Protein AF-0000000072973472 (afdb_homodimer)

Foldseek 3Di:
DDPVVVVVVVVVVVVVVVVVVVLVVVCVPDVDPVVSVVVVVVVVVVVVPPCPCDPNPRPVVVVVPPPPPPPPPPPPVPDDPPPDDPPPDPPPPPPPPPPPPPCPPVNLLVVLVVLLVQLLPDDDPVSNLVSLVVNLVSCLVPVSSLVSCVVVLVQLSLLVVCVVPVVPLSSLLSSQLNCQSSAADADDFFLFAFEEWEFAFALLCLLVLLLLVVLCVLQVDAPLQLGQEYEYFASSLVVCLCCQQVVDRSVVVNVVSLVCLCVFLVVLVVVDDDVCVPALASTDLVVLLVVLCVRRNFDFLLSSSSDVSGHKYWYWWWWDPDPDIFIEIATNGDFHPPDDAPGHYDRGHGSSLRNSLQNQAGSNGAFRDDPNTTTHHRLQAPSGCQVVRVRVSCRSPVQGDQLAYETEYSADEDPDPPPPVCCPPVPPQPPVNVVVVSSVVSNDNVVVVVVCPVVDDPLHYHYHHFHAPDRDDSSDNDVVRVVSSVVSSVVSCVVCVVVSNSRSVSSPHRHDPVRVVLSVVQSVQSSVVHHRDRPVVPVD/DDPVVVVVVVVVVVVVVVVVVVLVVVCVPDVDPVVSVVVVVVVVVVCVPPQQQDPNPNNVVVVVVPPPPPPPPPPPPPDDPPPDDPPPDPPPPPPVPPPPPPCPPVNLLVVLVVLLVQLLPDDDPVSNLVSLVVNLVSCLVPVSSLVSCVVVLVQLSLLVVCVVPVVPLSSLLSSLLNCQSSAADADDFFLFAFEEWEFAFALLCLLVLLLLVVLCVLQVDAPLQLGQEYEYFASSLVVCLCCQQVVDDSVVVNVVSLVCLCVFQVVLVVVDDDVCVPALASTDLPVLLVVLCVRRNFDFLLSSSSDVSGHKYWYWWWWDPDPDIFIEIATNGDFHPPDDAPGHYDRGHGSSLRNSLQNQAGSNGAFRDDPNTTTHHRLQAPSGCQVVRVRVSCRSPVQGDQLAYETEYSADEDPPPPPPVCPPPPPPQPPVNVVVVSSVVNNDNVVVVVVCPVVDDPLHYHYHHFHAPDRDDSSDNDVVRVVSSVVSSVVSCVVCVVVSNSRSVSSPHHHDPQRVVLSVVQSVQSSVVHHRDRPVVPVD

Sequence (1080 aa):
MDPQKLQAKNVIISQWNLVNQLKTTLSKFTNEKTVENALNQEFTKFLQRIQPTINGIDLTKYFNALSLPIFKNSEQISETTVAKNSVKEMKKVVPKWKENSVTTKESVASRTHQILDLLASAKSHQTILNRTEALNAHLNKYPEAKHFAVKSNAIPLLLKIKTGNANNDTISGAVNETLALLGYAGPVSGKGVRILSIDGGGVRGILVIEMLKKLEELTGKRISEMFDLICGVSTGAIIASLVGVKRYTLDEISEIYKNLSTQIFTQSALKGTSSLVWSHSYYDTARWEKLLQEQIGNQTLISTARSSHCPRLCVLSAVVNQSRLSAYVFRNYSLPCRVQSQYLGSHKHLIWEAVRASAAAPTYFEEFKLENMLHQDGGILFNNPTAVAIHEARLLWPEAPIQCVLSFGTGRTIPLPVDPNTQKAVRNSSWKSKFYAIIESATDTEGVHTMLSDLLPPSIYYRFNPYLTEMLDIAEIDPKKVEQLLRDAVMYLRRNEDKFHEAARVLLQEKSLSQKAIDWLSLQQEIRGFRRVPQTLLTAMDPQKLQAKNVIISQWNLVNQLKTTLSKFTNEKTVENALNQEFTKFLQRIQPTINGIDLTKYFNALSLPIFKNSEQISETTVAKNSVKEMKKVVPKWKENSVTTKESVASRTHQILDLLASAKSHQTILNRTEALNAHLNKYPEAKHFAVKSNAIPLLLKIKTGNANNDTISGAVNETLALLGYAGPVSGKGVRILSIDGGGVRGILVIEMLKKLEELTGKRISEMFDLICGVSTGAIIASLVGVKRYTLDEISEIYKNLSTQIFTQSALKGTSSLVWSHSYYDTARWEKLLQEQIGNQTLISTARSSHCPRLCVLSAVVNQSRLSAYVFRNYSLPCRVQSQYLGSHKHLIWEAVRASAAAPTYFEEFKLENMLHQDGGILFNNPTAVAIHEARLLWPEAPIQCVLSFGTGRTIPLPVDPNTQKAVRNSSWKSKFYAIIESATDTEGVHTMLSDLLPPSIYYRFNPYLTEMLDIAEIDPKKVEQLLRDAVMYLRRNEDKFHEAARVLLQEKSLSQKAIDWLSLQQEIRGFRRVPQTLLTA

Solvent-accessible surface area (backbone atoms only — not comparable to full-atom values): 58084 Å² total; per-residue (Å²): 129,63,69,69,60,57,54,54,51,52,52,52,51,55,50,47,52,48,50,51,50,49,47,55,57,50,51,70,70,48,90,49,71,67,60,56,52,52,49,51,50,53,47,51,50,51,51,66,65,46,75,47,61,63,93,78,54,53,52,62,62,59,57,61,63,60,62,66,78,67,75,71,75,74,64,80,67,77,78,76,78,74,80,77,78,79,77,73,76,78,73,74,76,67,68,75,77,67,73,61,70,71,71,43,76,63,50,45,45,52,51,50,50,49,48,50,53,53,41,72,65,42,80,51,72,67,51,36,40,53,37,43,48,48,48,42,53,47,42,70,73,32,67,72,38,40,60,50,36,54,75,65,44,41,60,18,53,46,50,46,50,37,67,73,33,68,87,36,65,68,48,35,16,46,46,34,26,40,37,22,66,50,16,56,58,74,81,65,86,38,67,22,42,26,36,38,20,26,21,30,47,41,60,35,41,56,43,41,48,54,53,50,50,51,51,28,66,72,60,72,44,56,73,30,74,59,31,53,34,37,26,13,10,19,36,15,20,47,51,42,45,38,32,31,72,66,56,48,51,66,68,58,50,51,50,50,50,61,48,43,40,48,58,58,43,44,48,37,69,74,66,52,76,70,62,44,74,78,46,65,28,57,37,68,62,65,60,53,51,49,52,37,37,68,74,68,34,90,45,39,26,32,61,50,31,28,42,88,67,37,37,44,40,36,32,30,19,24,31,62,79,49,79,51,54,37,58,32,38,38,24,27,50,39,62,32,81,96,52,76,71,96,54,48,64,48,32,80,49,37,46,37,56,46,36,52,21,7,47,13,35,80,67,44,31,51,71,35,74,55,91,92,38,36,20,24,23,9,26,62,74,35,16,43,39,47,60,58,43,53,50,52,45,41,66,58,38,71,74,54,52,74,45,31,38,43,36,36,36,44,51,43,60,77,71,61,74,67,56,74,81,67,57,67,66,87,53,82,69,47,71,66,55,49,45,50,38,48,49,53,40,38,38,45,44,58,64,57,49,53,45,47,59,70,67,39,56,78,84,30,48,44,78,49,58,44,69,38,95,64,84,71,57,54,68,60,62,55,63,69,57,53,51,48,48,53,51,39,42,54,52,43,48,66,76,40,43,66,60,52,52,51,51,40,54,58,62,64,42,61,52,50,72,68,54,52,50,50,52,52,52,24,50,55,31,28,43,72,68,42,75,67,66,66,63,73,63,66,80,100,129,64,71,69,60,57,55,54,51,54,51,52,52,56,50,47,53,48,49,50,49,50,47,55,57,50,50,71,71,48,87,51,71,66,61,56,53,50,50,52,51,55,49,51,52,50,52,66,66,49,76,46,58,64,94,77,53,51,50,61,62,60,58,62,63,60,63,66,78,66,75,71,75,76,64,82,68,77,78,73,80,74,75,79,78,80,75,72,76,79,72,73,75,68,69,74,75,67,72,60,71,72,71,43,73,64,53,45,45,51,50,48,50,50,49,51,51,51,43,72,66,41,81,49,72,66,50,37,40,52,38,44,50,48,48,42,52,47,40,70,74,33,70,72,38,40,60,49,36,56,75,66,46,42,60,20,54,47,47,47,51,36,67,74,33,69,88,36,66,68,48,34,17,46,45,34,26,40,38,22,64,50,16,54,59,74,82,66,86,37,66,21,43,25,39,38,21,24,21,30,46,42,60,34,42,55,41,39,50,55,52,50,50,51,51,27,64,72,59,74,46,56,74,30,74,60,32,53,32,36,26,13,9,19,36,14,20,47,51,42,45,40,33,32,71,67,58,47,52,64,69,57,49,52,51,49,50,60,49,43,40,49,58,56,43,45,48,42,69,71,58,59,74,69,62,49,73,76,46,63,29,58,37,67,62,67,60,53,50,49,52,37,37,69,73,67,34,90,45,39,25,33,62,50,31,27,42,88,68,38,38,42,41,37,32,30,18,24,31,61,77,49,78,50,56,38,57,31,37,36,24,28,49,39,60,30,80,96,54,78,71,95,54,47,66,47,32,80,48,37,45,35,56,47,36,51,22,6,46,13,35,78,67,44,29,50,71,34,73,54,92,94,39,36,19,24,22,9,26,63,73,35,15,44,39,48,59,58,44,51,50,51,46,42,65,57,39,71,76,54,51,75,44,32,38,42,34,36,37,42,52,43,61,76,72,62,73,68,56,73,80,67,57,66,67,85,54,82,69,48,68,67,54,49,45,50,40,47,49,54,41,38,37,46,46,55,65,58,49,52,45,48,59,70,66,40,56,76,85,32,48,45,79,49,57,44,68,39,95,63,83,72,58,53,68,59,63,54,62,68,57,53,50,47,48,52,51,38,41,53,53,42,49,65,75,40,44,66,60,52,52,50,51,40,54,59,61,63,41,61,52,50,72,67,52,52,49,49,53,52,53,24,49,54,31,29,43,73,66,41,74,68,67,65,62,74,65,66,80,102

InterPro domains:
  IPR002641 Patatin-like phospholipase domain [PF01734] (196-390)
  IPR002641 Patatin-like phospholipase domain [PS51635] (196-390)
  IPR016035 Acyl transferase/acyl hydrolase/lysophospholipase [SSF52151] (191-520)
  IPR045217 Patatin-like phospholipase domain containing protein 8-like [cd07211] (187-496)

Organism: Tribolium castaneum (NCBI:txid7070)

Secondary structure (DSSP, 8-state):
--HHHHHHHHHHHHHHHHHHHHHHHHHHH---HHHHHHHHHHHHHHHHHS--EETTEEHHHHHHTS-----------------------------TTTTS----HHHHHHHHHHHHHHHHH--SHHHHHHHHHHHHHHHHH-TTHHHHHHHTTHHHHHHHHHHHTTT-HHHHHHHHHHHHHTT--PPPSSSSEEEEEE---GGGHHHHHHHHHHHHHHH-S-HHHH-SEEEEETHHHHHHIIIIIS---HHHHHHHHHHHHHHHHHHHHHS-SSHHHHSS--S-HHHHHHHHHHHH-S-BTGGGGGSTTPPEEEEEEEE-SSSS-EEEEEESS-PPTT---SSEEES-SBHHHHHHHHT--TTTSPPEEETTEEEEETHHHHSSTHHHHHHHHHHH-TTS-EEEEEEE---B-------TT---------HHHHHHHHHHHHT-SHHHHHHHHHHS-TTTEEEE--B-SS---TT---HHHHHHHHHHHHHHHHHTHHHHHHHHHHHTPPPPHHHHHHHHHHHHHHHTTPPPPPGGGTT-/--HHHHHHHHHHHHHHHHHHHHHHHHHHH---HHHHHHHHHHHHHHHHHS--EETTEEHHHHHHTS-----------------------------TTSSS----HHHHHHHHHHHHHHHHH--SHHHHHHHHHHHHHHHHH-TTHHHHHHHTTHHHHHHHHHHHTTT-HHHHHHHHHHHHHTT-----SSSSEEEEEE---GGGHHHHHHHHHHHHHHH-S-HHHH-SEEEEETHHHHHHIIIIIS---HHHHHHHHHHHHHHHHHHHHHS-SHHHHHSS--S-HHHHHHHHHHHH-S-BTGGGGGSTTPPEEEEEEEE-SSSS-EEEEEESS-PPTT---SSEEES-SBHHHHHHHHT--TTTSPPEEETTEEEEETHHHHSSTHHHHHHHHHHH-TTSPEEEEEEE---B-------TT---------HHHHHHHHHHHHT-SHHHHHHHHHHS-TTTEEEE--B-SS---TT---HHHHHHHHHHHHHHHHHTHHHHHHHHHHHTPPPPHHHHHHHHHHHHHHHTTPPPPPGGGT--

Structure (mmCIF, N/CA/C/O backbone):
data_AF-0000000072973472-model_v1
#
loop_
_entity.id
_entity.type
_entity.pdbx_description
1 polymer 'Calcium-independent phospholipase A2-gamma-like Protein'
#
loop_
_atom_site.group_PDB
_atom_site.id
_atom_site.type_symbol
_atom_site.label_atom_id
_atom_site.label_alt_id
_atom_site.label_comp_id
_atom_site.label_asym_id
_atom_site.label_entity_id
_atom_site.label_seq_id
_atom_site.pdbx_PDB_ins_code
_atom_site.Cartn_x
_atom_site.Cartn_y
_atom_site.Cartn_z
_atom_site.occupancy
_atom_site.B_iso_or_equiv
_atom_site.auth_seq_id
_atom_site.auth_comp_id
_atom_site.auth_asym_id
_atom_site.auth_atom_id
_atom_site.pdbx_PDB_model_num
ATOM 1 N N . MET A 1 1 ? 18.359 30.484 -37.094 1 31.12 1 MET A N 1
ATOM 2 C CA . MET A 1 1 ? 19.688 30.266 -36.562 1 31.12 1 MET A CA 1
ATOM 3 C C . MET A 1 1 ? 20.328 29.016 -37.156 1 31.12 1 MET A C 1
ATOM 5 O O . MET A 1 1 ? 19.703 27.969 -37.219 1 31.12 1 MET A O 1
ATOM 9 N N . ASP A 1 2 ? 21.172 29.266 -38.062 1 34.03 2 ASP A N 1
ATOM 10 C CA . ASP A 1 2 ? 21.766 28.328 -39.031 1 34.03 2 ASP A CA 1
ATOM 11 C C . ASP A 1 2 ? 22.328 27.109 -38.312 1 34.03 2 ASP A C 1
ATOM 13 O O . ASP A 1 2 ? 23.062 27.234 -37.312 1 34.03 2 ASP A O 1
ATOM 17 N N . PRO A 1 3 ? 21.703 25.938 -38.5 1 44.5 3 PRO A N 1
ATOM 18 C CA . PRO A 1 3 ? 22 24.641 -37.875 1 44.5 3 PRO A CA 1
ATOM 19 C C . PRO A 1 3 ? 23.484 24.312 -37.844 1 44.5 3 PRO A C 1
ATOM 21 O O . PRO A 1 3 ? 23.953 23.594 -36.969 1 44.5 3 PRO A O 1
ATOM 24 N N . GLN A 1 4 ? 24.203 24.938 -38.906 1 40.66 4 GLN A N 1
ATOM 25 C CA . GLN A 1 4 ? 25.641 24.625 -39 1 40.66 4 GLN A CA 1
ATOM 26 C C . GLN A 1 4 ? 26.438 25.312 -37.906 1 40.66 4 GLN A C 1
ATOM 28 O O . GLN A 1 4 ? 27.453 24.781 -37.469 1 40.66 4 GLN A O 1
ATOM 33 N N . LYS A 1 5 ? 25.922 26.547 -37.438 1 40.75 5 LYS A N 1
ATOM 34 C CA . LYS A 1 5 ? 26.609 27.344 -36.438 1 40.75 5 LYS A CA 1
ATOM 35 C C . LYS A 1 5 ? 26.469 26.734 -35.031 1 40.75 5 LYS A C 1
ATOM 37 O O . LYS A 1 5 ? 27.406 26.797 -34.219 1 40.75 5 LYS A O 1
ATOM 42 N N . LEU A 1 6 ? 25.359 26 -34.844 1 38.5 6 LEU A N 1
ATOM 43 C CA . LEU A 1 6 ? 25.094 25.359 -33.531 1 38.5 6 LEU A CA 1
ATOM 44 C C . LEU A 1 6 ? 25.953 24.109 -33.375 1 38.5 6 LEU A C 1
ATOM 46 O O . LEU A 1 6 ? 26.438 23.828 -32.281 1 38.5 6 LEU A O 1
ATOM 50 N N . GLN A 1 7 ? 26.219 23.406 -34.531 1 38.69 7 GLN A N 1
ATOM 51 C CA . GLN A 1 7 ? 27.062 22.219 -34.5 1 38.69 7 GLN A CA 1
ATOM 52 C C . GLN A 1 7 ? 28.516 22.594 -34.188 1 38.69 7 GLN A C 1
ATOM 54 O O . GLN A 1 7 ? 29.188 21.891 -33.406 1 38.69 7 GLN A O 1
ATOM 59 N N . ALA A 1 8 ? 28.938 23.75 -34.75 1 40.06 8 ALA A N 1
ATOM 60 C CA . ALA A 1 8 ? 30.328 24.188 -34.562 1 40.06 8 ALA A CA 1
ATOM 61 C C . ALA A 1 8 ? 30.562 24.625 -33.125 1 40.06 8 ALA A C 1
ATOM 63 O O . ALA A 1 8 ? 31.609 24.312 -32.531 1 40.06 8 ALA A O 1
ATOM 64 N N . LYS A 1 9 ? 29.578 25.172 -32.531 1 41.94 9 LYS A N 1
ATOM 65 C CA . LYS A 1 9 ? 29.672 25.656 -31.141 1 41.94 9 LYS A CA 1
ATOM 66 C C . LYS A 1 9 ? 29.719 24.5 -30.156 1 41.94 9 LYS A C 1
ATOM 68 O O . LYS A 1 9 ? 30.484 24.547 -29.188 1 41.94 9 LYS A O 1
ATOM 73 N N . ASN A 1 10 ? 29.016 23.422 -30.422 1 39 10 ASN A N 1
ATOM 74 C CA . ASN A 1 10 ? 29.016 22.234 -29.562 1 39 10 ASN A CA 1
ATOM 75 C C . ASN A 1 10 ? 30.344 21.484 -29.625 1 39 10 ASN A C 1
ATOM 77 O O . ASN A 1 10 ? 30.797 20.938 -28.625 1 39 10 ASN A O 1
ATOM 81 N N . VAL A 1 11 ? 30.953 21.547 -30.766 1 42.88 11 VAL A N 1
ATOM 82 C CA . VAL A 1 11 ? 32.25 20.875 -30.953 1 42.88 11 VAL A CA 1
ATOM 83 C C . VAL A 1 11 ? 33.312 21.641 -30.188 1 42.88 11 VAL A C 1
ATOM 85 O O . VAL A 1 11 ? 34.156 21.031 -29.516 1 42.88 11 VAL A O 1
ATOM 88 N N . ILE A 1 12 ? 33.188 22.938 -30.266 1 42.19 12 ILE A N 1
ATOM 89 C CA . ILE A 1 12 ? 34.188 23.781 -29.625 1 42.19 12 ILE A CA 1
ATOM 90 C C . ILE A 1 12 ? 34.094 23.672 -28.109 1 42.19 12 ILE A C 1
ATOM 92 O O . ILE A 1 12 ? 35.094 23.531 -27.406 1 42.19 12 ILE A O 1
ATOM 96 N N . ILE A 1 13 ? 32.906 23.5 -27.547 1 43.62 13 ILE A N 1
ATOM 97 C CA . ILE A 1 13 ? 32.688 23.406 -26.109 1 43.62 13 ILE A CA 1
ATOM 98 C C . ILE A 1 13 ? 33.125 22.031 -25.609 1 43.62 13 ILE A C 1
ATOM 100 O O . ILE A 1 13 ? 33.75 21.922 -24.547 1 43.62 13 ILE A O 1
ATOM 104 N N . SER A 1 14 ? 32.906 21 -26.375 1 44.44 14 SER A N 1
ATOM 105 C CA . SER A 1 14 ? 33.375 19.672 -26.016 1 44.44 14 SER A CA 1
ATOM 106 C C . SER A 1 14 ? 34.906 19.625 -26 1 44.44 14 SER A C 1
ATOM 108 O O . SER A 1 14 ? 35.5 19 -25.109 1 44.44 14 SER A O 1
ATOM 110 N N . GLN A 1 15 ? 35.469 20.391 -26.906 1 44.75 15 GLN A N 1
ATOM 111 C CA . GLN A 1 15 ? 36.906 20.422 -27 1 44.75 15 GLN A CA 1
ATOM 112 C C . GLN A 1 15 ? 37.531 21.219 -25.844 1 44.75 15 GLN A C 1
ATOM 114 O O . GLN A 1 15 ? 38.562 20.828 -25.281 1 44.75 15 GLN A O 1
ATOM 119 N N . TRP A 1 16 ? 36.812 22.172 -25.469 1 44.78 16 TRP A N 1
ATOM 120 C CA . TRP A 1 16 ? 37.312 23.016 -24.391 1 44.78 16 TRP A CA 1
ATOM 121 C C . TRP A 1 16 ? 37.25 22.281 -23.047 1 44.78 16 TRP A C 1
ATOM 123 O O . TRP A 1 16 ? 38.156 22.375 -22.234 1 44.78 16 TRP A O 1
ATOM 133 N N . ASN A 1 17 ? 36.25 21.562 -22.828 1 47.22 17 ASN A N 1
ATOM 134 C CA . ASN A 1 17 ? 36.094 20.781 -21.609 1 47.22 17 ASN A CA 1
ATOM 135 C C . ASN A 1 17 ? 37.188 19.688 -21.531 1 47.22 17 ASN A C 1
ATOM 137 O O . ASN A 1 17 ? 37.719 19.422 -20.469 1 47.22 17 ASN A O 1
ATOM 141 N N . LEU A 1 18 ? 37.469 19.156 -22.625 1 46.34 18 LEU A N 1
ATOM 142 C CA . LEU A 1 18 ? 38.562 18.172 -22.703 1 46.34 18 LEU A CA 1
ATOM 143 C C . LEU A 1 18 ? 39.906 18.812 -22.406 1 46.34 18 LEU A C 1
ATOM 145 O O . LEU A 1 18 ? 40.719 18.25 -21.672 1 46.34 18 LEU A O 1
ATOM 149 N N . VAL A 1 19 ? 40.062 20.031 -22.922 1 48.38 19 VAL A N 1
ATOM 150 C CA . VAL A 1 19 ? 41.312 20.75 -22.688 1 48.38 19 VAL A CA 1
ATOM 151 C C . VAL A 1 19 ? 41.406 21.156 -21.219 1 48.38 19 VAL A C 1
ATOM 153 O O . VAL A 1 19 ? 42.438 21.016 -20.594 1 48.38 19 VAL A O 1
ATOM 156 N N . ASN A 1 20 ? 40.375 21.531 -20.656 1 49.78 20 ASN A N 1
ATOM 157 C CA . ASN A 1 20 ? 40.344 21.922 -19.25 1 49.78 20 ASN A CA 1
ATOM 158 C C . ASN A 1 20 ? 40.531 20.719 -18.328 1 49.78 20 ASN A C 1
ATOM 160 O O . ASN A 1 20 ? 41.219 20.812 -17.328 1 49.78 20 ASN A O 1
ATOM 164 N N . GLN A 1 21 ? 40.031 19.578 -18.672 1 49.31 21 GLN A N 1
ATOM 165 C CA . GLN A 1 21 ? 40.25 18.344 -17.922 1 49.31 21 GLN A CA 1
ATOM 166 C C . GLN A 1 21 ? 41.688 17.891 -18.031 1 49.31 21 GLN A C 1
ATOM 168 O O . GLN A 1 21 ? 42.281 17.438 -17.047 1 49.31 21 GLN A O 1
ATOM 173 N N . LEU A 1 22 ? 42.188 18.078 -19.203 1 45.12 22 LEU A N 1
ATOM 174 C CA . LEU A 1 22 ? 43.594 17.766 -19.391 1 45.12 22 LEU A CA 1
ATOM 175 C C . LEU A 1 22 ? 44.469 18.703 -18.562 1 45.12 22 LEU A C 1
ATOM 177 O O . LEU A 1 22 ? 45.438 18.266 -17.938 1 45.12 22 LEU A O 1
ATOM 181 N N . LYS A 1 23 ? 44.031 19.891 -18.594 1 47.75 23 LYS A N 1
ATOM 182 C CA . LYS A 1 23 ? 44.75 20.891 -17.812 1 47.75 23 LYS A CA 1
ATOM 183 C C . LYS A 1 23 ? 44.688 20.578 -16.312 1 47.75 23 LYS A C 1
ATOM 185 O O . LYS A 1 23 ? 45.688 20.641 -15.609 1 47.75 23 LYS A O 1
ATOM 190 N N . THR A 1 24 ? 43.625 20.281 -15.836 1 50.19 24 THR A N 1
ATOM 191 C CA . THR A 1 24 ? 43.438 20 -14.422 1 50.19 24 THR A CA 1
ATOM 192 C C . THR A 1 24 ? 44.125 18.703 -14.023 1 50.19 24 THR A C 1
ATOM 194 O O . THR A 1 24 ? 44.688 18.609 -12.93 1 50.19 24 THR A O 1
ATOM 197 N N . THR A 1 25 ? 44.062 17.688 -14.852 1 44.41 25 THR A N 1
ATOM 198 C CA . THR A 1 25 ? 44.781 16.438 -14.578 1 44.41 25 THR A CA 1
ATOM 199 C C . THR A 1 25 ? 46.281 16.641 -14.617 1 44.41 25 THR A C 1
ATOM 201 O O . THR A 1 25 ? 47 16.094 -13.781 1 44.41 25 THR A O 1
ATOM 204 N N . LEU A 1 26 ? 46.656 17.438 -15.57 1 42.38 26 LEU A N 1
ATOM 205 C CA . LEU A 1 26 ? 48.094 17.703 -15.688 1 42.38 26 LEU A CA 1
ATOM 206 C C . LEU A 1 26 ? 48.562 18.594 -14.547 1 42.38 26 LEU A C 1
ATOM 208 O O . LEU A 1 26 ? 49.688 18.438 -14.062 1 42.38 26 LEU A O 1
ATOM 212 N N . SER A 1 27 ? 47.75 19.531 -14.148 1 46.5 27 SER A N 1
ATOM 213 C CA . SER A 1 27 ? 48.125 20.422 -13.055 1 46.5 27 SER A CA 1
ATOM 214 C C . SER A 1 27 ? 48.312 19.641 -11.758 1 46.5 27 SER A C 1
ATOM 216 O O . SER A 1 27 ? 49.094 20.047 -10.891 1 46.5 27 SER A O 1
ATOM 218 N N . LYS A 1 28 ? 47.688 18.609 -11.547 1 43.41 28 LYS A N 1
ATOM 219 C CA . LYS A 1 28 ? 47.844 17.812 -10.328 1 43.41 28 LYS A CA 1
ATOM 220 C C . LYS A 1 28 ? 49.188 17.094 -10.312 1 43.41 28 LYS A C 1
ATOM 222 O O . LYS A 1 28 ? 49.625 16.656 -9.25 1 43.41 28 LYS A O 1
ATOM 227 N N . PHE A 1 29 ? 49.688 16.781 -11.43 1 36.06 29 PHE A N 1
ATOM 228 C CA . PHE A 1 29 ? 50.875 15.977 -11.469 1 36.06 29 PHE A CA 1
ATOM 229 C C . PHE A 1 29 ? 52.125 16.844 -11.273 1 36.06 29 PHE A C 1
ATOM 231 O O . PHE A 1 29 ? 53.219 16.344 -10.977 1 36.06 29 PHE A O 1
ATOM 238 N N . THR A 1 30 ? 52.188 18.016 -11.828 1 37.69 30 THR A N 1
ATOM 239 C CA . THR A 1 30 ? 53.438 18.766 -11.688 1 37.69 30 THR A CA 1
ATOM 240 C C . THR A 1 30 ? 53.25 20 -10.812 1 37.69 30 THR A C 1
ATOM 242 O O . THR A 1 30 ? 52.344 20.797 -11.055 1 37.69 30 THR A O 1
ATOM 245 N N . ASN A 1 31 ? 53.469 19.906 -9.461 1 40.94 31 ASN A N 1
ATOM 246 C CA . ASN A 1 31 ? 53.438 21 -8.492 1 40.94 31 ASN A CA 1
ATOM 247 C C . ASN A 1 31 ? 54.156 22.25 -9.047 1 40.94 31 ASN A C 1
ATOM 249 O O . ASN A 1 31 ? 54.344 23.234 -8.328 1 40.94 31 ASN A O 1
ATOM 253 N N . GLU A 1 32 ? 55.062 22.109 -10.078 1 41.06 32 GLU A N 1
ATOM 254 C CA . GLU A 1 32 ? 55.938 23.25 -10.375 1 41.06 32 GLU A CA 1
ATOM 255 C C . GLU A 1 32 ? 55.344 24.141 -11.453 1 41.06 32 GLU A C 1
ATOM 257 O O . GLU A 1 32 ? 54.969 23.656 -12.523 1 41.06 32 GLU A O 1
ATOM 262 N N . LYS A 1 33 ? 54.875 25.406 -11.062 1 47.84 33 LYS A N 1
ATOM 263 C CA . LYS A 1 33 ? 54.312 26.5 -11.844 1 47.84 33 LYS A CA 1
ATOM 264 C C . LYS A 1 33 ? 55.094 26.672 -13.164 1 47.84 33 LYS A C 1
ATOM 266 O O . LYS A 1 33 ? 54.5 27.047 -14.18 1 47.84 33 LYS A O 1
ATOM 271 N N . THR A 1 34 ? 56.438 26.25 -13.133 1 46.09 34 THR A N 1
ATOM 272 C CA . THR A 1 34 ? 57.312 26.484 -14.273 1 46.09 34 THR A CA 1
ATOM 273 C C . THR A 1 34 ? 56.938 25.547 -15.422 1 46.09 34 THR A C 1
ATOM 275 O O . THR A 1 34 ? 57 25.938 -16.594 1 46.09 34 THR A O 1
ATOM 278 N N . VAL A 1 35 ? 56.531 24.312 -15.109 1 44.69 35 VAL A N 1
ATOM 279 C CA . VAL A 1 35 ? 56.219 23.312 -16.125 1 44.69 35 VAL A CA 1
ATOM 280 C C . VAL A 1 35 ? 54.875 23.594 -16.734 1 44.69 35 VAL A C 1
ATOM 282 O O . VAL A 1 35 ? 54.656 23.453 -17.953 1 44.69 35 VAL A O 1
ATOM 285 N N . GLU A 1 36 ? 53.938 24.219 -15.945 1 45.44 36 GLU A N 1
ATOM 286 C CA . GLU A 1 36 ? 52.625 24.672 -16.438 1 45.44 36 GLU A CA 1
ATOM 287 C C . GLU A 1 36 ? 52.781 25.781 -17.469 1 45.44 36 GLU A C 1
ATOM 289 O O . GLU A 1 36 ? 52.094 25.766 -18.5 1 45.44 36 GLU A O 1
ATOM 294 N N . ASN A 1 37 ? 53.656 26.688 -17.156 1 50.22 37 ASN A N 1
ATOM 295 C CA . ASN A 1 37 ? 53.875 27.812 -18.047 1 50.22 37 ASN A CA 1
ATOM 296 C C . ASN A 1 37 ? 54.531 27.375 -19.359 1 50.22 37 ASN A C 1
ATOM 298 O O . ASN A 1 37 ? 54.188 27.875 -20.422 1 50.22 37 ASN A O 1
ATOM 302 N N . ALA A 1 38 ? 55.469 26.391 -19.219 1 49.03 38 ALA A N 1
ATOM 303 C CA . ALA A 1 38 ? 56.188 25.891 -20.406 1 49.03 38 ALA A CA 1
ATOM 304 C C . ALA A 1 38 ? 55.219 25.109 -21.312 1 49.03 38 ALA A C 1
ATOM 306 O O . ALA A 1 38 ? 55.281 25.25 -22.531 1 49.03 38 ALA A O 1
ATOM 307 N N . LEU A 1 39 ? 54.344 24.438 -20.781 1 47.84 39 LEU A N 1
ATOM 308 C CA . LEU A 1 39 ? 53.375 23.672 -21.531 1 47.84 39 LEU A CA 1
ATOM 309 C C . LEU A 1 39 ? 52.344 24.594 -22.219 1 47.84 39 LEU A C 1
ATOM 311 O O . LEU A 1 39 ? 51.969 24.359 -23.375 1 47.84 39 LEU A O 1
ATOM 315 N N . ASN A 1 40 ? 51.969 25.625 -21.469 1 47.72 40 ASN A N 1
ATOM 316 C CA . ASN A 1 40 ? 51.094 26.641 -22.031 1 47.72 40 ASN A CA 1
ATOM 317 C C . ASN A 1 40 ? 51.719 27.328 -23.234 1 47.72 40 ASN A C 1
ATOM 319 O O . ASN A 1 40 ? 51.062 27.578 -24.234 1 47.72 40 ASN A O 1
ATOM 323 N N . GLN A 1 41 ? 53 27.594 -23.062 1 55.22 41 GLN A N 1
ATOM 324 C CA . GLN A 1 41 ? 53.688 28.281 -24.125 1 55.22 41 GLN A CA 1
ATOM 325 C C . GLN A 1 41 ? 53.812 27.406 -25.375 1 55.22 41 GLN A C 1
ATOM 327 O O . GLN A 1 41 ? 53.625 27.875 -26.5 1 55.22 41 GLN A O 1
ATOM 332 N N . GLU A 1 42 ? 54.219 26.125 -25.172 1 49.78 42 GLU A N 1
ATOM 333 C CA . GLU A 1 42 ? 54.406 25.234 -26.312 1 49.78 42 GLU A CA 1
ATOM 334 C C . GLU A 1 42 ? 53.062 24.891 -26.969 1 49.78 42 GLU A C 1
ATOM 336 O O . GLU A 1 42 ? 52.969 24.781 -28.188 1 49.78 42 GLU A O 1
ATOM 341 N N . PHE A 1 43 ? 52.031 24.844 -26.203 1 52 43 PHE A N 1
ATOM 342 C CA . PHE A 1 43 ? 50.688 24.625 -26.719 1 52 43 PHE A CA 1
ATOM 343 C C . PHE A 1 43 ? 50.188 25.844 -27.484 1 52 43 PHE A C 1
ATOM 345 O O . PHE A 1 43 ? 49.594 25.703 -28.562 1 52 43 PHE A O 1
ATOM 352 N N . THR A 1 44 ? 50.438 26.984 -26.938 1 49.94 44 THR A N 1
ATOM 353 C CA . THR A 1 44 ? 50.125 28.219 -27.656 1 49.94 44 THR A CA 1
ATOM 354 C C . THR A 1 44 ? 50.875 28.266 -28.984 1 49.94 44 THR A C 1
ATOM 356 O O . THR A 1 44 ? 50.281 28.656 -30 1 49.94 44 THR A O 1
ATOM 359 N N . LYS A 1 45 ? 52.125 27.812 -29.016 1 51.69 45 LYS A N 1
ATOM 360 C CA . LYS A 1 45 ? 52.875 27.75 -30.266 1 51.69 45 LYS A CA 1
ATOM 361 C C . LYS A 1 45 ? 52.281 26.75 -31.234 1 51.69 45 LYS A C 1
ATOM 363 O O . LYS A 1 45 ? 52.25 26.984 -32.438 1 51.69 45 LYS A O 1
ATOM 368 N N . PHE A 1 46 ? 51.969 25.656 -30.781 1 45.12 46 PHE A N 1
ATOM 369 C CA . PHE A 1 46 ? 51.281 24.625 -31.547 1 45.12 46 PHE A CA 1
ATOM 370 C C . PHE A 1 46 ? 50 25.156 -32.156 1 45.12 46 PHE A C 1
ATOM 372 O O . PHE A 1 46 ? 49.719 24.953 -33.344 1 45.12 46 PHE A O 1
ATOM 379 N N . LEU A 1 47 ? 49.219 25.781 -31.344 1 46.19 47 LEU A N 1
ATOM 380 C CA . LEU A 1 47 ? 48 26.359 -31.828 1 46.19 47 LEU A CA 1
ATOM 381 C C . LEU A 1 47 ? 48.25 27.422 -32.875 1 46.19 47 LEU A C 1
ATOM 383 O O . LEU A 1 47 ? 47.5 27.578 -33.844 1 46.19 47 LEU A O 1
ATOM 387 N N . GLN A 1 48 ? 49.188 28.188 -32.625 1 46.19 48 GLN A N 1
ATOM 388 C CA . GLN A 1 48 ? 49.594 29.234 -33.562 1 46.19 48 GLN A CA 1
ATOM 389 C C . GLN A 1 48 ? 49.938 28.656 -34.938 1 46.19 48 GLN A C 1
ATOM 391 O O . GLN A 1 48 ? 49.812 29.312 -35.969 1 46.19 48 GLN A O 1
ATOM 396 N N . ARG A 1 49 ? 50.5 27.531 -34.969 1 43.5 49 ARG A N 1
ATOM 397 C CA . ARG A 1 49 ? 50.906 26.922 -36.219 1 43.5 49 ARG A CA 1
ATOM 398 C C . ARG A 1 49 ? 49.719 26.328 -36.938 1 43.5 49 ARG A C 1
ATOM 400 O O . ARG A 1 49 ? 49.75 26.094 -38.156 1 43.5 49 ARG A O 1
ATOM 407 N N . ILE A 1 50 ? 48.812 25.828 -36.219 1 38.88 50 ILE A N 1
ATOM 408 C CA . ILE A 1 50 ? 47.656 25.312 -36.906 1 38.88 50 ILE A CA 1
ATOM 409 C C . ILE A 1 50 ? 46.812 26.469 -37.438 1 38.88 50 ILE A C 1
ATOM 411 O O . ILE A 1 50 ? 46.531 27.422 -36.688 1 38.88 50 ILE A O 1
ATOM 415 N N . GLN A 1 51 ? 46.938 26.859 -38.594 1 36 51 GLN A N 1
ATOM 416 C CA . GLN A 1 51 ? 46.25 27.922 -39.312 1 36 51 GLN A CA 1
ATOM 417 C C . GLN A 1 51 ? 44.75 27.938 -38.969 1 36 51 GLN A C 1
ATOM 419 O O . GLN A 1 51 ? 44 27.047 -39.375 1 36 51 GLN A O 1
ATOM 424 N N . PRO A 1 52 ? 44.438 28.547 -37.906 1 37.44 52 PRO A N 1
ATOM 425 C CA . PRO A 1 52 ? 43.156 28.531 -37.188 1 37.44 52 PRO A CA 1
ATOM 426 C C . PRO A 1 52 ? 42.031 29.125 -38.031 1 37.44 52 PRO A C 1
ATOM 428 O O . PRO A 1 52 ? 40.969 29.422 -37.5 1 37.44 52 PRO A O 1
ATOM 431 N N . THR A 1 53 ? 42.344 29.547 -39.25 1 37.34 53 THR A N 1
ATOM 432 C CA . THR A 1 53 ? 41.188 30.156 -39.938 1 37.34 53 THR A CA 1
ATOM 433 C C . THR A 1 53 ? 40.188 29.094 -40.375 1 37.34 53 THR A C 1
ATOM 435 O O . THR A 1 53 ? 40.5 28.234 -41.188 1 37.34 53 THR A O 1
ATOM 438 N N . ILE A 1 54 ? 39.594 28.438 -39.625 1 37.06 54 ILE A N 1
ATOM 439 C CA . ILE A 1 54 ? 38.562 27.578 -40.219 1 37.06 54 ILE A CA 1
ATOM 440 C C . ILE A 1 54 ? 37.281 28.359 -40.438 1 37.06 54 ILE A C 1
ATOM 442 O O . ILE A 1 54 ? 36.688 28.875 -39.469 1 37.06 54 ILE A O 1
ATOM 446 N N . ASN A 1 55 ? 36.781 28.578 -41.594 1 39.88 55 ASN A N 1
ATOM 447 C CA . ASN A 1 55 ? 35.656 29.188 -42.25 1 39.88 55 ASN A CA 1
ATOM 448 C C . ASN A 1 55 ? 35.469 30.641 -41.844 1 39.88 55 ASN A C 1
ATOM 450 O O . ASN A 1 55 ? 34.344 31.094 -41.594 1 39.88 55 ASN A O 1
ATOM 454 N N . GLY A 1 56 ? 36.469 31.547 -41.688 1 40.78 56 GLY A N 1
ATOM 455 C CA . GLY A 1 56 ? 36.562 33 -41.531 1 40.78 56 GLY A CA 1
ATOM 456 C C . GLY A 1 56 ? 36.812 33.406 -40.094 1 40.78 56 GLY A C 1
ATOM 457 O O . GLY A 1 56 ? 37 34.625 -39.812 1 40.78 56 GLY A O 1
ATOM 458 N N . ILE A 1 57 ? 36.281 32.719 -39.094 1 34.75 57 ILE A N 1
ATOM 459 C CA . ILE A 1 57 ? 36.438 33.188 -37.719 1 34.75 57 ILE A CA 1
ATOM 460 C C . ILE A 1 57 ? 37.875 32.906 -37.219 1 34.75 57 ILE A C 1
ATOM 462 O O . ILE A 1 57 ? 38.375 31.766 -37.312 1 34.75 57 ILE A O 1
ATOM 466 N N . ASP A 1 58 ? 38.656 33.938 -37.25 1 35.53 58 ASP A N 1
ATOM 467 C CA . ASP A 1 58 ? 40.031 33.938 -36.75 1 35.53 58 ASP A CA 1
ATOM 468 C C . ASP A 1 58 ? 40.094 33.406 -35.344 1 35.53 58 ASP A C 1
ATOM 470 O O . ASP A 1 58 ? 39.688 34.062 -34.375 1 35.53 58 ASP A O 1
ATOM 474 N N . LEU A 1 59 ? 40.281 32.188 -35.125 1 34.22 59 LEU A N 1
ATOM 475 C CA . LEU A 1 59 ? 40.281 31.516 -33.844 1 34.22 59 LEU A CA 1
ATOM 476 C C . LEU A 1 59 ? 41.25 32.156 -32.875 1 34.22 59 LEU A C 1
ATOM 478 O O . LEU A 1 59 ? 41.062 32.125 -31.656 1 34.22 59 LEU A O 1
ATOM 482 N N . THR A 1 60 ? 42.281 32.812 -33.344 1 36.84 60 THR A N 1
ATOM 483 C CA . THR A 1 60 ? 43.312 33.406 -32.5 1 36.84 60 THR A CA 1
ATOM 484 C C . THR A 1 60 ? 42.781 34.625 -31.797 1 36.84 60 THR A C 1
ATOM 486 O O . THR A 1 60 ? 43.062 34.844 -30.609 1 36.84 60 THR A O 1
ATOM 489 N N . LYS A 1 61 ? 42.156 35.531 -32.531 1 40.66 61 LYS A N 1
ATOM 490 C CA . LYS A 1 61 ? 41.688 36.781 -31.953 1 40.66 61 LYS A CA 1
ATOM 491 C C . LYS A 1 61 ? 40.625 36.531 -30.891 1 40.66 61 LYS A C 1
ATOM 493 O O . LYS A 1 61 ? 40.531 37.25 -29.891 1 40.66 61 LYS A O 1
ATOM 498 N N . TYR A 1 62 ? 39.781 35.688 -31.188 1 31.55 62 TYR A N 1
ATOM 499 C CA . TYR A 1 62 ? 38.688 35.375 -30.266 1 31.55 62 TYR A CA 1
ATOM 500 C C . TYR A 1 62 ? 39.25 34.844 -28.938 1 31.55 62 TYR A C 1
ATOM 502 O O . TYR A 1 62 ? 38.75 35.219 -27.875 1 31.55 62 TYR A O 1
ATOM 510 N N . PHE A 1 63 ? 40.25 34.094 -28.953 1 31.34 63 PHE A N 1
ATOM 511 C CA . PHE A 1 63 ? 40.875 33.625 -27.719 1 31.34 63 PHE A CA 1
ATOM 512 C C . PHE A 1 63 ? 41.594 34.781 -27 1 31.34 63 PHE A C 1
ATOM 514 O O . PHE A 1 63 ? 41.656 34.781 -25.766 1 31.34 63 PHE A O 1
ATOM 521 N N . ASN A 1 64 ? 42.125 35.562 -27.75 1 31.06 64 ASN A N 1
ATOM 522 C CA . ASN A 1 64 ? 42.812 36.688 -27.094 1 31.06 64 ASN A CA 1
ATOM 523 C C . ASN A 1 64 ? 41.812 37.562 -26.328 1 31.06 64 ASN A C 1
ATOM 525 O O . ASN A 1 64 ? 42.188 38.25 -25.391 1 31.06 64 ASN A O 1
ATOM 529 N N . ALA A 1 65 ? 40.625 37.812 -26.875 1 28.5 65 ALA A N 1
ATOM 530 C CA . ALA A 1 65 ? 39.719 38.75 -26.234 1 28.5 65 ALA A CA 1
ATOM 531 C C . ALA A 1 65 ? 39.188 38.156 -24.922 1 28.5 65 ALA A C 1
ATOM 533 O O . ALA A 1 65 ? 38.375 38.812 -24.234 1 28.5 65 ALA A O 1
ATOM 534 N N . LEU A 1 66 ? 39.062 36.875 -24.797 1 25.08 66 LEU A N 1
ATOM 535 C CA . LEU A 1 66 ? 38.625 36.344 -23.516 1 25.08 66 LEU A CA 1
ATOM 536 C C . LEU A 1 66 ? 39.594 36.75 -22.406 1 25.08 66 LEU A C 1
ATOM 538 O O . LEU A 1 66 ? 40.75 36.344 -22.375 1 25.08 66 LEU A O 1
ATOM 542 N N . SER A 1 67 ? 39.469 38.062 -22.219 1 23.75 67 SER A N 1
ATOM 543 C CA . SER A 1 67 ? 40.25 38.688 -21.156 1 23.75 67 SER A CA 1
ATOM 544 C C . SER A 1 67 ? 40.188 37.844 -19.875 1 23.75 67 SER A C 1
ATOM 546 O O . SER A 1 67 ? 39.125 37.406 -19.453 1 23.75 67 SER A O 1
ATOM 548 N N . LEU A 1 68 ? 41.094 37.094 -19.688 1 23 68 LEU A N 1
ATOM 549 C CA . LEU A 1 68 ? 41.344 36.5 -18.375 1 23 68 LEU A CA 1
ATOM 550 C C . LEU A 1 68 ? 41.156 37.531 -17.266 1 23 68 LEU A C 1
ATOM 552 O O . LEU A 1 68 ? 41.75 38.625 -17.328 1 23 68 LEU A O 1
ATOM 556 N N . PRO A 1 69 ? 39.906 37.719 -16.719 1 21.83 69 PRO A N 1
ATOM 557 C CA . PRO A 1 69 ? 39.906 38.781 -15.727 1 21.83 69 PRO A CA 1
ATOM 558 C C . PRO A 1 69 ? 41.156 38.75 -14.852 1 21.83 69 PRO A C 1
ATOM 560 O O . PRO A 1 69 ? 41.625 37.656 -14.453 1 21.83 69 PRO A O 1
ATOM 563 N N . ILE A 1 70 ? 42.062 39.469 -15.234 1 21.25 70 ILE A N 1
ATOM 564 C CA . ILE A 1 70 ? 43.219 39.781 -14.414 1 21.25 70 ILE A CA 1
ATOM 565 C C . ILE A 1 70 ? 42.781 40.031 -12.969 1 21.25 70 ILE A C 1
ATOM 567 O O . ILE A 1 70 ? 41.969 40.906 -12.695 1 21.25 70 ILE A O 1
ATOM 571 N N . PHE A 1 71 ? 42.656 38.969 -12.227 1 20.09 71 PHE A N 1
ATOM 572 C CA . PHE A 1 71 ? 42.625 39.25 -10.797 1 20.09 71 PHE A CA 1
ATOM 573 C C . PHE A 1 71 ? 43.625 40.344 -10.453 1 20.09 71 PHE A C 1
ATOM 575 O O . PHE A 1 71 ? 44.812 40.25 -10.766 1 20.09 71 PHE A O 1
ATOM 582 N N . LYS A 1 72 ? 43.094 41.5 -10.68 1 20.44 72 LYS A N 1
ATOM 583 C CA . LYS A 1 72 ? 43.844 42.656 -10.156 1 20.44 72 LYS A CA 1
ATOM 584 C C . LYS A 1 72 ? 44.375 42.375 -8.766 1 20.44 72 LYS A C 1
ATOM 586 O O . LYS A 1 72 ? 43.656 42 -7.855 1 20.44 72 LYS A O 1
ATOM 591 N N . ASN A 1 73 ? 45.625 41.844 -8.766 1 20.2 73 ASN A N 1
ATOM 592 C CA . ASN A 1 73 ? 46.5 41.938 -7.613 1 20.2 73 ASN A CA 1
ATOM 593 C C . ASN A 1 73 ? 46.469 43.344 -6.996 1 20.2 73 ASN A C 1
ATOM 595 O O . ASN A 1 73 ? 47.188 44.219 -7.449 1 20.2 73 ASN A O 1
ATOM 599 N N . SER A 1 74 ? 45.312 44.031 -6.977 1 18.59 74 SER A N 1
ATOM 600 C CA . SER A 1 74 ? 45.438 45.312 -6.309 1 18.59 74 SER A CA 1
ATOM 601 C C . SER A 1 74 ? 46.219 45.156 -4.992 1 18.59 74 SER A C 1
ATOM 603 O O . SER A 1 74 ? 45.75 44.5 -4.07 1 18.59 74 SER A O 1
ATOM 605 N N . GLU A 1 75 ? 47.594 45.125 -5.109 1 20.56 75 GLU A N 1
ATOM 606 C CA . GLU A 1 75 ? 48.625 45.469 -4.137 1 20.56 75 GLU A CA 1
ATOM 607 C C . GLU A 1 75 ? 48.312 46.812 -3.482 1 20.56 75 GLU A C 1
ATOM 609 O O . GLU A 1 75 ? 49.219 47.5 -3 1 20.56 75 GLU A O 1
ATOM 614 N N . GLN A 1 76 ? 47.125 47.406 -3.518 1 18.66 76 GLN A N 1
ATOM 615 C CA . GLN A 1 76 ? 47.312 48.625 -2.727 1 18.66 76 GLN A CA 1
ATOM 616 C C . GLN A 1 76 ? 47.938 48.312 -1.374 1 18.66 76 GLN A C 1
ATOM 618 O O . GLN A 1 76 ? 47.406 47.5 -0.6 1 18.66 76 GLN A O 1
ATOM 623 N N . ILE A 1 77 ? 49.312 48.469 -1.344 1 19.88 77 ILE A N 1
ATOM 624 C CA . ILE A 1 77 ? 50.281 48.688 -0.264 1 19.88 77 ILE A CA 1
ATOM 625 C C . ILE A 1 77 ? 49.75 49.719 0.72 1 19.88 77 ILE A C 1
ATOM 627 O O . ILE A 1 77 ? 50.5 50.344 1.468 1 19.88 77 ILE A O 1
ATOM 631 N N . SER A 1 78 ? 48.469 50 0.731 1 19.61 78 SER A N 1
ATOM 632 C CA . SER A 1 78 ? 48.281 51.125 1.637 1 19.61 78 SER A CA 1
ATOM 633 C C . SER A 1 78 ? 49.094 50.938 2.92 1 19.61 78 SER A C 1
ATOM 635 O O . SER A 1 78 ? 49.312 49.812 3.363 1 19.61 78 SER A O 1
ATOM 637 N N . GLU A 1 79 ? 49.844 52.125 3.309 1 19.17 79 GLU A N 1
ATOM 638 C CA . GLU A 1 79 ? 50.656 52.625 4.41 1 19.17 79 GLU A CA 1
ATOM 639 C C . GLU A 1 79 ? 50.156 52.062 5.75 1 19.17 79 GLU A C 1
ATOM 641 O O . GLU A 1 79 ? 48.969 51.844 5.93 1 19.17 79 GLU A O 1
ATOM 646 N N . THR A 1 80 ? 51.188 51.719 6.551 1 20.34 80 THR A N 1
ATOM 647 C CA . THR A 1 80 ? 51.5 51.188 7.871 1 20.34 80 THR A CA 1
ATOM 648 C C . THR A 1 80 ? 50.844 52.031 8.961 1 20.34 80 THR A C 1
ATOM 650 O O . THR A 1 80 ? 51.062 51.781 10.148 1 20.34 80 THR A O 1
ATOM 653 N N . THR A 1 81 ? 49.938 53.094 8.664 1 19.28 81 THR A N 1
ATOM 654 C CA . THR A 1 81 ? 49.969 53.906 9.859 1 19.28 81 THR A CA 1
ATOM 655 C C . THR A 1 81 ? 49.812 53.062 11.117 1 19.28 81 THR A C 1
ATOM 657 O O . THR A 1 81 ? 49.062 52.094 11.125 1 19.28 81 THR A O 1
ATOM 660 N N . VAL A 1 82 ? 50.594 53.469 12.234 1 20.7 82 VAL A N 1
ATOM 661 C CA . VAL A 1 82 ? 51 53.25 13.609 1 20.7 82 VAL A CA 1
ATOM 662 C C . VAL A 1 82 ? 49.781 53.094 14.508 1 20.7 82 VAL A C 1
ATOM 664 O O . VAL A 1 82 ? 49.906 52.906 15.719 1 20.7 82 VAL A O 1
ATOM 667 N N . ALA A 1 83 ? 48.562 53.281 13.922 1 21.56 83 ALA A N 1
ATOM 668 C CA . ALA A 1 83 ? 47.75 53.781 15.039 1 21.56 83 ALA A CA 1
ATOM 669 C C . ALA A 1 83 ? 47.875 52.844 16.234 1 21.56 83 ALA A C 1
ATOM 671 O O . ALA A 1 83 ? 48.094 51.625 16.094 1 21.56 83 ALA A O 1
ATOM 672 N N . LYS A 1 84 ? 47.75 53.438 17.453 1 22.84 84 LYS A N 1
ATOM 673 C CA . LYS A 1 84 ? 47.844 53.375 18.906 1 22.84 84 LYS A CA 1
ATOM 674 C C . LYS A 1 84 ? 47.156 52.125 19.438 1 22.84 84 LYS A C 1
ATOM 676 O O . LYS A 1 84 ? 46.188 51.625 18.859 1 22.84 84 LYS A O 1
ATOM 681 N N . ASN A 1 85 ? 47.656 51.5 20.422 1 20.06 85 ASN A N 1
ATOM 682 C CA . ASN A 1 85 ? 47.75 50.344 21.312 1 20.06 85 ASN A CA 1
ATOM 683 C C . ASN A 1 85 ? 46.375 50.062 21.953 1 20.06 85 ASN A C 1
ATOM 685 O O . ASN A 1 85 ? 46.312 49.344 22.969 1 20.06 85 ASN A O 1
ATOM 689 N N . SER A 1 86 ? 45.188 50.688 21.547 1 21.25 86 SER A N 1
ATOM 690 C CA . SER A 1 86 ? 44.188 50.625 22.625 1 21.25 86 SER A CA 1
ATOM 691 C C . SER A 1 86 ? 43.938 49.156 23.047 1 21.25 86 SER A C 1
ATOM 693 O O . SER A 1 86 ? 43.781 48.281 22.203 1 21.25 86 SER A O 1
ATOM 695 N N . VAL A 1 87 ? 44.281 48.781 24.312 1 20.8 87 VAL A N 1
ATOM 696 C CA . VAL A 1 87 ? 44.188 47.594 25.172 1 20.8 87 VAL A CA 1
ATOM 697 C C . VAL A 1 87 ? 42.75 47.062 25.125 1 20.8 87 VAL A C 1
ATOM 699 O O . VAL A 1 87 ? 41.812 47.688 25.625 1 20.8 87 VAL A O 1
ATOM 702 N N . LYS A 1 88 ? 42.25 46.75 24.016 1 24.91 88 LYS A N 1
ATOM 703 C CA . LYS A 1 88 ? 40.875 46.25 24.094 1 24.91 88 LYS A CA 1
ATOM 704 C C . LYS A 1 88 ? 40.75 45.125 25.125 1 24.91 88 LYS A C 1
ATOM 706 O O . LYS A 1 88 ? 41.531 44.156 25.094 1 24.91 88 LYS A O 1
ATOM 711 N N . GLU A 1 89 ? 40.156 45.406 26.266 1 24.45 89 GLU A N 1
ATOM 712 C CA . GLU A 1 89 ? 39.875 44.594 27.438 1 24.45 89 GLU A CA 1
ATOM 713 C C . GLU A 1 89 ? 39.344 43.188 27.031 1 24.45 89 GLU A C 1
ATOM 715 O O . GLU A 1 89 ? 38.656 43.062 26.016 1 24.45 89 GLU A O 1
ATOM 720 N N . MET A 1 90 ? 40.031 42.219 27.453 1 23.06 90 MET A N 1
ATOM 721 C CA . MET A 1 90 ? 39.844 40.781 27.422 1 23.06 90 MET A CA 1
ATOM 722 C C . MET A 1 90 ? 38.406 40.438 27.766 1 23.06 90 MET A C 1
ATOM 724 O O . MET A 1 90 ? 37.969 40.531 28.922 1 23.06 90 MET A O 1
ATOM 728 N N . LYS A 1 91 ? 37.406 40.75 26.922 1 29.11 91 LYS A N 1
ATOM 729 C CA . LYS A 1 91 ? 36.062 40.344 27.375 1 29.11 91 LYS A CA 1
ATOM 730 C C . LYS A 1 91 ? 36.031 38.906 27.812 1 29.11 91 LYS A C 1
ATOM 732 O O . LYS A 1 91 ? 36.531 38.031 27.094 1 29.11 91 LYS A O 1
ATOM 737 N N . LYS A 1 92 ? 35.969 38.594 29.094 1 30.38 92 LYS A N 1
ATOM 738 C CA . LYS A 1 92 ? 35.812 37.312 29.75 1 30.38 92 LYS A CA 1
ATOM 739 C C . LYS A 1 92 ? 34.812 36.438 29.016 1 30.38 92 LYS A C 1
ATOM 741 O O . LYS A 1 92 ? 33.688 36.844 28.75 1 30.38 92 LYS A O 1
ATOM 746 N N . VAL A 1 93 ? 35.312 35.625 28.172 1 32.16 93 VAL A N 1
ATOM 747 C CA . VAL A 1 93 ? 34.531 34.562 27.531 1 32.16 93 VAL A CA 1
ATOM 748 C C . VAL A 1 93 ? 33.656 33.844 28.562 1 32.16 93 VAL A C 1
ATOM 750 O O . VAL A 1 93 ? 34.188 33.188 29.484 1 32.16 93 VAL A O 1
ATOM 753 N N . VAL A 1 94 ? 32.625 34.469 29.094 1 32.28 94 VAL A N 1
ATOM 754 C CA . VAL A 1 94 ? 31.797 33.719 30.031 1 32.28 94 VAL A CA 1
ATOM 755 C C . VAL A 1 94 ? 31.391 32.375 29.422 1 32.28 94 VAL A C 1
ATOM 757 O O . VAL A 1 94 ? 31.031 32.312 28.234 1 32.28 94 VAL A O 1
ATOM 760 N N . PRO A 1 95 ? 31.969 31.297 29.906 1 30.61 95 PRO A N 1
ATOM 761 C CA . PRO A 1 95 ? 31.672 29.984 29.328 1 30.61 95 PRO A CA 1
ATOM 762 C C . PRO A 1 95 ? 30.188 29.828 28.969 1 30.61 95 PRO A C 1
ATOM 764 O O . PRO A 1 95 ? 29.312 30.312 29.703 1 30.61 95 PRO A O 1
ATOM 767 N N . LYS A 1 96 ? 29.812 29.719 27.781 1 34.06 96 LYS A N 1
ATOM 768 C CA . LYS A 1 96 ? 28.5 29.578 27.141 1 34.06 96 LYS A CA 1
ATOM 769 C C . LYS A 1 96 ? 27.594 28.641 27.938 1 34.06 96 LYS A C 1
ATOM 771 O O . LYS A 1 96 ? 26.484 28.328 27.5 1 34.06 96 LYS A O 1
ATOM 776 N N . TRP A 1 97 ? 28.109 27.938 28.891 1 35.72 97 TRP A N 1
ATOM 777 C CA . TRP A 1 97 ? 27.219 27.094 29.672 1 35.72 97 TRP A CA 1
ATOM 778 C C . TRP A 1 97 ? 26.125 27.922 30.344 1 35.72 97 TRP A C 1
ATOM 780 O O . TRP A 1 97 ? 25.156 27.359 30.859 1 35.72 97 TRP A O 1
ATOM 790 N N . LYS A 1 98 ? 26.297 29.156 30.734 1 35.59 98 LYS A N 1
ATOM 791 C CA . LYS A 1 98 ? 25.438 29.891 31.656 1 35.59 98 LYS A CA 1
ATOM 792 C C . LYS A 1 98 ? 24.172 30.391 30.969 1 35.59 98 LYS A C 1
ATOM 794 O O . LYS A 1 98 ? 23.172 30.656 31.625 1 35.59 98 LYS A O 1
ATOM 799 N N . GLU A 1 99 ? 24.344 30.969 29.812 1 34.78 99 GLU A N 1
ATOM 800 C CA . GLU A 1 99 ? 23.188 31.75 29.406 1 34.78 99 GLU A CA 1
ATOM 801 C C . GLU A 1 99 ? 22.062 30.844 28.891 1 34.78 99 GLU A C 1
ATOM 803 O O . GLU A 1 99 ? 20.984 31.328 28.547 1 34.78 99 GLU A O 1
ATOM 808 N N . ASN A 1 100 ? 22.438 29.781 28.172 1 37.5 100 ASN A N 1
ATOM 809 C CA . ASN A 1 100 ? 21.25 29.078 27.703 1 37.5 100 ASN A CA 1
ATOM 810 C C . ASN A 1 100 ? 20.391 28.594 28.859 1 37.5 100 ASN A C 1
ATOM 812 O O . ASN A 1 100 ? 20.812 27.719 29.625 1 37.5 100 ASN A O 1
ATOM 816 N N . SER A 1 101 ? 19.797 29.312 29.578 1 41.06 101 SER A N 1
ATOM 817 C CA . SER A 1 101 ? 18.859 28.844 30.594 1 41.06 101 SER A CA 1
ATOM 818 C C . SER A 1 101 ? 18.219 27.531 30.188 1 41.06 101 SER A C 1
ATOM 820 O O . SER A 1 101 ? 17.391 27.484 29.266 1 41.06 101 SER A O 1
ATOM 822 N N . VAL A 1 102 ? 18.875 26.484 30 1 48.91 102 VAL A N 1
ATOM 823 C CA . VAL A 1 102 ? 18.406 25.109 29.844 1 48.91 102 VAL A CA 1
ATOM 824 C C . VAL A 1 102 ? 17.125 24.906 30.672 1 48.91 102 VAL A C 1
ATOM 826 O O . VAL A 1 102 ? 17.172 24.906 31.906 1 48.91 102 VAL A O 1
ATOM 829 N N . THR A 1 103 ? 16.125 25.672 30.281 1 63.34 103 THR A N 1
ATOM 830 C CA . THR A 1 103 ? 14.859 25.328 30.922 1 63.34 103 THR A CA 1
ATOM 831 C C . THR A 1 103 ? 14.75 23.828 31.125 1 63.34 103 THR A C 1
ATOM 833 O O . THR A 1 103 ? 14.82 23.062 30.156 1 63.34 103 THR A O 1
ATOM 836 N N . THR A 1 104 ? 15.148 23.344 32.25 1 77 104 THR A N 1
ATOM 837 C CA . THR A 1 104 ? 15.047 21.953 32.656 1 77 104 THR A CA 1
ATOM 838 C C . THR A 1 104 ? 13.625 21.438 32.469 1 77 104 THR A C 1
ATOM 840 O O . THR A 1 104 ? 12.68 22.219 32.344 1 77 104 THR A O 1
ATOM 843 N N . LYS A 1 105 ? 13.562 20.219 32.156 1 84 105 LYS A N 1
ATOM 844 C CA . LYS A 1 105 ? 12.273 19.531 32.094 1 84 105 LYS A CA 1
ATOM 845 C C . LYS A 1 105 ? 11.375 19.906 33.25 1 84 105 LYS A C 1
ATOM 847 O O . LYS A 1 105 ? 10.164 20.078 33.094 1 84 105 LYS A O 1
ATOM 852 N N . GLU A 1 106 ? 11.984 20.219 34.375 1 86.31 106 GLU A N 1
ATOM 853 C CA . GLU A 1 106 ? 11.227 20.562 35.562 1 86.31 106 GLU A CA 1
ATOM 854 C C . GLU A 1 106 ? 10.68 21.984 35.5 1 86.31 106 GLU A C 1
ATOM 856 O O . GLU A 1 106 ? 9.562 22.25 35.938 1 86.31 106 GLU A O 1
ATOM 861 N N . SER A 1 107 ? 11.477 22.797 34.938 1 90.56 107 SER A N 1
ATOM 862 C CA . SER A 1 107 ? 11.023 24.172 34.781 1 90.56 107 SER A CA 1
ATOM 863 C C . SER A 1 107 ? 9.859 24.266 33.812 1 90.56 107 SER A C 1
ATOM 865 O O . SER A 1 107 ? 8.922 25.031 34.031 1 90.56 107 SER A O 1
ATOM 867 N N . VAL A 1 108 ? 9.922 23.484 32.781 1 93.88 108 VAL A N 1
ATOM 868 C CA . VAL A 1 108 ? 8.852 23.484 31.797 1 93.88 108 VAL A CA 1
ATOM 869 C C . VAL A 1 108 ? 7.57 22.922 32.406 1 93.88 108 VAL A C 1
ATOM 871 O O . VAL A 1 108 ? 6.48 23.469 32.188 1 93.88 108 VAL A O 1
ATOM 874 N N . ALA A 1 109 ? 7.742 21.922 33.188 1 93.88 109 ALA A N 1
ATOM 875 C CA . ALA A 1 109 ? 6.59 21.328 33.875 1 93.88 109 ALA A CA 1
ATOM 876 C C . ALA A 1 109 ? 5.93 22.328 34.812 1 93.88 109 ALA A C 1
ATOM 878 O O . ALA A 1 109 ? 4.703 22.453 34.812 1 93.88 109 ALA A O 1
ATOM 879 N N . SER A 1 110 ? 6.754 22.984 35.562 1 94.06 110 SER A N 1
ATOM 880 C CA . SER A 1 110 ? 6.238 23.953 36.531 1 94.06 110 SER A CA 1
ATOM 881 C C . SER A 1 110 ? 5.512 25.109 35.812 1 94.06 110 SER A C 1
ATOM 883 O O . SER A 1 110 ? 4.438 25.516 36.25 1 94.06 110 SER A O 1
ATOM 885 N N . ARG A 1 111 ? 6.137 25.562 34.844 1 95.06 111 ARG A N 1
ATOM 886 C CA . ARG A 1 111 ? 5.52 26.656 34.094 1 95.06 111 ARG A CA 1
ATOM 887 C C . ARG A 1 111 ? 4.207 26.203 33.469 1 95.06 111 ARG A C 1
ATOM 889 O O . ARG A 1 111 ? 3.25 26.984 33.375 1 95.06 111 ARG A O 1
ATOM 896 N N . THR A 1 112 ? 4.156 25.031 32.938 1 96.69 112 THR A N 1
ATOM 897 C CA . THR A 1 112 ? 2.938 24.5 32.344 1 96.69 112 THR A CA 1
ATOM 898 C C . THR A 1 112 ? 1.812 24.453 33.375 1 96.69 112 THR A C 1
ATOM 900 O O . THR A 1 112 ? 0.687 24.875 33.094 1 96.69 112 THR A O 1
ATOM 903 N N . HIS A 1 113 ? 2.168 24.016 34.531 1 95.69 113 HIS A N 1
ATOM 904 C CA . HIS A 1 113 ? 1.182 23.938 35.594 1 95.69 113 HIS A CA 1
ATOM 905 C C . HIS A 1 113 ? 0.678 25.312 36 1 95.69 113 HIS A C 1
ATOM 907 O O . HIS A 1 113 ? -0.515 25.5 36.25 1 95.69 113 HIS A O 1
ATOM 913 N N . GLN A 1 114 ? 1.564 26.188 36.031 1 95.88 114 GLN A N 1
ATOM 914 C CA . GLN A 1 114 ? 1.206 27.547 36.406 1 95.88 114 GLN A CA 1
ATOM 915 C C . GLN A 1 114 ? 0.234 28.156 35.406 1 95.88 114 GLN A C 1
ATOM 917 O O . GLN A 1 114 ? -0.758 28.781 35.781 1 95.88 114 GLN A O 1
ATOM 922 N N . ILE A 1 115 ? 0.535 27.969 34.156 1 96.75 115 ILE A N 1
ATOM 923 C CA . ILE A 1 115 ? -0.305 28.531 33.094 1 96.75 115 ILE A CA 1
ATOM 924 C C . ILE A 1 115 ? -1.695 27.891 33.156 1 96.75 115 ILE A C 1
ATOM 926 O O . ILE A 1 115 ? -2.703 28.594 33 1 96.75 115 ILE A O 1
ATOM 930 N N . LEU A 1 116 ? -1.756 26.625 33.406 1 96.81 116 LEU A N 1
ATOM 931 C CA . LEU A 1 116 ? -3.031 25.906 33.469 1 96.81 116 LEU A CA 1
ATOM 932 C C . LEU A 1 116 ? -3.846 26.359 34.656 1 96.81 116 LEU A C 1
ATOM 934 O O . LEU A 1 116 ? -5.066 26.5 34.594 1 96.81 116 LEU A O 1
ATOM 938 N N . ASP A 1 117 ? -3.139 26.594 35.75 1 95.81 117 ASP A N 1
ATOM 939 C CA . ASP A 1 117 ? -3.816 27.078 36.969 1 95.81 117 ASP A CA 1
ATOM 940 C C . ASP A 1 117 ? -4.414 28.469 36.719 1 95.81 117 ASP A C 1
ATOM 942 O O . ASP A 1 117 ? -5.531 28.75 37.156 1 95.81 117 ASP A O 1
ATOM 946 N N . LEU A 1 118 ? -3.645 29.25 36.125 1 95.75 118 LEU A N 1
ATOM 947 C CA . LEU A 1 118 ? -4.109 30.594 35.812 1 95.75 118 LEU A CA 1
ATOM 948 C C . LEU A 1 118 ? -5.293 30.562 34.844 1 95.75 118 LEU A C 1
ATOM 950 O O . LEU A 1 118 ? -6.223 31.359 34.969 1 95.75 118 LEU A O 1
ATOM 954 N N . LEU A 1 119 ? -5.215 29.656 33.906 1 96.31 119 LEU A N 1
ATOM 955 C CA . LEU A 1 119 ? -6.305 29.516 32.969 1 96.31 119 LEU A CA 1
ATOM 956 C C . LEU A 1 119 ? -7.574 29.016 33.625 1 96.31 119 LEU A C 1
ATOM 958 O O . LEU A 1 119 ? -8.672 29.484 33.344 1 96.31 119 LEU A O 1
ATOM 962 N N . ALA A 1 120 ? -7.426 28.094 34.5 1 94.88 120 ALA A N 1
ATOM 963 C CA . ALA A 1 120 ? -8.555 27.516 35.219 1 94.88 120 ALA A CA 1
ATOM 964 C C . ALA A 1 120 ? -9.25 28.562 36.094 1 94.88 120 ALA A C 1
ATOM 966 O O . ALA A 1 120 ? -10.469 28.516 36.281 1 94.88 120 ALA A O 1
ATOM 967 N N . SER A 1 121 ? -8.477 29.547 36.531 1 94.19 121 SER A N 1
ATOM 968 C CA . SER A 1 121 ? -9.016 30.547 37.438 1 94.19 121 SER A CA 1
ATOM 969 C C . SER A 1 121 ? -9.484 31.797 36.688 1 94.19 121 SER A C 1
ATOM 971 O O . SER A 1 121 ? -10.07 32.688 37.312 1 94.19 121 SER A O 1
ATOM 973 N N . ALA A 1 122 ? -9.258 31.75 35.438 1 93.44 122 ALA A N 1
ATOM 974 C CA . ALA A 1 122 ? -9.609 32.938 34.656 1 93.44 122 ALA A CA 1
ATOM 975 C C . ALA A 1 122 ? -11.125 33.094 34.531 1 93.44 122 ALA A C 1
ATOM 977 O O . ALA A 1 122 ? -11.836 32.125 34.281 1 93.44 122 ALA A O 1
ATOM 978 N N . LYS A 1 123 ? -11.617 34.375 34.719 1 89.06 123 LYS A N 1
ATOM 979 C CA . LYS A 1 123 ? -13.062 34.594 34.719 1 89.06 123 LYS A CA 1
ATOM 980 C C . LYS A 1 123 ? -13.484 35.469 33.531 1 89.06 123 LYS A C 1
ATOM 982 O O . LYS A 1 123 ? -14.5 35.188 32.875 1 89.06 123 LYS A O 1
ATOM 987 N N . SER A 1 124 ? -12.688 36.469 33.219 1 92.75 124 SER A N 1
ATOM 988 C CA . SER A 1 124 ? -13.055 37.375 32.125 1 92.75 124 SER A CA 1
ATOM 989 C C . SER A 1 124 ? -12.648 36.781 30.766 1 92.75 124 SER A C 1
ATOM 991 O O . SER A 1 124 ? -11.695 36 30.672 1 92.75 124 SER A O 1
ATOM 993 N N . HIS A 1 125 ? -13.406 37.188 29.75 1 94.12 125 HIS A N 1
ATOM 994 C CA . HIS A 1 125 ? -13.141 36.75 28.406 1 94.12 125 HIS A CA 1
ATOM 995 C C . HIS A 1 125 ? -11.734 37.125 27.953 1 94.12 125 HIS A C 1
ATOM 997 O O . HIS A 1 125 ? -11.031 36.344 27.328 1 94.12 125 HIS A O 1
ATOM 1003 N N . GLN A 1 126 ? -11.344 38.281 28.312 1 94.88 126 GLN A N 1
ATOM 1004 C CA . GLN A 1 126 ? -10.031 38.781 27.906 1 94.88 126 GLN A CA 1
ATOM 1005 C C . GLN A 1 126 ? -8.914 38 28.594 1 94.88 126 GLN A C 1
ATOM 1007 O O . GLN A 1 126 ? -7.895 37.719 27.969 1 94.88 126 GLN A O 1
ATOM 1012 N N . THR A 1 127 ? -9.125 37.688 29.844 1 95.38 127 THR A N 1
ATOM 1013 C CA . THR A 1 127 ? -8.117 36.938 30.594 1 95.38 127 THR A CA 1
ATOM 1014 C C . THR A 1 127 ? -8.008 35.531 30.062 1 95.38 127 THR A C 1
ATOM 1016 O O . THR A 1 127 ? -6.906 34.969 29.969 1 95.38 127 THR A O 1
ATOM 1019 N N . ILE A 1 128 ? -9.148 34.969 29.766 1 96.44 128 ILE A N 1
ATOM 1020 C CA . ILE A 1 128 ? -9.172 33.625 29.219 1 96.44 128 ILE A CA 1
ATOM 1021 C C . ILE A 1 128 ? -8.406 33.594 27.906 1 96.44 128 ILE A C 1
ATOM 1023 O O . ILE A 1 128 ? -7.574 32.719 27.672 1 96.44 128 ILE A O 1
ATOM 1027 N N . LEU A 1 129 ? -8.688 34.562 27.078 1 96.88 129 LEU A N 1
ATOM 1028 C CA . LEU A 1 129 ? -8.023 34.656 25.781 1 96.88 129 LEU A CA 1
ATOM 1029 C C . LEU A 1 129 ? -6.516 34.781 25.953 1 96.88 129 LEU A C 1
ATOM 1031 O O . LEU A 1 129 ? -5.742 34.094 25.297 1 96.88 129 LEU A O 1
ATOM 1035 N N . ASN A 1 130 ? -6.078 35.656 26.844 1 96.5 130 ASN A N 1
ATOM 1036 C CA . ASN A 1 130 ? -4.656 35.938 27.062 1 96.5 130 ASN A CA 1
ATOM 1037 C C . ASN A 1 130 ? -3.941 34.688 27.609 1 96.5 130 ASN A C 1
ATOM 1039 O O . ASN A 1 130 ? -2.818 34.375 27.188 1 96.5 130 ASN A O 1
ATOM 1043 N N . ARG A 1 131 ? -4.609 34.031 28.484 1 96.75 131 ARG A N 1
ATOM 1044 C CA . ARG A 1 131 ? -4.008 32.844 29.078 1 96.75 131 ARG A CA 1
ATOM 1045 C C . ARG A 1 131 ? -3.943 31.703 28.078 1 96.75 131 ARG A C 1
ATOM 1047 O O . ARG A 1 131 ? -2.992 30.922 28.078 1 96.75 131 ARG A O 1
ATOM 1054 N N . THR A 1 132 ? -4.988 31.594 27.312 1 97.25 132 THR A N 1
ATOM 1055 C CA . THR A 1 132 ? -4.977 30.578 26.281 1 97.25 132 THR A CA 1
ATOM 1056 C C . THR A 1 132 ? -3.854 30.828 25.266 1 97.25 132 THR A C 1
ATOM 1058 O O . THR A 1 132 ? -3.146 29.906 24.875 1 97.25 132 THR A O 1
ATOM 1061 N N . GLU A 1 133 ? -3.697 32.062 24.906 1 97.5 133 GLU A N 1
ATOM 1062 C CA . GLU A 1 133 ? -2.625 32.438 23.984 1 97.5 133 GLU A CA 1
ATOM 1063 C C . GLU A 1 133 ? -1.255 32.156 24.594 1 97.5 133 GLU A C 1
ATOM 1065 O O . GLU A 1 133 ? -0.323 31.766 23.891 1 97.5 133 GLU A O 1
ATOM 1070 N N . ALA A 1 134 ? -1.149 32.375 25.859 1 96.75 134 ALA A N 1
ATOM 1071 C CA . ALA A 1 134 ? 0.097 32.094 26.562 1 96.75 134 ALA A CA 1
ATOM 1072 C C . ALA A 1 134 ? 0.405 30.578 26.547 1 96.75 134 ALA A C 1
ATOM 1074 O O . ALA A 1 134 ? 1.563 30.188 26.406 1 96.75 134 ALA A O 1
ATOM 1075 N N . LEU A 1 135 ? -0.621 29.859 26.734 1 97.19 135 LEU A N 1
ATOM 1076 C CA . LEU A 1 135 ? -0.446 28.422 26.688 1 97.19 135 LEU A CA 1
ATOM 1077 C C . LEU A 1 135 ? -0.01 27.984 25.281 1 97.19 135 LEU A C 1
ATOM 1079 O O . LEU A 1 135 ? 0.876 27.125 25.156 1 97.19 135 LEU A O 1
ATOM 1083 N N . ASN A 1 136 ? -0.646 28.516 24.266 1 97.19 136 ASN A N 1
ATOM 1084 C CA . ASN A 1 136 ? -0.264 28.219 22.891 1 97.19 136 ASN A CA 1
ATOM 1085 C C . ASN A 1 136 ? 1.207 28.531 22.625 1 97.19 136 ASN A C 1
ATOM 1087 O O . ASN A 1 136 ? 1.933 27.719 22.062 1 97.19 136 ASN A O 1
ATOM 1091 N N . ALA A 1 137 ? 1.599 29.688 23.078 1 96.25 137 ALA A N 1
ATOM 1092 C CA . ALA A 1 137 ? 2.986 30.109 22.891 1 96.25 137 ALA A CA 1
ATOM 1093 C C . ALA A 1 137 ? 3.941 29.172 23.625 1 96.25 137 ALA A C 1
ATOM 1095 O O . ALA A 1 137 ? 5.012 28.828 23.109 1 96.25 137 ALA A O 1
ATOM 1096 N N . HIS A 1 138 ? 3.553 28.781 24.797 1 96.38 138 HIS A N 1
ATOM 1097 C CA . HIS A 1 138 ? 4.363 27.875 25.609 1 96.38 138 HIS A CA 1
ATOM 1098 C C . HIS A 1 138 ? 4.512 26.516 24.938 1 96.38 138 HIS A C 1
ATOM 1100 O O . HIS A 1 138 ? 5.617 25.969 24.875 1 96.38 138 HIS A O 1
ATOM 1106 N N . LEU A 1 139 ? 3.463 26.016 24.438 1 96.19 139 LEU A N 1
ATOM 1107 C CA . LEU A 1 139 ? 3.469 24.719 23.797 1 96.19 139 LEU A CA 1
ATOM 1108 C C . LEU A 1 139 ? 4.289 24.734 22.516 1 96.19 139 LEU A C 1
ATOM 1110 O O . LEU A 1 139 ? 4.938 23.75 22.156 1 96.19 139 LEU A O 1
ATOM 1114 N N . ASN A 1 140 ? 4.254 25.812 21.797 1 94.44 140 ASN A N 1
ATOM 1115 C CA . ASN A 1 140 ? 5.023 25.938 20.562 1 94.44 140 ASN A CA 1
ATOM 1116 C C . ASN A 1 140 ? 6.52 26.047 20.844 1 94.44 140 ASN A C 1
ATOM 1118 O O . ASN A 1 140 ? 7.332 25.516 20.078 1 94.44 140 ASN A O 1
ATOM 1122 N N . LYS A 1 141 ? 6.789 26.672 21.875 1 92.44 141 LYS A N 1
ATOM 1123 C CA . LYS A 1 141 ? 8.195 26.875 22.234 1 92.44 141 LYS A CA 1
ATOM 1124 C C . LYS A 1 141 ? 8.797 25.609 22.844 1 92.44 141 LYS A C 1
ATOM 1126 O O . LYS A 1 141 ? 9.969 25.297 22.594 1 92.44 141 LYS A O 1
ATOM 1131 N N . TYR A 1 142 ? 7.961 24.969 23.641 1 93.38 142 TYR A N 1
ATOM 1132 C CA . TYR A 1 142 ? 8.43 23.766 24.312 1 93.38 142 TYR A CA 1
ATOM 1133 C C . TYR A 1 142 ? 7.535 22.562 23.984 1 93.38 142 TYR A C 1
ATOM 1135 O O . TYR A 1 142 ? 6.594 22.266 24.719 1 93.38 142 TYR A O 1
ATOM 1143 N N . PRO A 1 143 ? 7.984 21.797 23.031 1 89.06 143 PRO A N 1
ATOM 1144 C CA . PRO A 1 143 ? 7.145 20.672 22.641 1 89.06 143 PRO A CA 1
ATOM 1145 C C . PRO A 1 143 ? 6.984 19.625 23.75 1 89.06 143 PRO A C 1
ATOM 1147 O O . PRO A 1 143 ? 5.973 18.938 23.797 1 89.06 143 PRO A O 1
ATOM 1150 N N . GLU A 1 144 ? 7.871 19.578 24.672 1 90.31 144 GLU A N 1
ATOM 1151 C CA . GLU A 1 144 ? 7.797 18.625 25.766 1 90.31 144 GLU A CA 1
ATOM 1152 C C . GLU A 1 144 ? 6.684 18.984 26.75 1 90.31 144 GLU A C 1
ATOM 1154 O O . GLU A 1 144 ? 6.246 18.156 27.547 1 90.31 144 GLU A O 1
ATOM 1159 N N . ALA A 1 145 ? 6.25 20.203 26.672 1 94.69 145 ALA A N 1
ATOM 1160 C CA . ALA A 1 145 ? 5.195 20.656 27.562 1 94.69 145 ALA A CA 1
ATOM 1161 C C . ALA A 1 145 ? 3.883 19.938 27.297 1 94.69 145 ALA A C 1
ATOM 1163 O O . ALA A 1 145 ? 3 19.891 28.156 1 94.69 145 ALA A O 1
ATOM 1164 N N . LYS A 1 146 ? 3.777 19.438 26.094 1 95.06 146 LYS A N 1
ATOM 1165 C CA . LYS A 1 146 ? 2.555 18.734 25.719 1 95.06 146 LYS A CA 1
ATOM 1166 C C . LYS A 1 146 ? 2.227 17.609 26.703 1 95.06 146 LYS A C 1
ATOM 1168 O O . LYS A 1 146 ? 1.09 17.5 27.156 1 95.06 146 LYS A O 1
ATOM 1173 N N . HIS A 1 147 ? 3.203 16.844 27.016 1 93.81 147 HIS A N 1
ATOM 1174 C CA . HIS A 1 147 ? 3.012 15.719 27.906 1 93.81 147 HIS A CA 1
ATOM 1175 C C . HIS A 1 147 ? 2.537 16.172 29.281 1 93.81 147 HIS A C 1
ATOM 1177 O O . HIS A 1 147 ? 1.615 15.586 29.859 1 93.81 147 HIS A O 1
ATOM 1183 N N . PHE A 1 148 ? 3.086 17.234 29.766 1 94.31 148 PHE A N 1
ATOM 1184 C CA . PHE A 1 148 ? 2.734 17.75 31.094 1 94.31 148 PHE A CA 1
ATOM 1185 C C . PHE A 1 148 ? 1.331 18.344 31.078 1 94.31 148 PHE A C 1
ATOM 1187 O O . PHE A 1 148 ? 0.573 18.172 32.031 1 94.31 148 PHE A O 1
ATOM 1194 N N . ALA A 1 149 ? 1.039 18.969 30.031 1 96.19 149 ALA A N 1
ATOM 1195 C CA . ALA A 1 149 ? -0.273 19.594 29.906 1 96.19 149 ALA A CA 1
ATOM 1196 C C . ALA A 1 149 ? -1.385 18.547 29.891 1 96.19 149 ALA A C 1
ATOM 1198 O O . ALA A 1 149 ? -2.393 18.703 30.594 1 96.19 149 ALA A O 1
ATOM 1199 N N . VAL A 1 150 ? -1.193 17.531 29.094 1 94.44 150 VAL A N 1
ATOM 1200 C CA . VAL A 1 150 ? -2.205 16.484 28.969 1 94.44 150 VAL A CA 1
ATOM 1201 C C . VAL A 1 150 ? -2.365 15.758 30.312 1 94.44 150 VAL A C 1
ATOM 1203 O O . VAL A 1 150 ? -3.486 15.484 30.734 1 94.44 150 VAL A O 1
ATOM 1206 N N . LYS A 1 151 ? -1.262 15.516 30.984 1 91.75 151 LYS A N 1
ATOM 1207 C CA . LYS A 1 151 ? -1.29 14.852 32.281 1 91.75 151 LYS A CA 1
ATOM 1208 C C . LYS A 1 151 ? -2.002 15.703 33.312 1 91.75 151 LYS A C 1
ATOM 1210 O O . LYS A 1 151 ? -2.639 15.172 34.25 1 91.75 151 LYS A O 1
ATOM 1215 N N . SER A 1 152 ? -1.936 16.984 33.094 1 92.62 152 SER A N 1
ATOM 1216 C CA . SER A 1 152 ? -2.537 17.906 34.062 1 92.62 152 SER A CA 1
ATOM 1217 C C . SER A 1 152 ? -3.963 18.266 33.656 1 92.62 152 SER A C 1
ATOM 1219 O O . SER A 1 152 ? -4.461 19.344 34 1 92.62 152 SER A O 1
ATOM 1221 N N . ASN A 1 153 ? -4.555 17.5 32.781 1 93 153 ASN A N 1
ATOM 1222 C CA . ASN A 1 153 ? -5.953 17.625 32.375 1 93 153 ASN A CA 1
ATOM 1223 C C . ASN A 1 153 ? -6.203 18.922 31.609 1 93 153 ASN A C 1
ATOM 1225 O O . ASN A 1 153 ? -7.219 19.594 31.828 1 93 153 ASN A O 1
ATOM 1229 N N . ALA A 1 154 ? -5.328 19.281 30.859 1 96.12 154 ALA A N 1
ATOM 1230 C CA . ALA A 1 154 ? -5.48 20.469 30.031 1 96.12 154 ALA A CA 1
ATOM 1231 C C . ALA A 1 154 ? -6.648 20.312 29.062 1 96.12 154 ALA A C 1
ATOM 1233 O O . ALA A 1 154 ? -7.391 21.266 28.812 1 96.12 154 ALA A O 1
ATOM 1234 N N . ILE A 1 155 ? -6.852 19.156 28.5 1 95.62 155 ILE A N 1
ATOM 1235 C CA . ILE A 1 155 ? -7.859 18.938 27.453 1 95.62 155 ILE A CA 1
ATOM 1236 C C . ILE A 1 155 ? -9.258 19.109 28.047 1 95.62 155 ILE A C 1
ATOM 1238 O O . ILE A 1 155 ? -10.062 19.891 27.547 1 95.62 155 ILE A O 1
ATOM 1242 N N . PRO A 1 156 ? -9.531 18.484 29.172 1 95.38 156 PRO A N 1
ATOM 1243 C CA . PRO A 1 156 ? -10.836 18.719 29.797 1 95.38 156 PRO A CA 1
ATOM 1244 C C . PRO A 1 156 ? -11.078 20.203 30.109 1 95.38 156 PRO A C 1
ATOM 1246 O O . PRO A 1 156 ? -12.18 20.703 29.891 1 95.38 156 PRO A O 1
ATOM 1249 N N . LEU A 1 157 ? -10.117 20.844 30.609 1 95.88 157 LEU A N 1
ATOM 1250 C CA . LEU A 1 157 ? -10.227 22.266 30.938 1 95.88 157 LEU A CA 1
ATOM 1251 C C . LEU A 1 157 ? -10.555 23.078 29.688 1 95.88 157 LEU A C 1
ATOM 1253 O O . LEU A 1 157 ? -11.438 23.938 29.719 1 95.88 157 LEU A O 1
ATOM 1257 N N . LEU A 1 158 ? -9.867 22.812 28.625 1 96.69 158 LEU A N 1
ATOM 1258 C CA . LEU A 1 158 ? -10.047 23.547 27.375 1 96.69 158 LEU A CA 1
ATOM 1259 C C . LEU A 1 158 ? -11.422 23.266 26.781 1 96.69 158 LEU A C 1
ATOM 1261 O O . LEU A 1 158 ? -12.055 24.172 26.234 1 96.69 158 LEU A O 1
ATOM 1265 N N . LEU A 1 159 ? -11.836 22.047 26.891 1 95.25 159 LEU A N 1
ATOM 1266 C CA . LEU A 1 159 ? -13.156 21.688 26.375 1 95.25 159 LEU A CA 1
ATOM 1267 C C . LEU A 1 159 ? -14.25 22.406 27.156 1 95.25 159 LEU A C 1
ATOM 1269 O O . LEU A 1 159 ? -15.25 22.844 26.578 1 95.25 159 LEU A O 1
ATOM 1273 N N . LYS A 1 160 ? -14.055 22.562 28.406 1 94.06 160 LYS A N 1
ATOM 1274 C CA . LYS A 1 160 ? -14.992 23.297 29.234 1 94.06 160 LYS A CA 1
ATOM 1275 C C . LYS A 1 160 ? -15.023 24.781 28.844 1 94.06 160 LYS A C 1
ATOM 1277 O O . LYS A 1 160 ? -16.094 25.375 28.734 1 94.06 160 LYS A O 1
ATOM 1282 N N . ILE A 1 161 ? -13.898 25.281 28.641 1 95.12 161 ILE A N 1
ATOM 1283 C CA . ILE A 1 161 ? -13.797 26.672 28.234 1 95.12 161 ILE A CA 1
ATOM 1284 C C . ILE A 1 161 ? -14.477 26.875 26.891 1 95.12 161 ILE A C 1
ATOM 1286 O O . ILE A 1 161 ? -15.211 27.844 26.688 1 95.12 161 ILE A O 1
ATOM 1290 N N . LYS A 1 162 ? -14.258 26 26 1 93.88 162 LYS A N 1
ATOM 1291 C CA . LYS A 1 162 ? -14.836 26.094 24.656 1 93.88 162 LYS A CA 1
ATOM 1292 C C . LYS A 1 162 ? -16.359 26.047 24.719 1 93.88 162 LYS A C 1
ATOM 1294 O O . LYS A 1 162 ? -17.031 26.828 24.062 1 93.88 162 LYS A O 1
ATOM 1299 N N . THR A 1 163 ? -16.828 25.109 25.5 1 90.88 163 THR A N 1
ATOM 1300 C CA . THR A 1 163 ? -18.281 24.953 25.625 1 90.88 163 THR A CA 1
ATOM 1301 C C . THR A 1 163 ? -18.906 26.188 26.266 1 90.88 163 THR A C 1
ATOM 1303 O O . THR A 1 163 ? -20.016 26.578 25.906 1 90.88 163 THR A O 1
ATOM 1306 N N . GLY A 1 164 ? -18.219 26.75 27.141 1 89.94 164 GLY A N 1
ATOM 1307 C CA . GLY A 1 164 ? -18.719 27.922 27.844 1 89.94 164 GLY A CA 1
ATOM 1308 C C . GLY A 1 164 ? -18.625 29.203 27.016 1 89.94 164 GLY A C 1
ATOM 1309 O O . GLY A 1 164 ? -19.281 30.188 27.328 1 89.94 164 GLY A O 1
ATOM 1310 N N . ASN A 1 165 ? -17.812 29.172 26.031 1 90.62 165 ASN A N 1
ATOM 1311 C CA . ASN A 1 165 ? -17.594 30.344 25.203 1 90.62 165 ASN A CA 1
ATOM 1312 C C . ASN A 1 165 ? -17.891 30.062 23.734 1 90.62 165 ASN A C 1
ATOM 1314 O O . ASN A 1 165 ? -17.172 30.516 22.844 1 90.62 165 ASN A O 1
ATOM 1318 N N . ALA A 1 166 ? -18.859 29.297 23.469 1 85.19 166 ALA A N 1
ATOM 1319 C CA . ALA A 1 166 ? -19.156 28.828 22.125 1 85.19 166 ALA A CA 1
ATOM 1320 C C . ALA A 1 166 ? -19.484 30 21.203 1 85.19 166 ALA A C 1
ATOM 1322 O O . ALA A 1 166 ? -19.266 29.922 19.984 1 85.19 166 ALA A O 1
ATOM 1323 N N . ASN A 1 167 ? -19.891 31.078 21.75 1 87.69 167 ASN A N 1
ATOM 1324 C CA . ASN A 1 167 ? -20.328 32.219 20.938 1 87.69 167 ASN A CA 1
ATOM 1325 C C . ASN A 1 167 ? -19.203 33.219 20.719 1 87.69 167 ASN A C 1
ATOM 1327 O O . ASN A 1 167 ? -19.391 34.219 20.031 1 87.69 167 ASN A O 1
ATOM 1331 N N . ASN A 1 168 ? -18.078 32.938 21.328 1 92.44 168 ASN A N 1
ATOM 1332 C CA . ASN A 1 168 ? -16.906 33.812 21.156 1 92.44 168 ASN A CA 1
ATOM 1333 C C . ASN A 1 168 ? -15.875 33.156 20.219 1 92.44 168 ASN A C 1
ATOM 1335 O O . ASN A 1 168 ? -15.062 32.344 20.656 1 92.44 168 ASN A O 1
ATOM 1339 N N . ASP A 1 169 ? -15.82 33.688 19.062 1 91.75 169 ASP A N 1
ATOM 1340 C CA . ASP A 1 169 ? -15.016 33.062 18 1 91.75 169 ASP A CA 1
ATOM 1341 C C . ASP A 1 169 ? -13.523 33.219 18.297 1 91.75 169 ASP A C 1
ATOM 1343 O O . ASP A 1 169 ? -12.734 32.344 17.938 1 91.75 169 ASP A O 1
ATOM 1347 N N . THR A 1 170 ? -13.156 34.281 18.922 1 94.5 170 THR A N 1
ATOM 1348 C CA . THR A 1 170 ? -11.75 34.531 19.219 1 94.5 170 THR A CA 1
ATOM 1349 C C . THR A 1 170 ? -11.234 33.562 20.266 1 94.5 170 THR A C 1
ATOM 1351 O O . THR A 1 170 ? -10.156 32.969 20.094 1 94.5 170 THR A O 1
ATOM 1354 N N . ILE A 1 171 ? -12.078 33.375 21.297 1 95.56 171 ILE A N 1
ATOM 1355 C CA . ILE A 1 171 ? -11.688 32.469 22.344 1 95.56 171 ILE A CA 1
ATOM 1356 C C . ILE A 1 171 ? -11.742 31.031 21.812 1 95.56 171 ILE A C 1
ATOM 1358 O O . ILE A 1 171 ? -10.812 30.25 22.031 1 95.56 171 ILE A O 1
ATOM 1362 N N . SER A 1 172 ? -12.789 30.75 21.109 1 95.19 172 SER A N 1
ATOM 1363 C CA . SER A 1 172 ? -12.93 29.422 20.547 1 95.19 172 SER A CA 1
ATOM 1364 C C . SER A 1 172 ? -11.781 29.094 19.594 1 95.19 172 SER A C 1
ATOM 1366 O O . SER A 1 172 ? -11.289 27.953 19.578 1 95.19 172 SER A O 1
ATOM 1368 N N . GLY A 1 173 ? -11.406 30.062 18.844 1 95.94 173 GLY A N 1
ATOM 1369 C CA . GLY A 1 173 ? -10.297 29.859 17.922 1 95.94 173 GLY A CA 1
ATOM 1370 C C . GLY A 1 173 ? -8.984 29.578 18.625 1 95.94 173 GLY A C 1
ATOM 1371 O O . GLY A 1 173 ? -8.25 28.672 18.25 1 95.94 173 GLY A O 1
ATOM 1372 N N . ALA A 1 174 ? -8.703 30.344 19.641 1 96.88 174 ALA A N 1
ATOM 1373 C CA . ALA A 1 174 ? -7.484 30.156 20.406 1 96.88 174 ALA A CA 1
ATOM 1374 C C . ALA A 1 174 ? -7.48 28.781 21.078 1 96.88 174 ALA A C 1
ATOM 1376 O O . ALA A 1 174 ? -6.449 28.094 21.109 1 96.88 174 ALA A O 1
ATOM 1377 N N . VAL A 1 175 ? -8.633 28.422 21.578 1 97.25 175 VAL A N 1
ATOM 1378 C CA . VAL A 1 175 ? -8.766 27.125 22.25 1 97.25 175 VAL A CA 1
ATOM 1379 C C . VAL A 1 175 ? -8.602 26 21.25 1 97.25 175 VAL A C 1
ATOM 1381 O O . VAL A 1 175 ? -7.957 24.984 21.547 1 97.25 175 VAL A O 1
ATOM 1384 N N . ASN A 1 176 ? -9.141 26.188 20.109 1 96.75 176 ASN A N 1
ATOM 1385 C CA . ASN A 1 176 ? -9 25.188 19.062 1 96.75 176 ASN A CA 1
ATOM 1386 C C . ASN A 1 176 ? -7.539 24.938 18.703 1 96.75 176 ASN A C 1
ATOM 1388 O O . ASN A 1 176 ? -7.125 23.797 18.5 1 96.75 176 ASN A O 1
ATOM 1392 N N . GLU A 1 177 ? -6.836 25.969 18.547 1 97.25 177 GLU A N 1
ATOM 1393 C CA . GLU A 1 177 ? -5.41 25.844 18.266 1 97.25 177 GLU A CA 1
ATOM 1394 C C . GLU A 1 177 ? -4.684 25.078 19.375 1 97.25 177 GLU A C 1
ATOM 1396 O O . GLU A 1 177 ? -3.836 24.234 19.094 1 97.25 177 GLU A O 1
ATOM 1401 N N . THR A 1 178 ? -5 25.375 20.609 1 97.69 178 THR A N 1
ATOM 1402 C CA . THR A 1 178 ? -4.383 24.672 21.734 1 97.69 178 THR A CA 1
ATOM 1403 C C . THR A 1 178 ? -4.719 23.188 21.703 1 97.69 178 THR A C 1
ATOM 1405 O O . THR A 1 178 ? -3.844 22.344 21.906 1 97.69 178 THR A O 1
ATOM 1408 N N . LEU A 1 179 ? -5.949 22.953 21.484 1 96.69 179 LEU A N 1
ATOM 1409 C CA . LEU A 1 179 ? -6.379 21.562 21.422 1 96.69 179 LEU A CA 1
ATOM 1410 C C . LEU A 1 179 ? -5.645 20.828 20.297 1 96.69 179 LEU A C 1
ATOM 1412 O O . LEU A 1 179 ? -5.242 19.672 20.484 1 96.69 179 LEU A O 1
ATOM 1416 N N . ALA A 1 180 ? -5.484 21.484 19.172 1 96.69 180 ALA A N 1
ATOM 1417 C CA . ALA A 1 180 ? -4.734 20.891 18.078 1 96.69 180 ALA A CA 1
ATOM 1418 C C . ALA A 1 180 ? -3.287 20.625 18.469 1 96.69 180 ALA A C 1
ATOM 1420 O O . ALA A 1 180 ? -2.727 19.578 18.141 1 96.69 180 ALA A O 1
ATOM 1421 N N . LEU A 1 181 ? -2.699 21.547 19.188 1 97.06 181 LEU A N 1
ATOM 1422 C CA . LEU A 1 181 ? -1.324 21.406 19.656 1 97.06 181 LEU A CA 1
ATOM 1423 C C . LEU A 1 181 ? -1.191 20.219 20.594 1 97.06 181 LEU A C 1
ATOM 1425 O O . LEU A 1 181 ? -0.155 19.562 20.625 1 97.06 181 LEU A O 1
ATOM 1429 N N . LEU A 1 182 ? -2.25 19.984 21.328 1 96.44 182 LEU A N 1
ATOM 1430 C CA . LEU A 1 182 ? -2.225 18.891 22.312 1 96.44 182 LEU A CA 1
ATOM 1431 C C . LEU A 1 182 ? -2.58 17.562 21.656 1 96.44 182 LEU A C 1
ATOM 1433 O O . LEU A 1 182 ? -2.543 16.516 22.312 1 96.44 182 LEU A O 1
ATOM 1437 N N . GLY A 1 183 ? -2.98 17.562 20.375 1 95.25 183 GLY A N 1
ATOM 1438 C CA . GLY A 1 183 ? -3.26 16.344 19.641 1 95.25 183 GLY A CA 1
ATOM 1439 C C . GLY A 1 183 ? -4.695 15.875 19.781 1 95.25 183 GLY A C 1
ATOM 1440 O O . GLY A 1 183 ? -5 14.711 19.531 1 95.25 183 GLY A O 1
ATOM 1441 N N . TYR A 1 184 ? -5.535 16.781 20.266 1 94.19 184 TYR A N 1
ATOM 1442 C CA . TYR A 1 184 ? -6.938 16.422 20.422 1 94.19 184 TYR A CA 1
ATOM 1443 C C . TYR A 1 184 ? -7.691 16.594 19.094 1 94.19 184 TYR A C 1
ATOM 1445 O O . TYR A 1 184 ? -7.691 17.672 18.516 1 94.19 184 TYR A O 1
ATOM 1453 N N . ALA A 1 185 ? -8.219 15.367 18.719 1 90.69 185 ALA A N 1
ATOM 1454 C CA . ALA A 1 185 ? -9.086 15.391 17.547 1 90.69 185 ALA A CA 1
ATOM 1455 C C . ALA A 1 185 ? -10.539 15.109 17.922 1 90.69 185 ALA A C 1
ATOM 1457 O O . ALA A 1 185 ? -10.852 14.023 18.422 1 90.69 185 ALA A O 1
ATOM 1458 N N . GLY A 1 186 ? -11.375 16.047 18.031 1 88.25 186 GLY A N 1
ATOM 1459 C CA . GLY A 1 186 ? -12.797 15.844 18.312 1 88.25 186 GLY A CA 1
ATOM 1460 C C . GLY A 1 186 ? -13.445 14.852 17.359 1 88.25 186 GLY A C 1
ATOM 1461 O O . GLY A 1 186 ? -12.781 14.289 16.5 1 88.25 186 GLY A O 1
ATOM 1462 N N . PRO A 1 187 ? -14.633 14.453 17.703 1 89 187 PRO A N 1
ATOM 1463 C CA . PRO A 1 187 ? -15.344 13.516 16.828 1 89 187 PRO A CA 1
ATOM 1464 C C . PRO A 1 187 ? -15.461 14.016 15.391 1 89 187 PRO A C 1
ATOM 1466 O O . PRO A 1 187 ? -15.516 15.227 15.156 1 89 187 PRO A O 1
ATOM 1469 N N . VAL A 1 188 ? -15.492 13.07 14.539 1 92.44 188 VAL A N 1
ATOM 1470 C CA . VAL A 1 188 ? -15.648 13.43 13.133 1 92.44 188 VAL A CA 1
ATOM 1471 C C . VAL A 1 188 ? -17.062 13.938 12.883 1 92.44 188 VAL A C 1
ATOM 1473 O O . VAL A 1 188 ? -17.984 13.648 13.656 1 92.44 188 VAL A O 1
ATOM 1476 N N . SER A 1 189 ? -17.266 14.695 11.844 1 88.25 189 SER A N 1
ATOM 1477 C CA . SER A 1 189 ? -18.547 15.352 11.562 1 88.25 189 SER A CA 1
ATOM 1478 C C . SER A 1 189 ? -19.547 14.383 10.938 1 88.25 189 SER A C 1
ATOM 1480 O O . SER A 1 189 ? -20.75 14.516 11.133 1 88.25 189 SER A O 1
ATOM 1482 N N . GLY A 1 190 ? -19.078 13.414 10.211 1 90.88 190 GLY A N 1
ATOM 1483 C CA . GLY A 1 190 ? -19.969 12.453 9.555 1 90.88 190 GLY A CA 1
ATOM 1484 C C . GLY A 1 190 ? -20.047 11.133 10.289 1 90.88 190 GLY A C 1
ATOM 1485 O O . GLY A 1 190 ? -19.766 11.055 11.484 1 90.88 190 GLY A O 1
ATOM 1486 N N . LYS A 1 191 ? -20.609 10.148 9.594 1 93.75 191 LYS A N 1
ATOM 1487 C CA . LYS A 1 191 ? -20.75 8.805 10.148 1 93.75 191 LYS A CA 1
ATOM 1488 C C . LYS A 1 191 ? -19.375 8.195 10.469 1 93.75 191 LYS A C 1
ATOM 1490 O O . LYS A 1 191 ? -19.25 7.414 11.414 1 93.75 191 LYS A O 1
ATOM 1495 N N . GLY A 1 192 ? -18.453 8.523 9.688 1 95.88 192 GLY A N 1
ATOM 1496 C CA . GLY A 1 192 ? -17.062 8.109 9.82 1 95.88 192 GLY A CA 1
ATOM 1497 C C . GLY A 1 192 ? -16.078 9.109 9.25 1 95.88 192 GLY A C 1
ATOM 1498 O O . GLY A 1 192 ? -16.453 10.25 8.969 1 95.88 192 GLY A O 1
ATOM 1499 N N . VAL A 1 193 ? -14.875 8.711 9.164 1 97.19 193 VAL A N 1
ATOM 1500 C CA . VAL A 1 193 ? -13.836 9.617 8.695 1 97.19 193 VAL A CA 1
ATOM 1501 C C . VAL A 1 193 ? -13.914 9.758 7.176 1 97.19 193 VAL A C 1
ATOM 1503 O O . VAL A 1 193 ? -13.992 8.758 6.457 1 97.19 193 VAL A O 1
ATOM 1506 N N . ARG A 1 194 ? -14.016 10.906 6.699 1 98.25 194 ARG A N 1
ATOM 1507 C CA . ARG A 1 194 ? -14.008 11.219 5.273 1 98.25 194 ARG A CA 1
ATOM 1508 C C . ARG A 1 194 ? -12.672 11.812 4.844 1 98.25 194 ARG A C 1
ATOM 1510 O O . ARG A 1 194 ? -12.281 12.875 5.32 1 98.25 194 ARG A O 1
ATOM 1517 N N . ILE A 1 195 ? -11.977 11.156 3.871 1 98.5 195 ILE A N 1
ATOM 1518 C CA . ILE A 1 195 ? -10.602 11.508 3.52 1 98.5 195 ILE A CA 1
ATOM 1519 C C . ILE A 1 195 ? -10.539 11.922 2.051 1 98.5 195 ILE A C 1
ATOM 1521 O O . ILE A 1 195 ? -11.094 11.234 1.184 1 98.5 195 ILE A O 1
ATOM 1525 N N . LEU A 1 196 ? -9.898 13.047 1.768 1 98.62 196 LEU A N 1
ATOM 1526 C CA . LEU A 1 196 ? -9.57 13.477 0.413 1 98.62 196 LEU A CA 1
ATOM 1527 C C . LEU A 1 196 ? -8.07 13.398 0.16 1 98.62 196 LEU A C 1
ATOM 1529 O O . LEU A 1 196 ? -7.277 13.93 0.938 1 98.62 196 LEU A O 1
ATOM 1533 N N . SER A 1 197 ? -7.684 12.68 -0.838 1 98.5 197 SER A N 1
ATOM 1534 C CA . SER A 1 197 ? -6.281 12.586 -1.24 1 98.5 197 SER A CA 1
ATOM 1535 C C . SER A 1 197 ? -6.082 13.07 -2.672 1 98.5 197 SER A C 1
ATOM 1537 O O . SER A 1 197 ? -6.844 12.703 -3.57 1 98.5 197 SER A O 1
ATOM 1539 N N . ILE A 1 198 ? -5.066 13.93 -2.904 1 97.75 198 ILE A N 1
ATOM 1540 C CA . ILE A 1 198 ? -4.816 14.492 -4.227 1 97.75 198 ILE A CA 1
ATOM 1541 C C . ILE A 1 198 ? -3.373 14.227 -4.641 1 97.75 198 ILE A C 1
ATOM 1543 O O . ILE A 1 198 ? -2.438 14.617 -3.938 1 97.75 198 ILE A O 1
ATOM 1547 N N . ASP A 1 199 ? -3.199 13.656 -5.844 1 95.69 199 ASP A N 1
ATOM 1548 C CA . ASP A 1 199 ? -1.901 13.281 -6.395 1 95.69 199 ASP A CA 1
ATOM 1549 C C . ASP A 1 199 ? -1.092 14.508 -6.793 1 95.69 199 ASP A C 1
ATOM 1551 O O . ASP A 1 199 ? -1.645 15.602 -6.93 1 95.69 199 ASP A O 1
ATOM 1555 N N . GLY A 1 200 ? 0.196 14.234 -6.926 1 90 200 GLY A N 1
ATOM 1556 C CA . GLY A 1 200 ? 1.02 15.195 -7.645 1 90 200 GLY A CA 1
ATOM 1557 C C . GLY A 1 200 ? 0.904 15.07 -9.148 1 90 200 GLY A C 1
ATOM 1558 O O . GLY A 1 200 ? 0.445 14.047 -9.664 1 90 200 GLY A O 1
ATOM 1559 N N . GLY A 1 201 ? 1.302 16.188 -9.828 1 85.62 201 GLY A N 1
ATOM 1560 C CA . GLY A 1 201 ? 1.219 16.078 -11.273 1 85.62 201 GLY A CA 1
ATOM 1561 C C . GLY A 1 201 ? 1.396 17.391 -11.992 1 85.62 201 GLY A C 1
ATOM 1562 O O . GLY A 1 201 ? 1.051 17.531 -13.164 1 85.62 201 GLY A O 1
ATOM 1563 N N . GLY A 1 202 ? 1.827 18.406 -11.352 1 82 202 GLY A N 1
ATOM 1564 C CA . GLY A 1 202 ? 2.092 19.688 -11.961 1 82 202 GLY A CA 1
ATOM 1565 C C . GLY A 1 202 ? 0.846 20.359 -12.523 1 82 202 GLY A C 1
ATOM 1566 O O . GLY A 1 202 ? -0.166 20.469 -11.828 1 82 202 GLY A O 1
ATOM 1567 N N . VAL A 1 203 ? 0.922 20.719 -13.727 1 79.94 203 VAL A N 1
ATOM 1568 C CA . VAL A 1 203 ? -0.149 21.469 -14.367 1 79.94 203 VAL A CA 1
ATOM 1569 C C . VAL A 1 203 ? -1.383 20.578 -14.531 1 79.94 203 VAL A C 1
ATOM 1571 O O . VAL A 1 203 ? -2.498 21.094 -14.688 1 79.94 203 VAL A O 1
ATOM 1574 N N . ARG A 1 204 ? -1.217 19.359 -14.445 1 88.5 204 ARG A N 1
ATOM 1575 C CA . ARG A 1 204 ? -2.338 18.438 -14.609 1 88.5 204 ARG A CA 1
ATOM 1576 C C . ARG A 1 204 ? -3.293 18.516 -13.422 1 88.5 204 ARG A C 1
ATOM 1578 O O . ARG A 1 204 ? -4.352 17.891 -13.43 1 88.5 204 ARG A O 1
ATOM 1585 N N . GLY A 1 205 ? -2.914 19.328 -12.492 1 90.25 205 GLY A N 1
ATOM 1586 C CA . GLY A 1 205 ? -3.814 19.625 -11.391 1 90.25 205 GLY A CA 1
ATOM 1587 C C . GLY A 1 205 ? -5.156 20.156 -11.844 1 90.25 205 GLY A C 1
ATOM 1588 O O . GLY A 1 205 ? -6.148 20.078 -11.117 1 90.25 205 GLY A O 1
ATOM 1589 N N . ILE A 1 206 ? -5.242 20.656 -13.023 1 89.06 206 ILE A N 1
ATOM 1590 C CA . ILE A 1 206 ? -6.477 21.203 -13.57 1 89.06 206 ILE A CA 1
ATOM 1591 C C . ILE A 1 206 ? -7.531 20.094 -13.68 1 89.06 206 ILE A C 1
ATOM 1593 O O . ILE A 1 206 ? -8.727 20.359 -13.5 1 89.06 206 ILE A O 1
ATOM 1597 N N . LEU A 1 207 ? -7.086 18.891 -13.922 1 92.69 207 LEU A N 1
ATOM 1598 C CA . LEU A 1 207 ? -8 17.75 -13.961 1 92.69 207 LEU A CA 1
ATOM 1599 C C . LEU A 1 207 ? -8.703 17.578 -12.625 1 92.69 207 LEU A C 1
ATOM 1601 O O . LEU A 1 207 ? -9.914 17.359 -12.578 1 92.69 207 LEU A O 1
ATOM 1605 N N . VAL A 1 208 ? -7.922 17.688 -11.602 1 96.31 208 VAL A N 1
ATOM 1606 C CA . VAL A 1 208 ? -8.438 17.5 -10.25 1 96.31 208 VAL A CA 1
ATOM 1607 C C . VAL A 1 208 ? -9.453 18.594 -9.93 1 96.31 208 VAL A C 1
ATOM 1609 O O . VAL A 1 208 ? -10.516 18.312 -9.359 1 96.31 208 VAL A O 1
ATOM 1612 N N . ILE A 1 209 ? -9.133 19.812 -10.312 1 95.62 209 ILE A N 1
ATOM 1613 C CA . ILE A 1 209 ? -10.016 20.938 -10.055 1 95.62 209 ILE A CA 1
ATOM 1614 C C . ILE A 1 209 ? -11.375 20.688 -10.719 1 95.62 209 ILE A C 1
ATOM 1616 O O . ILE A 1 209 ? -12.422 20.875 -10.094 1 95.62 209 ILE A O 1
ATOM 1620 N N . GLU A 1 210 ? -11.344 20.203 -11.922 1 95.31 210 GLU A N 1
ATOM 1621 C CA . GLU A 1 210 ? -12.586 19.938 -12.648 1 95.31 210 GLU A CA 1
ATOM 1622 C C . GLU A 1 210 ? -13.375 18.812 -11.977 1 95.31 210 GLU A C 1
ATOM 1624 O O . GLU A 1 210 ? -14.602 18.891 -11.883 1 95.31 210 GLU A O 1
ATOM 1629 N N . MET A 1 211 ? -12.727 17.844 -11.555 1 97.5 211 MET A N 1
ATOM 1630 C CA . MET A 1 211 ? -13.406 16.734 -10.898 1 97.5 211 MET A CA 1
ATOM 1631 C C . MET A 1 211 ? -13.984 17.156 -9.555 1 97.5 211 MET A C 1
ATOM 1633 O O . MET A 1 211 ? -15.078 16.75 -9.18 1 97.5 211 MET A O 1
ATOM 1637 N N . LEU A 1 212 ? -13.25 18.016 -8.844 1 97.81 212 LEU A N 1
ATOM 1638 C CA . LEU A 1 212 ? -13.75 18.531 -7.57 1 97.81 212 LEU A CA 1
ATOM 1639 C C . LEU A 1 212 ? -14.977 19.406 -7.781 1 97.81 212 LEU A C 1
ATOM 1641 O O . LEU A 1 212 ? -15.891 19.406 -6.953 1 97.81 212 LEU A O 1
ATOM 1645 N N . LYS A 1 213 ? -14.984 20.141 -8.898 1 97.06 213 LYS A N 1
ATOM 1646 C CA . LYS A 1 213 ? -16.172 20.938 -9.219 1 97.06 213 LYS A CA 1
ATOM 1647 C C . LYS A 1 213 ? -17.406 20.062 -9.367 1 97.06 213 LYS A C 1
ATOM 1649 O O . LYS A 1 213 ? -18.484 20.422 -8.906 1 97.06 213 LYS A O 1
ATOM 1654 N N . LYS A 1 214 ? -17.188 18.953 -9.992 1 96.75 214 LYS A N 1
ATOM 1655 C CA . LYS A 1 214 ? -18.297 18.031 -10.156 1 96.75 214 LYS A CA 1
ATOM 1656 C C . LYS A 1 214 ? -18.797 17.531 -8.805 1 96.75 214 LYS A C 1
ATOM 1658 O O . LYS A 1 214 ? -20.016 17.391 -8.586 1 96.75 214 LYS A O 1
ATOM 1663 N N . LEU A 1 215 ? -17.906 17.25 -7.934 1 97.25 215 LEU A N 1
ATOM 1664 C CA . LEU A 1 215 ? -18.281 16.797 -6.598 1 97.25 215 LEU A CA 1
ATOM 1665 C C . LEU A 1 215 ? -19.078 17.859 -5.863 1 97.25 215 LEU A C 1
ATOM 1667 O O . LEU A 1 215 ? -20.078 17.547 -5.191 1 97.25 215 LEU A O 1
ATOM 1671 N N . GLU A 1 216 ? -18.625 19.125 -5.938 1 97.38 216 GLU A N 1
ATOM 1672 C CA . GLU A 1 216 ? -19.375 20.219 -5.328 1 97.38 216 GLU A CA 1
ATOM 1673 C C . GLU A 1 216 ? -20.766 20.359 -5.938 1 97.38 216 GLU A C 1
ATOM 1675 O O . GLU A 1 216 ? -21.734 20.625 -5.227 1 97.38 216 GLU A O 1
ATOM 1680 N N . GLU A 1 217 ? -20.859 20.156 -7.188 1 96.62 217 GLU A N 1
ATOM 1681 C CA . GLU A 1 217 ? -22.141 20.234 -7.883 1 96.62 217 GLU A CA 1
ATOM 1682 C C . GLU A 1 217 ? -23.109 19.172 -7.379 1 96.62 217 GLU A C 1
ATOM 1684 O O . GLU A 1 217 ? -24.281 19.453 -7.129 1 96.62 217 GLU A O 1
ATOM 1689 N N . LEU A 1 218 ? -22.625 18.047 -7.211 1 96.94 218 LEU A N 1
ATOM 1690 C CA . LEU A 1 218 ? -23.469 16.922 -6.832 1 96.94 218 LEU A CA 1
ATOM 1691 C C . LEU A 1 218 ? -23.844 17 -5.359 1 96.94 218 LEU A C 1
ATOM 1693 O O . LEU A 1 218 ? -24.953 16.578 -4.98 1 96.94 218 LEU A O 1
ATOM 1697 N N . THR A 1 219 ? -23.016 17.531 -4.551 1 96.62 219 THR A N 1
ATOM 1698 C CA . THR A 1 219 ? -23.25 17.5 -3.113 1 96.62 219 THR A CA 1
ATOM 1699 C C . THR A 1 219 ? -23.875 18.812 -2.648 1 96.62 219 THR A C 1
ATOM 1701 O O . THR A 1 219 ? -24.516 18.859 -1.592 1 96.62 219 THR A O 1
ATOM 1704 N N . GLY A 1 220 ? -23.578 19.859 -3.32 1 95.75 220 GLY A N 1
ATOM 1705 C CA . GLY A 1 220 ? -24.016 21.172 -2.91 1 95.75 220 GLY A CA 1
ATOM 1706 C C . GLY A 1 220 ? -23.219 21.75 -1.765 1 95.75 220 GLY A C 1
ATOM 1707 O O . GLY A 1 220 ? -23.641 22.719 -1.118 1 95.75 220 GLY A O 1
ATOM 1708 N N . LYS A 1 221 ? -22.109 21.172 -1.503 1 95.19 221 LYS A N 1
ATOM 1709 C CA . LYS A 1 221 ? -21.234 21.625 -0.418 1 95.19 221 LYS A CA 1
ATOM 1710 C C . LYS A 1 221 ? -19.844 21.984 -0.938 1 95.19 221 LYS A C 1
ATOM 1712 O O . LYS A 1 221 ? -19.438 21.5 -1.995 1 95.19 221 LYS A O 1
ATOM 1717 N N . ARG A 1 222 ? -19.203 22.812 -0.184 1 94.81 222 ARG A N 1
ATOM 1718 C CA . ARG A 1 222 ? -17.828 23.125 -0.506 1 94.81 222 ARG A CA 1
ATOM 1719 C C . ARG A 1 222 ? -16.891 21.969 -0.12 1 94.81 222 ARG A C 1
ATOM 1721 O O . ARG A 1 222 ? -17.172 21.234 0.827 1 94.81 222 ARG A O 1
ATOM 1728 N N . ILE A 1 223 ? -15.773 21.875 -0.825 1 95.69 223 ILE A N 1
ATOM 1729 C CA . ILE A 1 223 ? -14.836 20.781 -0.593 1 95.69 223 ILE A CA 1
ATOM 1730 C C . ILE A 1 223 ? -14.375 20.797 0.862 1 95.69 223 ILE A C 1
ATOM 1732 O O . ILE A 1 223 ? -14.258 19.75 1.496 1 95.69 223 ILE A O 1
ATOM 1736 N N . SER A 1 224 ? -14.141 21.953 1.465 1 92.75 224 SER A N 1
ATOM 1737 C CA . SER A 1 224 ? -13.641 22.109 2.828 1 92.75 224 SER A CA 1
ATOM 1738 C C . SER A 1 224 ? -14.641 21.578 3.846 1 92.75 224 SER A C 1
ATOM 1740 O O . SER A 1 224 ? -14.281 21.281 4.984 1 92.75 224 SER A O 1
ATOM 1742 N N . GLU A 1 225 ? -15.867 21.406 3.424 1 93.25 225 GLU A N 1
ATOM 1743 C CA . GLU A 1 225 ? -16.922 20.969 4.332 1 93.25 225 GLU A CA 1
ATOM 1744 C C . GLU A 1 225 ? -17.172 19.469 4.195 1 93.25 225 GLU A C 1
ATOM 1746 O O . GLU A 1 225 ? -17.859 18.859 5.023 1 93.25 225 GLU A O 1
ATOM 1751 N N . MET A 1 226 ? -16.609 18.938 3.223 1 95.38 226 MET A N 1
ATOM 1752 C CA . MET A 1 226 ? -16.969 17.562 2.867 1 95.38 226 MET A CA 1
ATOM 1753 C C . MET A 1 226 ? -16.047 16.578 3.551 1 95.38 226 MET A C 1
ATOM 1755 O O . MET A 1 226 ? -16.391 15.398 3.697 1 95.38 226 MET A O 1
ATOM 1759 N N . PHE A 1 227 ? -14.898 17.031 3.965 1 97 227 PHE A N 1
ATOM 1760 C CA . PHE A 1 227 ? -13.883 16.078 4.391 1 97 227 PHE A CA 1
ATOM 1761 C C . PHE A 1 227 ? -13.359 16.422 5.777 1 97 227 PHE A C 1
ATOM 1763 O O . PHE A 1 227 ? -13.367 17.594 6.172 1 97 227 PHE A O 1
ATOM 1770 N N . ASP A 1 228 ? -12.93 15.391 6.508 1 96.75 228 ASP A N 1
ATOM 1771 C CA . ASP A 1 228 ? -12.297 15.562 7.812 1 96.75 228 ASP A CA 1
ATOM 1772 C C . ASP A 1 228 ? -10.789 15.734 7.672 1 96.75 228 ASP A C 1
ATOM 1774 O O . ASP A 1 228 ? -10.156 16.391 8.5 1 96.75 228 ASP A O 1
ATOM 1778 N N . LEU A 1 229 ? -10.258 15.07 6.645 1 97.94 229 LEU A N 1
ATOM 1779 C CA . LEU A 1 229 ? -8.828 15.125 6.379 1 97.94 229 LEU A CA 1
ATOM 1780 C C . LEU A 1 229 ? -8.555 15.242 4.887 1 97.94 229 LEU A C 1
ATOM 1782 O O . LEU A 1 229 ? -9.141 14.516 4.082 1 97.94 229 LEU A O 1
ATOM 1786 N N . ILE A 1 230 ? -7.699 16.203 4.527 1 98.19 230 ILE A N 1
ATOM 1787 C CA . ILE A 1 230 ? -7.27 16.422 3.148 1 98.19 230 ILE A CA 1
ATOM 1788 C C . ILE A 1 230 ? -5.754 16.25 3.053 1 98.19 230 ILE A C 1
ATOM 1790 O O . ILE A 1 230 ? -5.008 16.828 3.852 1 98.19 230 ILE A O 1
ATOM 1794 N N . CYS A 1 231 ? -5.324 15.414 2.143 1 98.31 231 CYS A N 1
ATOM 1795 C CA . CYS A 1 231 ? -3.906 15.148 1.932 1 98.31 231 CYS A CA 1
ATOM 1796 C C . CYS A 1 231 ? -3.51 15.414 0.485 1 98.31 231 CYS A C 1
ATOM 1798 O O . CYS A 1 231 ? -4.25 15.078 -0.439 1 98.31 231 CYS A O 1
ATOM 1800 N N . GLY A 1 232 ? -2.354 16.078 0.296 1 97.06 232 GLY A N 1
ATOM 1801 C CA . GLY A 1 232 ? -1.907 16.375 -1.058 1 97.06 232 GLY A CA 1
ATOM 1802 C C . GLY A 1 232 ? -0.399 16.328 -1.212 1 97.06 232 GLY A C 1
ATOM 1803 O O . GLY A 1 232 ? 0.335 16.484 -0.234 1 97.06 232 GLY A O 1
ATOM 1804 N N . VAL A 1 233 ? 0.019 16.125 -2.395 1 94.62 233 VAL A N 1
ATOM 1805 C CA . VAL A 1 233 ? 1.438 16.125 -2.734 1 94.62 233 VAL A CA 1
ATOM 1806 C C . VAL A 1 233 ? 1.664 16.969 -3.994 1 94.62 233 VAL A C 1
ATOM 1808 O O . VAL A 1 233 ? 0.896 16.875 -4.953 1 94.62 233 VAL A O 1
ATOM 1811 N N . SER A 1 234 ? 2.721 17.781 -3.973 1 91.44 234 SER A N 1
ATOM 1812 C CA . SER A 1 234 ? 3.049 18.641 -5.102 1 91.44 234 SER A CA 1
ATOM 1813 C C . SER A 1 234 ? 1.849 19.484 -5.512 1 91.44 234 SER A C 1
ATOM 1815 O O . SER A 1 234 ? 1.265 20.188 -4.688 1 91.44 234 SER A O 1
ATOM 1817 N N . THR A 1 235 ? 1.358 19.375 -6.734 1 90.38 235 THR A N 1
ATOM 1818 C CA . THR A 1 235 ? 0.184 20.141 -7.137 1 90.38 235 THR A CA 1
ATOM 1819 C C . THR A 1 235 ? -0.996 19.844 -6.219 1 90.38 235 THR A C 1
ATOM 1821 O O . THR A 1 235 ? -1.81 20.734 -5.938 1 90.38 235 THR A O 1
ATOM 1824 N N . GLY A 1 236 ? -1.08 18.625 -5.77 1 94.75 236 GLY A N 1
ATOM 1825 C CA . GLY A 1 236 ? -2.105 18.281 -4.797 1 94.75 236 GLY A CA 1
ATOM 1826 C C . GLY A 1 236 ? -1.979 19.062 -3.5 1 94.75 236 GLY A C 1
ATOM 1827 O O . GLY A 1 236 ? -2.984 19.406 -2.873 1 94.75 236 GLY A O 1
ATOM 1828 N N . ALA A 1 237 ? -0.74 19.297 -3.102 1 94.94 237 ALA A N 1
ATOM 1829 C CA . ALA A 1 237 ? -0.503 20.109 -1.909 1 94.94 237 ALA A CA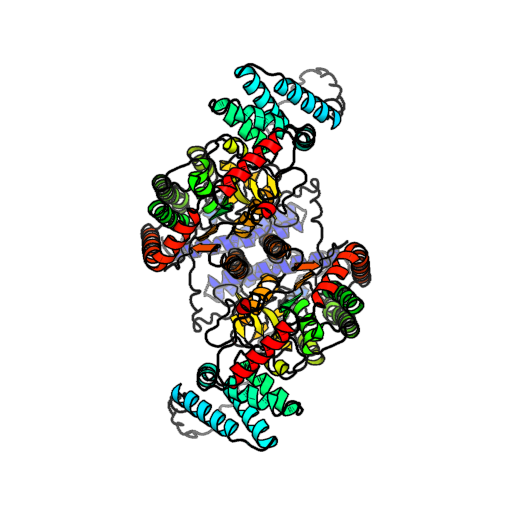 1
ATOM 1830 C C . ALA A 1 237 ? -1.022 21.531 -2.1 1 94.94 237 ALA A C 1
ATOM 1832 O O . ALA A 1 237 ? -1.605 22.109 -1.183 1 94.94 237 ALA A O 1
ATOM 1833 N N . ILE A 1 238 ? -0.843 22.047 -3.25 1 91.62 238 ILE A N 1
ATOM 1834 C CA . ILE A 1 238 ? -1.307 23.391 -3.568 1 91.62 238 ILE A CA 1
ATOM 1835 C C . ILE A 1 238 ? -2.83 23.438 -3.5 1 91.62 238 ILE A C 1
ATOM 1837 O O . ILE A 1 238 ? -3.4 24.281 -2.791 1 91.62 238 ILE A O 1
ATOM 1841 N N . ILE A 1 239 ? -3.451 22.547 -4.168 1 94.31 239 ILE A N 1
ATOM 1842 C CA . ILE A 1 239 ? -4.906 22.516 -4.234 1 94.31 239 ILE A CA 1
ATOM 1843 C C . ILE A 1 239 ? -5.484 22.281 -2.838 1 94.31 239 ILE A C 1
ATOM 1845 O O . ILE A 1 239 ? -6.414 22.984 -2.422 1 94.31 239 ILE A O 1
ATOM 1849 N N . ALA A 1 240 ? -4.906 21.344 -2.139 1 96.06 240 ALA A N 1
ATOM 1850 C CA . ALA A 1 240 ? -5.379 21.016 -0.795 1 96.06 240 ALA A CA 1
ATOM 1851 C C . ALA A 1 240 ? -5.301 22.234 0.125 1 96.06 240 ALA A C 1
ATOM 1853 O O . ALA A 1 240 ? -6.227 22.5 0.898 1 96.06 240 ALA A O 1
ATOM 1854 N N . SER A 1 241 ? -4.211 22.969 0.017 1 93.94 241 SER A N 1
ATOM 1855 C CA . SER A 1 241 ? -4.02 24.141 0.873 1 93.94 241 SER A CA 1
ATOM 1856 C C . SER A 1 241 ? -4.977 25.266 0.497 1 93.94 241 SER A C 1
ATOM 1858 O O . SER A 1 241 ? -5.531 25.938 1.371 1 93.94 241 SER A O 1
ATOM 1860 N N . LEU A 1 242 ? -5.203 25.453 -0.772 1 92.69 242 LEU A N 1
ATOM 1861 C CA . LEU A 1 242 ? -6.055 26.531 -1.231 1 92.69 242 LEU A CA 1
ATOM 1862 C C . 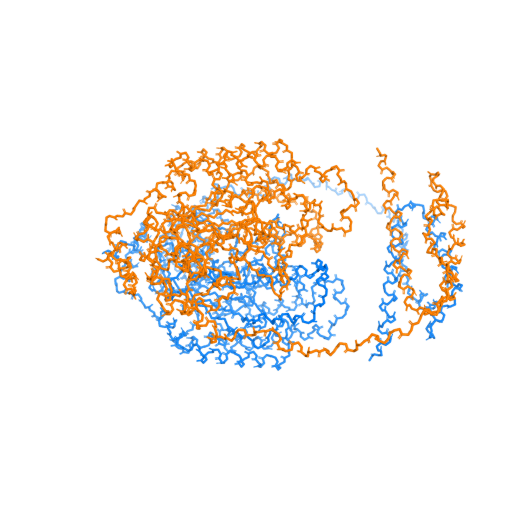LEU A 1 242 ? -7.52 26.25 -0.933 1 92.69 242 LEU A C 1
ATOM 1864 O O . LEU A 1 242 ? -8.258 27.125 -0.487 1 92.69 242 LEU A O 1
ATOM 1868 N N . VAL A 1 243 ? -7.91 25.016 -1.126 1 92.81 243 VAL A N 1
ATOM 1869 C CA . VAL A 1 243 ? -9.32 24.688 -0.943 1 92.81 243 VAL A CA 1
ATOM 1870 C C . VAL A 1 243 ? -9.602 24.406 0.534 1 92.81 243 VAL A C 1
ATOM 1872 O O . VAL A 1 243 ? -10.656 24.781 1.047 1 92.81 243 VAL A O 1
ATOM 1875 N N . GLY A 1 244 ? -8.734 23.812 1.232 1 87 244 GLY A N 1
ATOM 1876 C CA . GLY A 1 244 ? -8.953 23.391 2.605 1 87 244 GLY A CA 1
ATOM 1877 C C . GLY A 1 244 ? -8.742 24.5 3.617 1 87 244 GLY A C 1
ATOM 1878 O O . GLY A 1 244 ? -9.602 24.734 4.469 1 87 244 GLY A O 1
ATOM 1879 N N . VAL A 1 245 ? -7.633 25.172 3.439 1 85.88 245 VAL A N 1
ATOM 1880 C CA . VAL A 1 245 ? -7.227 26.125 4.465 1 85.88 245 VAL A CA 1
ATOM 1881 C C . VAL A 1 245 ? -7.68 27.531 4.074 1 85.88 245 VAL A C 1
ATOM 1883 O O . VAL A 1 245 ? -8.312 28.234 4.871 1 85.88 245 VAL A O 1
ATOM 1886 N N . LYS A 1 246 ? -7.449 27.875 2.877 1 86.62 246 LYS A N 1
ATOM 1887 C CA . LYS A 1 246 ? -7.773 29.234 2.447 1 86.62 246 LYS A CA 1
ATOM 1888 C C . LYS A 1 246 ? -9.234 29.344 2.006 1 86.62 246 LYS A C 1
ATOM 1890 O O . LYS A 1 246 ? -9.773 30.438 1.902 1 86.62 246 LYS A O 1
ATOM 1895 N N . ARG A 1 247 ? -9.828 28.25 1.712 1 88.44 247 ARG A N 1
ATOM 1896 C CA . ARG A 1 247 ? -11.234 28.141 1.344 1 88.44 247 ARG A CA 1
ATOM 1897 C C . ARG A 1 247 ? -11.539 28.922 0.075 1 88.44 247 ARG A C 1
ATOM 1899 O O . ARG A 1 247 ? -12.547 29.625 -0.002 1 88.44 247 ARG A O 1
ATOM 1906 N N . TYR A 1 248 ? -10.609 28.844 -0.824 1 90.88 248 TYR A N 1
ATOM 1907 C CA . TYR A 1 248 ? -10.859 29.375 -2.158 1 90.88 248 TYR A CA 1
ATOM 1908 C C . TYR A 1 248 ? -11.906 28.547 -2.885 1 90.88 248 TYR A C 1
ATOM 1910 O O . TYR A 1 248 ? -12.055 27.344 -2.619 1 90.88 248 TYR A O 1
ATOM 1918 N N . THR A 1 249 ? -12.586 29.297 -3.736 1 93.88 249 THR A N 1
ATOM 1919 C CA . THR A 1 249 ? -13.469 28.531 -4.617 1 93.88 249 THR A CA 1
ATOM 1920 C C . THR A 1 249 ? -12.672 27.812 -5.695 1 93.88 249 THR A C 1
ATOM 1922 O O . THR A 1 249 ? -11.547 28.219 -6.016 1 93.88 249 THR A O 1
ATOM 1925 N N . LEU A 1 250 ? -13.25 26.812 -6.184 1 95.56 250 LEU A N 1
ATOM 1926 C CA . LEU A 1 250 ? -12.562 26.047 -7.215 1 95.56 250 LEU A CA 1
ATOM 1927 C C . LEU A 1 250 ? -12.383 26.891 -8.477 1 95.56 250 LEU A C 1
ATOM 1929 O O . LEU A 1 250 ? -11.406 26.703 -9.211 1 95.56 250 LEU A O 1
ATOM 1933 N N . ASP A 1 251 ? -13.234 27.797 -8.75 1 93.12 251 ASP A N 1
ATOM 1934 C CA . ASP A 1 251 ? -13.086 2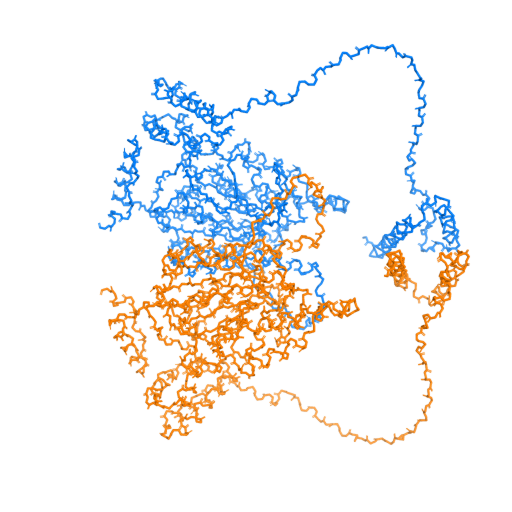8.703 -9.883 1 93.12 251 ASP A CA 1
ATOM 1935 C C . ASP A 1 251 ? -11.883 29.625 -9.688 1 93.12 251 ASP A C 1
ATOM 1937 O O . ASP A 1 251 ? -11.125 29.891 -10.625 1 93.12 251 ASP A O 1
ATOM 1941 N N . GLU A 1 252 ? -11.75 30.125 -8.5 1 91.31 252 GLU A N 1
ATOM 1942 C CA . GLU A 1 252 ? -10.594 30.953 -8.18 1 91.31 252 GLU A CA 1
ATOM 1943 C C . GLU A 1 252 ? -9.289 30.172 -8.359 1 91.31 252 GLU A C 1
ATOM 1945 O O . GLU A 1 252 ? -8.32 30.688 -8.898 1 91.31 252 GLU A O 1
ATOM 1950 N N . ILE A 1 253 ? -9.328 28.984 -7.914 1 91.31 253 ILE A N 1
ATOM 1951 C CA . ILE A 1 253 ? -8.133 28.141 -8.016 1 91.31 253 ILE A CA 1
ATOM 1952 C C . ILE A 1 253 ? -7.824 27.859 -9.477 1 91.31 253 ILE A C 1
ATOM 1954 O O . ILE A 1 253 ? -6.664 27.891 -9.891 1 91.31 253 ILE A O 1
ATOM 1958 N N . SER A 1 254 ? -8.828 27.578 -10.242 1 89.12 254 SER A N 1
ATOM 1959 C CA . SER A 1 254 ? -8.648 27.344 -11.672 1 89.12 254 SER A CA 1
ATOM 1960 C C . SER A 1 254 ? -7.977 28.547 -12.336 1 89.12 254 SER A C 1
ATOM 1962 O O . SER A 1 254 ? -7.109 28.375 -13.203 1 89.12 254 SER A O 1
ATOM 1964 N N . GLU A 1 255 ? -8.336 29.672 -11.961 1 85.12 255 GLU A N 1
ATOM 1965 C CA . GLU A 1 255 ? -7.754 30.891 -12.508 1 85.12 255 GLU A CA 1
ATOM 1966 C C . GLU A 1 255 ? -6.289 31.031 -12.109 1 85.12 255 GLU A C 1
ATOM 1968 O O . GLU A 1 255 ? -5.457 31.453 -12.914 1 85.12 255 GLU A O 1
ATOM 1973 N N . ILE A 1 256 ? -6.066 30.75 -10.875 1 81.19 256 ILE A N 1
ATOM 1974 C CA . ILE A 1 256 ? -4.691 30.797 -10.391 1 81.19 256 ILE A CA 1
ATOM 1975 C C . ILE A 1 256 ? -3.824 29.828 -11.211 1 81.19 256 ILE A C 1
ATOM 1977 O O . ILE A 1 256 ? -2.713 30.188 -11.609 1 81.19 256 ILE A O 1
ATOM 1981 N N . TYR A 1 257 ? -4.258 28.656 -11.477 1 80 257 TYR A N 1
ATOM 1982 C CA . TYR A 1 257 ? -3.512 27.656 -12.227 1 80 257 TYR A CA 1
ATOM 1983 C C . TYR A 1 257 ? -3.318 28.078 -13.68 1 80 257 TYR A C 1
ATOM 1985 O O . TYR A 1 257 ? -2.262 27.844 -14.266 1 80 257 TYR A O 1
ATOM 1993 N N . LYS A 1 258 ? -4.254 28.656 -14.234 1 73.75 258 LYS A N 1
ATOM 1994 C CA . LYS A 1 258 ? -4.125 29.172 -15.602 1 73.75 258 LYS A CA 1
ATOM 1995 C C . LYS A 1 258 ? -3.078 30.266 -15.68 1 73.75 258 LYS A C 1
ATOM 1997 O O . LYS A 1 258 ? -2.281 30.312 -16.625 1 73.75 258 LYS A O 1
ATOM 2002 N N . ASN A 1 259 ? -3.039 31.031 -14.641 1 70.19 259 ASN A N 1
ATOM 2003 C CA . ASN A 1 259 ? -2.113 32.156 -14.609 1 70.19 259 ASN A CA 1
ATOM 2004 C C . ASN A 1 259 ? -0.702 31.719 -14.242 1 70.19 259 ASN A C 1
ATOM 2006 O O . ASN A 1 259 ? 0.279 32.219 -14.781 1 70.19 259 ASN A O 1
ATOM 2010 N N . LEU A 1 260 ? -0.619 30.828 -13.266 1 63.94 260 LEU A N 1
ATOM 2011 C CA . LEU A 1 260 ? 0.667 30.328 -12.797 1 63.94 260 LEU A CA 1
ATOM 2012 C C . LEU A 1 260 ? 1.414 29.594 -13.906 1 63.94 260 LEU A C 1
ATOM 2014 O O . LEU A 1 260 ? 2.629 29.75 -14.047 1 63.94 260 LEU A O 1
ATOM 2018 N N . SER A 1 261 ? 0.768 28.75 -14.562 1 57.62 261 SER A N 1
ATOM 2019 C CA . SER A 1 261 ? 1.392 28.016 -15.664 1 57.62 261 SER A CA 1
ATOM 2020 C C . SER A 1 261 ? 2.035 28.969 -16.672 1 57.62 261 SER A C 1
ATOM 2022 O O . SER A 1 261 ? 3.15 28.734 -17.141 1 57.62 261 SER A O 1
ATOM 2024 N N . THR A 1 262 ? 1.384 30.016 -16.844 1 56.62 262 THR A N 1
ATOM 2025 C CA . THR A 1 262 ? 1.889 31 -17.797 1 56.62 262 THR A CA 1
ATOM 2026 C C . THR A 1 262 ? 3.08 31.75 -17.203 1 56.62 262 THR A C 1
ATOM 2028 O O . THR A 1 262 ? 4.059 32.031 -17.906 1 56.62 262 THR A O 1
ATOM 2031 N N . GLN A 1 263 ? 2.98 32 -16 1 57.34 263 GLN A N 1
ATOM 2032 C CA . GLN A 1 263 ? 4.008 32.844 -15.391 1 57.34 263 GLN A CA 1
ATOM 2033 C C . GLN A 1 263 ? 5.254 32.031 -15.055 1 57.34 263 GLN A C 1
ATOM 2035 O O . GLN A 1 263 ? 6.379 32.531 -15.18 1 57.34 263 GLN A O 1
ATOM 2040 N N . ILE A 1 264 ? 5.078 30.891 -14.5 1 55 264 ILE A N 1
ATOM 2041 C CA . ILE A 1 264 ? 6.191 30.094 -13.992 1 55 264 ILE A CA 1
ATOM 2042 C C . ILE A 1 264 ? 6.918 29.422 -15.156 1 55 264 ILE A C 1
ATOM 2044 O O . ILE A 1 264 ? 8.148 29.375 -15.188 1 55 264 ILE A O 1
ATOM 2048 N N . PHE A 1 265 ? 6.16 29.016 -16.109 1 52.38 265 PHE A N 1
ATOM 2049 C CA . PHE A 1 265 ? 6.805 28.156 -17.109 1 52.38 265 PHE A CA 1
ATOM 2050 C C . PHE A 1 265 ? 7.121 28.938 -18.375 1 52.38 265 PHE A C 1
ATOM 2052 O O . PHE A 1 265 ? 7.852 28.453 -19.234 1 52.38 265 PHE A O 1
ATOM 2059 N N . THR A 1 266 ? 6.465 30.188 -18.625 1 46.22 266 THR A N 1
ATOM 2060 C CA . THR A 1 266 ? 6.844 31.031 -19.75 1 46.22 266 THR A CA 1
ATOM 2061 C C . THR A 1 266 ? 8.258 31.562 -19.578 1 46.22 266 THR A C 1
ATOM 2063 O O . THR A 1 266 ? 8.984 31.75 -20.547 1 46.22 266 THR A O 1
ATOM 2066 N N . GLN A 1 267 ? 8.5 31.984 -18.391 1 44.75 267 GLN A N 1
ATOM 2067 C CA . GLN A 1 267 ? 9.797 32.656 -18.266 1 44.75 267 GLN A CA 1
ATOM 2068 C C . GLN A 1 267 ? 10.938 31.688 -18.625 1 44.75 267 GLN A C 1
ATOM 2070 O O . GLN A 1 267 ? 11.992 32.125 -19.094 1 44.75 267 GLN A O 1
ATOM 2075 N N . SER A 1 268 ? 10.75 30.453 -18.328 1 40.88 268 SER A N 1
ATOM 2076 C CA . SER A 1 268 ? 11.875 29.578 -18.672 1 40.88 268 SER A CA 1
ATOM 2077 C C . SER A 1 268 ? 12.078 29.5 -20.172 1 40.88 268 SER A C 1
ATOM 2079 O O . SER A 1 268 ? 13.164 29.172 -20.641 1 40.88 268 SER A O 1
ATOM 2081 N N . ALA A 1 269 ? 10.969 29.562 -20.938 1 37.31 269 ALA A N 1
ATOM 2082 C CA . ALA A 1 269 ? 11.133 29.484 -22.391 1 37.31 269 ALA A CA 1
ATOM 2083 C C . ALA A 1 269 ? 11.922 30.688 -22.922 1 37.31 269 ALA A C 1
ATOM 2085 O O . ALA A 1 269 ? 12.688 30.562 -23.875 1 37.31 269 ALA A O 1
ATOM 2086 N N . LEU A 1 270 ? 11.719 31.797 -22.453 1 31.7 270 LEU A N 1
ATOM 2087 C CA . LEU A 1 270 ? 12.453 32.969 -22.922 1 31.7 270 LEU A CA 1
ATOM 2088 C C . LEU A 1 270 ? 13.789 33.094 -22.203 1 31.7 270 LEU A C 1
ATOM 2090 O O . LEU A 1 270 ? 14.75 33.625 -22.75 1 31.7 270 LEU A O 1
ATOM 2094 N N . LYS A 1 271 ? 13.867 32.969 -20.812 1 38.5 271 LYS A N 1
ATOM 2095 C CA . LYS A 1 271 ? 15.148 33.062 -20.125 1 38.5 271 LYS A CA 1
ATOM 2096 C C . LYS A 1 271 ? 15.898 31.719 -20.203 1 38.5 271 LYS A C 1
ATOM 2098 O O . LYS A 1 271 ? 15.594 30.797 -19.469 1 38.5 271 LYS A O 1
ATOM 2103 N N . GLY A 1 272 ? 15.984 31.016 -21.281 1 32.44 272 GLY A N 1
ATOM 2104 C CA . GLY A 1 272 ? 16.547 29.766 -21.781 1 32.44 272 GLY A CA 1
ATOM 2105 C C . GLY A 1 272 ? 17.781 29.328 -21 1 32.44 272 GLY A C 1
ATOM 2106 O O . GLY A 1 272 ? 17.703 28.438 -20.141 1 32.44 272 GLY A O 1
ATOM 2107 N N . THR A 1 273 ? 19.141 29.469 -21.688 1 33.22 273 THR A N 1
ATOM 2108 C CA . THR A 1 273 ? 20.438 28.797 -21.734 1 33.22 273 THR A CA 1
ATOM 2109 C C . THR A 1 273 ? 21.234 29.078 -20.469 1 33.22 273 THR A C 1
ATOM 2111 O O . THR A 1 273 ? 22.062 28.25 -20.062 1 33.22 273 THR A O 1
ATOM 2114 N N . SER A 1 274 ? 21.391 30.328 -20.031 1 32.03 274 SER A N 1
ATOM 2115 C CA . SER A 1 274 ? 22.516 30.688 -19.172 1 32.03 274 SER A CA 1
ATOM 2116 C C . SER A 1 274 ? 22.297 30.234 -17.734 1 32.03 274 SER A C 1
ATOM 2118 O O . SER A 1 274 ? 23.234 29.797 -17.062 1 32.03 274 SER A O 1
ATOM 2120 N N . SER A 1 275 ? 21.203 30.516 -17.172 1 33.34 275 SER A N 1
ATOM 2121 C CA . SER A 1 275 ? 21 30.281 -15.75 1 33.34 275 SER A CA 1
ATOM 2122 C C . SER A 1 275 ? 20.797 28.812 -15.445 1 33.34 275 SER A C 1
ATOM 2124 O O . SER A 1 275 ? 20.766 28.406 -14.281 1 33.34 275 SER A O 1
ATOM 2126 N N . LEU A 1 276 ? 20.531 28.031 -16.406 1 34.53 276 LEU A N 1
ATOM 2127 C CA . LEU A 1 276 ? 20.422 26.578 -16.312 1 34.53 276 LEU A CA 1
ATOM 2128 C C . LEU A 1 276 ? 21.734 25.969 -15.844 1 34.53 276 LEU A C 1
ATOM 2130 O O . LEU A 1 276 ? 21.75 24.875 -15.266 1 34.53 276 LEU A O 1
ATOM 2134 N N . VAL A 1 277 ? 22.844 26.453 -16.5 1 32.62 277 VAL A N 1
ATOM 2135 C CA . VAL A 1 277 ? 24.156 25.859 -16.359 1 32.62 277 VAL A CA 1
ATOM 2136 C C . VAL A 1 277 ? 24.562 25.859 -14.883 1 32.62 277 VAL A C 1
ATOM 2138 O O . VAL A 1 277 ? 25.281 24.953 -14.422 1 32.62 277 VAL A O 1
ATOM 2141 N N . TRP A 1 278 ? 24.438 27.031 -14.258 1 31.56 278 TRP A N 1
ATOM 2142 C CA . TRP A 1 278 ? 25.062 27.125 -12.945 1 31.56 278 TRP A CA 1
ATOM 2143 C C . TRP A 1 278 ? 24.141 26.578 -11.859 1 31.56 278 TRP A C 1
ATOM 2145 O O . TRP A 1 278 ? 24.594 26.078 -10.828 1 31.56 278 TRP A O 1
ATOM 2155 N N . SER A 1 279 ? 22.766 27.25 -11.742 1 35.97 279 SER A N 1
ATOM 2156 C CA . SER A 1 279 ? 21.844 26.938 -10.648 1 35.97 279 SER A CA 1
ATOM 2157 C C . SER A 1 279 ? 20.828 25.875 -11.062 1 35.97 279 SER A C 1
ATOM 2159 O O . SER A 1 279 ? 20.234 25.969 -12.141 1 35.97 279 SER A O 1
ATOM 2161 N N . HIS A 1 280 ? 21.078 24.578 -11.016 1 40.09 280 HIS A N 1
ATOM 2162 C CA . HIS A 1 280 ? 20.328 23.359 -11.289 1 40.09 280 HIS A CA 1
ATOM 2163 C C . HIS A 1 280 ? 18.828 23.594 -11.125 1 40.09 280 HIS A C 1
ATOM 2165 O O . HIS A 1 280 ? 18.062 22.641 -10.961 1 40.09 280 HIS A O 1
ATOM 2171 N N . SER A 1 281 ? 18.375 24.656 -10.648 1 46.31 281 SER A N 1
ATOM 2172 C CA . SER A 1 281 ? 16.938 24.891 -10.547 1 46.31 281 SER A CA 1
ATOM 2173 C C . SER A 1 281 ? 16.453 25.828 -11.641 1 46.31 281 SER A C 1
ATOM 2175 O O . SER A 1 281 ? 17 26.922 -11.82 1 46.31 281 SER A O 1
ATOM 2177 N N . TYR A 1 282 ? 15.859 25.25 -12.82 1 46.5 282 TYR A N 1
ATOM 2178 C CA . TYR A 1 282 ? 15.469 25.875 -14.078 1 46.5 282 TYR A CA 1
ATOM 2179 C C . TYR A 1 282 ? 14.562 27.078 -13.836 1 46.5 282 TYR A C 1
ATOM 2181 O O . TYR A 1 282 ? 14.594 28.047 -14.594 1 46.5 282 TYR A O 1
ATOM 2189 N N . TYR A 1 283 ? 13.695 27 -12.938 1 53.59 283 TYR A N 1
ATOM 2190 C CA . TYR A 1 283 ? 12.68 28.047 -12.859 1 53.59 283 TYR A CA 1
ATOM 2191 C C . TYR A 1 283 ? 12.938 28.984 -11.68 1 53.59 283 TYR A C 1
ATOM 2193 O O . TYR A 1 283 ? 13.641 28.609 -10.734 1 53.59 283 TYR A O 1
ATOM 2201 N N . ASP A 1 284 ? 12.672 30.297 -11.836 1 58.75 284 ASP A N 1
ATOM 2202 C CA . ASP A 1 284 ? 12.844 31.344 -10.828 1 58.75 284 ASP A CA 1
ATOM 2203 C C . ASP A 1 284 ? 12.211 30.938 -9.5 1 58.75 284 ASP A C 1
ATOM 2205 O O . ASP A 1 284 ? 11.008 31.125 -9.297 1 58.75 284 ASP A O 1
ATOM 2209 N N . THR A 1 285 ? 12.906 30.266 -8.672 1 69.19 285 THR A N 1
ATOM 2210 C CA . THR A 1 285 ? 12.5 29.781 -7.355 1 69.19 285 THR A CA 1
ATOM 2211 C C . THR A 1 285 ? 12 30.938 -6.488 1 69.19 285 THR A C 1
ATOM 2213 O O . THR A 1 285 ? 11.008 30.781 -5.77 1 69.19 285 THR A O 1
ATOM 2216 N N . ALA A 1 286 ? 12.57 32.062 -6.602 1 72.88 286 ALA A N 1
ATOM 2217 C CA . ALA A 1 286 ? 12.195 33.219 -5.781 1 72.88 286 ALA A CA 1
ATOM 2218 C C . ALA A 1 286 ? 10.82 33.75 -6.172 1 72.88 286 ALA A C 1
ATOM 2220 O O . ALA A 1 286 ? 10.023 34.125 -5.309 1 72.88 286 ALA A O 1
ATOM 2221 N N . ARG A 1 287 ? 10.609 33.812 -7.398 1 73 287 ARG A N 1
ATOM 2222 C CA . ARG A 1 287 ? 9.297 34.281 -7.867 1 73 287 ARG A CA 1
ATOM 2223 C C . ARG A 1 287 ? 8.203 33.281 -7.453 1 73 287 ARG A C 1
ATOM 2225 O O . ARG A 1 287 ? 7.113 33.719 -7.055 1 73 287 ARG A O 1
ATOM 2232 N N . TRP A 1 288 ? 8.477 32.125 -7.566 1 76.19 288 TRP A N 1
ATOM 2233 C CA . TRP A 1 288 ? 7.543 31.078 -7.148 1 76.19 288 TRP A CA 1
ATOM 2234 C C . TRP A 1 288 ? 7.215 31.203 -5.664 1 76.19 288 TRP A C 1
ATOM 2236 O O . TRP A 1 288 ? 6.043 31.156 -5.277 1 76.19 288 TRP A O 1
ATOM 2246 N N . GLU A 1 289 ? 8.18 31.406 -4.898 1 81 289 GLU A N 1
ATOM 2247 C CA . GLU A 1 289 ? 7.988 31.578 -3.461 1 81 289 GLU A CA 1
ATOM 2248 C C . GLU A 1 289 ? 7.148 32.812 -3.15 1 81 289 GLU A C 1
ATOM 2250 O O . GLU A 1 289 ? 6.285 32.781 -2.273 1 81 289 GLU A O 1
ATOM 2255 N N . LYS A 1 290 ? 7.406 33.781 -3.852 1 81.94 290 LYS A N 1
ATOM 2256 C CA . LYS A 1 290 ? 6.645 35 -3.66 1 81.94 290 LYS A CA 1
ATOM 2257 C C . LYS A 1 290 ? 5.176 34.812 -4.016 1 81.94 290 LYS A C 1
ATOM 2259 O O . LYS A 1 290 ? 4.289 35.312 -3.314 1 81.94 290 LYS A O 1
ATOM 2264 N N . LEU A 1 291 ? 4.949 34.188 -5.062 1 79.31 291 LEU A N 1
ATOM 2265 C CA . LEU A 1 291 ? 3.578 33.906 -5.48 1 79.31 291 LEU A CA 1
ATOM 2266 C C . LEU A 1 291 ? 2.852 33.062 -4.441 1 79.31 291 LEU A C 1
ATOM 2268 O O . LEU A 1 291 ? 1.682 33.312 -4.141 1 79.31 291 LEU A O 1
ATOM 2272 N N . LEU A 1 292 ? 3.498 32.125 -3.928 1 83.44 292 LEU A N 1
ATOM 2273 C CA . LEU A 1 292 ? 2.916 31.266 -2.891 1 83.44 292 LEU A CA 1
ATOM 2274 C C . LEU A 1 292 ? 2.582 32.094 -1.647 1 83.44 292 LEU A C 1
ATOM 2276 O O . LEU A 1 292 ? 1.495 31.938 -1.08 1 83.44 292 LEU A O 1
ATOM 2280 N N . GLN A 1 293 ? 3.521 32.906 -1.311 1 86.75 293 GLN A N 1
ATOM 2281 C CA . GLN A 1 293 ? 3.32 33.75 -0.132 1 86.75 293 GLN A CA 1
ATOM 2282 C C . GLN A 1 293 ? 2.143 34.719 -0.326 1 86.75 293 GLN A C 1
ATOM 2284 O O . GLN A 1 293 ? 1.375 34.938 0.608 1 86.75 293 GLN A O 1
ATOM 2289 N N . GLU A 1 294 ? 2.014 35.156 -1.498 1 84.12 294 GLU A N 1
ATOM 2290 C CA . GLU A 1 294 ? 0.931 36.094 -1.806 1 84.12 294 GLU A CA 1
ATOM 2291 C C . GLU A 1 294 ? -0.425 35.375 -1.77 1 84.12 294 GLU A C 1
ATOM 2293 O O . GLU A 1 294 ? -1.408 35.938 -1.286 1 84.12 294 GLU A O 1
ATOM 2298 N N . GLN A 1 295 ? -0.469 34.25 -2.252 1 82 295 GLN A N 1
ATOM 2299 C CA . GLN A 1 295 ? -1.736 33.531 -2.371 1 82 295 GLN A CA 1
ATOM 2300 C C . GLN A 1 295 ? -2.098 32.844 -1.064 1 82 295 GLN A C 1
ATOM 2302 O O . GLN A 1 295 ? -3.268 32.781 -0.681 1 82 295 GLN A O 1
ATOM 2307 N N . ILE A 1 296 ? -1.152 32.25 -0.381 1 85.38 296 ILE A N 1
ATOM 2308 C CA . ILE A 1 296 ? -1.42 31.422 0.781 1 85.38 296 ILE A CA 1
ATOM 2309 C C . ILE A 1 296 ? -1.269 32.25 2.059 1 85.38 296 ILE A C 1
ATOM 2311 O O . ILE A 1 296 ? -1.988 32.031 3.035 1 85.38 296 ILE A O 1
ATOM 2315 N N . GLY A 1 297 ? -0.328 33.156 2.078 1 83.81 297 GLY A N 1
ATOM 2316 C CA . GLY A 1 297 ? -0.091 34 3.25 1 83.81 297 GLY A CA 1
ATOM 2317 C C . GLY A 1 297 ? 0.976 33.438 4.172 1 83.81 297 GLY A C 1
ATOM 2318 O O . GLY A 1 297 ? 1.655 32.469 3.824 1 83.81 297 GLY A O 1
ATOM 2319 N N . ASN A 1 298 ? 1.121 34.062 5.379 1 88.94 298 ASN A N 1
ATOM 2320 C CA . ASN A 1 298 ? 2.193 33.719 6.312 1 88.94 298 ASN A CA 1
ATOM 2321 C C . ASN A 1 298 ? 1.649 33.094 7.598 1 88.94 298 ASN A C 1
ATOM 2323 O O . ASN A 1 298 ? 2.102 33.438 8.695 1 88.94 298 ASN A O 1
ATOM 2327 N N . GLN A 1 299 ? 0.775 32.281 7.418 1 91.69 299 GLN A N 1
ATOM 2328 C CA . GLN A 1 299 ? 0.221 31.562 8.57 1 91.69 299 GLN A CA 1
ATOM 2329 C C . GLN A 1 299 ? 0.919 30.219 8.781 1 91.69 299 GLN A C 1
ATOM 2331 O O . GLN A 1 299 ? 1.328 29.578 7.82 1 91.69 299 GLN A O 1
ATOM 2336 N N . THR A 1 300 ? 1.024 29.891 10.062 1 94.38 300 THR A N 1
ATOM 2337 C CA . THR A 1 300 ? 1.563 28.562 10.367 1 94.38 300 THR A CA 1
ATOM 2338 C C . THR A 1 300 ? 0.505 27.484 10.156 1 94.38 300 THR A C 1
ATOM 2340 O O . THR A 1 300 ? -0.694 27.766 10.219 1 94.38 300 THR A O 1
ATOM 2343 N N . LEU A 1 301 ? 0.929 26.359 9.891 1 96.38 301 LEU A N 1
ATOM 2344 C CA . LEU A 1 301 ? 0.014 25.25 9.688 1 96.38 301 LEU A CA 1
ATOM 2345 C C . LEU A 1 301 ? -0.909 25.078 10.891 1 96.38 301 LEU A C 1
ATOM 2347 O O . LEU A 1 301 ? -2.129 25 10.734 1 96.38 301 LEU A O 1
ATOM 2351 N N . ILE A 1 302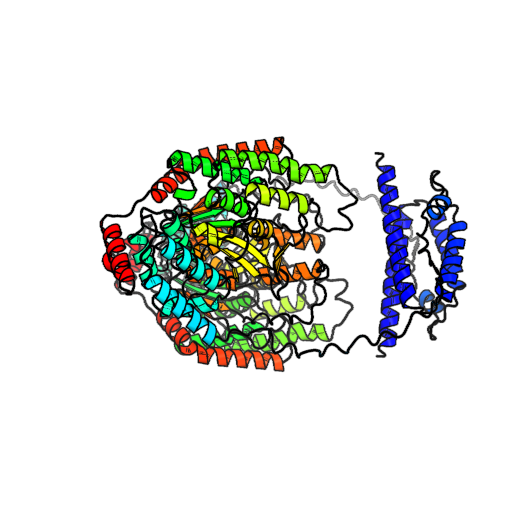 ? -0.398 25.141 12.094 1 96.44 302 ILE A N 1
ATOM 2352 C CA . ILE A 1 302 ? -1.159 24.812 13.297 1 96.44 302 ILE A CA 1
ATOM 2353 C C . ILE A 1 302 ? -2.191 25.906 13.555 1 96.44 302 ILE A C 1
ATOM 2355 O O . ILE A 1 302 ? -3.266 25.641 14.102 1 96.44 302 ILE A O 1
ATOM 2359 N N . SER A 1 303 ? -1.915 27.109 13.164 1 95 303 SER A N 1
ATOM 2360 C CA . SER A 1 303 ? -2.824 28.234 13.414 1 95 303 SER A CA 1
ATOM 2361 C C . SER A 1 303 ? -4.109 28.078 12.609 1 95 303 SER A C 1
ATOM 2363 O O . SER A 1 303 ? -5.129 28.688 12.938 1 95 303 SER A O 1
ATOM 2365 N N . THR A 1 304 ? -4.066 27.281 11.586 1 94.56 304 THR A N 1
ATOM 2366 C CA . THR A 1 304 ? -5.266 27.062 10.781 1 94.56 304 THR A CA 1
ATOM 2367 C C . THR A 1 304 ? -6.324 26.312 11.578 1 94.56 304 THR A C 1
ATOM 2369 O O . THR A 1 304 ? -7.508 26.344 11.227 1 94.56 304 THR A O 1
ATOM 2372 N N . ALA A 1 305 ? -5.926 25.719 12.586 1 93.94 305 ALA A N 1
ATOM 2373 C CA . ALA A 1 305 ? -6.84 24.953 13.43 1 93.94 305 ALA A CA 1
ATOM 2374 C C . ALA A 1 305 ? -7.77 25.875 14.211 1 93.94 305 ALA A C 1
ATOM 2376 O O . ALA A 1 305 ? -8.773 25.422 14.773 1 93.94 305 ALA A O 1
ATOM 2377 N N . ARG A 1 306 ? -7.453 27.125 14.242 1 94.25 306 ARG A N 1
ATOM 2378 C CA . ARG A 1 306 ? -8.312 28.078 14.938 1 94.25 306 ARG A CA 1
ATOM 2379 C C . ARG A 1 306 ? -9.711 28.109 14.336 1 94.25 306 ARG A C 1
ATOM 2381 O O . ARG A 1 306 ? -10.688 28.359 15.039 1 94.25 306 ARG A O 1
ATOM 2388 N N . SER A 1 307 ? -9.711 27.812 13.07 1 90.94 307 SER A N 1
ATOM 2389 C CA . SER A 1 307 ? -11.008 27.75 12.398 1 90.94 307 SER A CA 1
ATOM 2390 C C . SER A 1 307 ? -11.656 26.391 12.57 1 90.94 307 SER A C 1
ATOM 2392 O O . SER A 1 307 ? -11.086 25.375 12.164 1 90.94 307 SER A O 1
ATOM 2394 N N . SER A 1 308 ? -12.852 26.391 13.109 1 86.19 308 SER A N 1
ATOM 2395 C CA . SER A 1 308 ? -13.555 25.141 13.359 1 86.19 308 SER A CA 1
ATOM 2396 C C . SER A 1 308 ? -13.969 24.469 12.055 1 86.19 308 SER A C 1
ATOM 2398 O O . SER A 1 308 ? -14.266 23.266 12.039 1 86.19 308 SER A O 1
ATOM 2400 N N . HIS A 1 309 ? -13.922 25.188 11.031 1 86.31 309 HIS A N 1
ATOM 2401 C CA . HIS A 1 309 ? -14.398 24.641 9.766 1 86.31 309 HIS A CA 1
ATOM 2402 C C . HIS A 1 309 ? -13.234 24.188 8.891 1 86.31 309 HIS A C 1
ATOM 2404 O O . HIS A 1 309 ? -13.445 23.656 7.797 1 86.31 309 HIS A O 1
ATOM 2410 N N . CYS A 1 310 ? -12.078 24.328 9.398 1 91.88 310 CYS A N 1
ATOM 2411 C CA . CYS A 1 310 ? -10.906 23.906 8.633 1 91.88 310 CYS A CA 1
ATOM 2412 C C . CYS A 1 310 ? -10.633 22.422 8.812 1 91.88 310 CYS A C 1
ATOM 2414 O O . CYS A 1 310 ? -10.461 21.953 9.93 1 91.88 310 CYS A O 1
ATOM 2416 N N . PRO A 1 311 ? -10.648 21.703 7.688 1 95.62 311 PRO A N 1
ATOM 2417 C CA . PRO A 1 311 ? -10.281 20.297 7.812 1 95.62 311 PRO A CA 1
ATOM 2418 C C . PRO A 1 311 ? -8.82 20.094 8.211 1 95.62 311 PRO A C 1
ATOM 2420 O O . PRO A 1 311 ? -8.016 21.031 8.086 1 95.62 311 PRO A O 1
ATOM 2423 N N . ARG A 1 312 ? -8.57 18.906 8.766 1 97.06 312 ARG A N 1
ATOM 2424 C CA . ARG A 1 312 ? -7.168 18.562 8.945 1 97.06 312 ARG A CA 1
ATOM 2425 C C . ARG A 1 312 ? -6.453 18.438 7.605 1 97.06 312 ARG A C 1
ATOM 2427 O O . ARG A 1 312 ? -7.031 17.953 6.633 1 97.06 312 ARG A O 1
ATOM 2434 N N . LEU A 1 313 ? -5.238 18.969 7.59 1 97.31 313 LEU A N 1
ATOM 2435 C CA . LEU A 1 313 ? -4.457 19 6.359 1 97.31 313 LEU A CA 1
ATOM 2436 C C . LEU A 1 313 ? -3.104 18.328 6.551 1 97.31 313 LEU A C 1
ATOM 2438 O O . LEU A 1 313 ? -2.416 18.578 7.543 1 97.31 313 LEU A O 1
ATOM 2442 N N . CYS A 1 314 ? -2.744 17.469 5.633 1 96.81 314 CYS A N 1
ATOM 2443 C CA . CYS A 1 314 ? -1.369 16.969 5.582 1 96.81 314 CYS A CA 1
ATOM 2444 C C . CYS A 1 314 ? -0.819 17.031 4.16 1 96.81 314 CYS A C 1
ATOM 2446 O O . CYS A 1 314 ? -1.502 16.656 3.209 1 96.81 314 CYS A O 1
ATOM 2448 N N . VAL A 1 315 ? 0.329 17.609 4.027 1 96.62 315 VAL A N 1
ATOM 2449 C CA . VAL A 1 315 ? 1.041 17.719 2.758 1 96.62 315 VAL A CA 1
ATOM 2450 C C . VAL A 1 315 ? 2.398 17.031 2.865 1 96.62 315 VAL A C 1
ATOM 2452 O O . VAL A 1 315 ? 3.043 17.062 3.916 1 96.62 315 VAL A O 1
ATOM 2455 N N . LEU A 1 316 ? 2.812 16.422 1.775 1 95.81 316 LEU A N 1
ATOM 2456 C CA . LEU A 1 316 ? 3.98 15.555 1.856 1 95.81 316 LEU A CA 1
ATOM 2457 C C . LEU A 1 316 ? 5.145 16.125 1.056 1 95.81 316 LEU A C 1
ATOM 2459 O O . LEU A 1 316 ? 4.945 16.672 -0.036 1 95.81 316 LEU A O 1
ATOM 2463 N N . SER A 1 317 ? 6.324 16 1.598 1 93.31 317 SER A N 1
ATOM 2464 C CA . SER A 1 317 ? 7.582 16.219 0.89 1 93.31 317 SER A CA 1
ATOM 2465 C C . SER A 1 317 ? 8.555 15.07 1.131 1 93.31 317 SER A C 1
ATOM 2467 O O . SER A 1 317 ? 8.25 14.133 1.874 1 93.31 317 SER A O 1
ATOM 2469 N N . ALA A 1 318 ? 9.609 15.062 0.395 1 87.19 318 ALA A N 1
ATOM 2470 C CA . ALA A 1 318 ? 10.68 14.078 0.582 1 87.19 318 ALA A CA 1
ATOM 2471 C C . ALA A 1 318 ? 11.945 14.742 1.123 1 87.19 318 ALA A C 1
ATOM 2473 O O . ALA A 1 318 ? 12.391 15.766 0.603 1 87.19 318 ALA A O 1
ATOM 2474 N N . VAL A 1 319 ? 12.445 14.188 2.174 1 84.94 319 VAL A N 1
ATOM 2475 C CA . VAL A 1 319 ? 13.711 14.672 2.727 1 84.94 319 VAL A CA 1
ATOM 2476 C C . VAL A 1 319 ? 14.867 13.859 2.156 1 84.94 319 VAL A C 1
ATOM 2478 O O . VAL A 1 319 ? 14.875 12.633 2.244 1 84.94 319 VAL A O 1
ATOM 2481 N N . VAL A 1 320 ? 15.883 14.562 1.659 1 74.94 320 VAL A N 1
ATOM 2482 C CA . VAL A 1 320 ? 16.891 13.859 0.865 1 74.94 320 VAL A CA 1
ATOM 2483 C C . VAL A 1 320 ? 18.234 13.883 1.588 1 74.94 320 VAL A C 1
ATOM 2485 O O . VAL A 1 320 ? 19.172 13.188 1.186 1 74.94 320 VAL A O 1
ATOM 2488 N N . ASN A 1 321 ? 18.375 14.641 2.588 1 70.69 321 ASN A N 1
ATOM 2489 C CA . ASN A 1 321 ? 19.688 14.742 3.219 1 70.69 321 ASN A CA 1
ATOM 2490 C C . ASN A 1 321 ? 19.781 13.852 4.453 1 70.69 321 ASN A C 1
ATOM 2492 O O . ASN A 1 321 ? 20.5 14.172 5.402 1 70.69 321 ASN A O 1
ATOM 2496 N N . GLN A 1 322 ? 19.078 12.922 4.551 1 69.69 322 GLN A N 1
ATOM 2497 C CA . GLN A 1 322 ? 19.188 11.875 5.562 1 69.69 322 GLN A CA 1
ATOM 2498 C C . GLN A 1 322 ? 19.812 10.609 4.988 1 69.69 322 GLN A C 1
ATOM 2500 O O . GLN A 1 322 ? 20.156 10.562 3.807 1 69.69 322 GLN A O 1
ATOM 2505 N N . SER A 1 323 ? 20.141 9.742 5.836 1 62.53 323 SER A N 1
ATOM 2506 C CA . SER A 1 323 ? 20.734 8.492 5.379 1 62.53 323 SER A CA 1
ATOM 2507 C C . SER A 1 323 ? 19.859 7.82 4.324 1 62.53 323 SER A C 1
ATOM 2509 O O . SER A 1 323 ? 20.375 7.188 3.4 1 62.53 323 SER A O 1
ATOM 2511 N N . ARG A 1 324 ? 18.594 8.047 4.484 1 67.12 324 ARG A N 1
ATOM 2512 C CA . ARG A 1 324 ? 17.641 7.52 3.516 1 67.12 324 ARG A CA 1
ATOM 2513 C C . ARG A 1 324 ? 16.562 8.555 3.178 1 67.12 324 ARG A C 1
ATOM 2515 O O . ARG A 1 324 ? 16.234 9.406 4.004 1 67.12 324 ARG A O 1
ATOM 2522 N N . LEU A 1 325 ? 16.203 8.453 1.877 1 75.94 325 LEU A N 1
ATOM 2523 C CA . LEU A 1 325 ? 15.055 9.266 1.48 1 75.94 325 LEU A CA 1
ATOM 2524 C C . LEU A 1 325 ? 13.844 8.961 2.357 1 75.94 325 LEU A C 1
ATOM 2526 O O . LEU A 1 325 ? 13.477 7.801 2.541 1 75.94 325 LEU A O 1
ATOM 2530 N N . SER A 1 326 ? 13.312 10.016 3.021 1 82.19 326 SER A N 1
ATOM 2531 C CA . SER A 1 326 ? 12.188 9.82 3.93 1 82.19 326 SER A CA 1
ATOM 2532 C C . SER A 1 326 ? 11.07 10.812 3.65 1 82.19 326 SER A C 1
ATOM 2534 O O . SER A 1 326 ? 11.328 11.945 3.225 1 82.19 326 SER A O 1
ATOM 2536 N N . ALA A 1 327 ? 9.906 10.359 3.885 1 88.19 327 ALA A N 1
ATOM 2537 C CA . ALA A 1 327 ? 8.75 11.25 3.75 1 88.19 327 ALA A CA 1
ATOM 2538 C C . ALA A 1 327 ? 8.641 12.195 4.945 1 88.19 327 ALA A C 1
ATOM 2540 O O . ALA A 1 327 ? 8.977 11.812 6.074 1 88.19 327 ALA A O 1
ATOM 2541 N N . TYR A 1 328 ? 8.297 13.383 4.68 1 93.69 328 TYR A N 1
ATOM 2542 C CA . TYR A 1 328 ? 8.008 14.383 5.695 1 93.69 328 TYR A CA 1
ATOM 2543 C C . TYR A 1 328 ? 6.578 14.891 5.57 1 93.69 328 TYR A C 1
ATOM 2545 O O . TYR A 1 328 ? 6.156 15.328 4.496 1 93.69 328 TYR A O 1
ATOM 2553 N N . VAL A 1 329 ? 5.844 14.797 6.648 1 96.75 329 VAL A N 1
ATOM 2554 C CA . VAL A 1 329 ? 4.438 15.18 6.621 1 96.75 329 VAL A CA 1
ATOM 2555 C C . VAL A 1 329 ? 4.25 16.516 7.324 1 96.75 329 VAL A C 1
ATOM 2557 O O . VAL A 1 329 ? 4.473 16.625 8.531 1 96.75 329 VAL A O 1
ATOM 2560 N N . PHE A 1 330 ? 3.848 17.547 6.527 1 97.62 330 PHE A N 1
ATOM 2561 C CA . PHE A 1 330 ? 3.422 18.812 7.105 1 97.62 330 PHE A CA 1
ATOM 2562 C C . PHE A 1 330 ? 1.976 18.734 7.578 1 97.62 330 PHE A C 1
ATOM 2564 O O . PHE A 1 330 ? 1.074 18.438 6.793 1 97.62 330 PHE A O 1
ATOM 2571 N N . ARG A 1 331 ? 1.786 19.047 8.828 1 97.69 331 ARG A N 1
ATOM 2572 C CA . ARG A 1 331 ? 0.492 18.828 9.469 1 97.69 331 ARG A CA 1
ATOM 2573 C C . ARG A 1 331 ? -0.082 20.125 10.008 1 97.69 331 ARG A C 1
ATOM 2575 O O . ARG A 1 331 ? 0.65 20.953 10.555 1 97.69 331 ARG A O 1
ATOM 2582 N N . ASN A 1 332 ? -1.385 20.328 9.922 1 97.12 332 ASN A N 1
ATOM 2583 C CA . ASN A 1 332 ? -2.01 21.406 10.672 1 97.12 332 ASN A CA 1
ATOM 2584 C C . ASN A 1 332 ? -2.637 20.906 11.969 1 97.12 332 ASN A C 1
ATOM 2586 O O . ASN A 1 332 ? -3.584 21.516 12.477 1 97.12 332 ASN A O 1
ATOM 2590 N N . TYR A 1 333 ? -2.242 19.812 12.422 1 96.94 333 TYR A N 1
ATOM 2591 C CA . TYR A 1 333 ? -2.613 19.141 13.664 1 96.94 333 TYR A CA 1
ATOM 2592 C C . TYR A 1 333 ? -1.395 18.516 14.328 1 96.94 333 TYR A C 1
ATOM 2594 O O . TYR A 1 333 ? -0.314 18.469 13.734 1 96.94 333 TYR A O 1
ATOM 2602 N N . SER A 1 334 ? -1.568 18.172 15.547 1 96.38 334 SER A N 1
ATOM 2603 C CA . SER A 1 334 ? -0.605 17.328 16.25 1 96.38 334 SER A CA 1
ATOM 2604 C C . SER A 1 334 ? -1.22 15.984 16.625 1 96.38 334 SER A C 1
ATOM 2606 O O . SER A 1 334 ? -2.443 15.836 16.641 1 96.38 334 SER A O 1
ATOM 2608 N N . LEU A 1 335 ? -0.349 15.07 16.766 1 95.38 335 LEU A N 1
ATOM 2609 C CA . LEU A 1 335 ? -0.825 13.742 17.141 1 95.38 335 LEU A CA 1
ATOM 2610 C C . LEU A 1 335 ? -1.009 13.633 18.656 1 95.38 335 LEU A C 1
ATOM 2612 O O . LEU A 1 335 ? -0.378 14.367 19.406 1 95.38 335 LEU A O 1
ATOM 2616 N N . PRO A 1 336 ? -1.938 12.797 19.109 1 92.69 336 PRO A N 1
ATOM 2617 C CA . PRO A 1 336 ? -2.148 12.625 20.547 1 92.69 336 PRO A CA 1
ATOM 2618 C C . PRO A 1 336 ? -0.874 12.219 21.297 1 92.69 336 PRO A C 1
ATOM 2620 O O . PRO A 1 336 ? 0.077 11.734 20.672 1 92.69 336 PRO A O 1
ATOM 2623 N N . CYS A 1 337 ? -0.953 12.414 22.578 1 87.75 337 CYS A N 1
ATOM 2624 C CA . CYS A 1 337 ? 0.2 12.078 23.406 1 87.75 337 CYS A CA 1
ATOM 2625 C C . CYS A 1 337 ? 0.546 10.602 23.297 1 87.75 337 CYS A C 1
ATOM 2627 O O . CYS A 1 337 ? -0.345 9.75 23.25 1 87.75 337 CYS A O 1
ATOM 2629 N N . ARG A 1 338 ? 1.734 10.266 23.172 1 83.69 338 ARG A N 1
ATOM 2630 C CA . ARG A 1 338 ? 2.303 8.922 23.141 1 83.69 338 ARG A CA 1
ATOM 2631 C C . ARG A 1 338 ? 1.996 8.242 21.797 1 83.69 338 ARG A C 1
ATOM 2633 O O . ARG A 1 338 ? 2.074 7.02 21.688 1 83.69 338 ARG A O 1
ATOM 2640 N N . VAL A 1 339 ? 1.422 8.984 20.906 1 90.12 339 VAL A N 1
ATOM 2641 C CA . VAL A 1 339 ? 1.198 8.484 19.547 1 90.12 339 VAL A CA 1
ATOM 2642 C C . VAL A 1 339 ? 2.23 9.078 18.594 1 90.12 339 VAL A C 1
ATOM 2644 O O . VAL A 1 339 ? 2.479 10.289 18.625 1 90.12 339 VAL A O 1
ATOM 2647 N N . GLN A 1 340 ? 2.834 8.156 17.906 1 87.88 340 GLN A N 1
ATOM 2648 C CA . GLN A 1 340 ? 3.84 8.609 16.953 1 87.88 340 GLN A CA 1
ATOM 2649 C C . GLN A 1 340 ? 3.537 8.094 15.555 1 87.88 340 GLN A C 1
ATOM 2651 O O . GLN A 1 340 ? 3.125 6.941 15.383 1 87.88 340 GLN A O 1
ATOM 2656 N N . SER A 1 341 ? 3.74 9.039 14.664 1 90.25 341 SER A N 1
ATOM 2657 C CA . SER A 1 341 ? 3.596 8.648 13.266 1 90.25 341 SER A CA 1
ATOM 2658 C C . SER A 1 341 ? 4.84 7.926 12.758 1 90.25 341 SER A C 1
ATOM 2660 O O . SER A 1 341 ? 5.938 8.133 13.273 1 90.25 341 SER A O 1
ATOM 2662 N N . GLN A 1 342 ? 4.621 7.125 11.766 1 87 342 GLN A N 1
ATOM 2663 C CA . GLN A 1 342 ? 5.746 6.477 11.102 1 87 342 GLN A CA 1
ATOM 2664 C C . GLN A 1 342 ? 6.523 7.465 10.242 1 87 342 GLN A C 1
ATOM 2666 O O . GLN A 1 342 ? 7.652 7.188 9.836 1 87 342 GLN A O 1
ATOM 2671 N N . TYR A 1 343 ? 5.895 8.57 9.992 1 90.31 343 TYR A N 1
ATOM 2672 C CA . TYR A 1 343 ? 6.512 9.57 9.125 1 90.31 343 TYR A CA 1
ATOM 2673 C C . TYR A 1 343 ? 7 10.766 9.938 1 90.31 343 TYR A C 1
ATOM 2675 O O . TYR A 1 343 ? 6.336 11.195 10.883 1 90.31 343 TYR A O 1
ATOM 2683 N N . LEU A 1 344 ? 8.141 11.234 9.492 1 90.5 344 LEU A N 1
ATOM 2684 C CA . LEU A 1 344 ? 8.586 12.5 10.055 1 90.5 344 LEU A CA 1
ATOM 2685 C C . LEU A 1 344 ? 7.609 13.625 9.711 1 90.5 344 LEU A C 1
ATOM 2687 O O . LEU A 1 344 ? 6.883 13.539 8.711 1 90.5 344 LEU A O 1
ATOM 2691 N N . GLY A 1 345 ? 7.609 14.609 10.562 1 93.75 345 GLY A N 1
ATOM 2692 C CA . GLY A 1 345 ? 6.738 15.727 10.25 1 93.75 345 GLY A CA 1
ATOM 2693 C C . GLY A 1 345 ? 6.664 16.75 11.359 1 93.75 345 GLY A C 1
ATOM 2694 O O . GLY A 1 345 ? 7.309 16.609 12.398 1 93.75 345 GLY A O 1
ATOM 2695 N N . SER A 1 346 ? 5.98 17.875 11.008 1 94.19 346 SER A N 1
ATOM 2696 C CA . SER A 1 346 ? 5.832 18.969 11.953 1 94.19 346 SER A CA 1
ATOM 2697 C C . SER A 1 346 ? 4.629 19.844 11.609 1 94.19 346 SER A C 1
ATOM 2699 O O . SER A 1 346 ? 4.125 19.797 10.477 1 94.19 346 SER A O 1
ATOM 2701 N N . HIS A 1 347 ? 4.172 20.5 12.617 1 95.88 347 HIS A N 1
ATOM 2702 C CA . HIS A 1 347 ? 3.08 21.453 12.43 1 95.88 347 HIS A CA 1
ATOM 2703 C C . HIS A 1 347 ? 3.568 22.891 12.555 1 95.88 347 HIS A C 1
ATOM 2705 O O . HIS A 1 347 ? 2.771 23.828 12.5 1 95.88 347 HIS A O 1
ATOM 2711 N N . LYS A 1 348 ? 4.863 23.125 12.672 1 93.62 348 LYS A N 1
ATOM 2712 C CA . LYS A 1 348 ? 5.418 24.422 13.047 1 93.62 348 LYS A CA 1
ATOM 2713 C C . LYS A 1 348 ? 5.703 25.281 11.82 1 93.62 348 LYS A C 1
ATOM 2715 O O . LYS A 1 348 ? 5.887 26.484 11.93 1 93.62 348 LYS A O 1
ATOM 2720 N N . HIS A 1 349 ? 5.668 24.703 10.688 1 94.56 349 HIS A N 1
ATOM 2721 C CA . HIS A 1 349 ? 6.055 25.406 9.477 1 94.56 349 HIS A CA 1
ATOM 2722 C C . HIS A 1 349 ? 4.914 26.281 8.961 1 94.56 349 HIS A C 1
ATOM 2724 O O . HIS A 1 349 ? 3.764 26.125 9.375 1 94.56 349 HIS A O 1
ATOM 2730 N N . LEU A 1 350 ? 5.344 27.203 8.133 1 94.81 350 LEU A N 1
ATOM 2731 C CA . LEU A 1 350 ? 4.344 28 7.418 1 94.81 350 LEU A CA 1
ATOM 2732 C C . LEU A 1 350 ? 3.705 27.188 6.297 1 94.81 350 LEU A C 1
ATOM 2734 O O . LEU A 1 350 ? 4.344 26.297 5.727 1 94.81 350 LEU A O 1
ATOM 2738 N N . ILE A 1 351 ? 2.486 27.547 5.98 1 94.19 351 ILE A N 1
ATOM 2739 C CA . ILE A 1 351 ? 1.748 26.812 4.961 1 94.19 351 ILE A CA 1
ATOM 2740 C C . ILE A 1 351 ? 2.477 26.906 3.621 1 94.19 351 ILE A C 1
ATOM 2742 O O . ILE A 1 351 ? 2.633 25.906 2.918 1 94.19 351 ILE A O 1
ATOM 2746 N N . TRP A 1 352 ? 2.908 28.125 3.266 1 91.81 352 TRP A N 1
ATOM 2747 C CA . TRP A 1 352 ? 3.562 28.281 1.972 1 91.81 352 TRP A CA 1
ATOM 2748 C C . TRP A 1 352 ? 4.875 27.516 1.927 1 91.81 352 TRP A C 1
ATOM 2750 O O . TRP A 1 352 ? 5.27 27 0.873 1 91.81 352 TRP A O 1
ATOM 2760 N N . GLU A 1 353 ? 5.578 27.359 3.066 1 93.5 353 GLU A N 1
ATOM 2761 C CA . GLU A 1 353 ? 6.793 26.547 3.137 1 93.5 353 GLU A CA 1
ATOM 2762 C C . GLU A 1 353 ? 6.496 25.078 2.871 1 93.5 353 GLU A C 1
ATOM 2764 O O . GLU A 1 353 ? 7.27 24.391 2.199 1 93.5 353 GLU A O 1
ATOM 2769 N N . ALA A 1 354 ? 5.406 24.641 3.455 1 94.56 354 ALA A N 1
ATOM 2770 C CA . ALA A 1 354 ? 4.992 23.25 3.258 1 94.56 354 ALA A CA 1
ATOM 2771 C C . ALA A 1 354 ? 4.703 22.969 1.787 1 94.56 354 ALA A C 1
ATOM 2773 O O . ALA A 1 354 ? 5.148 21.953 1.244 1 94.56 354 ALA A O 1
ATOM 2774 N N . VAL A 1 355 ? 4.004 23.844 1.195 1 92.44 355 VAL A N 1
ATOM 2775 C CA . VAL A 1 355 ? 3.637 23.688 -0.209 1 92.44 355 VAL A CA 1
ATOM 2776 C C . VAL A 1 355 ? 4.891 23.766 -1.08 1 92.44 355 VAL A C 1
ATOM 2778 O O . VAL A 1 355 ? 5.055 22.953 -2.006 1 92.44 355 VAL A O 1
ATOM 2781 N N . ARG A 1 356 ? 5.754 24.688 -0.79 1 89.94 356 ARG A N 1
ATOM 2782 C CA . ARG A 1 356 ? 7 24.844 -1.531 1 89.94 356 ARG A CA 1
ATOM 2783 C C . ARG A 1 356 ? 7.859 23.578 -1.422 1 89.94 356 ARG A C 1
ATOM 2785 O O . ARG A 1 356 ? 8.453 23.141 -2.408 1 89.94 356 ARG A O 1
ATOM 2792 N N . ALA A 1 357 ? 7.93 23.109 -0.249 1 90.81 357 ALA A N 1
ATOM 2793 C CA . ALA A 1 357 ? 8.695 21.891 -0.014 1 90.81 357 ALA A CA 1
ATOM 2794 C C . ALA A 1 357 ? 8.109 20.703 -0.786 1 90.81 357 ALA A C 1
ATOM 2796 O O . ALA A 1 357 ? 8.844 19.922 -1.393 1 90.81 357 ALA A O 1
ATOM 2797 N N . SER A 1 358 ? 6.84 20.547 -0.801 1 92.12 358 SER A N 1
ATOM 2798 C CA . SER A 1 358 ? 6.129 19.438 -1.432 1 92.12 358 SER A CA 1
ATOM 2799 C C . SER A 1 358 ? 6.242 19.5 -2.951 1 92.12 358 SER A C 1
ATOM 2801 O O . SER A 1 358 ? 6.203 18.469 -3.627 1 92.12 358 SER A O 1
ATOM 2803 N N . ALA A 1 359 ? 6.371 20.672 -3.48 1 84.12 359 ALA A N 1
ATOM 2804 C CA . ALA A 1 359 ? 6.348 20.828 -4.93 1 84.12 359 ALA A CA 1
ATOM 2805 C C . ALA A 1 359 ? 7.75 21.094 -5.477 1 84.12 359 ALA A C 1
ATOM 2807 O O . ALA A 1 359 ? 7.906 21.594 -6.594 1 84.12 359 ALA A O 1
ATOM 2808 N N . ALA A 1 360 ? 8.773 20.766 -4.73 1 76 360 ALA A N 1
ATOM 2809 C CA . ALA A 1 360 ? 10.148 20.953 -5.176 1 76 360 ALA A CA 1
ATOM 2810 C C . ALA A 1 360 ? 10.586 19.812 -6.098 1 76 360 ALA A C 1
ATOM 2812 O O . ALA A 1 360 ? 11.414 18.984 -5.719 1 76 360 ALA A O 1
ATOM 2813 N N . ALA A 1 361 ? 10.07 19.781 -7.297 1 66.06 361 ALA A N 1
ATOM 2814 C CA . ALA A 1 361 ? 10.32 18.703 -8.25 1 66.06 361 ALA A CA 1
ATOM 2815 C C . ALA A 1 361 ? 11.789 18.688 -8.68 1 66.06 361 ALA A C 1
ATOM 2817 O O . ALA A 1 361 ? 12.375 19.734 -8.953 1 66.06 361 ALA A O 1
ATOM 2818 N N . PRO A 1 362 ? 12.25 17.453 -8.68 1 61.66 362 PRO A N 1
ATOM 2819 C CA . PRO A 1 362 ? 13.656 17.375 -9.094 1 61.66 362 PRO A CA 1
ATOM 2820 C C . PRO A 1 362 ? 13.898 17.969 -10.477 1 61.66 362 PRO A C 1
ATOM 2822 O O . PRO A 1 362 ? 13.055 17.844 -11.367 1 61.66 362 PRO A O 1
ATOM 2825 N N . THR A 1 363 ? 14.93 18.531 -10.695 1 55.75 363 THR A N 1
ATOM 2826 C CA . THR A 1 363 ? 15.422 19.109 -11.938 1 55.75 363 THR A CA 1
ATOM 2827 C C . THR A 1 363 ? 14.727 20.438 -12.227 1 55.75 363 THR A C 1
ATOM 2829 O O . THR A 1 363 ? 15.258 21.281 -12.953 1 55.75 363 THR A O 1
ATOM 2832 N N . TYR A 1 364 ? 13.531 20.578 -11.688 1 52.12 364 TYR A N 1
ATOM 2833 C CA . TYR A 1 364 ? 12.805 21.812 -12 1 52.12 364 TYR A CA 1
ATOM 2834 C C . TYR A 1 364 ? 13.078 22.891 -10.961 1 52.12 364 TYR A C 1
ATOM 2836 O O . TYR A 1 364 ? 13.227 24.062 -11.305 1 52.12 364 TYR A O 1
ATOM 2844 N N . PHE A 1 365 ? 13.109 22.375 -9.812 1 52.28 365 PHE A N 1
ATOM 2845 C CA . PHE A 1 365 ? 13.32 23.312 -8.711 1 52.28 365 PHE A CA 1
ATOM 2846 C C . PHE A 1 365 ? 14.453 22.859 -7.812 1 52.28 365 PHE A C 1
ATOM 2848 O O . PHE A 1 365 ? 14.727 21.656 -7.703 1 52.28 365 PHE A O 1
ATOM 2855 N N . GLU A 1 366 ? 15.094 23.844 -7.219 1 59.94 366 GLU A N 1
ATOM 2856 C CA . GLU A 1 366 ? 16.125 23.547 -6.227 1 59.94 366 GLU A CA 1
ATOM 2857 C C . GLU A 1 366 ? 15.508 22.922 -4.969 1 59.94 366 GLU A C 1
ATOM 2859 O O . GLU A 1 366 ? 14.336 23.156 -4.664 1 59.94 366 GLU A O 1
ATOM 2864 N N . GLU A 1 367 ? 16.312 22.203 -4.391 1 70.94 367 GLU A N 1
ATOM 2865 C CA . GLU A 1 367 ? 15.93 21.688 -3.08 1 70.94 367 GLU A CA 1
ATOM 2866 C C . GLU A 1 367 ? 15.578 22.828 -2.123 1 70.94 367 GLU A C 1
ATOM 2868 O O . GLU A 1 367 ? 16.141 23.922 -2.225 1 70.94 367 GLU A O 1
ATOM 2873 N N . PHE A 1 368 ? 14.531 22.609 -1.331 1 77.12 368 PHE A N 1
ATOM 2874 C CA . PHE A 1 368 ? 14.078 23.609 -0.365 1 77.12 368 PHE A CA 1
ATOM 2875 C C . PHE A 1 368 ? 14.586 23.266 1.033 1 77.12 368 PHE A C 1
ATOM 2877 O O . PHE A 1 368 ? 14.258 22.219 1.579 1 77.12 368 PHE A O 1
ATOM 2884 N N . LYS A 1 369 ? 15.367 24.109 1.505 1 78.62 369 LYS A N 1
ATOM 2885 C CA . LYS A 1 369 ? 15.914 23.875 2.838 1 78.62 369 LYS A CA 1
ATOM 2886 C C . LYS A 1 369 ? 14.992 24.422 3.918 1 78.62 369 LYS A C 1
ATOM 2888 O O . LYS A 1 369 ? 14.602 25.594 3.873 1 78.62 369 LYS A O 1
ATOM 2893 N N . LEU A 1 370 ? 14.516 23.641 4.738 1 86.25 370 LEU A N 1
ATOM 2894 C CA . LEU A 1 370 ? 13.758 24.016 5.926 1 86.25 370 LEU A CA 1
ATOM 2895 C C . LEU A 1 370 ? 14.438 23.5 7.188 1 86.25 370 LEU A C 1
ATOM 2897 O O . LEU A 1 370 ? 14.484 22.281 7.43 1 86.25 370 LEU A O 1
ATOM 2901 N N . GLU A 1 371 ? 14.953 24.422 8.016 1 81.25 371 GLU A N 1
ATOM 2902 C CA . GLU A 1 371 ? 15.758 24.047 9.172 1 81.25 371 GLU A CA 1
ATOM 2903 C C . GLU A 1 371 ? 16.938 23.172 8.758 1 81.25 371 GLU A C 1
ATOM 2905 O O . GLU A 1 371 ? 17.719 23.547 7.883 1 81.25 371 GLU A O 1
ATOM 2910 N N . ASN A 1 372 ? 17 21.953 9.172 1 78.62 372 ASN A N 1
ATOM 2911 C CA . ASN A 1 372 ? 18.141 21.094 8.852 1 78.62 372 ASN A CA 1
ATOM 2912 C C . ASN A 1 372 ? 17.766 20.031 7.824 1 78.62 372 ASN A C 1
ATOM 2914 O O . ASN A 1 372 ? 18.531 19.094 7.594 1 78.62 372 ASN A O 1
ATOM 2918 N N . MET A 1 373 ? 16.672 20.375 7.203 1 83.81 373 MET A N 1
ATOM 2919 C CA . MET A 1 373 ? 16.219 19.359 6.258 1 83.81 373 MET A CA 1
ATOM 2920 C C . MET A 1 373 ? 16.156 19.922 4.844 1 83.81 373 MET A C 1
ATOM 2922 O O . MET A 1 373 ? 15.758 21.062 4.645 1 83.81 373 MET A O 1
ATOM 2926 N N . LEU A 1 374 ? 16.609 19.109 3.98 1 82.5 374 LEU A N 1
ATOM 2927 C CA . LEU A 1 374 ? 16.5 19.438 2.564 1 82.5 374 LEU A CA 1
ATOM 2928 C C . LEU A 1 374 ? 15.336 18.688 1.926 1 82.5 374 LEU A C 1
ATOM 2930 O O . LEU A 1 374 ? 15.344 17.469 1.856 1 82.5 374 LEU A O 1
ATOM 2934 N N . HIS A 1 375 ? 14.398 19.484 1.456 1 85.62 375 HIS A N 1
ATOM 2935 C CA . HIS A 1 375 ? 13.148 18.906 0.959 1 85.62 375 HIS A CA 1
ATOM 2936 C C . HIS A 1 375 ? 13.117 18.891 -0.565 1 85.62 375 HIS A C 1
ATOM 2938 O O . HIS A 1 375 ? 13.602 19.828 -1.207 1 85.62 375 HIS A O 1
ATOM 2944 N N . GLN A 1 376 ? 12.602 17.828 -1.083 1 82.81 376 GLN A N 1
ATOM 2945 C CA . GLN A 1 376 ? 12.242 17.703 -2.492 1 82.81 376 GLN A CA 1
ATOM 2946 C C . GLN A 1 376 ? 10.789 17.281 -2.658 1 82.81 376 GLN A C 1
ATOM 2948 O O . GLN A 1 376 ? 10.07 17.125 -1.671 1 82.81 376 GLN A O 1
ATOM 2953 N N . ASP A 1 377 ? 10.414 17.203 -3.887 1 81.38 377 ASP A N 1
ATOM 2954 C CA . ASP A 1 377 ? 9.031 16.859 -4.195 1 81.38 377 ASP A CA 1
ATOM 2955 C C . ASP A 1 377 ? 8.633 15.539 -3.531 1 81.38 377 ASP A C 1
ATOM 2957 O O . ASP A 1 377 ? 9.336 14.539 -3.654 1 81.38 377 ASP A O 1
ATOM 2961 N N . GLY A 1 378 ? 7.488 15.594 -2.879 1 82.31 378 GLY A N 1
ATOM 2962 C CA . GLY A 1 378 ? 6.984 14.414 -2.193 1 82.31 378 GLY A CA 1
ATOM 2963 C C . GLY A 1 378 ? 6.59 13.297 -3.141 1 82.31 378 GLY A C 1
ATOM 2964 O O . GLY A 1 378 ? 6.477 12.141 -2.73 1 82.31 378 GLY A O 1
ATOM 2965 N N . GLY A 1 379 ? 6.355 13.617 -4.316 1 79.75 379 GLY A N 1
ATOM 2966 C CA . GLY A 1 379 ? 5.918 12.641 -5.305 1 79.75 379 GLY A CA 1
ATOM 2967 C C . GLY A 1 379 ? 6.961 11.586 -5.602 1 79.75 379 GLY A C 1
ATOM 2968 O O . GLY A 1 379 ? 6.633 10.516 -6.121 1 79.75 379 GLY A O 1
ATOM 2969 N N . ILE A 1 380 ? 8.125 11.867 -5.238 1 75.94 380 ILE A N 1
ATOM 2970 C CA . ILE A 1 380 ? 9.195 10.906 -5.484 1 75.94 380 ILE A CA 1
ATOM 2971 C C . ILE A 1 380 ? 8.977 9.656 -4.641 1 75.94 380 ILE A C 1
ATOM 2973 O O . ILE A 1 380 ? 9.344 8.555 -5.047 1 75.94 380 ILE A O 1
ATOM 2977 N N . LEU A 1 381 ? 8.289 9.891 -3.553 1 77.62 381 LEU A N 1
ATOM 2978 C CA . LEU A 1 381 ? 8.047 8.766 -2.662 1 77.62 381 LEU A CA 1
ATOM 2979 C C . LEU A 1 381 ? 6.578 8.344 -2.711 1 77.62 381 LEU A C 1
ATOM 2981 O O . LEU A 1 381 ? 6.273 7.152 -2.771 1 77.62 381 LEU A O 1
ATOM 2985 N N . PHE A 1 382 ? 5.746 9.414 -2.621 1 86 382 PHE A N 1
ATOM 2986 C CA . PHE A 1 382 ? 4.312 9.164 -2.531 1 86 382 PHE A CA 1
ATOM 2987 C C . PHE A 1 382 ? 3.545 10.07 -3.488 1 86 382 PHE A C 1
ATOM 2989 O O . PHE A 1 382 ? 2.852 10.992 -3.057 1 86 382 PHE A O 1
ATOM 2996 N N . ASN A 1 383 ? 3.516 9.68 -4.68 1 88.69 383 ASN A N 1
ATOM 2997 C CA . ASN A 1 383 ? 2.766 10.523 -5.609 1 88.69 383 ASN A CA 1
ATOM 2998 C C . ASN A 1 383 ? 1.261 10.336 -5.441 1 88.69 383 ASN A C 1
ATOM 3000 O O . ASN A 1 383 ? 0.477 11.195 -5.852 1 88.69 383 ASN A O 1
ATOM 3004 N N . ASN A 1 384 ? 0.893 9.188 -5.082 1 93.19 384 ASN A N 1
ATOM 3005 C CA . ASN A 1 384 ? -0.427 8.914 -4.52 1 93.19 384 ASN A CA 1
ATOM 3006 C C . ASN A 1 384 ? -0.381 8.828 -2.996 1 93.19 384 ASN A C 1
ATOM 3008 O O . ASN A 1 384 ? -0.033 7.785 -2.439 1 93.19 384 ASN A O 1
ATOM 3012 N N . PRO A 1 385 ? -0.766 9.961 -2.344 1 95.5 385 PRO A N 1
ATOM 3013 C CA . PRO A 1 385 ? -0.542 10.016 -0.898 1 95.5 385 PRO A CA 1
ATOM 3014 C C . PRO A 1 385 ? -1.679 9.383 -0.1 1 95.5 385 PRO A C 1
ATOM 3016 O O . PRO A 1 385 ? -1.775 9.586 1.113 1 95.5 385 PRO A O 1
ATOM 3019 N N . THR A 1 386 ? -2.521 8.578 -0.657 1 96.69 386 THR A N 1
ATOM 3020 C CA . THR A 1 386 ? -3.734 8.07 -0.023 1 96.69 386 THR A CA 1
ATOM 3021 C C . THR A 1 386 ? -3.391 7.184 1.168 1 96.69 386 THR A C 1
ATOM 3023 O O . THR A 1 386 ? -4.043 7.258 2.213 1 96.69 386 THR A O 1
ATOM 3026 N N . ALA A 1 387 ? -2.369 6.426 1 1 93.31 387 ALA A N 1
ATOM 3027 C CA . ALA A 1 387 ? -1.983 5.547 2.1 1 93.31 387 ALA A CA 1
ATOM 3028 C C . ALA A 1 387 ? -1.523 6.352 3.311 1 93.31 387 ALA A C 1
ATOM 3030 O O . ALA A 1 387 ? -1.833 6 4.453 1 93.31 387 ALA A O 1
ATOM 3031 N N . VAL A 1 388 ? -0.807 7.379 3.064 1 94.69 388 VAL A N 1
ATOM 3032 C CA . VAL A 1 388 ? -0.341 8.242 4.145 1 94.69 388 VAL A CA 1
ATOM 3033 C C . VAL A 1 388 ? -1.532 8.93 4.809 1 94.69 388 VAL A C 1
ATOM 3035 O O . VAL A 1 388 ? -1.584 9.047 6.035 1 94.69 388 VAL A O 1
ATOM 3038 N N . ALA A 1 389 ? -2.449 9.344 3.986 1 97.62 389 ALA A N 1
ATOM 3039 C CA . ALA A 1 389 ? -3.65 9.992 4.508 1 97.62 389 ALA A CA 1
ATOM 3040 C C . ALA A 1 389 ? -4.41 9.055 5.445 1 97.62 389 ALA A C 1
ATOM 3042 O O . ALA A 1 389 ? -4.848 9.461 6.523 1 97.62 389 ALA A O 1
ATOM 3043 N N . ILE A 1 390 ? -4.555 7.863 5.031 1 96.75 390 ILE A N 1
ATOM 3044 C CA . ILE A 1 390 ? -5.262 6.875 5.836 1 96.75 390 ILE A CA 1
ATOM 3045 C C . ILE A 1 390 ? -4.504 6.629 7.141 1 96.75 390 ILE A C 1
ATOM 3047 O O . ILE A 1 390 ? -5.109 6.555 8.211 1 96.75 390 ILE A O 1
ATOM 3051 N N . HIS A 1 391 ? -3.197 6.531 7.023 1 95.5 391 HIS A N 1
ATOM 3052 C CA . HIS A 1 391 ? -2.361 6.352 8.203 1 95.5 391 HIS A CA 1
ATOM 3053 C C . HIS A 1 391 ? -2.576 7.48 9.211 1 95.5 391 HIS A C 1
ATOM 3055 O O . HIS A 1 391 ? -2.789 7.223 10.398 1 95.5 391 HIS A O 1
ATOM 3061 N N . GLU A 1 392 ? -2.557 8.656 8.727 1 96.75 392 GLU A N 1
ATOM 3062 C CA . GLU A 1 392 ? -2.729 9.82 9.594 1 96.75 392 GLU A CA 1
ATOM 3063 C C . GLU A 1 392 ? -4.129 9.859 10.195 1 96.75 392 GLU A C 1
ATOM 3065 O O . GLU A 1 392 ? -4.301 10.211 11.367 1 96.75 392 GLU A O 1
ATOM 3070 N N . ALA A 1 393 ? -5.094 9.508 9.43 1 97 393 ALA A N 1
ATOM 3071 C CA . ALA A 1 393 ? -6.473 9.484 9.922 1 97 393 ALA A CA 1
ATOM 3072 C C . ALA A 1 393 ? -6.637 8.492 11.062 1 97 393 ALA A C 1
ATOM 3074 O O . ALA A 1 393 ? -7.324 8.766 12.047 1 97 393 ALA A O 1
ATOM 3075 N N . ARG A 1 394 ? -5.973 7.406 10.906 1 94.44 394 ARG A N 1
ATOM 3076 C CA . ARG A 1 394 ? -6.074 6.363 11.922 1 94.44 394 ARG A CA 1
ATOM 3077 C C . ARG A 1 394 ? -5.398 6.797 13.219 1 94.44 394 ARG A C 1
ATOM 3079 O O . ARG A 1 394 ? -5.809 6.383 14.305 1 94.44 394 ARG A O 1
ATOM 3086 N N . LEU A 1 395 ? -4.383 7.59 13.086 1 95.06 395 LEU A N 1
ATOM 3087 C CA . LEU A 1 395 ? -3.713 8.102 14.273 1 95.06 395 LEU A CA 1
ATOM 3088 C C . LEU A 1 395 ? -4.578 9.141 14.977 1 95.06 395 LEU A C 1
ATOM 3090 O O . LEU A 1 395 ? -4.594 9.211 16.203 1 95.06 395 LEU A O 1
ATOM 3094 N N . LEU A 1 396 ? -5.328 9.891 14.227 1 95.38 396 LEU A N 1
ATOM 3095 C CA . LEU A 1 396 ? -6.148 10.969 14.773 1 95.38 396 LEU A CA 1
ATOM 3096 C C . LEU A 1 396 ? -7.453 10.414 15.344 1 95.38 396 LEU A C 1
ATOM 3098 O O . LEU A 1 396 ? -7.93 10.883 16.391 1 95.38 396 LEU A O 1
ATOM 3102 N N . TRP A 1 397 ? -8.031 9.477 14.617 1 93.69 397 TRP A N 1
ATOM 3103 C CA . TRP A 1 397 ? -9.32 8.906 14.984 1 93.69 397 TRP A CA 1
ATOM 3104 C C . TRP A 1 397 ? -9.258 7.383 14.992 1 93.69 397 TRP A C 1
ATOM 3106 O O . TRP A 1 397 ? -9.891 6.727 14.164 1 93.69 397 TRP A O 1
ATOM 3116 N N . PRO A 1 398 ? -8.586 6.777 15.906 1 88.94 398 PRO A N 1
ATOM 3117 C CA . PRO A 1 398 ? -8.352 5.332 15.914 1 88.94 398 PRO A CA 1
ATOM 3118 C C . PRO A 1 398 ? -9.641 4.523 16.031 1 88.94 398 PRO A C 1
ATOM 3120 O O . PRO A 1 398 ? -9.711 3.389 15.555 1 88.94 398 PRO A O 1
ATOM 3123 N N . GLU A 1 399 ? -10.695 5.117 16.578 1 87.25 399 GLU A N 1
ATOM 3124 C CA . GLU A 1 399 ? -11.898 4.34 16.828 1 87.25 399 GLU A CA 1
ATOM 3125 C C . GLU A 1 399 ? -12.969 4.617 15.781 1 87.25 399 GLU A C 1
ATOM 3127 O O . GLU A 1 399 ? -14.008 3.951 15.758 1 87.25 399 GLU A O 1
ATOM 3132 N N . ALA A 1 400 ? -12.75 5.594 14.977 1 91.06 400 ALA A N 1
ATOM 3133 C CA . ALA A 1 400 ? -13.742 5.941 13.961 1 91.06 400 ALA A CA 1
ATOM 3134 C C . ALA A 1 400 ? -13.523 5.141 12.688 1 91.06 400 ALA A C 1
ATOM 3136 O O . ALA A 1 400 ? -12.398 5.051 12.188 1 91.06 400 ALA A O 1
ATOM 3137 N N . PRO A 1 401 ? -14.625 4.547 12.195 1 92.25 401 PRO A N 1
ATOM 3138 C CA . PRO A 1 401 ? -14.477 3.867 10.906 1 92.25 401 PRO A CA 1
ATOM 3139 C C . PRO A 1 401 ? -14.273 4.844 9.75 1 92.25 401 PRO A C 1
ATOM 3141 O O . PRO A 1 401 ? -14.688 6 9.828 1 92.25 401 PRO A O 1
ATOM 3144 N N . ILE A 1 402 ? -13.648 4.324 8.742 1 94.94 402 ILE A N 1
ATOM 3145 C CA . ILE A 1 402 ? -13.508 5.133 7.535 1 94.94 402 ILE A CA 1
ATOM 3146 C C . ILE A 1 402 ? -14.812 5.117 6.746 1 94.94 402 ILE A C 1
ATOM 3148 O O . ILE A 1 402 ? -15.281 4.055 6.328 1 94.94 402 ILE A O 1
ATOM 3152 N N . GLN A 1 403 ? -15.422 6.285 6.629 1 96.56 403 GLN A N 1
ATOM 3153 C CA . GLN A 1 403 ? -16.656 6.422 5.863 1 96.56 403 GLN A CA 1
ATOM 3154 C C . GLN A 1 403 ? -16.375 6.391 4.363 1 96.56 403 GLN A C 1
ATOM 3156 O O . GLN A 1 403 ? -17.078 5.699 3.613 1 96.56 403 GLN A O 1
ATOM 3161 N N . CYS A 1 404 ? -15.414 7.145 4.016 1 96.88 404 CYS A N 1
ATOM 3162 C CA . CYS A 1 404 ? -15.062 7.129 2.598 1 96.88 404 CYS A CA 1
ATOM 3163 C C . CYS A 1 404 ? -13.688 7.746 2.365 1 96.88 404 CYS A C 1
ATOM 3165 O O . CYS A 1 404 ? -13.266 8.617 3.125 1 96.88 404 CYS A O 1
ATOM 3167 N N . VAL A 1 405 ? -12.992 7.27 1.355 1 98.38 405 VAL A N 1
ATOM 3168 C CA . VAL A 1 405 ? -11.711 7.773 0.864 1 98.38 405 VAL A CA 1
ATOM 3169 C C . VAL A 1 405 ? -11.828 8.125 -0.618 1 98.38 405 VAL A C 1
ATOM 3171 O O . VAL A 1 405 ? -12.062 7.242 -1.452 1 98.38 405 VAL A O 1
ATOM 3174 N N . LEU A 1 406 ? -11.75 9.414 -0.944 1 98.62 406 LEU A N 1
ATOM 3175 C CA . LEU A 1 406 ? -11.711 9.844 -2.336 1 98.62 406 LEU A CA 1
ATOM 3176 C C . LEU A 1 406 ? -10.297 10.227 -2.75 1 98.62 406 LEU A C 1
ATOM 3178 O O . LEU A 1 406 ? -9.703 11.148 -2.184 1 98.62 406 LEU A O 1
ATOM 3182 N N . SER A 1 407 ? -9.766 9.477 -3.658 1 98.25 407 SER A N 1
ATOM 3183 C CA . SER A 1 407 ? -8.422 9.695 -4.188 1 98.25 407 SER A CA 1
ATOM 3184 C C . SER A 1 407 ? -8.477 10.227 -5.617 1 98.25 407 SER A C 1
ATOM 3186 O O . SER A 1 407 ? -9.023 9.578 -6.508 1 98.25 407 SER A O 1
ATOM 3188 N N . PHE A 1 408 ? -7.91 11.406 -5.836 1 97.81 408 PHE A N 1
ATOM 3189 C CA . PHE A 1 408 ? -7.934 12.023 -7.156 1 97.81 408 PHE A CA 1
ATOM 3190 C C . PHE A 1 408 ? -6.547 12.008 -7.789 1 97.81 408 PHE A C 1
ATOM 3192 O O . PHE A 1 408 ? -5.59 12.516 -7.203 1 97.81 408 PHE A O 1
ATOM 3199 N N . GLY A 1 409 ? -6.508 11.406 -8.977 1 95.38 409 GLY A N 1
ATOM 3200 C CA . GLY A 1 409 ? -5.273 11.391 -9.75 1 95.38 409 GLY A CA 1
ATOM 3201 C C . GLY A 1 409 ? -5.219 12.484 -10.805 1 95.38 409 GLY A C 1
ATOM 3202 O O . GLY A 1 409 ? -6.238 13.094 -11.125 1 95.38 409 GLY A O 1
ATOM 3203 N N . THR A 1 410 ? -3.969 12.727 -11.266 1 90.81 410 THR A N 1
ATOM 3204 C CA . THR A 1 410 ? -3.77 13.766 -12.266 1 90.81 410 THR A CA 1
ATOM 3205 C C . THR A 1 410 ? -3.623 13.164 -13.656 1 90.81 410 THR A C 1
ATOM 3207 O O . THR A 1 410 ? -3.004 13.758 -14.539 1 90.81 410 THR A O 1
ATOM 3210 N N . GLY A 1 411 ? -4.07 12.008 -13.797 1 88.56 411 GLY A N 1
ATOM 3211 C CA . GLY A 1 411 ? -4.129 11.406 -15.117 1 88.56 411 GLY A CA 1
ATOM 3212 C C . GLY A 1 411 ? -3.135 10.273 -15.297 1 88.56 411 GLY A C 1
ATOM 3213 O O . GLY A 1 411 ? -2.105 10.234 -14.617 1 88.56 411 GLY A O 1
ATOM 3214 N N . ARG A 1 412 ? -3.51 9.312 -16.234 1 81.12 412 ARG A N 1
ATOM 3215 C CA . ARG A 1 412 ? -2.65 8.195 -16.594 1 81.12 412 ARG A CA 1
ATOM 3216 C C . ARG A 1 412 ? -2.697 7.934 -18.094 1 81.12 412 ARG A C 1
ATOM 3218 O O . ARG A 1 412 ? -3.635 8.359 -18.781 1 81.12 412 ARG A O 1
ATOM 3225 N N . THR A 1 413 ? -1.562 7.516 -18.594 1 70.44 413 THR A N 1
ATOM 3226 C CA . THR A 1 413 ? -1.538 7.16 -20 1 70.44 413 THR A CA 1
ATOM 3227 C C . THR A 1 413 ? -1.275 5.668 -20.188 1 70.44 413 THR A C 1
ATOM 3229 O O . THR A 1 413 ? -0.741 5.016 -19.297 1 70.44 413 THR A O 1
ATOM 3232 N N . ILE A 1 414 ? -1.922 5.066 -21.203 1 57.31 414 ILE A N 1
ATOM 3233 C CA . ILE A 1 414 ? -1.6 3.689 -21.562 1 57.31 414 ILE A CA 1
ATOM 3234 C C . ILE A 1 414 ? -0.197 3.627 -22.156 1 57.31 414 ILE A C 1
ATOM 3236 O O . ILE A 1 414 ? 0.158 4.445 -23.016 1 57.31 414 ILE A O 1
ATOM 3240 N N . PRO A 1 415 ? 0.707 2.877 -21.453 1 51.78 415 PRO A N 1
ATOM 3241 C CA . PRO A 1 415 ? 2.037 2.791 -22.062 1 51.78 415 PRO A CA 1
ATOM 3242 C C . PRO A 1 415 ? 1.983 2.5 -23.562 1 51.78 415 PRO A C 1
ATOM 3244 O O . PRO A 1 415 ? 1.142 1.721 -24 1 51.78 415 PRO A O 1
ATOM 3247 N N . LEU A 1 416 ? 2.254 3.512 -24.469 1 45.75 416 LEU A N 1
ATOM 3248 C CA . LEU A 1 416 ? 2.35 3.186 -25.875 1 45.75 416 LEU A CA 1
ATOM 3249 C C . LEU A 1 416 ? 3.207 1.941 -26.094 1 45.75 416 LEU A C 1
ATOM 3251 O O . LEU A 1 416 ? 4.273 1.807 -25.5 1 45.75 416 LEU A O 1
ATOM 3255 N N . PRO A 1 417 ? 2.605 0.891 -26.594 1 43.62 417 PRO A N 1
ATOM 3256 C CA . PRO A 1 417 ? 3.463 -0.24 -26.953 1 43.62 417 PRO A CA 1
ATOM 3257 C C . PRO A 1 417 ? 4.762 0.196 -27.625 1 43.62 417 PRO A C 1
ATOM 3259 O O . PRO A 1 417 ? 4.773 1.168 -28.391 1 43.62 417 PRO A O 1
ATOM 3262 N N . VAL A 1 418 ? 5.855 0.119 -26.953 1 42.22 418 VAL A N 1
ATOM 3263 C CA . VAL A 1 418 ? 7.105 0.339 -27.688 1 42.22 418 VAL A CA 1
ATOM 3264 C C . VAL A 1 418 ? 7.008 -0.272 -29.078 1 42.22 418 VAL A C 1
ATOM 3266 O O . VAL A 1 418 ? 6.551 -1.407 -29.234 1 42.22 418 VAL A O 1
ATOM 3269 N N . ASP A 1 419 ? 6.836 0.509 -30.047 1 39.78 419 ASP A N 1
ATOM 3270 C CA . ASP A 1 419 ? 6.949 -0.024 -31.391 1 39.78 419 ASP A CA 1
ATOM 3271 C C . ASP A 1 419 ? 8.008 -1.121 -31.469 1 39.78 419 ASP A C 1
ATOM 3273 O O . ASP A 1 419 ? 9.18 -0.88 -31.172 1 39.78 419 ASP A O 1
ATOM 3277 N N . PRO A 1 420 ? 7.555 -2.355 -31.5 1 38.97 420 PRO A N 1
ATOM 3278 C CA . PRO A 1 420 ? 8.539 -3.424 -31.688 1 38.97 420 PRO A CA 1
ATOM 3279 C C . PRO A 1 420 ? 9.617 -3.062 -32.688 1 38.97 420 PRO A C 1
ATOM 3281 O O . PRO A 1 420 ? 10.742 -3.574 -32.625 1 38.97 420 PRO A O 1
ATOM 3284 N N . ASN A 1 421 ? 9.203 -2.494 -33.781 1 38.75 421 ASN A N 1
ATOM 3285 C CA . ASN A 1 421 ? 10.125 -2.207 -34.875 1 38.75 421 ASN A CA 1
ATOM 3286 C C . ASN A 1 421 ? 11.148 -1.146 -34.469 1 38.75 421 ASN A C 1
ATOM 3288 O O . ASN A 1 421 ? 12.086 -0.876 -35.219 1 38.75 421 ASN A O 1
ATOM 3292 N N . THR A 1 422 ? 10.875 -0.234 -33.844 1 38.88 422 THR A N 1
ATOM 3293 C CA . THR A 1 422 ? 11.977 0.617 -33.406 1 38.88 422 THR A CA 1
ATOM 3294 C C . THR A 1 422 ? 12.828 -0.097 -32.375 1 38.88 422 THR A C 1
ATOM 3296 O O . THR A 1 422 ? 12.523 -0.059 -31.172 1 38.88 422 THR A O 1
ATOM 3299 N N . GLN A 1 423 ? 13.062 -1.296 -32.562 1 34.78 423 GLN A N 1
ATOM 3300 C CA . GLN A 1 423 ? 14.094 -2.059 -31.875 1 34.78 423 GLN A CA 1
ATOM 3301 C C . GLN A 1 423 ? 15.328 -1.2 -31.609 1 34.78 423 GLN A C 1
ATOM 3303 O O . GLN A 1 423 ? 16.328 -1.287 -32.344 1 34.78 423 GLN A O 1
ATOM 3308 N N . LYS A 1 424 ? 15.25 0.075 -31.531 1 37.41 424 LYS A N 1
ATOM 3309 C CA . LYS A 1 424 ? 16.562 0.534 -31.062 1 37.41 424 LYS A CA 1
ATOM 3310 C C . LYS A 1 424 ? 17.141 -0.424 -30.031 1 37.41 424 LYS A C 1
ATOM 3312 O O . LYS A 1 424 ? 16.453 -0.83 -29.094 1 37.41 424 LYS A O 1
ATOM 3317 N N . ALA A 1 425 ? 18.125 -1.212 -30.469 1 35.81 425 ALA A N 1
ATOM 3318 C CA . ALA A 1 425 ? 19.016 -2.1 -29.734 1 35.81 425 ALA A CA 1
ATOM 3319 C C . ALA A 1 425 ? 18.953 -1.814 -28.234 1 35.81 425 ALA A C 1
ATOM 3321 O O . ALA A 1 425 ? 19 -0.655 -27.812 1 35.81 425 ALA A O 1
ATOM 3322 N N . VAL A 1 426 ? 18.172 -2.576 -27.5 1 41.28 426 VAL A N 1
ATOM 3323 C CA . VAL A 1 426 ? 18.297 -2.604 -26.047 1 41.28 426 VAL A CA 1
ATOM 3324 C C . VAL A 1 426 ? 19.672 -2.074 -25.641 1 41.28 426 VAL A C 1
ATOM 3326 O O . VAL A 1 426 ? 20.672 -2.809 -25.672 1 41.28 426 VAL A O 1
ATOM 3329 N N . ARG A 1 427 ? 20.188 -1.093 -26.406 1 37.31 427 ARG A N 1
ATOM 3330 C CA . ARG A 1 427 ? 21.406 -0.497 -25.859 1 37.31 427 ARG A CA 1
ATOM 3331 C C . ARG A 1 427 ? 21.297 -0.286 -24.359 1 37.31 427 ARG A C 1
ATOM 3333 O O . ARG A 1 427 ? 20.203 -0.176 -23.828 1 37.31 427 ARG A O 1
ATOM 3340 N N . ASN A 1 428 ? 22.391 -0.576 -23.719 1 42.59 428 ASN A N 1
ATOM 3341 C CA . ASN A 1 428 ? 22.734 -0.323 -22.312 1 42.59 428 ASN A CA 1
ATOM 3342 C C . ASN A 1 428 ? 22.109 0.97 -21.812 1 42.59 428 ASN A C 1
ATOM 3344 O O . ASN A 1 428 ? 22.406 2.051 -22.328 1 42.59 428 ASN A O 1
ATOM 3348 N N . SER A 1 429 ? 20.828 0.959 -21.547 1 52.22 429 SER A N 1
ATOM 3349 C CA . SER A 1 429 ? 20.156 2.141 -21.016 1 52.22 429 SER A CA 1
ATOM 3350 C C . SER A 1 429 ? 21.094 2.965 -20.141 1 52.22 429 SER A C 1
ATOM 3352 O O . SER A 1 429 ? 21.859 2.412 -19.344 1 52.22 429 SER A O 1
ATOM 3354 N N . SER A 1 430 ? 21.516 4.219 -20.531 1 56.5 430 SER A N 1
ATOM 3355 C CA . SER A 1 430 ? 22.266 5.18 -19.734 1 56.5 430 SER A CA 1
ATOM 3356 C C . SER A 1 430 ? 21.719 5.277 -18.312 1 56.5 430 SER A C 1
ATOM 3358 O O . SER A 1 430 ? 20.562 4.93 -18.078 1 56.5 430 SER A O 1
ATOM 3360 N N . TRP A 1 431 ? 22.562 5.438 -17.453 1 59.25 431 TRP A N 1
ATOM 3361 C CA . TRP A 1 431 ? 22.188 5.645 -16.047 1 59.25 431 TRP A CA 1
ATOM 3362 C C . TRP A 1 431 ? 21.094 6.707 -15.93 1 59.25 431 TRP A C 1
ATOM 3364 O O . TRP A 1 431 ? 20.203 6.594 -15.086 1 59.25 431 TRP A O 1
ATOM 3374 N N . LYS A 1 432 ? 21.172 7.699 -16.938 1 60.69 432 LYS A N 1
ATOM 3375 C CA . LYS A 1 432 ? 20.141 8.742 -16.906 1 60.69 432 LYS A CA 1
ATOM 3376 C C . LYS A 1 432 ? 18.766 8.188 -17.266 1 60.69 432 LYS A C 1
ATOM 3378 O O . LYS A 1 432 ? 17.781 8.508 -16.609 1 60.69 432 LYS A O 1
ATOM 3383 N N . SER A 1 433 ? 18.828 7.332 -18.219 1 63.97 433 SER A N 1
ATOM 3384 C CA . SER A 1 433 ? 17.562 6.738 -18.625 1 63.97 433 SER A CA 1
ATOM 3385 C C . SER A 1 433 ? 17.016 5.816 -17.547 1 63.97 433 SER A C 1
ATOM 3387 O O . SER A 1 433 ? 15.805 5.797 -17.297 1 63.97 433 SER A O 1
ATOM 3389 N N . LYS A 1 434 ? 17.969 5.18 -16.969 1 63.56 434 LYS A N 1
ATOM 3390 C CA . LYS A 1 434 ? 17.547 4.285 -15.891 1 63.56 434 LYS A CA 1
ATOM 3391 C C . LYS A 1 434 ? 17 5.074 -14.703 1 63.56 434 LYS A C 1
ATOM 3393 O O . LYS A 1 434 ? 16.016 4.664 -14.086 1 63.56 434 LYS A O 1
ATOM 3398 N N . PHE A 1 435 ? 17.656 6.207 -14.523 1 62.88 435 PHE A N 1
ATOM 3399 C CA . PHE A 1 435 ? 17.219 7.074 -13.438 1 62.88 435 PHE A CA 1
ATOM 3400 C C . PHE A 1 435 ? 15.797 7.562 -13.672 1 62.88 435 PHE A C 1
ATOM 3402 O O . PHE A 1 435 ? 14.938 7.453 -12.797 1 62.88 435 PHE A O 1
ATOM 3409 N N . TYR A 1 436 ? 15.516 7.961 -14.828 1 64.19 436 TYR A N 1
ATOM 3410 C CA . TYR A 1 436 ? 14.203 8.516 -15.125 1 64.19 436 TYR A CA 1
ATOM 3411 C C . TYR A 1 436 ? 13.141 7.422 -15.109 1 64.19 436 TYR A C 1
ATOM 3413 O O . TYR A 1 436 ? 12 7.66 -14.695 1 64.19 436 TYR A O 1
ATOM 3421 N N . ALA A 1 437 ? 13.555 6.281 -15.477 1 65.81 437 ALA A N 1
ATOM 3422 C CA . ALA A 1 437 ? 12.609 5.164 -15.453 1 65.81 437 ALA A CA 1
ATOM 3423 C C . ALA A 1 437 ? 12.219 4.809 -14.023 1 65.81 437 ALA A C 1
ATOM 3425 O O . ALA A 1 437 ? 11.055 4.512 -13.75 1 65.81 437 ALA A O 1
ATOM 3426 N N . ILE A 1 438 ? 13.18 4.938 -13.195 1 65.94 438 ILE A N 1
ATOM 3427 C CA . ILE A 1 438 ? 12.938 4.617 -11.789 1 65.94 438 ILE A CA 1
ATOM 3428 C C . ILE A 1 438 ? 12.055 5.695 -11.156 1 65.94 438 ILE A C 1
ATOM 3430 O O . ILE A 1 438 ? 11.117 5.387 -10.43 1 65.94 438 ILE A O 1
ATOM 3434 N N . ILE A 1 439 ? 12.32 6.922 -11.516 1 65.62 439 ILE A N 1
ATOM 3435 C CA . ILE A 1 439 ? 11.531 8.031 -10.977 1 65.62 439 ILE A CA 1
ATOM 3436 C C . ILE A 1 439 ? 10.086 7.914 -11.469 1 65.62 439 ILE A C 1
ATOM 3438 O O . ILE A 1 439 ? 9.148 8.094 -10.695 1 65.62 439 ILE A O 1
ATOM 3442 N N . GLU A 1 440 ? 10.023 7.559 -12.703 1 66.62 440 GLU A N 1
ATOM 3443 C CA . GLU A 1 440 ? 8.688 7.402 -13.266 1 66.62 440 GLU A CA 1
ATOM 3444 C C . GLU A 1 440 ? 7.926 6.277 -12.578 1 66.62 440 GLU A C 1
ATOM 3446 O O . GLU A 1 440 ? 6.73 6.41 -12.305 1 66.62 440 GLU A O 1
ATOM 3451 N N . SER A 1 441 ? 8.656 5.32 -12.289 1 65.12 441 SER A N 1
ATOM 3452 C CA . SER A 1 441 ? 8.039 4.188 -11.602 1 65.12 441 SER A CA 1
ATOM 3453 C C . SER A 1 441 ? 7.688 4.539 -10.156 1 65.12 441 SER A C 1
ATOM 3455 O O . SER A 1 441 ? 6.613 4.18 -9.672 1 65.12 441 SER A O 1
ATOM 3457 N N . ALA A 1 442 ? 8.672 5.207 -9.57 1 62.59 442 ALA A N 1
ATOM 3458 C CA . ALA A 1 442 ? 8.461 5.602 -8.18 1 62.59 442 ALA A CA 1
ATOM 3459 C C . ALA A 1 442 ? 7.273 6.551 -8.055 1 62.59 442 ALA A C 1
ATOM 3461 O O . ALA A 1 442 ? 6.629 6.609 -7.004 1 62.59 442 ALA A O 1
ATOM 3462 N N . THR A 1 443 ? 6.984 7.199 -9.148 1 60.75 443 THR A N 1
ATOM 3463 C CA . THR A 1 443 ? 5.906 8.18 -9.125 1 60.75 443 THR A CA 1
ATOM 3464 C C . THR A 1 443 ? 4.598 7.559 -9.609 1 60.75 443 THR A C 1
ATOM 3466 O O . THR A 1 443 ? 3.592 8.25 -9.766 1 60.75 443 THR A O 1
ATOM 3469 N N . ASP A 1 444 ? 4.75 6.258 -9.812 1 69.81 444 ASP A N 1
ATOM 3470 C CA . ASP A 1 444 ? 3.533 5.562 -10.227 1 69.81 444 ASP A CA 1
ATOM 3471 C C . ASP A 1 444 ? 2.502 5.551 -9.102 1 69.81 444 ASP A C 1
ATOM 3473 O O . ASP A 1 444 ? 2.832 5.238 -7.953 1 69.81 444 ASP A O 1
ATOM 3477 N N . THR A 1 445 ? 1.258 5.957 -9.453 1 75.56 445 THR A N 1
ATOM 3478 C CA . THR A 1 445 ? 0.186 6.113 -8.477 1 75.56 445 THR A CA 1
ATOM 3479 C C . THR A 1 445 ? -0.684 4.863 -8.422 1 75.56 445 THR A C 1
ATOM 3481 O O . THR A 1 445 ? -1.466 4.684 -7.488 1 75.56 445 THR A O 1
ATOM 3484 N N . GLU A 1 446 ? -0.47 3.916 -9.297 1 80.88 446 GLU A N 1
ATOM 3485 C CA . GLU A 1 446 ? -1.42 2.818 -9.461 1 80.88 446 GLU A CA 1
ATOM 3486 C C . GLU A 1 446 ? -1.119 1.685 -8.484 1 80.88 446 GLU A C 1
ATOM 3488 O O . GLU A 1 446 ? -2.02 0.934 -8.102 1 80.88 446 GLU A O 1
ATOM 3493 N N . GLY A 1 447 ? 0.141 1.587 -8.109 1 82 447 GLY A N 1
ATOM 3494 C CA . GLY A 1 447 ? 0.452 0.589 -7.102 1 82 447 GLY A CA 1
ATOM 3495 C C . GLY A 1 447 ? -0.339 0.772 -5.816 1 82 447 GLY A C 1
ATOM 3496 O O . GLY A 1 447 ? -0.928 -0.182 -5.305 1 82 447 GLY A O 1
ATOM 3497 N N . VAL A 1 448 ? -0.388 1.991 -5.336 1 87.25 448 VAL A N 1
ATOM 3498 C CA . VAL A 1 448 ? -1.133 2.312 -4.125 1 87.25 448 VAL A CA 1
ATOM 3499 C C . VAL A 1 448 ? -2.623 2.066 -4.352 1 87.25 448 VAL A C 1
ATOM 3501 O O . VAL A 1 448 ? -3.301 1.492 -3.496 1 87.25 448 VAL A O 1
ATOM 3504 N N . HIS A 1 449 ? -3.08 2.461 -5.516 1 91.5 449 HIS A N 1
ATOM 3505 C CA . HIS A 1 449 ? -4.48 2.242 -5.859 1 91.5 449 HIS A CA 1
ATOM 3506 C C . HIS A 1 449 ? -4.836 0.76 -5.816 1 91.5 449 HIS A C 1
ATOM 3508 O O . HIS A 1 449 ? -5.863 0.378 -5.25 1 91.5 449 HIS A O 1
ATOM 3514 N N . THR A 1 450 ? -4 -0.062 -6.391 1 88.12 450 THR A N 1
ATOM 3515 C CA . THR A 1 450 ? -4.254 -1.498 -6.418 1 88.12 450 THR A CA 1
ATOM 3516 C C . THR A 1 450 ? -4.336 -2.061 -5.004 1 88.12 450 THR A C 1
ATOM 3518 O O . THR A 1 450 ? -5.262 -2.812 -4.68 1 88.12 450 THR A O 1
ATOM 3521 N N . MET A 1 451 ? -3.457 -1.664 -4.219 1 88.75 451 MET A N 1
ATOM 3522 C CA . MET A 1 451 ? -3.422 -2.148 -2.844 1 88.75 451 MET A CA 1
ATOM 3523 C C . MET A 1 451 ? -4.676 -1.721 -2.086 1 88.75 451 MET A C 1
ATOM 3525 O O . MET A 1 451 ? -5.305 -2.537 -1.412 1 88.75 451 MET A O 1
ATOM 3529 N N . LEU A 1 452 ? -5.016 -0.498 -2.211 1 93.62 452 LEU A N 1
ATOM 3530 C CA . LEU A 1 452 ? -6.176 0.018 -1.49 1 93.62 452 LEU A CA 1
ATOM 3531 C C . LEU A 1 452 ? -7.465 -0.606 -2.014 1 93.62 452 LEU A C 1
ATOM 3533 O O . LEU A 1 452 ? -8.383 -0.89 -1.24 1 93.62 452 LEU A O 1
ATOM 3537 N N . SER A 1 453 ? -7.5 -0.851 -3.307 1 92.12 453 SER A N 1
ATOM 3538 C CA . SER A 1 453 ? -8.672 -1.485 -3.908 1 92.12 453 SER A CA 1
ATOM 3539 C C . SER A 1 453 ? -8.852 -2.908 -3.391 1 92.12 453 SER A C 1
ATOM 3541 O O . SER A 1 453 ? -9.984 -3.387 -3.268 1 92.12 453 SER A O 1
ATOM 3543 N N . ASP A 1 454 ? -7.758 -3.547 -3.102 1 89.62 454 ASP A N 1
ATOM 3544 C CA . ASP A 1 454 ? -7.793 -4.926 -2.623 1 89.62 454 ASP A CA 1
ATOM 3545 C C . ASP A 1 454 ? -8.164 -4.98 -1.142 1 89.62 454 ASP A C 1
ATOM 3547 O O . ASP A 1 454 ? -8.719 -5.977 -0.673 1 89.62 454 ASP A O 1
ATOM 3551 N N . LEU A 1 455 ? -7.898 -3.908 -0.437 1 90.75 455 LEU A N 1
ATOM 3552 C CA . LEU A 1 455 ? -7.969 -4.008 1.017 1 90.75 455 LEU A CA 1
ATOM 3553 C C . LEU A 1 455 ? -9.188 -3.264 1.555 1 90.75 455 LEU A C 1
ATOM 3555 O O . LEU A 1 455 ? -9.617 -3.506 2.684 1 90.75 455 LEU A O 1
ATOM 3559 N N . LEU A 1 456 ? -9.688 -2.303 0.791 1 92.31 456 LEU A N 1
ATOM 3560 C CA . LEU A 1 456 ? -10.875 -1.562 1.209 1 92.31 456 LEU A CA 1
ATOM 3561 C C . LEU A 1 456 ? -12.078 -1.938 0.357 1 92.31 456 LEU A C 1
ATOM 3563 O O . LEU A 1 456 ? -11.938 -2.213 -0.837 1 92.31 456 LEU A O 1
ATOM 3567 N N . PRO A 1 457 ? -13.242 -1.933 0.968 1 91.31 457 PRO A N 1
ATOM 3568 C CA . PRO A 1 457 ? -14.445 -2.193 0.169 1 91.31 457 PRO A CA 1
ATOM 3569 C C . PRO A 1 457 ? -14.68 -1.131 -0.903 1 91.31 457 PRO A C 1
ATOM 3571 O O . PRO A 1 457 ? -14.375 0.045 -0.689 1 91.31 457 PRO A O 1
ATOM 3574 N N . PRO A 1 458 ? -15.297 -1.54 -1.993 1 90.81 458 PRO A N 1
ATOM 3575 C CA . PRO A 1 458 ? -15.562 -0.602 -3.086 1 90.81 458 PRO A CA 1
ATOM 3576 C C . PRO A 1 458 ? -16.516 0.515 -2.688 1 90.81 458 PRO A C 1
ATOM 3578 O O . PRO A 1 458 ? -16.531 1.58 -3.311 1 90.81 458 PRO A O 1
ATOM 3581 N N . SER A 1 459 ? -17.219 0.303 -1.653 1 93.69 459 SER A N 1
ATOM 3582 C CA . SER A 1 459 ? -18.172 1.312 -1.214 1 93.69 459 SER A CA 1
ATOM 3583 C C . SER A 1 459 ? -17.5 2.383 -0.362 1 93.69 459 SER A C 1
ATOM 3585 O O . SER A 1 459 ? -18.109 3.398 -0.031 1 93.69 459 SER A O 1
ATOM 3587 N N . ILE A 1 460 ? -16.266 2.166 -0.046 1 95.25 460 ILE A N 1
ATOM 3588 C CA . ILE A 1 460 ? -15.555 3.068 0.848 1 95.25 460 ILE A CA 1
ATOM 3589 C C . ILE A 1 460 ? -14.469 3.814 0.069 1 95.25 460 ILE A C 1
ATOM 3591 O O . ILE A 1 460 ? -14.258 5.012 0.279 1 95.25 460 ILE A O 1
ATOM 3595 N N . TYR A 1 461 ? -13.875 3.131 -0.804 1 97.5 461 TYR A N 1
ATOM 3596 C CA . TYR A 1 461 ? -12.727 3.691 -1.502 1 97.5 461 TYR A CA 1
ATOM 3597 C C . TYR A 1 461 ? -13.062 3.998 -2.955 1 97.5 461 TYR A C 1
ATOM 3599 O O . TYR A 1 461 ? -13.445 3.102 -3.713 1 97.5 461 TYR A O 1
ATOM 3607 N N . TYR A 1 462 ? -12.836 5.316 -3.365 1 97.81 462 TYR A N 1
ATOM 3608 C CA . TYR A 1 462 ? -13.07 5.77 -4.73 1 97.81 462 TYR A CA 1
ATOM 3609 C C . TYR A 1 462 ? -11.828 6.426 -5.312 1 97.81 462 TYR A C 1
ATOM 3611 O O . TYR A 1 462 ? -11.32 7.406 -4.762 1 97.81 462 TYR A O 1
ATOM 3619 N N . ARG A 1 463 ? -11.328 5.867 -6.387 1 97 463 ARG A N 1
ATOM 3620 C CA . ARG A 1 463 ? -10.211 6.461 -7.109 1 97 463 ARG A CA 1
ATOM 3621 C C . ARG A 1 463 ? -10.672 7.082 -8.422 1 97 463 ARG A C 1
ATOM 3623 O O . ARG A 1 463 ? -11.336 6.422 -9.227 1 97 463 ARG A O 1
ATOM 3630 N N . PHE A 1 464 ? -10.445 8.352 -8.609 1 97.12 464 PHE A N 1
ATOM 3631 C CA . PHE A 1 464 ? -10.734 9.062 -9.844 1 97.12 464 PHE A CA 1
ATOM 3632 C C . PHE A 1 464 ? -9.445 9.484 -10.539 1 97.12 464 PHE A C 1
ATOM 3634 O O . PHE A 1 464 ? -8.758 10.398 -10.078 1 97.12 464 PHE A O 1
ATOM 3641 N N . ASN A 1 465 ? -9.094 8.844 -11.578 1 94.5 465 ASN A N 1
ATOM 3642 C CA . ASN A 1 465 ? -7.863 9.094 -12.328 1 94.5 465 ASN A CA 1
ATOM 3643 C C . ASN A 1 465 ? -8.086 8.93 -13.828 1 94.5 465 ASN A C 1
ATOM 3645 O O . ASN A 1 465 ? -7.93 7.836 -14.367 1 94.5 465 ASN A O 1
ATOM 3649 N N . PRO A 1 466 ? -8.297 9.984 -14.562 1 92.38 466 PRO A N 1
ATOM 3650 C CA . PRO A 1 466 ? -8.648 9.922 -15.984 1 92.38 466 PRO A CA 1
ATOM 3651 C C . PRO A 1 466 ? -7.496 9.414 -16.859 1 92.38 466 PRO A C 1
ATOM 3653 O O . PRO A 1 466 ? -6.328 9.648 -16.531 1 92.38 466 PRO A O 1
ATOM 3656 N N . TYR A 1 467 ? -7.887 8.703 -17.922 1 87.38 467 TYR A N 1
ATOM 3657 C CA . TYR A 1 467 ? -6.938 8.422 -19 1 87.38 467 TYR A CA 1
ATOM 3658 C C . TYR A 1 467 ? -6.738 9.641 -19.891 1 87.38 467 TYR A C 1
ATOM 3660 O O . TYR A 1 467 ? -7.707 10.305 -20.266 1 87.38 467 TYR A O 1
ATOM 3668 N N . LEU A 1 468 ? -5.527 9.898 -20.172 1 86.12 468 LEU A N 1
ATOM 3669 C CA . LEU A 1 468 ? -5.219 11.086 -20.969 1 86.12 468 LEU A CA 1
ATOM 3670 C C . LEU A 1 468 ? -4.852 10.711 -22.391 1 86.12 468 LEU A C 1
ATOM 3672 O O . LEU A 1 468 ? -4.219 9.68 -22.625 1 86.12 468 LEU A O 1
ATOM 3676 N N . THR A 1 469 ? -5.238 11.531 -23.25 1 77 469 THR A N 1
ATOM 3677 C CA . THR A 1 469 ? -4.844 11.391 -24.641 1 77 469 THR A CA 1
ATOM 3678 C C . THR A 1 469 ? -3.334 11.539 -24.797 1 77 469 THR A C 1
ATOM 3680 O O . THR A 1 469 ? -2.701 10.789 -25.547 1 77 469 THR A O 1
ATOM 3683 N N . GLU A 1 470 ? -2.846 12.5 -24.031 1 72.62 470 GLU A N 1
ATOM 3684 C CA . GLU A 1 470 ? -1.412 12.773 -24 1 72.62 470 GLU A CA 1
ATOM 3685 C C . GLU A 1 470 ? -0.952 13.148 -22.594 1 72.62 470 GLU A C 1
ATOM 3687 O O . GLU A 1 470 ? -1.604 13.945 -21.922 1 72.62 470 GLU A O 1
ATOM 3692 N N . MET A 1 471 ? 0.186 12.414 -22.391 1 69.62 471 MET A N 1
ATOM 3693 C CA . MET A 1 471 ? 0.734 12.781 -21.078 1 69.62 471 MET A CA 1
ATOM 3694 C C . MET A 1 471 ? 1.536 14.07 -21.172 1 69.62 471 MET A C 1
ATOM 3696 O O . MET A 1 471 ? 2.578 14.117 -21.828 1 69.62 471 MET A O 1
ATOM 3700 N N . LEU A 1 472 ? 1.021 15.078 -20.547 1 64.5 472 LEU A N 1
ATOM 3701 C CA . LEU A 1 472 ? 1.705 16.375 -20.578 1 64.5 472 LEU A CA 1
ATOM 3702 C C . LEU A 1 472 ? 2.861 16.391 -19.578 1 64.5 472 LEU A C 1
ATOM 3704 O O . LEU A 1 472 ? 2.773 15.805 -18.5 1 64.5 472 LEU A O 1
ATOM 3708 N N . ASP A 1 473 ? 3.875 17.031 -20.016 1 64.12 473 ASP A N 1
ATOM 3709 C CA . ASP A 1 473 ? 4.965 17.312 -19.094 1 64.12 473 ASP A CA 1
ATOM 3710 C C . ASP A 1 473 ? 4.484 18.188 -17.938 1 64.12 473 ASP A C 1
ATOM 3712 O O . ASP A 1 473 ? 3.516 18.938 -18.078 1 64.12 473 ASP A O 1
ATOM 3716 N N . ILE A 1 474 ? 5.148 18.078 -16.891 1 58.91 474 ILE A N 1
ATOM 3717 C CA . ILE A 1 474 ? 4.77 18.781 -15.664 1 58.91 474 ILE A CA 1
ATOM 3718 C C . ILE A 1 474 ? 4.746 20.281 -15.906 1 58.91 474 ILE A C 1
ATOM 3720 O O . ILE A 1 474 ? 3.926 21 -15.32 1 58.91 474 ILE A O 1
ATOM 3724 N N . ALA A 1 475 ? 5.562 20.75 -16.859 1 56.34 475 ALA A N 1
ATOM 3725 C CA . ALA A 1 475 ? 5.719 22.188 -17.094 1 56.34 475 ALA A CA 1
ATOM 3726 C C . ALA A 1 475 ? 5.129 22.594 -18.438 1 56.34 475 ALA A C 1
ATOM 3728 O O . ALA A 1 475 ? 5.52 23.609 -19.016 1 56.34 475 ALA A O 1
ATOM 3729 N N . GLU A 1 476 ? 4.176 21.859 -18.891 1 63.72 476 GLU A N 1
ATOM 3730 C CA . GLU A 1 476 ? 3.592 22.141 -20.203 1 63.72 476 GLU A CA 1
ATOM 3731 C C . GLU A 1 476 ? 2.781 23.438 -20.172 1 63.72 476 GLU A C 1
ATOM 3733 O O . GLU A 1 476 ? 1.965 23.641 -19.266 1 63.72 476 GLU A O 1
ATOM 3738 N N . ILE A 1 477 ? 3.09 24.359 -21.094 1 63.47 477 ILE A N 1
ATOM 3739 C CA . ILE A 1 477 ? 2.416 25.656 -21.078 1 63.47 477 ILE A CA 1
ATOM 3740 C C . ILE A 1 477 ? 1.62 25.828 -22.359 1 63.47 477 ILE A C 1
ATOM 3742 O O . ILE A 1 477 ? 0.943 26.844 -22.547 1 63.47 477 ILE A O 1
ATOM 3746 N N . ASP A 1 478 ? 1.589 24.844 -23.234 1 75.06 478 ASP A N 1
ATOM 3747 C CA . ASP A 1 478 ? 0.85 24.969 -24.484 1 75.06 478 ASP A CA 1
ATOM 3748 C C . ASP A 1 478 ? -0.657 24.984 -24.234 1 75.06 478 ASP A C 1
ATOM 3750 O O . ASP A 1 478 ? -1.222 24.016 -23.75 1 75.06 478 ASP A O 1
ATOM 3754 N N . PRO A 1 479 ? -1.271 26.109 -24.625 1 77.44 479 PRO A N 1
ATOM 3755 C CA . PRO A 1 479 ? -2.703 26.234 -24.344 1 77.44 479 PRO A CA 1
ATOM 3756 C C . PRO A 1 479 ? -3.539 25.156 -25.016 1 77.44 479 PRO A C 1
ATOM 3758 O O . PRO A 1 479 ? -4.562 24.734 -24.484 1 77.44 479 PRO A O 1
ATOM 3761 N N . LYS A 1 480 ? -3.113 24.734 -26.141 1 80.19 480 LYS A N 1
ATOM 3762 C CA . LYS A 1 480 ? -3.859 23.688 -26.828 1 80.19 480 LYS A CA 1
ATOM 3763 C C . LYS A 1 480 ? -3.816 22.375 -26.062 1 80.19 480 LYS A C 1
ATOM 3765 O O . LYS A 1 480 ? -4.805 21.641 -26.016 1 80.19 480 LYS A O 1
ATOM 3770 N N . LYS A 1 481 ? -2.736 22.219 -25.5 1 81.81 481 LYS A N 1
ATOM 3771 C CA . LYS A 1 481 ? -2.582 21 -24.719 1 81.81 481 LYS A CA 1
ATOM 3772 C C . LYS A 1 481 ? -3.381 21.062 -23.422 1 81.81 481 LYS A C 1
ATOM 3774 O O . LYS A 1 481 ? -3.934 20.062 -22.969 1 81.81 481 LYS A O 1
ATOM 3779 N N . VAL A 1 482 ? -3.41 22.203 -22.906 1 81.19 482 VAL A N 1
ATOM 3780 C CA . VAL A 1 482 ? -4.195 22.391 -21.703 1 81.19 482 VAL A CA 1
ATOM 3781 C C . VAL A 1 482 ? -5.68 22.234 -22 1 81.19 482 VAL A C 1
ATOM 3783 O O . VAL A 1 482 ? -6.426 21.656 -21.219 1 81.19 482 VAL A O 1
ATOM 3786 N N . GLU A 1 483 ? -6.098 22.734 -23.156 1 84.69 483 GLU A N 1
ATOM 3787 C CA . GLU A 1 483 ? -7.484 22.562 -23.578 1 84.69 483 GLU A CA 1
ATOM 3788 C C . GLU A 1 483 ? -7.828 21.094 -23.766 1 84.69 483 GLU A C 1
ATOM 3790 O O . GLU A 1 483 ? -8.938 20.672 -23.453 1 84.69 483 GLU A O 1
ATOM 3795 N N . GLN A 1 484 ? -6.918 20.453 -24.297 1 87.19 484 GLN A N 1
ATOM 3796 C CA . GLN A 1 484 ? -7.125 19.016 -24.469 1 87.19 484 GLN A CA 1
ATOM 3797 C C . GLN A 1 484 ? -7.285 18.312 -23.109 1 87.19 484 GLN A C 1
ATOM 3799 O O . GLN A 1 484 ? -8.086 17.391 -22.984 1 87.19 484 GLN A O 1
ATOM 3804 N N . LEU A 1 485 ? -6.52 18.703 -22.203 1 87.31 485 LEU A N 1
ATOM 3805 C CA . LEU A 1 485 ? -6.625 18.141 -20.859 1 87.31 485 LEU A CA 1
ATOM 3806 C C . LEU A 1 485 ? -8.023 18.375 -20.297 1 87.31 485 LEU A C 1
ATOM 3808 O O . LEU A 1 485 ? -8.586 17.484 -19.656 1 87.31 485 LEU A O 1
ATOM 3812 N N . LEU A 1 486 ? -8.547 19.547 -20.547 1 88.5 486 LEU A N 1
ATOM 3813 C CA . LEU A 1 486 ? -9.883 19.875 -20.078 1 88.5 486 LEU A CA 1
ATOM 3814 C C . LEU A 1 486 ? -10.938 19.016 -20.766 1 88.5 486 LEU A C 1
ATOM 3816 O O . LEU A 1 486 ? -11.914 18.594 -20.141 1 88.5 486 LEU A O 1
ATOM 3820 N N . ARG A 1 487 ? -10.711 18.734 -22 1 90.56 487 ARG A N 1
ATOM 3821 C CA . ARG A 1 487 ? -11.633 17.875 -22.734 1 90.56 487 ARG A CA 1
ATOM 3822 C C . ARG A 1 487 ? -11.594 16.453 -22.203 1 90.56 487 ARG A C 1
ATOM 3824 O O . ARG A 1 487 ? -12.633 15.797 -22.078 1 90.56 487 ARG A O 1
ATOM 3831 N N . ASP A 1 488 ? -10.43 16.031 -21.891 1 91.44 488 ASP A N 1
ATOM 3832 C CA . ASP A 1 488 ? -10.297 14.703 -21.297 1 91.44 488 ASP A CA 1
ATOM 3833 C C . ASP A 1 488 ? -11.039 14.617 -19.953 1 91.44 488 ASP A C 1
ATOM 3835 O O . ASP A 1 488 ? -11.656 13.594 -19.656 1 91.44 488 ASP A O 1
ATOM 3839 N N . ALA A 1 489 ? -10.953 15.664 -19.203 1 92.44 489 ALA A N 1
ATOM 3840 C CA . ALA A 1 489 ? -11.648 15.703 -17.922 1 92.44 489 ALA A CA 1
ATOM 3841 C C . ALA A 1 489 ? -13.156 15.602 -18.094 1 92.44 489 ALA A C 1
ATOM 3843 O O . ALA A 1 489 ? -13.82 14.828 -17.406 1 92.44 489 ALA A O 1
ATOM 3844 N N . VAL A 1 490 ? -13.672 16.312 -19.062 1 92.44 490 VAL A N 1
ATOM 3845 C CA . VAL A 1 490 ? -15.109 16.344 -19.297 1 92.44 490 VAL A CA 1
ATOM 3846 C C . VAL A 1 490 ? -15.586 14.961 -19.75 1 92.44 490 VAL A C 1
ATOM 3848 O O . VAL A 1 490 ? -16.625 14.484 -19.312 1 92.44 490 VAL A O 1
ATOM 3851 N N . MET A 1 491 ? -14.836 14.359 -20.594 1 93.31 491 MET A N 1
ATOM 3852 C CA . MET A 1 491 ? -15.18 13.023 -21.078 1 93.31 491 MET A CA 1
ATOM 3853 C C . MET A 1 491 ? -15.148 12.016 -19.938 1 93.31 491 MET A C 1
ATOM 3855 O O . MET A 1 491 ? -16.016 11.141 -19.844 1 93.31 491 MET A O 1
ATOM 3859 N N . TYR A 1 492 ? -14.18 12.148 -19.125 1 95.62 492 TYR A N 1
ATOM 3860 C CA . TYR A 1 492 ? -14.062 11.258 -17.969 1 95.62 492 TYR A CA 1
ATOM 3861 C C . TYR A 1 492 ? -15.266 11.406 -17.047 1 95.62 492 TYR A C 1
ATOM 3863 O O . TYR A 1 492 ? -15.805 10.406 -16.547 1 95.62 492 TYR A O 1
ATOM 3871 N N . LEU A 1 493 ? -15.656 12.656 -16.812 1 95.75 493 LEU A N 1
ATOM 3872 C CA . LEU A 1 493 ? -16.797 12.93 -15.93 1 95.75 493 LEU A CA 1
ATOM 3873 C C . LEU A 1 493 ? -18.062 12.312 -16.484 1 95.75 493 LEU A C 1
ATOM 3875 O O . LEU A 1 493 ? -18.859 11.734 -15.742 1 95.75 493 LEU A O 1
ATOM 3879 N N . ARG A 1 494 ? -18.25 12.352 -17.75 1 94.06 494 ARG A N 1
ATOM 3880 C CA . ARG A 1 494 ? -19.422 11.789 -18.406 1 94.06 494 ARG A CA 1
ATOM 3881 C C . ARG A 1 494 ? -19.453 10.273 -18.281 1 94.06 494 ARG A C 1
ATOM 3883 O O . ARG A 1 494 ? -20.484 9.68 -17.984 1 94.06 494 ARG A O 1
ATOM 3890 N N . ARG A 1 495 ? -18.312 9.688 -18.422 1 94.44 495 ARG A N 1
ATOM 3891 C CA . ARG A 1 495 ? -18.203 8.234 -18.438 1 94.44 495 ARG A CA 1
ATOM 3892 C C . ARG A 1 495 ? -18.312 7.664 -17.031 1 94.44 495 ARG A C 1
ATOM 3894 O O . ARG A 1 495 ? -18.719 6.512 -16.844 1 94.44 495 ARG A O 1
ATOM 3901 N N . ASN A 1 496 ? -17.953 8.492 -16.062 1 95.88 496 ASN A N 1
ATOM 3902 C CA . ASN A 1 496 ? -17.922 7.996 -14.695 1 95.88 496 ASN A CA 1
ATOM 3903 C C . ASN A 1 496 ? -18.953 8.703 -13.812 1 95.88 496 ASN A C 1
ATOM 3905 O O . ASN A 1 496 ? -18.734 8.875 -12.617 1 95.88 496 ASN A O 1
ATOM 3909 N N . GLU A 1 497 ? -19.984 9.133 -14.375 1 95.25 497 GLU A N 1
ATOM 3910 C CA . GLU A 1 497 ? -21.016 9.875 -13.664 1 95.25 497 GLU A CA 1
ATOM 3911 C C . GLU A 1 497 ? -21.609 9.055 -12.516 1 95.25 497 GLU A C 1
ATOM 3913 O O . GLU A 1 497 ? -21.844 9.578 -11.43 1 95.25 497 GLU A O 1
ATOM 3918 N N . ASP A 1 498 ? -21.766 7.781 -12.742 1 96.38 498 ASP A N 1
ATOM 3919 C CA . ASP A 1 498 ? -22.344 6.914 -11.719 1 96.38 498 ASP A CA 1
ATOM 3920 C C . ASP A 1 498 ? -21.422 6.805 -10.5 1 96.38 498 ASP A C 1
ATOM 3922 O O . ASP A 1 498 ? -21.891 6.805 -9.359 1 96.38 498 ASP A O 1
ATOM 3926 N N . LYS A 1 499 ? -20.188 6.68 -10.789 1 96.69 499 LYS A N 1
ATOM 3927 C CA . LYS A 1 499 ? -19.219 6.59 -9.711 1 96.69 499 LYS A CA 1
ATOM 3928 C C . LYS A 1 499 ? -19.188 7.871 -8.883 1 96.69 499 LYS A C 1
ATOM 3930 O O . LYS A 1 499 ? -19.109 7.82 -7.656 1 96.69 499 LYS A O 1
ATOM 3935 N N . PHE A 1 500 ? -19.297 9.023 -9.523 1 97.56 500 PHE A N 1
ATOM 3936 C CA . PHE A 1 500 ? -19.344 10.312 -8.836 1 97.56 500 PHE A CA 1
ATOM 3937 C C . PHE A 1 500 ? -20.609 10.422 -7.984 1 97.56 500 PHE A C 1
ATOM 3939 O O . PHE A 1 500 ? -20.562 10.922 -6.859 1 97.56 500 PHE A O 1
ATOM 3946 N N . HIS A 1 501 ? -21.703 9.922 -8.484 1 97.31 501 HIS A N 1
ATOM 3947 C CA . HIS A 1 501 ? -22.969 9.953 -7.742 1 97.31 501 HIS A CA 1
ATOM 3948 C C . HIS A 1 501 ? -22.891 9.078 -6.496 1 97.31 501 HIS A C 1
ATOM 3950 O O . HIS A 1 501 ? -23.359 9.469 -5.426 1 97.31 501 HIS A O 1
ATOM 3956 N N . GLU A 1 502 ? -22.312 7.98 -6.684 1 97.56 502 GLU A N 1
ATOM 3957 C CA . GLU A 1 502 ? -22.172 7.074 -5.543 1 97.56 502 GLU A CA 1
ATOM 3958 C C . GLU A 1 502 ? -21.266 7.68 -4.469 1 97.56 502 GLU A C 1
ATOM 3960 O O . GLU A 1 502 ? -21.609 7.641 -3.281 1 97.56 502 GLU A O 1
ATOM 3965 N N . ALA A 1 503 ? -20.156 8.211 -4.895 1 97.62 503 ALA A N 1
ATOM 3966 C CA . ALA A 1 503 ? -19.234 8.844 -3.953 1 97.62 503 ALA A CA 1
ATOM 3967 C C . ALA A 1 503 ? -19.906 9.992 -3.211 1 97.62 503 ALA A C 1
ATOM 3969 O O . ALA A 1 503 ? -19.75 10.133 -1.996 1 97.62 503 ALA A O 1
ATOM 3970 N N . ALA A 1 504 ? -20.672 10.82 -3.936 1 97.81 504 ALA A N 1
ATOM 3971 C CA . ALA A 1 504 ? -21.375 11.945 -3.336 1 97.81 504 ALA A CA 1
ATOM 3972 C C . ALA A 1 504 ? -22.391 11.469 -2.299 1 97.81 504 ALA A C 1
ATOM 3974 O O . ALA A 1 504 ? -22.516 12.062 -1.228 1 97.81 504 ALA A O 1
ATOM 3975 N N . ARG A 1 505 ? -23.031 10.406 -2.615 1 97 505 ARG A N 1
ATOM 3976 C CA . ARG A 1 505 ? -24.031 9.852 -1.704 1 97 505 ARG A CA 1
ATOM 3977 C C . ARG A 1 505 ? -23.375 9.398 -0.398 1 97 505 ARG A C 1
ATOM 3979 O O . ARG A 1 505 ? -23.906 9.672 0.685 1 97 505 ARG A O 1
ATOM 3986 N N . VAL A 1 506 ? -22.297 8.734 -0.499 1 96.88 506 VAL A N 1
ATOM 3987 C CA . VAL A 1 506 ? -21.609 8.211 0.681 1 96.88 506 VAL A CA 1
ATOM 3988 C C . VAL A 1 506 ? -21.047 9.367 1.494 1 96.88 506 VAL A C 1
ATOM 3990 O O . VAL A 1 506 ? -21.094 9.359 2.727 1 96.88 506 VAL A O 1
ATOM 3993 N N . LEU A 1 507 ? -20.531 10.391 0.817 1 96.56 507 LEU A N 1
ATOM 3994 C CA . LEU A 1 507 ? -19.953 11.562 1.454 1 96.56 507 LEU A CA 1
ATOM 3995 C C . LEU A 1 507 ? -20.984 12.305 2.281 1 96.56 507 LEU A C 1
ATOM 3997 O O . LEU A 1 507 ? -20.672 12.891 3.32 1 96.56 507 LEU A O 1
ATOM 4001 N N . LEU A 1 508 ? -22.219 12.227 1.873 1 95.69 508 LEU A N 1
ATOM 4002 C CA . LEU A 1 508 ? -23.266 13.039 2.48 1 95.69 508 LEU A CA 1
ATOM 4003 C C . LEU A 1 508 ? -23.953 12.281 3.617 1 95.69 508 LEU A C 1
ATOM 4005 O O . LEU A 1 508 ? -24.828 12.828 4.293 1 95.69 508 LEU A O 1
ATOM 4009 N N . GLN A 1 509 ? -23.5 11.062 3.799 1 94.75 509 GLN A N 1
ATOM 4010 C CA . GLN A 1 509 ? -24.109 10.312 4.891 1 94.75 509 GLN A CA 1
ATOM 4011 C C . GLN A 1 509 ? -23.859 10.992 6.234 1 94.75 509 GLN A C 1
ATOM 4013 O O . GLN A 1 509 ? -22.719 11.336 6.559 1 94.75 509 GLN A O 1
ATOM 4018 N N . GLU A 1 510 ? -24.906 11.18 6.934 1 92.62 510 GLU A N 1
ATOM 4019 C CA . GLU A 1 510 ? -24.828 11.867 8.219 1 92.62 510 GLU A CA 1
ATOM 4020 C C . GLU A 1 510 ? -24.844 10.875 9.375 1 92.62 510 GLU A C 1
ATOM 4022 O O . GLU A 1 510 ? -25.172 9.695 9.188 1 92.62 510 GLU A O 1
ATOM 4027 N N . LYS A 1 511 ? -24.5 11.422 10.453 1 92.5 511 LYS A N 1
ATOM 4028 C CA . LYS A 1 511 ? -24.531 10.625 11.672 1 92.5 511 LYS A CA 1
ATOM 4029 C C . LYS A 1 511 ? -25.953 10.234 12.039 1 92.5 511 LYS A C 1
ATOM 4031 O O . LYS A 1 511 ? -26.891 11.023 11.859 1 92.5 511 LYS A O 1
ATOM 4036 N N . SER A 1 512 ? -26.031 9.07 12.617 1 91.12 512 SER A N 1
ATOM 4037 C CA . SER A 1 512 ? -27.312 8.664 13.188 1 91.12 512 SER A CA 1
ATOM 4038 C C . SER A 1 512 ? -27.578 9.352 14.516 1 91.12 512 SER A C 1
ATOM 4040 O O . SER A 1 512 ? -26.672 9.953 15.102 1 91.12 512 SER A O 1
ATOM 4042 N N . LEU A 1 513 ? -28.797 9.344 14.977 1 91.94 513 LEU A N 1
ATOM 4043 C CA . LEU A 1 513 ? -29.141 9.922 16.266 1 91.94 513 LEU A CA 1
ATOM 4044 C C . LEU A 1 513 ? -28.375 9.227 17.391 1 91.94 513 LEU A C 1
ATOM 4046 O O . LEU A 1 513 ? -27.969 9.875 18.359 1 91.94 513 LEU A O 1
ATOM 4050 N N . SER A 1 514 ? -28.234 8.008 17.188 1 90.69 514 SER A N 1
ATOM 4051 C CA . SER A 1 514 ? -27.5 7.254 18.188 1 90.69 514 SER A CA 1
ATOM 4052 C C . SER A 1 514 ? -26.031 7.691 18.219 1 90.69 514 SER A C 1
ATOM 4054 O O . SER A 1 514 ? -25.453 7.816 19.297 1 90.69 514 SER A O 1
ATOM 4056 N N . GLN A 1 515 ? -25.5 7.949 17.109 1 89.94 515 GLN A N 1
ATOM 4057 C CA . GLN A 1 515 ? -24.109 8.391 17.031 1 89.94 515 GLN A CA 1
ATOM 4058 C C . GLN A 1 515 ? -23.938 9.773 17.656 1 89.94 515 GLN A C 1
ATOM 4060 O O . GLN A 1 515 ? -22.953 10.039 18.344 1 89.94 515 GLN A O 1
ATOM 4065 N N . LYS A 1 516 ? -24.859 10.641 17.453 1 91.56 516 LYS A N 1
ATOM 4066 C CA . LYS A 1 516 ? -24.812 11.984 18.031 1 91.56 516 LYS A CA 1
ATOM 4067 C C . LYS A 1 516 ? -24.906 11.938 19.547 1 91.56 516 LYS A C 1
ATOM 4069 O O . LYS A 1 516 ? -24.234 12.711 20.234 1 91.56 516 LYS A O 1
ATOM 4074 N N . ALA A 1 517 ? -25.703 11.031 19.984 1 91.25 517 ALA A N 1
ATOM 4075 C CA . ALA A 1 517 ? -25.828 10.867 21.438 1 91.25 517 ALA A CA 1
ATOM 4076 C C . ALA A 1 517 ? -24.531 10.367 22.047 1 91.25 517 ALA A C 1
ATOM 4078 O O . ALA A 1 517 ? -24.109 10.828 23.109 1 91.25 517 ALA A O 1
ATOM 4079 N N . ILE A 1 518 ? -23.969 9.516 21.375 1 88.5 518 ILE A N 1
ATOM 4080 C CA . ILE A 1 518 ? -22.719 8.961 21.875 1 88.5 518 ILE A CA 1
ATOM 4081 C C . ILE A 1 518 ? -21.641 10.039 21.875 1 88.5 518 ILE A C 1
ATOM 4083 O O . ILE A 1 518 ? -20.828 10.109 22.797 1 88.5 518 ILE A O 1
ATOM 4087 N N . ASP A 1 519 ? -21.625 10.844 20.844 1 89.25 519 ASP A N 1
ATOM 4088 C CA . ASP A 1 519 ? -20.656 11.945 20.781 1 89.25 519 ASP A CA 1
ATOM 4089 C C . ASP A 1 519 ? -20.859 12.914 21.938 1 89.25 519 ASP A C 1
ATOM 4091 O O . ASP A 1 519 ? -19.875 13.375 22.547 1 89.25 519 ASP A O 1
ATOM 4095 N N . TRP A 1 520 ? -22.031 13.156 22.172 1 89.31 520 TRP A N 1
ATOM 4096 C CA . TRP A 1 520 ? -22.359 14.062 23.266 1 89.31 520 TRP A CA 1
ATOM 4097 C C . TRP A 1 520 ? -21.922 13.477 24.609 1 89.31 520 TRP A C 1
ATOM 4099 O O . TRP A 1 520 ? -21.328 14.172 25.438 1 89.31 520 TRP A O 1
ATOM 4109 N N . LEU A 1 521 ? -22.203 12.258 24.781 1 88.88 521 LEU A N 1
ATOM 4110 C CA . LEU A 1 521 ? -21.828 11.586 26.016 1 88.88 521 LEU A CA 1
ATOM 4111 C C . LEU A 1 521 ? -20.312 11.539 26.172 1 88.88 521 LEU A C 1
ATOM 4113 O O . LEU A 1 521 ? -19.781 11.727 27.266 1 88.88 521 LEU A O 1
ATOM 4117 N N . SER A 1 522 ? -19.688 11.305 25.094 1 88.81 522 SER A N 1
ATOM 4118 C CA . SER A 1 522 ? -18.234 11.258 25.094 1 88.81 522 SER A CA 1
ATOM 4119 C C . SER A 1 522 ? -17.641 12.617 25.453 1 88.81 522 SER A C 1
ATOM 4121 O O . SER A 1 522 ? -16.656 12.695 26.203 1 88.81 522 SER A O 1
ATOM 4123 N N . LEU A 1 523 ? -18.203 13.633 24.953 1 87.5 523 LEU A N 1
ATOM 4124 C CA . LEU A 1 523 ? -17.734 14.984 25.234 1 87.5 523 LEU A CA 1
ATOM 4125 C C . LEU A 1 523 ? -17.906 15.312 26.719 1 87.5 523 LEU A C 1
ATOM 4127 O O . LEU A 1 523 ? -17 15.898 27.328 1 87.5 523 LEU A O 1
ATOM 4131 N N . GLN A 1 524 ? -19 14.906 27.25 1 88.25 524 GLN A N 1
ATOM 4132 C CA . GLN A 1 524 ? -19.234 15.156 28.672 1 88.25 524 GLN A CA 1
ATOM 4133 C C . GLN A 1 524 ? -18.234 14.406 29.547 1 88.25 524 GLN A C 1
ATOM 4135 O O . GLN A 1 524 ? -17.766 14.945 30.547 1 88.25 524 GLN A O 1
ATOM 4140 N N . GLN A 1 525 ? -17.984 13.281 29.062 1 87.69 525 GLN A N 1
ATOM 4141 C CA . GLN A 1 525 ? -17.016 12.484 29.797 1 87.69 525 GLN A CA 1
ATOM 4142 C C . GLN A 1 525 ? -15.625 13.102 29.703 1 87.69 525 GLN A C 1
ATOM 4144 O O . GLN A 1 525 ? -14.891 13.148 30.703 1 87.69 525 GLN A O 1
ATOM 4149 N N . GLU A 1 526 ? -15.32 13.57 28.547 1 88.81 526 GLU A N 1
ATOM 4150 C CA . GLU A 1 526 ? -14 14.164 28.344 1 88.81 526 GLU A CA 1
ATOM 4151 C C . GLU A 1 526 ? -13.852 15.461 29.141 1 88.81 526 GLU A C 1
ATOM 4153 O O . GLU A 1 526 ? -12.781 15.75 29.672 1 88.81 526 GLU A O 1
ATOM 4158 N N . ILE A 1 527 ? -14.852 16.188 29.219 1 87.44 527 ILE A N 1
ATOM 4159 C CA . ILE A 1 527 ? -14.852 17.438 29.984 1 87.44 527 ILE A CA 1
ATOM 4160 C C . ILE A 1 527 ? -14.602 17.141 31.469 1 87.44 527 ILE A C 1
ATOM 4162 O O . ILE A 1 527 ? -13.945 17.922 32.156 1 87.44 527 ILE A O 1
ATOM 4166 N N . ARG A 1 528 ? -15.062 15.992 31.844 1 86.88 528 ARG A N 1
ATOM 4167 C CA . ARG A 1 528 ? -14.906 15.602 33.25 1 86.88 528 ARG A CA 1
ATOM 4168 C C . ARG A 1 528 ? -13.594 14.867 33.469 1 86.88 528 ARG A C 1
ATOM 4170 O O . ARG A 1 528 ? -13.289 14.453 34.594 1 86.88 528 ARG A O 1
ATOM 4177 N N . GLY A 1 529 ? -12.852 14.672 32.406 1 84.25 529 GLY A N 1
ATOM 4178 C CA . GLY A 1 529 ? -11.523 14.086 32.531 1 84.25 529 GLY A CA 1
ATOM 4179 C C . GLY A 1 529 ? -11.508 12.586 32.312 1 84.25 529 GLY A C 1
ATOM 4180 O O . GLY A 1 529 ? -10.523 11.922 32.625 1 84.25 529 GLY A O 1
ATOM 4181 N N . PHE A 1 530 ? -12.617 12.133 31.797 1 80.31 530 PHE A N 1
ATOM 4182 C CA . PHE A 1 530 ? -12.695 10.695 31.562 1 80.31 530 PHE A CA 1
ATOM 4183 C C . PHE A 1 530 ? -12.414 10.367 30.109 1 80.31 530 PHE A C 1
ATOM 4185 O O . PHE A 1 530 ? -12.336 11.266 29.266 1 80.31 530 PHE A O 1
ATOM 4192 N N . ARG A 1 531 ? -12.195 9.008 29.969 1 74.38 531 ARG A N 1
ATOM 4193 C CA . ARG A 1 531 ? -11.906 8.539 28.609 1 74.38 531 ARG A CA 1
ATOM 4194 C C . ARG A 1 531 ? -13.18 8.492 27.766 1 74.38 531 ARG A C 1
ATOM 4196 O O . ARG A 1 531 ? -14.273 8.281 28.297 1 74.38 531 ARG A O 1
ATOM 4203 N N . ARG A 1 532 ? -12.891 8.57 26.438 1 75.25 532 ARG A N 1
ATOM 4204 C CA . ARG A 1 532 ? -13.984 8.5 25.469 1 75.25 532 ARG A CA 1
ATOM 4205 C C . ARG A 1 532 ? -14.641 7.125 25.484 1 75.25 532 ARG A C 1
ATOM 4207 O O . ARG A 1 532 ? -13.969 6.113 25.703 1 75.25 532 ARG A O 1
ATOM 4214 N N . VAL A 1 533 ? -15.922 7.062 25.344 1 68.69 533 VAL A N 1
ATOM 4215 C CA . VAL A 1 533 ? -16.656 5.809 25.234 1 68.69 533 VAL A CA 1
ATOM 4216 C C . VAL A 1 533 ? -16.328 5.125 23.922 1 68.69 533 VAL A C 1
ATOM 4218 O O . VAL A 1 533 ? -16.375 5.758 22.859 1 68.69 533 VAL A O 1
ATOM 4221 N N . PRO A 1 534 ? -15.82 3.82 24 1 64.75 534 PRO A N 1
ATOM 4222 C CA . PRO A 1 534 ? -15.539 3.139 22.734 1 64.75 534 PRO A CA 1
ATOM 4223 C C . PRO A 1 534 ? -16.766 3.064 21.828 1 64.75 534 PRO A C 1
ATOM 4225 O O . PRO A 1 534 ? -17.875 2.791 22.297 1 64.75 534 PRO A O 1
ATOM 4228 N N . GLN A 1 535 ? -16.562 3.52 20.609 1 60.06 535 GLN A N 1
ATOM 4229 C CA . GLN A 1 535 ? -17.672 3.553 19.656 1 60.06 535 GLN A CA 1
ATOM 4230 C C . GLN A 1 535 ? -18.188 2.148 19.375 1 60.06 535 GLN A C 1
ATOM 4232 O O . GLN A 1 535 ? -19.328 1.984 18.906 1 60.06 535 GLN A O 1
ATOM 4237 N N . THR A 1 536 ? -17.312 1.088 19.406 1 54.62 536 THR A N 1
ATOM 4238 C CA . THR A 1 536 ? -17.75 -0.279 19.172 1 54.62 536 THR A CA 1
ATOM 4239 C C . THR A 1 536 ? -18.828 -0.684 20.172 1 54.62 536 THR A C 1
ATOM 4241 O O . THR A 1 536 ? -19.562 -1.648 19.953 1 54.62 536 THR A O 1
ATOM 4244 N N . LEU A 1 537 ? -18.828 -0.196 21.203 1 46.16 537 LEU A N 1
ATOM 4245 C CA . LEU A 1 537 ? -19.75 -0.62 22.234 1 46.16 537 LEU A CA 1
ATOM 4246 C C . LEU A 1 537 ? -21.203 -0.317 21.844 1 46.16 537 LEU A C 1
ATOM 4248 O O . LEU A 1 537 ? -22.125 -0.979 22.312 1 46.16 537 LEU A O 1
ATOM 4252 N N . LEU A 1 538 ? -21.422 0.741 21.125 1 42.53 538 LEU A N 1
ATOM 4253 C CA . LEU A 1 538 ? -22.828 1.066 21.016 1 42.53 538 LEU A CA 1
ATOM 4254 C C . LEU A 1 538 ? -23.438 0.427 19.766 1 42.53 538 LEU A C 1
ATOM 4256 O O . LEU A 1 538 ? -24.641 0.508 19.547 1 42.53 538 LEU A O 1
ATOM 4260 N N . THR A 1 539 ? -22.688 0.082 18.844 1 40.09 539 THR A N 1
ATOM 4261 C CA . THR A 1 539 ? -23.359 -0.606 17.734 1 40.09 539 THR A CA 1
ATOM 4262 C C . THR A 1 539 ? -23.594 -2.072 18.078 1 40.09 539 THR A C 1
ATOM 4264 O O . THR A 1 539 ? -24.031 -2.854 17.234 1 40.09 539 THR A O 1
ATOM 4267 N N . ALA A 1 540 ? -23.328 -2.461 19.266 1 29.81 540 ALA A N 1
ATOM 4268 C CA . ALA A 1 540 ? -23.891 -3.74 19.688 1 29.81 540 ALA A CA 1
ATOM 4269 C C . ALA A 1 540 ? -25.344 -3.59 20.109 1 29.81 540 ALA A C 1
ATOM 4271 O O . ALA A 1 540 ? -25.719 -2.621 20.766 1 29.81 540 ALA A O 1
ATOM 4272 N N . MET B 1 1 ? 52.281 -3.834 -3.639 1 31.09 1 MET B N 1
ATOM 4273 C CA . MET B 1 1 ? 52.188 -3.105 -4.898 1 31.09 1 MET B CA 1
ATOM 4274 C C . MET B 1 1 ? 52.094 -1.604 -4.656 1 31.09 1 MET B C 1
ATOM 4276 O O . MET B 1 1 ? 51.281 -1.146 -3.842 1 31.09 1 MET B O 1
ATOM 4280 N N . ASP B 1 2 ? 53.188 -0.996 -4.836 1 33.66 2 ASP B N 1
ATOM 4281 C CA . ASP B 1 2 ? 53.531 0.36 -4.422 1 33.66 2 ASP B CA 1
ATOM 4282 C C . ASP B 1 2 ? 52.469 1.36 -4.867 1 33.66 2 ASP B C 1
ATOM 4284 O O . ASP B 1 2 ? 52.062 1.357 -6.027 1 33.66 2 ASP B O 1
ATOM 4288 N N . PRO B 1 3 ? 51.719 1.926 -3.881 1 43.66 3 PRO B N 1
ATOM 4289 C CA . PRO B 1 3 ? 50.562 2.828 -4.035 1 43.66 3 PRO B CA 1
ATOM 4290 C C . PRO B 1 3 ? 50.844 3.947 -5.039 1 43.66 3 PRO B C 1
ATOM 4292 O O . PRO B 1 3 ? 49.906 4.449 -5.668 1 43.66 3 PRO B O 1
ATOM 4295 N N . GLN B 1 4 ? 52.188 4.242 -5.172 1 40.56 4 GLN B N 1
ATOM 4296 C CA . GLN B 1 4 ? 52.562 5.355 -6.047 1 40.56 4 GLN B CA 1
ATOM 4297 C C . GLN B 1 4 ? 52.406 4.973 -7.516 1 40.56 4 GLN B C 1
ATOM 4299 O O . GLN B 1 4 ? 52.125 5.824 -8.359 1 40.56 4 GLN B O 1
ATOM 4304 N N . LYS B 1 5 ? 52.625 3.602 -7.84 1 40.56 5 LYS B N 1
ATOM 4305 C CA . LYS B 1 5 ? 52.625 3.076 -9.203 1 40.56 5 LYS B CA 1
ATOM 4306 C C . LYS B 1 5 ? 51.188 2.979 -9.734 1 40.56 5 LYS B C 1
ATOM 4308 O O . LYS B 1 5 ? 50.938 3.215 -10.922 1 40.56 5 LYS B O 1
ATOM 4313 N N . LEU B 1 6 ? 50.219 2.77 -8.812 1 38.19 6 LEU B N 1
ATOM 4314 C CA . LEU B 1 6 ? 48.812 2.643 -9.172 1 38.19 6 LEU B CA 1
ATOM 4315 C C . LEU B 1 6 ? 48.219 4.008 -9.492 1 38.19 6 LEU B C 1
ATOM 4317 O O . LEU B 1 6 ? 47.375 4.129 -10.398 1 38.19 6 LEU B O 1
ATOM 4321 N N . GLN B 1 7 ? 48.719 5.09 -8.789 1 38.38 7 GLN B N 1
ATOM 4322 C CA . GLN B 1 7 ? 48.281 6.453 -9.055 1 38.38 7 GLN B CA 1
ATOM 4323 C C . GLN B 1 7 ? 48.719 6.922 -10.43 1 38.38 7 GLN B C 1
ATOM 4325 O O . GLN B 1 7 ? 47.969 7.562 -11.156 1 38.38 7 GLN B O 1
ATOM 4330 N N . ALA B 1 8 ? 49.969 6.512 -10.812 1 39.59 8 ALA B N 1
ATOM 4331 C CA . ALA B 1 8 ? 50.531 6.938 -12.086 1 39.59 8 ALA B CA 1
ATOM 4332 C C . ALA B 1 8 ? 49.812 6.273 -13.258 1 39.59 8 ALA B C 1
ATOM 4334 O O . ALA B 1 8 ? 49.531 6.918 -14.273 1 39.59 8 ALA B O 1
ATOM 4335 N N . LYS B 1 9 ? 49.406 5.094 -13.07 1 42.25 9 LYS B N 1
ATOM 4336 C CA . LYS B 1 9 ? 48.719 4.328 -14.109 1 42.25 9 LYS B CA 1
ATOM 4337 C C . LYS B 1 9 ? 47.312 4.875 -14.359 1 42.25 9 LYS B C 1
ATOM 4339 O O . LYS B 1 9 ? 46.875 4.965 -15.508 1 42.25 9 LYS B O 1
ATOM 4344 N N . ASN B 1 10 ? 46.625 5.32 -13.328 1 39.03 10 ASN B N 1
ATOM 4345 C CA . ASN B 1 10 ? 45.281 5.879 -13.445 1 39.03 10 ASN B CA 1
ATOM 4346 C C . ASN B 1 10 ? 45.312 7.242 -14.133 1 39.03 10 ASN B C 1
ATOM 4348 O O . ASN B 1 10 ? 44.406 7.574 -14.883 1 39.03 10 ASN B O 1
ATOM 4352 N N . VAL B 1 11 ? 46.375 7.969 -13.938 1 42.38 11 VAL B N 1
ATOM 4353 C CA . VAL B 1 11 ? 46.5 9.281 -14.562 1 42.38 11 VAL B CA 1
ATOM 4354 C C . VAL B 1 11 ? 46.75 9.117 -16.062 1 42.38 11 VAL B C 1
ATOM 4356 O O . VAL B 1 11 ? 46.156 9.836 -16.875 1 42.38 11 VAL B O 1
ATOM 4359 N N . ILE B 1 12 ? 47.562 8.094 -16.328 1 42.28 12 ILE B N 1
ATOM 4360 C CA . ILE B 1 12 ? 47.906 7.875 -17.734 1 42.28 12 ILE B CA 1
ATOM 4361 C C . ILE B 1 12 ? 46.719 7.375 -18.5 1 42.28 12 ILE B C 1
ATOM 4363 O O . ILE B 1 12 ? 46.438 7.832 -19.625 1 42.28 12 ILE B O 1
ATOM 4367 N N . ILE B 1 13 ? 45.812 6.594 -17.922 1 43.81 13 ILE B N 1
ATOM 4368 C CA . ILE B 1 13 ? 44.625 6.051 -18.578 1 43.81 13 ILE B CA 1
ATOM 4369 C C . ILE B 1 13 ? 43.594 7.148 -18.734 1 43.81 13 ILE B C 1
ATOM 4371 O O . ILE B 1 13 ? 42.938 7.25 -19.781 1 43.81 13 ILE B O 1
ATOM 4375 N N . SER B 1 14 ? 43.469 8.062 -17.781 1 44.19 14 SER B N 1
ATOM 4376 C CA . SER B 1 14 ? 42.562 9.195 -17.922 1 44.19 14 SER B CA 1
ATOM 4377 C C . SER B 1 14 ? 43 10.133 -19.031 1 44.19 14 SER B C 1
ATOM 4379 O O . SER B 1 14 ? 42.188 10.648 -19.797 1 44.19 14 SER B O 1
ATOM 4381 N N . GLN B 1 15 ? 44.312 10.211 -19.156 1 44.62 15 GLN B N 1
ATOM 4382 C CA . GLN B 1 15 ? 44.844 11.094 -20.188 1 44.62 15 GLN B CA 1
ATOM 4383 C C . GLN B 1 15 ? 44.688 10.492 -21.578 1 44.62 15 GLN B C 1
ATOM 4385 O O . GLN B 1 15 ? 44.375 11.203 -22.531 1 44.62 15 GLN B O 1
ATOM 4390 N N . TRP B 1 16 ? 44.75 9.242 -21.594 1 44.59 16 TRP B N 1
ATOM 4391 C CA . TRP B 1 16 ? 44.625 8.555 -22.859 1 44.59 16 TRP B CA 1
ATOM 4392 C C . TRP B 1 16 ? 43.188 8.609 -23.359 1 44.59 16 TRP B C 1
ATOM 4394 O O . TRP B 1 16 ? 42.938 8.82 -24.562 1 44.59 16 TRP B O 1
ATOM 4404 N N . ASN B 1 17 ? 42.25 8.469 -22.516 1 47 17 ASN B N 1
ATOM 4405 C CA . ASN B 1 17 ? 40.844 8.562 -22.875 1 47 17 ASN B CA 1
ATOM 4406 C C . ASN B 1 17 ? 40.469 9.969 -23.359 1 47 17 ASN B C 1
ATOM 4408 O O . ASN B 1 17 ? 39.719 10.125 -24.312 1 47 17 ASN B O 1
ATOM 4412 N N . LEU B 1 18 ? 41.062 10.906 -22.766 1 45.84 18 LEU B N 1
ATOM 4413 C CA . LEU B 1 18 ? 40.875 12.289 -23.188 1 45.84 18 LEU B CA 1
ATOM 4414 C C . LEU B 1 18 ? 41.469 12.516 -24.562 1 45.84 18 LEU B C 1
ATOM 4416 O O . LEU B 1 18 ? 40.844 13.172 -25.422 1 45.84 18 LEU B O 1
ATOM 4420 N N . VAL B 1 19 ? 42.625 11.883 -24.766 1 48.03 19 VAL B N 1
ATOM 4421 C CA . VAL B 1 19 ? 43.281 12.016 -26.062 1 48.03 19 VAL B CA 1
ATOM 4422 C C . VAL B 1 19 ? 42.469 11.289 -27.125 1 48.03 19 VAL B C 1
ATOM 4424 O O . VAL B 1 19 ? 42.281 11.82 -28.234 1 48.03 19 VAL B O 1
ATOM 4427 N N . ASN B 1 20 ? 41.938 10.227 -26.812 1 50.19 20 ASN B N 1
ATOM 4428 C CA . ASN B 1 20 ? 41.125 9.461 -27.766 1 50.19 20 ASN B CA 1
ATOM 4429 C C . ASN B 1 20 ? 39.812 10.148 -28.062 1 50.19 20 ASN B C 1
ATOM 4431 O O . ASN B 1 20 ? 39.344 10.164 -29.203 1 50.19 20 ASN B O 1
ATOM 4435 N N . GLN B 1 21 ? 39.219 10.805 -27.094 1 48.78 21 GLN B N 1
ATOM 4436 C CA . GLN B 1 21 ? 38 11.586 -27.297 1 48.78 21 GLN B CA 1
ATOM 4437 C C . GLN B 1 21 ? 38.281 12.82 -28.156 1 48.78 21 GLN B C 1
ATOM 4439 O O . GLN B 1 21 ? 37.469 13.172 -29.031 1 48.78 21 GLN B O 1
ATOM 4444 N N . LEU B 1 22 ? 39.406 13.375 -27.891 1 44.72 22 LEU B N 1
ATOM 4445 C CA . LEU B 1 22 ? 39.812 14.5 -28.719 1 44.72 22 LEU B CA 1
ATOM 4446 C C . LEU B 1 22 ? 40.062 14.055 -30.172 1 44.72 22 LEU B C 1
ATOM 4448 O O . LEU B 1 22 ? 39.656 14.75 -31.094 1 44.72 22 LEU B O 1
ATOM 4452 N N . LYS B 1 23 ? 40.625 12.922 -30.203 1 47.28 23 LYS B N 1
ATOM 4453 C CA . LYS B 1 23 ? 40.875 12.359 -31.531 1 47.28 23 LYS B CA 1
ATOM 4454 C C . LYS B 1 23 ? 39.594 12.055 -32.25 1 47.28 23 LYS B C 1
ATOM 4456 O O . LYS B 1 23 ? 39.438 12.383 -33.438 1 47.28 23 LYS B O 1
ATOM 4461 N N . THR B 1 24 ? 38.688 11.492 -31.641 1 50 24 THR B N 1
ATOM 4462 C CA . THR B 1 24 ? 37.438 11.117 -32.25 1 50 24 THR B CA 1
ATOM 4463 C C . THR B 1 24 ? 36.594 12.352 -32.562 1 50 24 THR B C 1
ATOM 4465 O O . THR B 1 24 ? 35.938 12.406 -33.625 1 50 24 THR B O 1
ATOM 4468 N N . THR B 1 25 ? 36.594 13.352 -31.719 1 44.41 25 THR B N 1
ATOM 4469 C CA . THR B 1 25 ? 35.906 14.602 -31.984 1 44.41 25 THR B CA 1
ATOM 4470 C C . THR B 1 25 ? 36.531 15.359 -33.156 1 44.41 25 THR B C 1
ATOM 4472 O O . THR B 1 25 ? 35.812 15.906 -34 1 44.41 25 THR B O 1
ATOM 4475 N N . LEU B 1 26 ? 37.844 15.312 -33.125 1 42.19 26 LEU B N 1
ATOM 4476 C CA . LEU B 1 26 ? 38.531 16 -34.219 1 42.19 26 LEU B CA 1
ATOM 4477 C C . LEU B 1 26 ? 38.375 15.258 -35.531 1 42.19 26 LEU B C 1
ATOM 4479 O O . LEU B 1 26 ? 38.281 15.883 -36.594 1 42.19 26 LEU B O 1
ATOM 4483 N N . SER B 1 27 ? 38.375 13.945 -35.469 1 46.84 27 SER B N 1
ATOM 4484 C CA . SER B 1 27 ? 38.188 13.164 -36.688 1 46.84 27 SER B CA 1
ATOM 4485 C C . SER B 1 27 ? 36.844 13.445 -37.312 1 46.84 27 SER B C 1
ATOM 4487 O O . SER B 1 27 ? 36.688 13.336 -38.562 1 46.84 27 SER B O 1
ATOM 4489 N N . LYS B 1 28 ? 35.844 13.75 -36.656 1 43.78 28 LYS B N 1
ATOM 4490 C CA . LYS B 1 28 ? 34.531 14.031 -37.219 1 43.78 28 LYS B CA 1
ATOM 4491 C C . LYS B 1 28 ? 34.531 15.352 -37.969 1 43.78 28 LYS B C 1
ATOM 4493 O O . LYS B 1 28 ? 33.625 15.594 -38.781 1 43.78 28 LYS B O 1
ATOM 4498 N N . PHE B 1 29 ? 35.344 16.234 -37.594 1 36.44 29 PHE B N 1
ATOM 4499 C CA . PHE B 1 29 ? 35.312 17.562 -38.219 1 36.44 29 PHE B CA 1
ATOM 4500 C C . PHE B 1 29 ? 36.094 17.578 -39.531 1 36.44 29 PHE B C 1
ATOM 4502 O O . PHE B 1 29 ? 35.938 18.5 -40.344 1 36.44 29 PHE B O 1
ATOM 4509 N N . THR B 1 30 ? 37.219 16.938 -39.656 1 37.25 30 THR B N 1
ATOM 4510 C CA . THR B 1 30 ? 37.969 17.062 -40.875 1 37.25 30 THR B CA 1
ATOM 4511 C C . THR B 1 30 ? 37.938 15.75 -41.656 1 37.25 30 THR B C 1
ATOM 4513 O O . THR B 1 30 ? 38.25 14.688 -41.125 1 37.25 30 THR B O 1
ATOM 4516 N N . ASN B 1 31 ? 36.969 15.547 -42.594 1 41.06 31 ASN B N 1
ATOM 4517 C CA . ASN B 1 31 ? 36.875 14.43 -43.531 1 41.06 31 ASN B CA 1
ATOM 4518 C C . ASN B 1 31 ? 38.219 14.062 -44.125 1 41.06 31 ASN B C 1
ATOM 4520 O O . ASN B 1 31 ? 38.312 13.203 -45 1 41.06 31 ASN B O 1
ATOM 4524 N N . GLU B 1 32 ? 39.25 15.023 -44.188 1 40.91 32 GLU B N 1
ATOM 4525 C CA . GLU B 1 32 ? 40.438 14.75 -45.031 1 40.91 32 GLU B CA 1
ATOM 4526 C C . GLU B 1 32 ? 41.531 14.055 -44.219 1 40.91 32 GLU B C 1
ATOM 4528 O O . GLU B 1 32 ? 41.938 14.523 -43.156 1 40.91 32 GLU B O 1
ATOM 4533 N N . LYS B 1 33 ? 41.812 12.727 -44.562 1 47.97 33 LYS B N 1
ATOM 4534 C CA . LYS B 1 33 ? 42.844 11.812 -44.031 1 47.97 33 LYS B CA 1
ATOM 4535 C C . LYS B 1 33 ? 44.188 12.523 -43.875 1 47.97 33 LYS B C 1
ATOM 4537 O O . LYS B 1 33 ? 44.969 12.211 -42.969 1 47.97 33 LYS B O 1
ATOM 4542 N N . THR B 1 34 ? 44.406 13.586 -44.719 1 45.56 34 THR B N 1
ATOM 4543 C CA . THR B 1 34 ? 45.688 14.281 -44.781 1 45.56 34 THR B CA 1
ATOM 4544 C C . THR B 1 34 ? 45.906 15.141 -43.531 1 45.56 34 THR B C 1
ATOM 4546 O O . THR B 1 34 ? 47 15.242 -43 1 45.56 34 THR B O 1
ATOM 4549 N N . VAL B 1 35 ? 44.844 15.75 -43 1 44.22 35 VAL B N 1
ATOM 4550 C CA . VAL B 1 35 ? 44.938 16.641 -41.844 1 44.22 35 VAL B CA 1
ATOM 4551 C C . VAL B 1 35 ? 45.094 15.82 -40.562 1 44.22 35 VAL B C 1
ATOM 4553 O O . VAL B 1 35 ? 45.844 16.203 -39.656 1 44.22 35 VAL B O 1
ATOM 4556 N N . GLU B 1 36 ? 44.562 14.562 -40.531 1 45.25 36 GLU B N 1
ATOM 4557 C CA . GLU B 1 36 ? 44.719 13.625 -39.406 1 45.25 36 GLU B CA 1
ATOM 4558 C C . GLU B 1 36 ? 46.188 13.188 -39.281 1 45.25 36 GLU B C 1
ATOM 4560 O O . GLU B 1 36 ? 46.719 13.141 -38.188 1 45.25 36 GLU B O 1
ATOM 4565 N N . ASN B 1 37 ? 46.781 12.906 -40.406 1 49.81 37 ASN B N 1
ATOM 4566 C CA . ASN B 1 37 ? 48.156 12.477 -40.406 1 49.81 37 ASN B CA 1
ATOM 4567 C C . ASN B 1 37 ? 49.094 13.594 -39.969 1 49.81 37 ASN B C 1
ATOM 4569 O O . ASN B 1 37 ? 50.062 13.359 -39.25 1 49.81 37 ASN B O 1
ATOM 45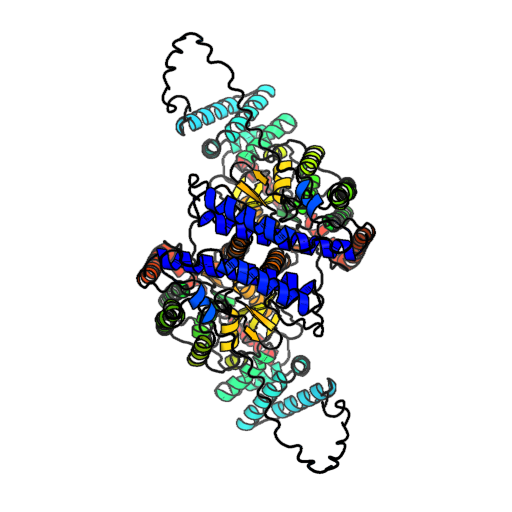73 N N . ALA B 1 38 ? 48.781 14.844 -40.438 1 48.66 38 ALA B N 1
ATOM 4574 C CA . ALA B 1 38 ? 49.625 15.984 -40.094 1 48.66 38 ALA B CA 1
ATOM 4575 C C . ALA B 1 38 ? 49.531 16.312 -38.594 1 48.66 38 ALA B C 1
ATOM 4577 O O . ALA B 1 38 ? 50.531 16.625 -37.938 1 48.66 38 ALA B O 1
ATOM 4578 N N . LEU B 1 39 ? 48.469 16.156 -38 1 47.12 39 LEU B N 1
ATOM 4579 C CA . LEU B 1 39 ? 48.25 16.406 -36.594 1 47.12 39 LEU B CA 1
ATOM 4580 C C . LEU B 1 39 ? 48.906 15.344 -35.719 1 47.12 39 LEU B C 1
ATOM 4582 O O . LEU B 1 39 ? 49.531 15.656 -34.719 1 47.12 39 LEU B O 1
ATOM 4586 N N . ASN B 1 40 ? 48.844 14.094 -36.219 1 47.22 40 ASN B N 1
ATOM 4587 C CA . ASN B 1 40 ? 49.531 13 -35.562 1 47.22 40 ASN B CA 1
ATOM 4588 C C . ASN B 1 40 ? 51.062 13.227 -35.562 1 47.22 40 ASN B C 1
ATOM 4590 O O . ASN B 1 40 ? 51.719 12.977 -34.531 1 47.22 40 ASN B O 1
ATOM 4594 N N . GLN B 1 41 ? 51.5 13.703 -36.656 1 54.16 41 GLN B N 1
ATOM 4595 C CA . GLN B 1 41 ? 52.938 13.922 -36.75 1 54.16 41 GLN B CA 1
ATOM 4596 C C . GLN B 1 41 ? 53.406 15.047 -35.844 1 54.16 41 GLN B C 1
ATOM 4598 O O . GLN B 1 41 ? 54.406 14.938 -35.156 1 54.16 41 GLN B O 1
ATOM 4603 N N . GLU B 1 42 ? 52.688 16.188 -35.812 1 48.97 42 GLU B N 1
ATOM 4604 C CA . GLU B 1 42 ? 53.094 17.328 -35 1 48.97 42 GLU B CA 1
ATOM 4605 C C . GLU B 1 42 ? 52.906 17 -33.5 1 48.97 42 GLU B C 1
ATOM 4607 O O . GLU B 1 42 ? 53.719 17.422 -32.688 1 48.97 42 GLU B O 1
ATOM 4612 N N . PHE B 1 43 ? 51.969 16.188 -33.156 1 50.94 43 PHE B N 1
ATOM 4613 C CA . PHE B 1 43 ? 51.75 15.742 -31.781 1 50.94 43 PHE B CA 1
ATOM 4614 C C . PHE B 1 43 ? 52.875 14.773 -31.359 1 50.94 43 PHE B C 1
ATOM 4616 O O . PHE B 1 43 ? 53.375 14.859 -30.25 1 50.94 43 PHE B O 1
ATOM 4623 N N . THR B 1 44 ? 53.219 13.883 -32.219 1 48.97 44 THR B N 1
ATOM 4624 C CA . THR B 1 44 ? 54.344 13.008 -31.969 1 48.97 44 THR B CA 1
ATOM 4625 C C . THR B 1 44 ? 55.625 13.828 -31.734 1 48.97 44 THR B C 1
ATOM 4627 O O . THR B 1 44 ? 56.406 13.523 -30.828 1 48.97 44 THR B O 1
ATOM 4630 N N . LYS B 1 45 ? 55.844 14.875 -32.5 1 51.69 45 LYS B N 1
ATOM 4631 C CA . LYS B 1 45 ? 56.969 15.75 -32.312 1 51.69 45 LYS B CA 1
ATOM 4632 C C . LYS B 1 45 ? 56.906 16.484 -30.984 1 51.69 45 LYS B C 1
ATOM 4634 O O . LYS B 1 45 ? 57.938 16.688 -30.328 1 51.69 45 LYS B O 1
ATOM 4639 N N . PHE B 1 46 ? 55.875 16.938 -30.656 1 44.47 46 PHE B N 1
ATOM 4640 C CA . PHE B 1 46 ? 55.625 17.562 -29.375 1 44.47 46 PHE B CA 1
ATOM 4641 C C . PHE B 1 46 ? 55.906 16.609 -28.234 1 44.47 46 PHE B C 1
ATOM 4643 O O . PHE B 1 46 ? 56.594 16.969 -27.266 1 44.47 46 PHE B O 1
ATOM 4650 N N . LEU B 1 47 ? 55.406 15.461 -28.312 1 45.97 47 LEU B N 1
ATOM 4651 C CA . LEU B 1 47 ? 55.688 14.461 -27.281 1 45.97 47 LEU B CA 1
ATOM 4652 C C . LEU B 1 47 ? 57.156 14.141 -27.188 1 45.97 47 LEU B C 1
ATOM 4654 O O . LEU B 1 47 ? 57.688 13.883 -26.109 1 45.97 47 LEU B O 1
ATOM 4658 N N . GLN B 1 48 ? 57.75 14.039 -28.266 1 45.88 48 GLN B N 1
ATOM 4659 C CA . GLN B 1 48 ? 59.188 13.766 -28.312 1 45.88 48 GLN B CA 1
ATOM 4660 C C . GLN B 1 48 ? 59.969 14.852 -27.578 1 45.88 48 GLN B C 1
ATOM 4662 O O . GLN B 1 48 ? 61.062 14.594 -27.062 1 45.88 48 GLN B O 1
ATOM 4667 N N . ARG B 1 49 ? 59.594 16.031 -27.625 1 43.38 49 ARG B N 1
ATOM 4668 C CA . ARG B 1 49 ? 60.312 17.109 -26.969 1 43.38 49 ARG B CA 1
ATOM 4669 C C . ARG B 1 49 ? 60.094 17.078 -25.453 1 43.38 49 ARG B C 1
ATOM 4671 O O . ARG B 1 49 ? 60.844 17.672 -24.688 1 43.38 49 ARG B O 1
ATOM 4678 N N . ILE B 1 50 ? 58.938 16.75 -25.062 1 38.38 50 ILE B N 1
ATOM 4679 C CA . ILE B 1 50 ? 58.719 16.703 -23.625 1 38.38 50 ILE B CA 1
ATOM 4680 C C . ILE B 1 50 ? 59.469 15.492 -23.031 1 38.38 50 ILE B C 1
ATOM 4682 O O . ILE B 1 50 ? 59.375 14.391 -23.578 1 38.38 50 ILE B O 1
ATOM 4686 N N . GLN B 1 51 ? 60.531 15.609 -22.453 1 35.47 51 GLN B N 1
ATOM 4687 C CA . GLN B 1 51 ? 61.438 14.625 -21.828 1 35.47 51 GLN B CA 1
ATOM 4688 C C . GLN B 1 51 ? 60.625 13.516 -21.156 1 35.47 51 GLN B C 1
ATOM 4690 O O . GLN B 1 51 ? 59.875 13.773 -20.219 1 35.47 51 GLN B O 1
ATOM 4695 N N . PRO B 1 52 ? 60.406 12.398 -21.844 1 36.81 52 PRO B N 1
ATOM 4696 C CA . PRO B 1 52 ? 59.531 11.258 -21.625 1 36.81 52 PRO B CA 1
ATOM 4697 C C . PRO B 1 52 ? 59.812 10.523 -20.312 1 36.81 52 PRO B C 1
ATOM 4699 O O . PRO B 1 52 ? 59.156 9.516 -20.016 1 36.81 52 PRO B O 1
ATOM 4702 N N . THR B 1 53 ? 61 10.75 -19.734 1 37.03 53 THR B N 1
ATOM 4703 C CA . THR B 1 53 ? 61.344 9.906 -18.594 1 37.03 53 THR B CA 1
ATOM 4704 C C . THR B 1 53 ? 60.719 10.414 -17.312 1 37.03 53 THR B C 1
ATOM 4706 O O . THR B 1 53 ? 60.969 11.531 -16.875 1 37.03 53 THR B O 1
ATOM 4709 N N . ILE B 1 54 ? 59.594 10.406 -17.062 1 36.72 54 ILE B N 1
ATOM 4710 C CA . ILE B 1 54 ? 59.188 10.797 -15.711 1 36.72 54 ILE B CA 1
ATOM 4711 C C . ILE B 1 54 ? 59.25 9.578 -14.789 1 36.72 54 ILE B C 1
ATOM 4713 O O . ILE B 1 54 ? 58.562 8.57 -15.031 1 36.72 54 ILE B O 1
ATOM 4717 N N . ASN B 1 55 ? 60.031 9.516 -13.75 1 39.88 55 ASN B N 1
ATOM 4718 C CA . ASN B 1 55 ? 60.438 8.648 -12.648 1 39.88 55 ASN B CA 1
ATOM 4719 C C . ASN B 1 55 ? 60.844 7.266 -13.148 1 39.88 55 ASN B C 1
ATOM 4721 O O . ASN B 1 55 ? 60.469 6.25 -12.562 1 39.88 55 ASN B O 1
ATOM 4725 N N . GLY B 1 56 ? 61.625 7 -14.258 1 40.69 56 GLY B N 1
ATOM 4726 C CA . GLY B 1 56 ? 62.375 5.883 -14.844 1 40.69 56 GLY B CA 1
ATOM 4727 C C . GLY B 1 56 ? 61.625 5.219 -15.992 1 40.69 56 GLY B C 1
ATOM 4728 O O . GLY B 1 56 ? 62.125 4.277 -16.594 1 40.69 56 GLY B O 1
ATOM 4729 N N . ILE B 1 57 ? 60.281 5.207 -15.977 1 34.34 57 ILE B N 1
ATOM 4730 C CA . ILE B 1 57 ? 59.531 4.527 -17.031 1 34.34 57 ILE B CA 1
ATOM 4731 C C . ILE B 1 57 ? 59.594 5.355 -18.312 1 34.34 57 ILE B C 1
ATOM 4733 O O . ILE B 1 57 ? 59.25 6.539 -18.297 1 34.34 57 ILE B O 1
ATOM 4737 N N . ASP B 1 58 ? 60.438 4.984 -19.203 1 35.31 58 ASP B N 1
ATOM 4738 C CA . ASP B 1 58 ? 60.594 5.562 -20.531 1 35.31 58 ASP B CA 1
ATOM 4739 C C . ASP B 1 58 ? 59.25 5.617 -21.266 1 35.31 58 ASP B C 1
ATOM 4741 O O . ASP B 1 58 ? 58.75 4.586 -21.703 1 35.31 58 ASP B O 1
ATOM 4745 N N . LEU B 1 59 ? 58.531 6.621 -21.156 1 34.06 59 LEU B N 1
ATOM 4746 C CA . LEU B 1 59 ? 57.188 6.773 -21.703 1 34.06 59 LEU B CA 1
ATOM 4747 C C . LEU B 1 59 ? 57.188 6.504 -23.203 1 34.06 59 LEU B C 1
ATOM 4749 O O . LEU B 1 59 ? 56.188 6.047 -23.766 1 34.06 59 LEU B O 1
ATOM 4753 N N . THR B 1 60 ? 58.281 6.723 -23.891 1 36.31 60 THR B N 1
ATOM 4754 C CA . THR B 1 60 ? 58.344 6.559 -25.344 1 36.31 60 THR B CA 1
ATOM 4755 C C . THR B 1 60 ? 58.281 5.082 -25.719 1 36.31 60 THR B C 1
ATOM 4757 O O . THR B 1 60 ? 57.625 4.711 -26.688 1 36.31 60 THR B O 1
ATOM 4760 N N . LYS B 1 61 ? 59.125 4.242 -25.094 1 40.25 61 LYS B N 1
ATOM 4761 C CA . LYS B 1 61 ? 59.219 2.82 -25.422 1 40.25 61 LYS B CA 1
ATOM 4762 C C . LYS B 1 61 ? 57.875 2.119 -25.156 1 40.25 61 LYS B C 1
ATOM 4764 O O . LYS B 1 61 ? 57.5 1.186 -25.859 1 40.25 61 LYS B O 1
ATOM 4769 N N . TYR B 1 62 ? 57.312 2.441 -24.062 1 31.31 62 TYR B N 1
ATOM 4770 C CA . TYR B 1 62 ? 56.031 1.804 -23.672 1 31.31 62 TYR B CA 1
ATOM 4771 C C . TYR B 1 62 ? 54.938 2.086 -24.703 1 31.31 62 TYR B C 1
ATOM 4773 O O . TYR B 1 62 ? 54.156 1.194 -25.047 1 31.31 62 TYR B O 1
ATOM 4781 N N . PHE B 1 63 ? 54.875 3.236 -25.234 1 31.02 63 PHE B N 1
ATOM 4782 C CA . PHE B 1 63 ? 53.906 3.559 -26.297 1 31.02 63 PHE B CA 1
ATOM 4783 C C . PHE B 1 63 ? 54.25 2.824 -27.578 1 31.02 63 PHE B C 1
ATOM 4785 O O . PHE B 1 63 ? 53.375 2.461 -28.344 1 31.02 63 PHE B O 1
ATOM 4792 N N . ASN B 1 64 ? 55.5 2.738 -27.797 1 30.47 64 ASN B N 1
ATOM 4793 C CA . ASN B 1 64 ? 55.844 2.023 -29.016 1 30.47 64 ASN B CA 1
ATOM 4794 C C . ASN B 1 64 ? 55.406 0.565 -28.953 1 30.47 64 ASN B C 1
ATOM 4796 O O . ASN B 1 64 ? 55.25 -0.079 -30 1 30.47 64 ASN B O 1
ATOM 4800 N N . ALA B 1 65 ? 55.469 -0.069 -27.828 1 28.33 65 ALA B N 1
ATOM 4801 C CA . ALA B 1 65 ? 55.188 -1.499 -27.781 1 28.33 65 ALA B CA 1
ATOM 4802 C C . ALA B 1 65 ? 53.719 -1.765 -27.969 1 28.33 65 ALA B C 1
ATOM 4804 O O . ALA B 1 65 ? 53.25 -2.916 -27.938 1 28.33 65 ALA B O 1
ATOM 4805 N N . LEU B 1 66 ? 52.844 -0.847 -27.625 1 25.36 66 LEU B N 1
ATOM 4806 C CA . LEU B 1 66 ? 51.406 -1.032 -27.938 1 25.36 66 LEU B CA 1
ATOM 4807 C C . LEU B 1 66 ? 51.219 -1.21 -29.438 1 25.36 66 LEU B C 1
ATOM 4809 O O . LEU B 1 66 ? 51.406 -0.272 -30.219 1 25.36 66 LEU B O 1
ATOM 4813 N N . SER B 1 67 ? 51.781 -2.344 -29.844 1 23.73 67 SER B N 1
ATOM 4814 C CA . SER B 1 67 ? 51.656 -2.754 -31.234 1 23.73 67 SER B CA 1
ATOM 4815 C C . SER B 1 67 ? 50.219 -2.568 -31.734 1 23.73 67 SER B C 1
ATOM 4817 O O . SER B 1 67 ? 49.25 -2.979 -31.062 1 23.73 67 SER B O 1
ATOM 4819 N N . LEU B 1 68 ? 49.938 -1.512 -32.312 1 22.72 68 LEU B N 1
ATOM 4820 C CA . LEU B 1 68 ? 48.719 -1.358 -33.125 1 22.72 68 LEU B CA 1
ATOM 4821 C C . LEU B 1 68 ? 48.469 -2.623 -33.938 1 22.72 68 LEU B C 1
ATOM 4823 O O . LEU B 1 68 ? 49.344 -3.115 -34.625 1 22.72 68 LEU B O 1
ATOM 4827 N N . PRO B 1 69 ? 47.719 -3.625 -33.344 1 21.64 69 PRO B N 1
ATOM 4828 C CA . PRO B 1 69 ? 47.594 -4.777 -34.25 1 21.64 69 PRO B CA 1
ATOM 4829 C C . PRO B 1 69 ? 47.406 -4.375 -35.688 1 21.64 69 PRO B C 1
ATOM 4831 O O . PRO B 1 69 ? 46.625 -3.453 -35.969 1 21.64 69 PRO B O 1
ATOM 4834 N N . ILE B 1 70 ? 48.406 -4.281 -36.344 1 20.92 70 ILE B N 1
ATOM 4835 C CA . ILE B 1 70 ? 48.438 -4.156 -37.781 1 20.92 70 ILE B CA 1
ATOM 4836 C C . ILE B 1 70 ? 47.375 -5.074 -38.406 1 20.92 70 ILE B C 1
ATOM 4838 O O . ILE B 1 70 ? 47.375 -6.285 -38.188 1 20.92 70 ILE B O 1
ATOM 4842 N N . PHE B 1 71 ? 46.188 -4.555 -38.562 1 20.2 71 PHE B N 1
ATOM 4843 C CA . PHE B 1 71 ? 45.312 -5.25 -39.5 1 20.2 71 PHE B CA 1
ATOM 4844 C C . PHE B 1 71 ? 46.094 -5.742 -40.719 1 20.2 71 PHE B C 1
ATOM 4846 O O . PHE B 1 71 ? 46.75 -4.949 -41.406 1 20.2 71 PHE B O 1
ATOM 4853 N N . LYS B 1 72 ? 46.781 -6.754 -40.406 1 19.59 72 LYS B N 1
ATOM 4854 C CA . LYS B 1 72 ? 47.375 -7.426 -41.562 1 19.59 72 LYS B CA 1
ATOM 4855 C C . LYS B 1 72 ? 46.375 -7.434 -42.75 1 19.59 72 LYS B C 1
ATOM 4857 O O . LYS B 1 72 ? 45.25 -7.891 -42.594 1 19.59 72 LYS B O 1
ATOM 4862 N N . ASN B 1 73 ? 46.531 -6.434 -43.594 1 20.48 73 ASN B N 1
ATOM 4863 C CA . ASN B 1 73 ? 46.062 -6.43 -45 1 20.48 73 ASN B CA 1
ATOM 4864 C C . ASN B 1 73 ? 46.375 -7.75 -45.688 1 20.48 73 ASN B C 1
ATOM 4866 O O . ASN B 1 73 ? 47.438 -7.902 -46.312 1 20.48 73 ASN B O 1
ATOM 4870 N N . SER B 1 74 ? 46.375 -8.898 -44.969 1 18.78 74 SER B N 1
ATOM 4871 C CA . SER B 1 74 ? 46.719 -10.039 -45.781 1 18.78 74 SER B CA 1
ATOM 4872 C C . SER B 1 74 ? 45.969 -10.016 -47.125 1 18.78 74 SER B C 1
ATOM 4874 O O . SER B 1 74 ? 44.719 -10.023 -47.125 1 18.78 74 SER B O 1
ATOM 4876 N N . GLU B 1 75 ? 46.594 -9.359 -48.188 1 20.81 75 GLU B N 1
ATOM 4877 C CA . GLU B 1 75 ? 46.438 -9.43 -49.625 1 20.81 75 GLU B CA 1
ATOM 4878 C C . GLU B 1 75 ? 46.375 -10.875 -50.094 1 20.81 75 GLU B C 1
ATOM 4880 O O . GLU B 1 75 ? 46.469 -11.141 -51.312 1 20.81 75 GLU B O 1
ATOM 4885 N N . GLN B 1 76 ? 46.375 -11.938 -49.312 1 18.88 76 GLN B N 1
ATOM 4886 C CA . GLN B 1 76 ? 46.469 -13.062 -50.25 1 18.88 76 GLN B CA 1
ATOM 4887 C C . GLN B 1 76 ? 45.438 -12.945 -51.375 1 18.88 76 GLN B C 1
ATOM 4889 O O . GLN B 1 76 ? 44.25 -12.766 -51.094 1 18.88 76 GLN B O 1
ATOM 4894 N N . ILE B 1 77 ? 46 -12.648 -52.625 1 19.88 77 ILE B N 1
ATOM 4895 C CA . ILE B 1 77 ? 45.625 -12.68 -54.031 1 19.88 77 ILE B CA 1
ATOM 4896 C C . ILE B 1 77 ? 44.969 -14.008 -54.375 1 19.88 77 ILE B C 1
ATOM 4898 O O . ILE B 1 77 ? 44.688 -14.289 -55.531 1 19.88 77 ILE B O 1
ATOM 4902 N N . SER B 1 78 ? 44.75 -14.898 -53.438 1 19.36 78 SER B N 1
ATOM 4903 C CA . SER B 1 78 ? 44.5 -16.156 -54.125 1 19.36 78 SER B CA 1
ATOM 4904 C C . SER B 1 78 ? 43.531 -15.953 -55.281 1 19.36 78 SER B C 1
ATOM 4906 O O . SER B 1 78 ? 42.688 -15.055 -55.25 1 19.36 78 SER B O 1
ATOM 4908 N N . GLU B 1 79 ? 43.906 -16.75 -56.438 1 19.08 79 GLU B N 1
ATOM 4909 C CA . GLU B 1 79 ? 43.469 -17.062 -57.781 1 19.08 79 GLU B CA 1
ATOM 4910 C C . GLU B 1 79 ? 41.938 -17.172 -57.875 1 19.08 79 GLU B C 1
ATOM 4912 O O . GLU B 1 79 ? 41.312 -17.625 -56.906 1 19.08 79 GLU B O 1
ATOM 4917 N N . THR B 1 80 ? 41.5 -16.609 -58.969 1 19.75 80 THR B N 1
ATOM 4918 C CA . THR B 1 80 ? 40.281 -16.281 -59.688 1 19.75 80 THR B CA 1
ATOM 4919 C C . THR B 1 80 ? 39.469 -17.547 -60 1 19.75 80 THR B C 1
ATOM 4921 O O . THR B 1 80 ? 38.469 -17.484 -60.688 1 19.75 80 THR B O 1
ATOM 4924 N N . THR B 1 81 ? 39.844 -18.812 -59.469 1 18.94 81 THR B N 1
ATOM 4925 C CA . THR B 1 81 ? 39.219 -19.766 -60.375 1 18.94 81 THR B CA 1
ATOM 4926 C C . THR B 1 81 ? 37.719 -19.422 -60.562 1 18.94 81 THR B C 1
ATOM 4928 O O . THR B 1 81 ? 37.031 -19.141 -59.594 1 18.94 81 THR B O 1
ATOM 4931 N N . VAL B 1 82 ? 37.344 -19.234 -61.875 1 20.22 82 VAL B N 1
ATOM 4932 C CA . VAL B 1 82 ? 36.125 -19.016 -62.656 1 20.22 82 VAL B CA 1
ATOM 4933 C C . VAL B 1 82 ? 35.062 -20.031 -62.25 1 20.22 82 VAL B C 1
ATOM 4935 O O . VAL B 1 82 ? 35.094 -21.172 -62.719 1 20.22 82 VAL B O 1
ATOM 4938 N N . ALA B 1 83 ? 35.25 -20.656 -61.125 1 21.09 83 ALA B N 1
ATOM 4939 C CA . ALA B 1 83 ? 34.312 -21.781 -61.219 1 21.09 83 ALA B CA 1
ATOM 4940 C C . ALA B 1 83 ? 32.938 -21.344 -61.688 1 21.09 83 ALA B C 1
ATOM 4942 O O . ALA B 1 83 ? 32.531 -20.219 -61.469 1 21.09 83 ALA B O 1
ATOM 4943 N N . LYS B 1 84 ? 32.344 -22.219 -62.562 1 22.25 84 LYS B N 1
ATOM 4944 C CA . LYS B 1 84 ? 31.203 -22.484 -63.406 1 22.25 84 LYS B CA 1
ATOM 4945 C C . LYS B 1 84 ? 29.891 -22.062 -62.75 1 22.25 84 LYS B C 1
ATOM 4947 O O . LYS B 1 84 ? 29.766 -22.078 -61.531 1 22.25 84 LYS B O 1
ATOM 4952 N N . ASN B 1 85 ? 28.938 -21.609 -63.5 1 20.05 85 ASN B N 1
ATOM 4953 C CA . ASN B 1 85 ? 27.672 -20.922 -63.688 1 20.05 85 ASN B CA 1
ATOM 4954 C C . ASN B 1 85 ? 26.531 -21.641 -63 1 20.05 85 ASN B C 1
ATOM 4956 O O . ASN B 1 85 ? 25.359 -21.391 -63.281 1 20.05 85 ASN B O 1
ATOM 4960 N N . SER B 1 86 ? 26.734 -22.703 -62.094 1 20.86 86 SER B N 1
ATOM 4961 C CA . SER B 1 86 ? 25.531 -23.516 -62 1 20.86 86 SER B CA 1
ATOM 4962 C C . SER B 1 86 ? 24.344 -22.672 -61.531 1 20.86 86 SER B C 1
ATOM 4964 O O . SER B 1 86 ? 24.469 -21.844 -60.656 1 20.86 86 SER B O 1
ATOM 4966 N N . VAL B 1 87 ? 23.281 -22.547 -62.406 1 20.36 87 VAL B N 1
ATOM 4967 C CA . VAL B 1 87 ? 21.938 -21.984 -62.469 1 20.36 87 VAL B CA 1
ATOM 4968 C C . VAL B 1 87 ? 21.156 -22.375 -61.219 1 20.36 87 VAL B C 1
ATOM 4970 O O . VAL B 1 87 ? 20.797 -23.547 -61.031 1 20.36 87 VAL B O 1
ATOM 4973 N N . LYS B 1 88 ? 21.641 -22.172 -60.094 1 24.69 88 LYS B N 1
ATOM 4974 C CA . LYS B 1 88 ? 20.781 -22.578 -59 1 24.69 88 LYS B CA 1
ATOM 4975 C C . LYS B 1 88 ? 19.359 -22.062 -59.188 1 24.69 88 LYS B C 1
ATOM 4977 O O . LYS B 1 88 ? 19.156 -20.875 -59.469 1 24.69 88 LYS B O 1
ATOM 4982 N N . GLU B 1 89 ? 18.438 -22.938 -59.5 1 23.61 89 GLU B N 1
ATOM 4983 C CA . GLU B 1 89 ? 17 -22.812 -59.688 1 23.61 89 GLU B CA 1
ATOM 4984 C C . GLU B 1 89 ? 16.375 -21.922 -58.625 1 23.61 89 GLU B C 1
ATOM 4986 O O . GLU B 1 89 ? 16.797 -21.922 -57.469 1 23.61 89 GLU B O 1
ATOM 4991 N N . MET B 1 90 ? 15.812 -20.875 -59.094 1 22.27 90 MET B N 1
ATOM 4992 C CA . MET B 1 90 ? 14.992 -19.859 -58.438 1 22.27 90 MET B CA 1
ATOM 4993 C C . MET B 1 90 ? 13.977 -20.5 -57.5 1 22.27 90 MET B C 1
ATOM 4995 O O . MET B 1 90 ? 13.023 -21.125 -57.938 1 22.27 90 MET B O 1
ATOM 4999 N N . LYS B 1 91 ? 14.398 -21.125 -56.375 1 28.52 91 LYS B N 1
ATOM 5000 C CA . LYS B 1 91 ? 13.32 -21.656 -55.562 1 28.52 91 LYS B CA 1
ATOM 5001 C C . LYS B 1 91 ? 12.242 -20.594 -55.312 1 28.52 91 LYS B C 1
ATOM 5003 O O . LYS B 1 91 ? 12.539 -19.469 -54.969 1 28.52 91 LYS B O 1
ATOM 5008 N N . LYS B 1 92 ? 11.109 -20.734 -55.906 1 28.52 92 LYS B N 1
ATOM 5009 C CA . LYS B 1 92 ? 9.883 -19.969 -55.781 1 28.52 92 LYS B CA 1
ATOM 5010 C C . LYS B 1 92 ? 9.594 -19.641 -54.312 1 28.52 92 LYS B C 1
ATOM 5012 O O . LYS B 1 92 ? 9.539 -20.547 -53.469 1 28.52 92 LYS B O 1
ATOM 5017 N N . VAL B 1 93 ? 10.016 -18.547 -53.906 1 31.78 93 VAL B N 1
ATOM 5018 C CA . VAL B 1 93 ? 9.664 -17.984 -52.594 1 31.78 93 VAL B CA 1
ATOM 5019 C C . VAL B 1 93 ? 8.164 -18.156 -52.344 1 31.78 93 VAL B C 1
ATOM 5021 O O . VAL B 1 93 ? 7.348 -17.562 -53.062 1 31.78 93 VAL B O 1
ATOM 5024 N N . VAL B 1 94 ? 7.695 -19.359 -52.156 1 31.31 94 VAL B N 1
ATOM 5025 C CA . VAL B 1 94 ? 6.27 -19.453 -51.844 1 31.31 94 VAL B CA 1
ATOM 5026 C C . VAL B 1 94 ? 5.922 -18.453 -50.75 1 31.31 94 VAL B C 1
ATOM 5028 O O . VAL B 1 94 ? 6.664 -18.312 -49.781 1 31.31 94 VAL B O 1
ATOM 5031 N N . PRO B 1 95 ? 5.211 -17.422 -51.094 1 30.12 95 PRO B N 1
ATOM 5032 C CA . PRO B 1 95 ? 4.855 -16.391 -50.125 1 30.12 95 PRO B CA 1
ATOM 5033 C C . PRO B 1 95 ? 4.484 -16.969 -48.75 1 30.12 95 PRO B C 1
ATOM 5035 O O . PRO B 1 95 ? 3.836 -18.016 -48.688 1 30.12 95 PRO B O 1
ATOM 5038 N N . LYS B 1 96 ? 5.254 -16.812 -47.719 1 33.78 96 LYS B N 1
ATOM 5039 C CA . LYS B 1 96 ? 5.184 -17.234 -46.344 1 33.78 96 LYS B CA 1
ATOM 5040 C C . LYS B 1 96 ? 3.764 -17.109 -45.781 1 33.78 96 LYS B C 1
ATOM 5042 O O . LYS B 1 96 ? 3.527 -17.312 -44.594 1 33.78 96 LYS B O 1
ATOM 5047 N N . TRP B 1 97 ? 2.869 -16.516 -46.531 1 35.62 97 TRP B N 1
ATOM 5048 C CA . TRP B 1 97 ? 1.515 -16.469 -45.969 1 35.62 97 TRP B CA 1
ATOM 5049 C C . TRP B 1 97 ? 0.977 -17.875 -45.75 1 35.62 97 TRP B C 1
ATOM 5051 O O . TRP B 1 97 ? -0.03 -18.047 -45.031 1 35.62 97 TRP B O 1
ATOM 5061 N N . LYS B 1 98 ? 1.321 -18.922 -46.469 1 35.56 98 LYS B N 1
ATOM 5062 C CA . LYS B 1 98 ? 0.61 -20.188 -46.531 1 35.56 98 LYS B CA 1
ATOM 5063 C C . LYS B 1 98 ? 0.929 -21.062 -45.312 1 35.56 98 LYS B C 1
ATOM 5065 O O . LYS B 1 98 ? 0.153 -21.953 -44.969 1 35.56 98 LYS B O 1
ATOM 5070 N N . GLU B 1 99 ? 2.188 -21.109 -45 1 34.44 99 GLU B N 1
ATOM 5071 C CA . GLU B 1 99 ? 2.457 -22.219 -44.094 1 34.44 99 GLU B CA 1
ATOM 5072 C C . GLU B 1 99 ? 1.995 -21.922 -42.688 1 34.44 99 GLU B C 1
ATOM 5074 O O . GLU B 1 99 ? 2.16 -22.734 -41.781 1 34.44 99 GLU B O 1
ATOM 5079 N N . ASN B 1 100 ? 2.072 -20.625 -42.281 1 37.41 100 ASN B N 1
ATOM 5080 C CA . ASN B 1 100 ? 1.663 -20.516 -40.875 1 37.41 100 ASN B CA 1
ATOM 5081 C C . ASN B 1 100 ? 0.212 -20.953 -40.688 1 37.41 100 ASN B C 1
ATOM 5083 O O . ASN B 1 100 ? -0.706 -20.281 -41.188 1 37.41 100 ASN B O 1
ATOM 5087 N N . SER B 1 101 ? -0.197 -22.078 -40.812 1 40.97 101 SER B N 1
ATOM 5088 C CA . SER B 1 101 ? -1.548 -22.531 -40.469 1 40.97 101 SER B CA 1
ATOM 5089 C C . SER B 1 101 ? -2.152 -21.688 -39.344 1 40.97 101 SER B C 1
ATOM 5091 O O . SER B 1 101 ? -1.753 -21.812 -38.188 1 40.97 101 SER B O 1
ATOM 5093 N N . VAL B 1 102 ? -2.379 -20.453 -39.438 1 49.09 102 VAL B N 1
ATOM 5094 C CA . VAL B 1 102 ? -3.143 -19.562 -38.562 1 49.09 102 VAL B CA 1
ATOM 5095 C C . VAL B 1 102 ? -4.32 -20.328 -37.969 1 49.09 102 VAL B C 1
ATOM 5097 O O . VAL B 1 102 ? -5.266 -20.688 -38.656 1 49.09 102 VAL B O 1
ATOM 5100 N N . THR B 1 103 ? -3.957 -21.344 -37.188 1 63.84 103 THR B N 1
ATOM 5101 C CA . THR B 1 103 ? -5.066 -21.922 -36.438 1 63.84 103 THR B CA 1
ATOM 5102 C C . THR B 1 103 ? -6.062 -20.844 -36.031 1 63.84 103 THR B C 1
ATOM 5104 O O . THR B 1 103 ? -5.699 -19.906 -35.312 1 63.84 103 THR B O 1
ATOM 5107 N N . THR B 1 104 ? -7.07 -20.609 -36.781 1 77.5 104 THR B N 1
ATOM 5108 C CA . THR B 1 104 ? -8.172 -19.688 -36.531 1 77.5 104 THR B CA 1
ATOM 5109 C C . THR B 1 104 ? -8.789 -19.969 -35.156 1 77.5 104 THR B C 1
ATOM 5111 O O . THR B 1 104 ? -8.617 -21.047 -34.594 1 77.5 104 THR B O 1
ATOM 5114 N N . LYS B 1 105 ? -9.234 -18.953 -34.562 1 84.19 105 LYS B N 1
ATOM 5115 C CA . LYS B 1 105 ? -9.977 -19.062 -33.312 1 84.19 105 LYS B CA 1
ATOM 5116 C C . LYS B 1 105 ? -11.008 -20.188 -33.375 1 84.19 105 LYS B C 1
ATOM 5118 O O . LYS B 1 105 ? -11.211 -20.906 -32.406 1 84.19 105 LYS B O 1
ATOM 5123 N N . GLU B 1 106 ? -11.508 -20.438 -34.562 1 86.56 106 GLU B N 1
ATOM 5124 C CA . GLU B 1 106 ? -12.516 -21.484 -34.75 1 86.56 106 GLU B CA 1
ATOM 5125 C C . GLU B 1 106 ? -11.891 -22.875 -34.719 1 86.56 106 GLU B C 1
ATOM 5127 O O . GLU B 1 106 ? -12.484 -23.812 -34.188 1 86.56 106 GLU B O 1
ATOM 5132 N N . SER B 1 107 ? -10.766 -22.938 -35.281 1 90.75 107 SER B N 1
ATOM 5133 C CA . SER B 1 107 ? -10.07 -24.219 -35.25 1 90.75 107 SER B CA 1
ATOM 5134 C C . SER B 1 107 ? -9.672 -24.609 -33.844 1 90.75 107 SER B C 1
ATOM 5136 O O . SER B 1 107 ? -9.758 -25.781 -33.469 1 90.75 107 SER B O 1
ATOM 5138 N N . VAL B 1 108 ? -9.273 -23.656 -33.094 1 93.94 108 VAL B N 1
ATOM 5139 C CA . VAL B 1 108 ? -8.883 -23.922 -31.703 1 93.94 108 VAL B CA 1
ATOM 5140 C C . VAL B 1 108 ? -10.102 -24.344 -30.891 1 93.94 108 VAL B C 1
ATOM 5142 O O . VAL B 1 108 ? -10.031 -25.281 -30.078 1 93.94 108 VAL B O 1
ATOM 5145 N N . ALA B 1 109 ? -11.164 -23.672 -31.141 1 94 109 ALA B N 1
ATOM 5146 C CA . ALA B 1 109 ? -12.398 -24.016 -30.438 1 94 109 ALA B CA 1
ATOM 5147 C C . ALA B 1 109 ? -12.844 -25.438 -30.75 1 94 109 ALA B C 1
ATOM 5149 O O . ALA B 1 109 ? -13.211 -26.188 -29.844 1 94 109 ALA B O 1
ATOM 5150 N N . SER B 1 110 ? -12.789 -25.766 -32.031 1 94 110 SER B N 1
ATOM 5151 C CA . SER B 1 110 ? -13.203 -27.109 -32.438 1 94 110 SER B CA 1
ATOM 5152 C C . SER B 1 110 ? -12.312 -28.188 -31.844 1 94 110 SER B C 1
ATOM 5154 O O . SER B 1 110 ? -12.805 -29.219 -31.375 1 94 110 SER B O 1
ATOM 5156 N N . ARG B 1 111 ? -11.086 -27.922 -31.906 1 95.12 111 ARG B N 1
ATOM 5157 C CA . ARG B 1 111 ? -10.148 -28.891 -31.344 1 95.12 111 ARG B CA 1
ATOM 5158 C C . ARG B 1 111 ? -10.352 -29.031 -29.844 1 95.12 111 ARG B C 1
ATOM 5160 O O . ARG B 1 111 ? -10.227 -30.141 -29.297 1 95.12 111 ARG B O 1
ATOM 5167 N N . THR B 1 112 ? -10.578 -27.969 -29.156 1 96.69 112 THR B N 1
ATOM 5168 C CA . THR B 1 112 ? -10.828 -28.016 -27.719 1 96.69 112 THR B CA 1
ATOM 5169 C C . THR B 1 112 ? -12.047 -28.875 -27.406 1 96.69 112 THR B C 1
ATOM 5171 O O . THR B 1 112 ? -12 -29.719 -26.5 1 96.69 112 THR B O 1
ATOM 5174 N N . HIS B 1 113 ? -13.062 -28.703 -28.203 1 95.69 113 HIS B N 1
ATOM 5175 C CA . HIS B 1 113 ? -14.273 -29.484 -28.016 1 95.69 113 HIS B CA 1
ATOM 5176 C C . HIS B 1 113 ? -14.016 -30.969 -28.25 1 95.69 113 HIS B C 1
ATOM 5178 O O . HIS B 1 113 ? -14.531 -31.828 -27.531 1 95.69 113 HIS B O 1
ATOM 5184 N N . GLN B 1 114 ? -13.281 -31.203 -29.219 1 95.88 114 GLN B N 1
ATOM 5185 C CA . GLN B 1 114 ? -12.961 -32.594 -29.562 1 95.88 114 GLN B CA 1
ATOM 5186 C C . GLN B 1 114 ? -12.203 -33.25 -28.422 1 95.88 114 GLN B C 1
ATOM 5188 O O . GLN B 1 114 ? -12.516 -34.406 -28.062 1 95.88 114 GLN B O 1
ATOM 5193 N N . ILE B 1 115 ? -11.234 -32.594 -27.922 1 96.75 115 ILE B N 1
ATOM 5194 C CA . ILE B 1 115 ? -10.422 -33.156 -26.859 1 96.75 115 ILE B CA 1
ATOM 5195 C C . ILE B 1 115 ? -11.289 -33.406 -25.625 1 96.75 115 ILE B C 1
ATOM 5197 O O . ILE B 1 115 ? -11.156 -34.438 -24.969 1 96.75 115 ILE B O 1
ATOM 5201 N N . LEU B 1 116 ? -12.172 -32.5 -25.312 1 96.81 116 LEU B N 1
ATOM 5202 C CA . LEU B 1 116 ? -13.031 -32.625 -24.141 1 96.81 116 LEU B CA 1
ATOM 5203 C C . LEU B 1 116 ? -14.023 -33.781 -24.328 1 96.81 116 LEU B C 1
ATOM 5205 O O . LEU B 1 116 ? -14.305 -34.5 -23.375 1 96.81 116 LEU B O 1
ATOM 5209 N N . ASP B 1 117 ? -14.477 -33.906 -25.547 1 95.75 117 ASP B N 1
ATOM 5210 C CA . ASP B 1 117 ? -15.391 -35.031 -25.828 1 95.75 117 ASP B CA 1
ATOM 5211 C C . ASP B 1 117 ? -14.688 -36.375 -25.656 1 95.75 117 ASP B C 1
ATOM 5213 O O . ASP B 1 117 ? -15.266 -37.312 -25.125 1 95.75 117 ASP B O 1
ATOM 5217 N N . LEU B 1 118 ? -13.539 -36.406 -26.156 1 95.69 118 LEU B N 1
ATOM 5218 C CA . LEU B 1 118 ? -12.742 -37.625 -26.031 1 95.69 118 LEU B CA 1
ATOM 5219 C C . LEU B 1 118 ? -12.438 -37.906 -24.578 1 95.69 118 LEU B C 1
ATOM 5221 O O . LEU B 1 118 ? -12.438 -39.094 -24.156 1 95.69 118 LEU B O 1
ATOM 5225 N N . LEU B 1 119 ? -12.164 -36.875 -23.844 1 96.31 119 LEU B N 1
ATOM 5226 C CA . LEU B 1 119 ? -11.867 -37.062 -22.422 1 96.31 119 LEU B CA 1
ATOM 5227 C C . LEU B 1 119 ? -13.102 -37.531 -21.672 1 96.31 119 LEU B C 1
ATOM 5229 O O . LEU B 1 119 ? -13 -38.406 -20.797 1 96.31 119 LEU B O 1
ATOM 5233 N N . ALA B 1 120 ? -14.219 -37 -22 1 94.94 120 ALA B N 1
ATOM 5234 C CA . ALA B 1 120 ? -15.477 -37.344 -21.344 1 94.94 120 ALA B CA 1
ATOM 5235 C C . ALA B 1 120 ? -15.836 -38.812 -21.609 1 94.94 120 ALA B C 1
ATOM 5237 O O . ALA B 1 120 ? -16.438 -39.469 -20.766 1 94.94 120 ALA B O 1
ATOM 5238 N N . SER B 1 121 ? -15.375 -39.312 -22.734 1 94.12 121 SER B N 1
ATOM 5239 C CA . SER B 1 121 ? -15.742 -40.688 -23.141 1 94.12 121 SER B CA 1
ATOM 5240 C C . SER B 1 121 ? -14.672 -41.688 -22.734 1 94.12 121 SER B C 1
ATOM 5242 O O . SER B 1 121 ? -14.859 -42.875 -22.891 1 94.12 121 SER B O 1
ATOM 5244 N N . ALA B 1 122 ? -13.625 -41.125 -22.203 1 93.44 122 ALA B N 1
ATOM 5245 C CA . ALA B 1 122 ? -12.516 -42.031 -21.844 1 93.44 122 ALA B CA 1
ATOM 5246 C C . ALA B 1 122 ? -12.883 -42.906 -20.656 1 93.44 122 ALA B C 1
ATOM 5248 O O . ALA B 1 122 ? -13.453 -42.438 -19.672 1 93.44 122 ALA B O 1
ATOM 5249 N N . LYS B 1 123 ? -12.5 -44.25 -20.75 1 89.12 123 LYS B N 1
ATOM 5250 C CA . LYS B 1 123 ? -12.891 -45.188 -19.703 1 89.12 123 LYS B CA 1
ATOM 5251 C C . LYS B 1 123 ? -11.672 -45.75 -18.984 1 89.12 123 LYS B C 1
ATOM 5253 O O . LYS B 1 123 ? -11.672 -45.875 -17.75 1 89.12 123 LYS B O 1
ATOM 5258 N N . SER B 1 124 ? -10.609 -46 -19.734 1 92.75 124 SER B N 1
ATOM 5259 C CA . SER B 1 124 ? -9.422 -46.562 -19.109 1 92.75 124 SER B CA 1
ATOM 5260 C C . SER B 1 124 ? -8.547 -45.5 -18.484 1 92.75 124 SER B C 1
ATOM 5262 O O . SER B 1 124 ? -8.555 -44.344 -18.938 1 92.75 124 SER B O 1
ATOM 5264 N N . HIS B 1 125 ? -7.809 -45.938 -17.453 1 94.12 125 HIS B N 1
ATOM 5265 C CA . HIS B 1 125 ? -6.91 -45 -16.766 1 94.12 125 HIS B CA 1
ATOM 5266 C C . HIS B 1 125 ? -5.871 -44.438 -17.734 1 94.12 125 HIS B C 1
ATOM 5268 O O . HIS B 1 125 ? -5.562 -43.25 -17.688 1 94.12 125 HIS B O 1
ATOM 5274 N N . GLN B 1 126 ? -5.383 -45.25 -18.594 1 94.81 126 G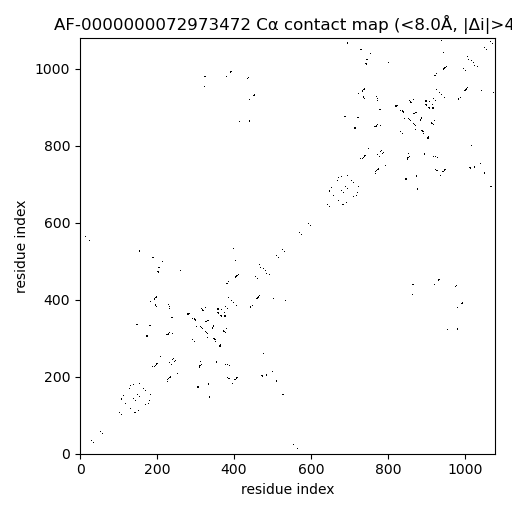LN B N 1
ATOM 5275 C CA . GLN B 1 126 ? -4.348 -44.812 -19.531 1 94.81 126 GLN B CA 1
ATOM 5276 C C . GLN B 1 126 ? -4.898 -43.812 -20.547 1 94.81 126 GLN B C 1
ATOM 5278 O O . GLN B 1 126 ? -4.23 -42.844 -20.891 1 94.81 126 GLN B O 1
ATOM 5283 N N . THR B 1 127 ? -6.121 -44.062 -20.969 1 95.31 127 THR B N 1
ATOM 5284 C CA . THR B 1 127 ? -6.738 -43.188 -21.938 1 95.31 127 THR B CA 1
ATOM 5285 C C . THR B 1 127 ? -7.059 -41.844 -21.297 1 95.31 127 THR B C 1
ATOM 5287 O O . THR B 1 127 ? -6.891 -40.781 -21.938 1 95.31 127 THR B O 1
ATOM 5290 N N . ILE B 1 128 ? -7.512 -41.906 -20.078 1 96.5 128 ILE B N 1
ATOM 5291 C CA . ILE B 1 128 ? -7.812 -40.688 -19.359 1 96.5 128 ILE B CA 1
ATOM 5292 C C . ILE B 1 128 ? -6.543 -39.844 -19.203 1 96.5 128 ILE B C 1
ATOM 5294 O O . ILE B 1 128 ? -6.555 -38.656 -19.453 1 96.5 128 ILE B O 1
ATOM 5298 N N . LEU B 1 129 ? -5.492 -40.531 -18.828 1 96.88 129 LEU B N 1
ATOM 5299 C CA . LEU B 1 129 ? -4.215 -39.844 -18.641 1 96.88 129 LEU B CA 1
ATOM 5300 C C . LEU B 1 129 ? -3.744 -39.219 -19.953 1 96.88 129 LEU B C 1
ATOM 5302 O O . LEU B 1 129 ? -3.352 -38.031 -19.969 1 96.88 129 LEU B O 1
ATOM 5306 N N . ASN B 1 130 ? -3.811 -39.938 -21.047 1 96.44 130 ASN B N 1
ATOM 5307 C CA . ASN B 1 130 ? -3.348 -39.469 -22.344 1 96.44 130 ASN B CA 1
ATOM 5308 C C . ASN B 1 130 ? -4.168 -38.281 -22.828 1 96.44 130 ASN B C 1
ATOM 5310 O O . ASN B 1 130 ? -3.621 -37.312 -23.375 1 96.44 130 ASN B O 1
ATOM 5314 N N . ARG B 1 131 ? -5.426 -38.375 -22.609 1 96.75 131 ARG B N 1
ATOM 5315 C CA . ARG B 1 131 ? -6.309 -37.312 -23.047 1 96.75 131 ARG B CA 1
ATOM 5316 C C . ARG B 1 131 ? -6.117 -36.062 -22.203 1 96.75 131 ARG B C 1
ATOM 5318 O O . ARG B 1 131 ? -6.207 -34.938 -22.703 1 96.75 131 ARG B O 1
ATOM 5325 N N . THR B 1 132 ? -5.957 -36.281 -20.922 1 97.25 132 THR B N 1
ATOM 5326 C CA . THR B 1 132 ? -5.695 -35.156 -20.047 1 97.25 132 THR B CA 1
ATOM 5327 C C . THR B 1 132 ? -4.395 -34.469 -20.438 1 97.25 132 THR B C 1
ATOM 5329 O O . THR B 1 132 ? -4.328 -33.219 -20.484 1 97.25 132 THR B O 1
ATOM 5332 N N . GLU B 1 133 ? -3.398 -35.25 -20.719 1 97.44 133 GLU B N 1
ATOM 5333 C CA . GLU B 1 133 ? -2.117 -34.688 -21.156 1 97.44 133 GLU B CA 1
ATOM 5334 C C . GLU B 1 133 ? -2.256 -33.938 -22.484 1 97.44 133 GLU B C 1
ATOM 5336 O O . GLU B 1 133 ? -1.602 -32.906 -22.688 1 97.44 133 GLU B O 1
ATOM 5341 N N . ALA B 1 134 ? -3.084 -34.406 -23.312 1 96.69 134 ALA B N 1
ATOM 5342 C CA . ALA B 1 134 ? -3.346 -33.75 -24.594 1 96.69 134 ALA B CA 1
ATOM 5343 C C . ALA B 1 134 ? -4.016 -32.406 -24.359 1 96.69 134 ALA B C 1
ATOM 5345 O O . ALA B 1 134 ? -3.717 -31.422 -25.062 1 96.69 134 ALA B O 1
ATOM 5346 N N . LEU B 1 135 ? -4.918 -32.438 -23.453 1 97.25 135 LEU B N 1
ATOM 5347 C CA . LEU B 1 135 ? -5.582 -31.172 -23.125 1 97.25 135 LEU B CA 1
ATOM 5348 C C . LEU B 1 135 ? -4.59 -30.172 -22.547 1 97.25 135 LEU B C 1
ATOM 5350 O O . LEU B 1 135 ? -4.621 -28.984 -22.906 1 97.25 135 LEU B O 1
ATOM 5354 N N . ASN B 1 136 ? -3.725 -30.609 -21.656 1 97.19 136 ASN B N 1
ATOM 5355 C CA . ASN B 1 136 ? -2.686 -29.75 -21.094 1 97.19 136 ASN B CA 1
ATOM 5356 C C . ASN B 1 136 ? -1.809 -29.156 -22.188 1 97.19 136 ASN B C 1
ATOM 5358 O O . ASN B 1 136 ? -1.551 -27.938 -22.188 1 97.19 136 ASN B O 1
ATOM 5362 N N . ALA B 1 137 ? -1.394 -30 -23.078 1 96.25 137 ALA B N 1
ATOM 5363 C CA . ALA B 1 137 ? -0.551 -29.531 -24.188 1 96.25 137 ALA B CA 1
ATOM 5364 C C . ALA B 1 137 ? -1.281 -28.516 -25.047 1 96.25 137 ALA B C 1
ATOM 5366 O O . ALA B 1 137 ? -0.686 -27.531 -25.484 1 96.25 137 ALA B O 1
ATOM 5367 N N . HIS B 1 138 ? -2.523 -28.766 -25.281 1 96.38 138 HIS B N 1
ATOM 5368 C CA . HIS B 1 138 ? -3.35 -27.875 -26.094 1 96.38 138 HIS B CA 1
ATOM 5369 C C . HIS B 1 138 ? -3.504 -26.516 -25.422 1 96.38 138 HIS B C 1
ATOM 5371 O O . HIS B 1 138 ? -3.365 -25.469 -26.078 1 96.38 138 HIS B O 1
ATOM 5377 N N . LEU B 1 139 ? -3.752 -26.516 -24.172 1 96.25 139 LEU B N 1
ATOM 5378 C CA . LEU B 1 139 ? -3.951 -25.281 -23.438 1 96.25 139 LEU B CA 1
ATOM 5379 C C . LEU B 1 139 ? -2.658 -24.484 -23.359 1 96.25 139 LEU B C 1
ATOM 5381 O O . LEU B 1 139 ? -2.689 -23.25 -23.359 1 96.25 139 LEU B O 1
ATOM 5385 N N . ASN B 1 140 ? -1.542 -25.125 -23.25 1 94.44 140 ASN B N 1
ATOM 5386 C CA . ASN B 1 140 ? -0.25 -24.453 -23.203 1 94.44 140 ASN B CA 1
ATOM 5387 C C . ASN B 1 140 ? 0.107 -23.828 -24.547 1 94.44 140 ASN B C 1
ATOM 5389 O O . ASN B 1 140 ? 0.7 -22.75 -24.594 1 94.44 140 ASN B O 1
ATOM 5393 N N . LYS B 1 141 ? -0.274 -24.484 -25.531 1 92.5 141 LYS B N 1
ATOM 5394 C CA . LYS B 1 141 ? 0.051 -24.016 -26.875 1 92.5 141 LYS B CA 1
ATOM 5395 C C . LYS B 1 141 ? -0.871 -22.875 -27.297 1 92.5 141 LYS B C 1
ATOM 5397 O O . LYS B 1 141 ? -0.441 -21.953 -27.984 1 92.5 141 LYS B O 1
ATOM 5402 N N . TYR B 1 142 ? -2.113 -23.062 -26.891 1 93.44 142 TYR B N 1
ATOM 5403 C CA . TYR B 1 142 ? -3.113 -22.062 -27.266 1 93.44 142 TYR B CA 1
ATOM 5404 C C . TYR B 1 142 ? -3.807 -21.484 -26.031 1 93.44 142 TYR B C 1
ATOM 5406 O O . TYR B 1 142 ? -4.867 -21.969 -25.641 1 93.44 142 TYR B O 1
ATOM 5414 N N . PRO B 1 143 ? -3.316 -20.344 -25.609 1 89.12 143 PRO B N 1
ATOM 5415 C CA . PRO B 1 143 ? -3.904 -19.781 -24.391 1 89.12 143 PRO B CA 1
ATOM 5416 C C . PRO B 1 143 ? -5.367 -19.375 -24.578 1 89.12 143 PRO B C 1
ATOM 5418 O O . PRO B 1 143 ? -6.137 -19.375 -23.609 1 89.12 143 PRO B O 1
ATOM 5421 N N . GLU B 1 144 ? -5.805 -19.141 -25.766 1 90.44 144 GLU B N 1
ATOM 5422 C CA . GLU B 1 144 ? -7.188 -18.766 -26.031 1 90.44 144 GLU B CA 1
ATOM 5423 C C . GLU B 1 144 ? -8.133 -19.938 -25.828 1 90.44 144 GLU B C 1
ATOM 5425 O O . GLU B 1 144 ? -9.344 -19.75 -25.672 1 90.44 144 GLU B O 1
ATOM 5430 N N . ALA B 1 145 ? -7.586 -21.109 -25.812 1 94.75 145 ALA B N 1
ATOM 5431 C CA . ALA B 1 145 ? -8.398 -22.297 -25.641 1 94.75 145 ALA B CA 1
ATOM 5432 C C . ALA B 1 145 ? -9.031 -22.344 -24.266 1 94.75 145 ALA B C 1
ATOM 5434 O O . ALA B 1 145 ? -10.023 -23.047 -24.047 1 94.75 145 ALA B O 1
ATOM 5435 N N . LYS B 1 146 ? -8.414 -21.641 -23.359 1 95.06 146 LYS B N 1
ATOM 5436 C CA . LYS B 1 146 ? -8.914 -21.609 -21.984 1 95.06 146 LYS B CA 1
ATOM 5437 C C . LYS B 1 146 ? -10.383 -21.203 -21.938 1 95.06 146 LYS B C 1
ATOM 5439 O O . LYS B 1 146 ? -11.195 -21.859 -21.281 1 95.06 146 LYS B O 1
ATOM 5444 N N . HIS B 1 147 ? -10.695 -20.172 -22.641 1 93.81 147 HIS B N 1
ATOM 5445 C CA . HIS B 1 147 ? -12.055 -19.641 -22.656 1 93.81 147 HIS B CA 1
ATOM 5446 C C . HIS B 1 147 ? -13.039 -20.688 -23.203 1 93.81 147 HIS B C 1
ATOM 5448 O O . HIS B 1 147 ? -14.109 -20.875 -22.625 1 93.81 147 HIS B O 1
ATOM 5454 N N . PHE B 1 148 ? -12.664 -21.375 -24.203 1 94.38 148 PHE B N 1
ATOM 5455 C CA . PHE B 1 148 ? -13.523 -22.375 -24.828 1 94.38 148 PHE B CA 1
ATOM 5456 C C . PHE B 1 148 ? -13.688 -23.594 -23.906 1 94.38 148 PHE B C 1
ATOM 5458 O O . PHE B 1 148 ? -14.781 -24.141 -23.812 1 94.38 148 PHE B O 1
ATOM 5465 N N . ALA B 1 149 ? -12.641 -23.906 -23.297 1 96.25 149 ALA B N 1
ATOM 5466 C CA . ALA B 1 149 ? -12.68 -25.062 -22.406 1 96.25 149 ALA B CA 1
ATOM 5467 C C . ALA B 1 149 ? -13.609 -24.828 -21.219 1 96.25 149 ALA B C 1
ATOM 5469 O O . ALA B 1 149 ? -14.422 -25.672 -20.875 1 96.25 149 ALA B O 1
ATOM 5470 N N . VAL B 1 150 ? -13.477 -23.672 -20.609 1 94.44 150 VAL B N 1
ATOM 5471 C CA . VAL B 1 150 ? -14.289 -23.344 -19.438 1 94.44 150 VAL B CA 1
ATOM 5472 C C . VAL B 1 150 ? -15.758 -23.25 -19.844 1 94.44 150 VAL B C 1
ATOM 5474 O O . VAL B 1 150 ? -16.625 -23.766 -19.125 1 94.44 150 VAL B O 1
ATOM 5477 N N . LYS B 1 151 ? -16.016 -22.688 -21 1 91.81 151 LYS B N 1
ATOM 5478 C CA . LYS B 1 151 ? -17.375 -22.562 -21.5 1 91.81 151 LYS B CA 1
ATOM 5479 C C . LYS B 1 151 ? -17.984 -23.938 -21.781 1 91.81 151 LYS B C 1
ATOM 5481 O O . LYS B 1 151 ? -19.188 -24.141 -21.641 1 91.81 151 LYS B O 1
ATOM 5486 N N . SER B 1 152 ? -17.109 -24.844 -22.094 1 92.69 152 SER B N 1
ATOM 5487 C CA . SER B 1 152 ? -17.562 -26.188 -22.438 1 92.69 152 SER B CA 1
ATOM 5488 C C . SER B 1 152 ? -17.562 -27.094 -21.219 1 92.69 152 SER B C 1
ATOM 5490 O O . SER B 1 152 ? -17.438 -28.312 -21.359 1 92.69 152 SER B O 1
ATOM 5492 N N . ASN B 1 153 ? -17.5 -26.531 -20.047 1 93 153 ASN B N 1
ATOM 5493 C CA . ASN B 1 153 ? -17.625 -27.25 -18.781 1 93 153 ASN B CA 1
ATOM 5494 C C . ASN B 1 153 ? -16.438 -28.188 -18.547 1 93 153 ASN B C 1
ATOM 5496 O O . ASN B 1 153 ? -16.609 -29.312 -18.094 1 93 153 ASN B O 1
ATOM 5500 N N . ALA B 1 154 ? -15.352 -27.781 -18.938 1 96.12 154 ALA B N 1
ATOM 5501 C CA . ALA B 1 154 ? -14.141 -28.547 -18.703 1 96.12 154 ALA B CA 1
ATOM 5502 C C . ALA B 1 154 ? -13.875 -28.75 -17.219 1 96.12 154 ALA B C 1
ATOM 5504 O O . ALA B 1 154 ? -13.445 -29.828 -16.797 1 96.12 154 ALA B O 1
ATOM 5505 N N . ILE B 1 155 ? -14.125 -27.766 -16.391 1 95.62 155 ILE B N 1
ATOM 5506 C CA . ILE B 1 155 ? -13.789 -27.812 -14.969 1 95.62 155 ILE B CA 1
ATOM 5507 C C . ILE B 1 155 ? -14.648 -28.859 -14.273 1 95.62 155 ILE B C 1
ATOM 5509 O O . ILE B 1 155 ? -14.125 -29.75 -13.602 1 95.62 155 ILE B O 1
ATOM 5513 N N . PRO B 1 156 ? -15.938 -28.859 -14.492 1 95.31 156 PRO B N 1
ATOM 5514 C CA . PRO B 1 156 ? -16.75 -29.922 -13.906 1 95.31 156 PRO B CA 1
ATOM 5515 C C . PRO B 1 156 ? -16.297 -31.312 -14.336 1 95.31 156 PRO B C 1
ATOM 5517 O O . PRO B 1 156 ? -16.234 -32.219 -13.516 1 95.31 156 PRO B O 1
ATOM 5520 N N . LEU B 1 157 ? -16 -31.469 -15.555 1 95.88 157 LEU B N 1
ATOM 5521 C CA . LEU B 1 157 ? -15.539 -32.75 -16.078 1 95.88 157 LEU B CA 1
ATOM 5522 C C . LEU B 1 157 ? -14.258 -33.188 -15.375 1 95.88 157 LEU B C 1
ATOM 5524 O O . LEU B 1 157 ? -14.141 -34.344 -14.969 1 95.88 157 LEU B O 1
ATOM 5528 N N . LEU B 1 158 ? -13.336 -32.281 -15.227 1 96.75 158 LEU B N 1
ATOM 5529 C CA . LEU B 1 158 ? -12.047 -32.594 -14.617 1 96.75 158 LEU B CA 1
ATOM 5530 C C . LEU B 1 158 ? -12.203 -32.906 -13.141 1 96.75 158 LEU B C 1
ATOM 5532 O O . LEU B 1 158 ? -11.523 -33.812 -12.609 1 96.75 158 LEU B O 1
ATOM 5536 N N . LEU B 1 159 ? -13.086 -32.219 -12.508 1 95.25 159 LEU B N 1
ATOM 5537 C CA . LEU B 1 159 ? -13.336 -32.469 -11.094 1 95.25 159 LEU B CA 1
ATOM 5538 C C . LEU B 1 159 ? -13.938 -33.844 -10.898 1 95.25 159 LEU B C 1
ATOM 5540 O O . LEU B 1 159 ? -13.602 -34.562 -9.938 1 95.25 159 LEU B O 1
ATOM 5544 N N . LYS B 1 160 ? -14.766 -34.25 -11.789 1 94.12 160 LYS B N 1
ATOM 5545 C CA . LYS B 1 160 ? -15.336 -35.594 -11.758 1 94.12 160 LYS B CA 1
ATOM 5546 C C . LYS B 1 160 ? -14.258 -36.656 -11.945 1 94.12 160 LYS B C 1
ATOM 5548 O O . LYS B 1 160 ? -14.242 -37.656 -11.234 1 94.12 160 LYS B O 1
ATOM 5553 N N . ILE B 1 161 ? -13.453 -36.406 -12.867 1 95.12 161 ILE B N 1
ATOM 5554 C CA . ILE B 1 161 ? -12.367 -37.312 -13.148 1 95.12 161 ILE B CA 1
ATOM 5555 C C . ILE B 1 161 ? -11.445 -37.438 -11.93 1 95.12 161 ILE B C 1
ATOM 5557 O O . ILE B 1 161 ? -11.039 -38.531 -11.547 1 95.12 161 ILE B O 1
ATOM 5561 N N . LYS B 1 162 ? -11.148 -36.344 -11.344 1 93.88 162 LYS B N 1
ATOM 5562 C CA . LYS B 1 162 ? -10.266 -36.312 -10.18 1 93.88 162 LYS B CA 1
ATOM 5563 C C . LYS B 1 162 ? -10.867 -37.094 -9.016 1 93.88 162 LYS B C 1
ATOM 5565 O O . LYS B 1 162 ? -10.172 -37.875 -8.367 1 93.88 162 LYS B O 1
ATOM 5570 N N . THR B 1 163 ? -12.117 -36.844 -8.797 1 91.06 163 THR B N 1
ATOM 5571 C CA . THR B 1 163 ? -12.797 -37.5 -7.695 1 91.06 163 THR B CA 1
ATOM 5572 C C . THR B 1 163 ? -12.867 -39.031 -7.941 1 91.06 163 THR B C 1
ATOM 5574 O O . THR B 1 163 ? -12.766 -39.812 -7 1 91.06 163 THR B O 1
ATOM 5577 N N . GLY B 1 164 ? -13.008 -39.375 -9.133 1 90.06 164 GLY B N 1
ATOM 5578 C CA . GLY B 1 164 ? -13.102 -40.781 -9.484 1 90.06 164 GLY B CA 1
ATOM 5579 C C . GLY B 1 164 ? -11.758 -41.5 -9.492 1 90.06 164 GLY B C 1
ATOM 5580 O O . GLY B 1 164 ? -11.695 -42.719 -9.453 1 90.06 164 GLY B O 1
ATOM 5581 N N . ASN B 1 165 ? -10.727 -40.75 -9.555 1 90.75 165 ASN B N 1
ATOM 5582 C CA . ASN B 1 165 ? -9.383 -41.312 -9.617 1 90.75 165 ASN B CA 1
ATOM 5583 C C . ASN B 1 165 ? -8.508 -40.781 -8.484 1 90.75 165 ASN B C 1
ATOM 5585 O O . ASN B 1 165 ? -7.328 -40.5 -8.688 1 90.75 165 ASN B O 1
ATOM 5589 N N . ALA B 1 166 ? -9.039 -40.594 -7.348 1 85.31 166 ALA B N 1
ATOM 5590 C CA . ALA B 1 166 ? -8.352 -39.969 -6.219 1 85.31 166 ALA B CA 1
ATOM 5591 C C . ALA B 1 166 ? -7.141 -40.781 -5.797 1 85.31 166 ALA B C 1
ATOM 5593 O O . ALA B 1 166 ? -6.164 -40.25 -5.281 1 85.31 166 ALA B O 1
ATOM 5594 N N . ASN B 1 167 ? -7.129 -42.031 -6.129 1 87.88 167 ASN B N 1
ATOM 5595 C CA . ASN B 1 167 ? -6.059 -42.906 -5.676 1 87.88 167 ASN B CA 1
ATOM 5596 C C . ASN B 1 167 ? -4.957 -43.062 -6.723 1 87.88 167 ASN B C 1
ATOM 5598 O O . ASN B 1 167 ? -3.957 -43.719 -6.492 1 87.88 167 ASN B O 1
ATOM 5602 N N . ASN B 1 168 ? -5.172 -42.438 -7.871 1 92.44 168 ASN B N 1
ATOM 5603 C CA . ASN B 1 168 ? -4.176 -42.438 -8.93 1 92.44 168 ASN B CA 1
ATOM 5604 C C . ASN B 1 168 ? -3.438 -41.094 -9.023 1 92.44 168 ASN B C 1
ATOM 5606 O O . ASN B 1 168 ? -3.928 -40.156 -9.641 1 92.44 168 ASN B O 1
ATOM 5610 N N . ASP B 1 169 ? -2.229 -41.125 -8.57 1 91.69 169 ASP B N 1
ATOM 5611 C CA . ASP B 1 169 ? -1.468 -39.906 -8.422 1 91.69 169 ASP B CA 1
ATOM 5612 C C . ASP B 1 169 ? -1.102 -39.312 -9.789 1 91.69 169 ASP B C 1
ATOM 5614 O O . ASP B 1 169 ? -1.01 -38.094 -9.945 1 91.69 169 ASP B O 1
ATOM 5618 N N . THR B 1 170 ? -0.889 -40.156 -10.742 1 94.44 170 THR B N 1
ATOM 5619 C CA . THR B 1 170 ? -0.491 -39.719 -12.07 1 94.44 170 THR B CA 1
ATOM 5620 C C . THR B 1 170 ? -1.639 -38.969 -12.758 1 94.44 170 THR B C 1
ATOM 5622 O O . THR B 1 170 ? -1.443 -37.906 -13.32 1 94.44 170 THR B O 1
ATOM 5625 N N . ILE B 1 171 ? -2.816 -39.594 -12.633 1 95.5 171 ILE B N 1
ATOM 5626 C CA . ILE B 1 171 ? -3.988 -39 -13.234 1 95.5 171 ILE B CA 1
ATOM 5627 C C . ILE B 1 171 ? -4.359 -37.719 -12.469 1 95.5 171 ILE B C 1
ATOM 5629 O O . ILE B 1 171 ? -4.617 -36.688 -13.078 1 95.5 171 ILE B O 1
ATOM 5633 N N . SER B 1 172 ? -4.328 -37.844 -11.18 1 95.19 172 SER B N 1
ATOM 5634 C CA . SER B 1 172 ? -4.656 -36.688 -10.359 1 95.19 172 SER B CA 1
ATOM 5635 C C . SER B 1 172 ? -3.697 -35.531 -10.617 1 95.19 172 SER B C 1
ATOM 5637 O O . SER B 1 172 ? -4.109 -34.375 -10.648 1 95.19 172 SER B O 1
ATOM 5639 N N . GLY B 1 173 ? -2.459 -35.875 -10.773 1 95.88 173 GLY B N 1
ATOM 5640 C CA . GLY B 1 173 ? -1.47 -34.844 -11.07 1 95.88 173 GLY B CA 1
ATOM 5641 C C . GLY B 1 173 ? -1.712 -34.156 -12.398 1 95.88 173 GLY B C 1
ATOM 5642 O O . GLY B 1 173 ? -1.639 -32.906 -12.477 1 95.88 173 GLY B O 1
ATOM 5643 N N . ALA B 1 174 ? -1.983 -34.906 -13.406 1 96.81 174 ALA B N 1
ATOM 5644 C CA . ALA B 1 174 ? -2.266 -34.344 -14.719 1 96.81 174 ALA B CA 1
ATOM 5645 C C . ALA B 1 174 ? -3.51 -33.469 -14.688 1 96.81 174 ALA B C 1
ATOM 5647 O O . ALA B 1 174 ? -3.535 -32.406 -15.289 1 96.81 174 ALA B O 1
ATOM 5648 N N . VAL B 1 175 ? -4.484 -33.938 -13.961 1 97.25 175 VAL B N 1
ATOM 5649 C CA . VAL B 1 175 ? -5.738 -33.188 -13.844 1 97.25 175 VAL B CA 1
ATOM 5650 C C . VAL B 1 175 ? -5.512 -31.906 -13.07 1 97.25 175 VAL B C 1
ATOM 5652 O O . VAL B 1 175 ? -6.051 -30.859 -13.43 1 97.25 175 VAL B O 1
ATOM 5655 N N . ASN B 1 176 ? -4.707 -31.984 -12.07 1 96.69 176 ASN B N 1
ATOM 5656 C CA . ASN B 1 176 ? -4.383 -30.797 -11.297 1 96.69 176 ASN B CA 1
ATOM 5657 C C . ASN B 1 176 ? -3.727 -29.719 -12.156 1 96.69 176 ASN B C 1
ATOM 5659 O O . ASN B 1 176 ? -4.031 -28.547 -12.016 1 96.69 176 ASN B O 1
ATOM 5663 N N . GLU B 1 177 ? -2.82 -30.125 -12.922 1 97.25 177 GLU B N 1
ATOM 5664 C CA . GLU B 1 177 ? -2.164 -29.188 -13.828 1 97.25 177 GLU B CA 1
ATOM 5665 C C . GLU B 1 177 ? -3.172 -28.531 -14.773 1 97.25 177 GLU B C 1
ATOM 5667 O O . GLU B 1 177 ? -3.113 -27.328 -15.016 1 97.25 177 GLU B O 1
ATOM 5672 N N . THR B 1 178 ? -4.094 -29.312 -15.305 1 97.75 178 THR B N 1
ATOM 5673 C CA . THR B 1 178 ? -5.117 -28.766 -16.203 1 97.75 178 THR B CA 1
ATOM 5674 C C . THR B 1 178 ? -5.996 -27.766 -15.477 1 97.75 178 THR B C 1
ATOM 5676 O O . THR B 1 178 ? -6.305 -26.703 -16.016 1 97.75 178 THR B O 1
ATOM 5679 N N . LEU B 1 179 ? -6.383 -28.172 -14.328 1 96.75 179 LEU B N 1
ATOM 5680 C CA . LEU B 1 179 ? -7.215 -27.281 -13.531 1 96.75 179 LEU B CA 1
ATOM 5681 C C . LEU B 1 179 ? -6.492 -25.969 -13.258 1 96.75 179 LEU B C 1
ATOM 5683 O O . LEU B 1 179 ? -7.102 -24.891 -13.32 1 96.75 179 LEU B O 1
ATOM 5687 N N . ALA B 1 180 ? -5.211 -26.047 -12.961 1 96.69 180 ALA B N 1
ATOM 5688 C CA . ALA B 1 180 ? -4.41 -24.844 -12.75 1 96.69 180 ALA B CA 1
ATOM 5689 C C . ALA B 1 180 ? -4.363 -23.984 -14.016 1 96.69 180 ALA B C 1
ATOM 5691 O O . ALA B 1 180 ? -4.469 -22.75 -13.945 1 96.69 180 ALA B O 1
ATOM 5692 N N . LEU B 1 181 ? -4.219 -24.625 -15.141 1 97.06 181 LEU B N 1
ATOM 5693 C CA . LEU B 1 181 ? -4.176 -23.922 -16.422 1 97.06 181 LEU B CA 1
ATOM 5694 C C . LEU B 1 181 ? -5.492 -23.203 -16.688 1 97.06 181 LEU B C 1
ATOM 5696 O O . LEU B 1 181 ? -5.5 -22.125 -17.297 1 97.06 181 LEU B O 1
ATOM 5700 N N . LEU B 1 182 ? -6.551 -23.781 -16.203 1 96.44 182 LEU B N 1
ATOM 5701 C CA . LEU B 1 182 ? -7.875 -23.219 -16.438 1 96.44 182 LEU B CA 1
ATOM 5702 C C . LEU B 1 182 ? -8.203 -22.156 -15.398 1 96.44 182 LEU B C 1
ATOM 5704 O O . LEU B 1 182 ? -9.25 -21.5 -15.469 1 96.44 182 LEU B O 1
ATOM 5708 N N . GLY B 1 183 ? -7.359 -21.969 -14.383 1 95.25 183 GLY B N 1
ATOM 5709 C CA . GLY B 1 183 ? -7.531 -20.938 -13.383 1 95.25 183 GLY B CA 1
ATOM 5710 C C . GLY B 1 183 ? -8.391 -21.359 -12.211 1 95.25 183 GLY B C 1
ATOM 5711 O O . GLY B 1 183 ? -8.922 -20.531 -11.477 1 95.25 183 GLY B O 1
ATOM 5712 N N . TYR B 1 184 ? -8.578 -22.656 -12.094 1 94.12 184 TYR B N 1
ATOM 5713 C CA . TYR B 1 184 ? -9.375 -23.156 -10.984 1 94.12 184 TYR B CA 1
ATOM 5714 C C . TYR B 1 184 ? -8.531 -23.297 -9.719 1 94.12 184 TYR B C 1
ATOM 5716 O O . TYR B 1 184 ? -7.508 -23.984 -9.719 1 94.12 184 TYR B O 1
ATOM 5724 N N . ALA B 1 185 ? -9.094 -22.438 -8.742 1 90.06 185 ALA B N 1
ATOM 5725 C CA . ALA B 1 185 ? -8.461 -22.547 -7.434 1 90.06 185 ALA B CA 1
ATOM 5726 C C . ALA B 1 185 ? -9.391 -23.219 -6.426 1 90.06 185 ALA B C 1
ATOM 5728 O O . ALA B 1 185 ? -10.461 -22.688 -6.117 1 90.06 185 ALA B O 1
ATOM 5729 N N . GLY B 1 186 ? -9.312 -24.516 -6.152 1 88.19 186 GLY B N 1
ATOM 5730 C CA . GLY B 1 186 ? -10.086 -25.203 -5.133 1 88.19 186 GLY B CA 1
ATOM 5731 C C . GLY B 1 186 ? -10.133 -24.469 -3.811 1 88.19 186 GLY B C 1
ATOM 5732 O O . GLY B 1 186 ? -9.555 -23.391 -3.678 1 88.19 186 GLY B O 1
ATOM 5733 N N . PRO B 1 187 ? -11 -24.875 -2.945 1 89.06 187 PRO B N 1
ATOM 5734 C CA . PRO B 1 187 ? -11.078 -24.234 -1.628 1 89.06 187 PRO B CA 1
ATOM 5735 C C . PRO B 1 187 ? -9.742 -24.25 -0.889 1 89.06 187 PRO B C 1
ATOM 5737 O O . PRO B 1 187 ? -8.93 -25.156 -1.095 1 89.06 187 PRO B O 1
ATOM 5740 N N . VAL B 1 188 ? -9.586 -23.281 -0.096 1 92.44 188 VAL B N 1
ATOM 5741 C CA . VAL B 1 188 ? -8.359 -23.219 0.696 1 92.44 188 VAL B CA 1
ATOM 5742 C C . VAL B 1 188 ? -8.398 -24.297 1.781 1 92.44 188 VAL B C 1
ATOM 5744 O O . VAL B 1 188 ? -9.469 -24.781 2.143 1 92.44 188 VAL B O 1
ATOM 5747 N N . SER B 1 189 ? -7.266 -24.672 2.293 1 88.19 189 SER B N 1
ATOM 5748 C CA . SER B 1 189 ? -7.148 -25.781 3.236 1 88.19 189 SER B CA 1
ATOM 5749 C C . SER B 1 189 ? -7.527 -25.344 4.648 1 88.19 189 SER B C 1
ATOM 5751 O O . SER B 1 189 ? -8.031 -26.156 5.438 1 88.19 189 SER B O 1
ATOM 5753 N N . GLY B 1 190 ? -7.312 -24.125 4.988 1 90.94 190 GLY B N 1
ATOM 5754 C CA . GLY B 1 190 ? -7.621 -23.625 6.32 1 90.94 190 GLY B CA 1
ATOM 5755 C C . GLY B 1 190 ? -8.922 -22.859 6.387 1 90.94 190 GLY B C 1
ATOM 5756 O O . GLY B 1 190 ? -9.789 -23 5.52 1 90.94 190 GLY B O 1
ATOM 5757 N N . LYS B 1 191 ? -9.094 -22.156 7.496 1 93.69 191 LYS B N 1
ATOM 5758 C CA . LYS B 1 191 ? -10.281 -21.328 7.699 1 93.69 191 LYS B CA 1
ATOM 5759 C C . LYS B 1 191 ? -10.375 -20.219 6.652 1 93.69 191 LYS B C 1
ATOM 5761 O O . LYS B 1 191 ? -11.469 -19.812 6.262 1 93.69 191 LYS B O 1
ATOM 5766 N N . GLY B 1 192 ? -9.273 -19.766 6.273 1 95.88 192 GLY B N 1
ATOM 5767 C CA . GLY B 1 192 ? -9.117 -18.734 5.254 1 95.88 192 GLY B CA 1
ATOM 5768 C C . GLY B 1 192 ? -7.797 -18.828 4.508 1 95.88 192 GLY B C 1
ATOM 5769 O O . GLY B 1 192 ? -7.098 -19.844 4.605 1 95.88 192 GLY B O 1
ATOM 5770 N N . VAL B 1 193 ? -7.531 -17.844 3.742 1 97.19 193 VAL B N 1
ATOM 5771 C CA . VAL B 1 193 ? -6.324 -17.875 2.924 1 97.19 193 VAL B CA 1
ATOM 5772 C C . VAL B 1 193 ? -5.105 -17.562 3.791 1 97.19 193 VAL B C 1
ATOM 5774 O O . VAL B 1 193 ? -5.105 -16.594 4.551 1 97.19 193 VAL B O 1
ATOM 5777 N N . ARG B 1 194 ? -4.156 -18.375 3.787 1 98.25 194 ARG B N 1
ATOM 5778 C CA . ARG B 1 194 ? -2.889 -18.188 4.488 1 98.25 194 ARG B CA 1
ATOM 5779 C C . ARG B 1 194 ? -1.774 -17.828 3.512 1 98.25 194 ARG B C 1
ATOM 5781 O O . ARG B 1 194 ? -1.438 -18.609 2.621 1 98.25 194 ARG B O 1
ATOM 5788 N N . ILE B 1 195 ? -1.129 -16.641 3.715 1 98.56 195 ILE B N 1
ATOM 5789 C CA . ILE B 1 195 ? -0.192 -16.078 2.744 1 98.56 195 ILE B CA 1
ATOM 5790 C C . ILE B 1 195 ? 1.185 -15.93 3.387 1 98.56 195 ILE B C 1
ATOM 5792 O O . ILE B 1 195 ? 1.301 -15.414 4.504 1 98.56 195 ILE B O 1
ATOM 5796 N N . LEU B 1 196 ? 2.223 -16.391 2.707 1 98.62 196 LEU B N 1
ATOM 5797 C CA . LEU B 1 196 ? 3.613 -16.156 3.08 1 98.62 196 LEU B CA 1
ATOM 5798 C C . LEU B 1 196 ? 4.289 -15.219 2.084 1 98.62 196 LEU B C 1
ATOM 5800 O O . LEU B 1 196 ? 4.25 -15.461 0.875 1 98.62 196 LEU B O 1
ATOM 5804 N N . SER B 1 197 ? 4.816 -14.148 2.553 1 98.5 197 SER B N 1
ATOM 5805 C CA . SER B 1 197 ? 5.566 -13.203 1.727 1 98.5 197 SER B CA 1
ATOM 5806 C C . SER B 1 197 ? 7 -13.047 2.223 1 98.5 197 SER B C 1
ATOM 5808 O O . SER B 1 197 ? 7.23 -12.898 3.424 1 98.5 197 SER B O 1
ATOM 5810 N N . ILE B 1 198 ? 7.98 -13.109 1.308 1 97.69 198 ILE B N 1
ATOM 5811 C CA . ILE B 1 198 ? 9.391 -13.023 1.678 1 97.69 198 ILE B CA 1
ATOM 5812 C C . ILE B 1 198 ? 10.07 -11.922 0.872 1 97.69 198 ILE B C 1
ATOM 5814 O O . ILE B 1 198 ? 10.055 -11.945 -0.361 1 97.69 198 ILE B O 1
ATOM 5818 N N . ASP B 1 199 ? 10.766 -11.016 1.581 1 95.62 199 ASP B N 1
ATOM 5819 C CA . ASP B 1 199 ? 11.445 -9.859 0.997 1 95.62 199 ASP B CA 1
ATOM 5820 C C . ASP B 1 199 ? 12.688 -10.289 0.218 1 95.62 199 ASP B C 1
ATOM 5822 O O . ASP B 1 199 ? 13.18 -11.406 0.388 1 95.62 199 ASP B O 1
ATOM 5826 N N . GLY B 1 200 ? 13.086 -9.352 -0.617 1 89.81 200 GLY B N 1
ATOM 5827 C CA . GLY B 1 200 ? 14.438 -9.453 -1.147 1 89.81 200 GLY B CA 1
ATOM 5828 C C . GLY B 1 200 ? 15.5 -8.953 -0.182 1 89.81 200 GLY B C 1
ATOM 5829 O O . GLY B 1 200 ? 15.188 -8.234 0.769 1 89.81 200 GLY B O 1
ATOM 5830 N N . GLY B 1 201 ? 16.766 -9.414 -0.456 1 85.38 201 GLY B N 1
ATOM 5831 C CA . GLY B 1 201 ? 17.797 -8.93 0.448 1 85.38 201 GLY B CA 1
ATOM 5832 C C . GLY B 1 201 ? 19.109 -9.672 0.307 1 85.38 201 GLY B C 1
ATOM 5833 O O . GLY B 1 201 ? 19.969 -9.594 1.189 1 85.38 201 GLY B O 1
ATOM 5834 N N . GLY B 1 202 ? 19.281 -10.438 -0.687 1 81.88 202 GLY B N 1
ATOM 5835 C CA . GLY B 1 202 ? 20.531 -11.133 -0.942 1 81.88 202 GLY B CA 1
ATOM 5836 C C . GLY B 1 202 ? 20.875 -12.141 0.136 1 81.88 202 GLY B C 1
ATOM 5837 O O . GLY B 1 202 ? 20.047 -12.977 0.502 1 81.88 202 GLY B O 1
ATOM 5838 N N . VAL B 1 203 ? 22.031 -12.016 0.633 1 79.56 203 VAL B N 1
ATOM 5839 C CA . VAL B 1 203 ? 22.562 -12.992 1.588 1 79.56 203 VAL B CA 1
ATOM 5840 C C . VAL B 1 203 ? 21.781 -12.891 2.9 1 79.56 203 VAL B C 1
ATOM 5842 O O . VAL B 1 203 ? 21.781 -13.828 3.701 1 79.56 203 VAL B O 1
ATOM 5845 N N . ARG B 1 204 ? 21.125 -11.859 3.1 1 88.38 204 ARG B N 1
ATOM 5846 C CA . ARG B 1 204 ? 20.375 -11.68 4.336 1 88.38 204 ARG B CA 1
ATOM 5847 C C . ARG B 1 204 ? 19.156 -12.609 4.387 1 88.38 204 ARG B C 1
ATOM 5849 O O . ARG B 1 204 ? 18.453 -12.664 5.398 1 88.38 204 ARG B O 1
ATOM 5856 N N . GLY B 1 205 ? 19 -13.328 3.334 1 90.12 205 GLY B N 1
ATOM 5857 C CA . GLY B 1 205 ? 18 -14.375 3.328 1 90.12 205 GLY B CA 1
ATOM 5858 C C . GLY B 1 205 ? 18.172 -15.375 4.457 1 90.12 205 GLY B C 1
ATOM 5859 O O . GLY B 1 205 ? 17.219 -16.062 4.844 1 90.12 205 GLY B O 1
ATOM 5860 N N . ILE B 1 206 ? 19.312 -15.445 5.031 1 88.88 206 ILE B N 1
ATOM 5861 C CA . ILE B 1 206 ? 19.594 -16.375 6.125 1 88.88 206 ILE B CA 1
ATOM 5862 C C . ILE B 1 206 ? 18.719 -16.016 7.332 1 88.88 206 ILE B C 1
ATOM 5864 O O . ILE B 1 206 ? 18.312 -16.906 8.078 1 88.88 206 ILE B O 1
ATOM 5868 N N . LEU B 1 207 ? 18.422 -14.758 7.488 1 92.56 207 LEU B N 1
ATOM 5869 C CA . LEU B 1 207 ? 17.531 -14.328 8.562 1 92.56 207 LEU B CA 1
ATOM 5870 C C . LEU B 1 207 ? 16.156 -14.961 8.414 1 92.56 207 LEU B C 1
ATOM 5872 O O . LEU B 1 207 ? 15.586 -15.445 9.391 1 92.56 207 LEU B O 1
ATOM 5876 N N . VAL B 1 208 ? 15.711 -14.945 7.211 1 96.25 208 VAL B N 1
ATOM 5877 C CA . VAL B 1 208 ? 14.383 -15.477 6.918 1 96.25 208 VAL B CA 1
ATOM 5878 C C . VAL B 1 208 ? 14.359 -16.984 7.188 1 96.25 208 VAL B C 1
ATOM 5880 O O . VAL B 1 208 ? 13.406 -17.5 7.773 1 96.25 208 VAL B O 1
ATOM 5883 N N . ILE B 1 209 ? 15.414 -17.656 6.781 1 95.56 209 ILE B N 1
ATOM 5884 C CA . ILE B 1 209 ? 15.508 -19.094 6.984 1 95.56 209 ILE B CA 1
ATOM 5885 C C . ILE B 1 209 ? 15.414 -19.406 8.477 1 95.56 209 ILE B C 1
ATOM 5887 O O . ILE B 1 209 ? 14.664 -20.297 8.883 1 95.56 209 ILE B O 1
ATOM 5891 N N . GLU B 1 210 ? 16.094 -18.641 9.281 1 95.19 210 GLU B N 1
ATOM 5892 C CA . GLU B 1 210 ? 16.078 -18.875 10.727 1 95.19 210 GLU B CA 1
ATOM 5893 C C . GLU B 1 210 ? 14.688 -18.609 11.305 1 95.19 210 GLU B C 1
ATOM 5895 O O . GLU B 1 210 ? 14.227 -19.344 12.18 1 95.19 210 GLU B O 1
ATOM 5900 N N . MET B 1 211 ? 14.078 -17.625 10.852 1 97.44 211 MET B N 1
ATOM 5901 C CA . MET B 1 211 ? 12.742 -17.312 11.344 1 97.44 211 MET B CA 1
ATOM 5902 C C . MET B 1 211 ? 11.734 -18.375 10.914 1 97.44 211 MET B C 1
ATOM 5904 O O . MET B 1 211 ? 10.836 -18.734 11.68 1 97.44 211 MET B O 1
ATOM 5908 N N . LEU B 1 212 ? 11.891 -18.859 9.695 1 97.81 212 LEU B N 1
ATOM 5909 C CA . LEU B 1 212 ? 11.008 -19.922 9.219 1 97.81 212 LEU B CA 1
ATOM 5910 C C . LEU B 1 212 ? 11.203 -21.203 10.023 1 97.81 212 LEU B C 1
ATOM 5912 O O . LEU B 1 212 ? 10.25 -21.938 10.266 1 97.81 212 LEU B O 1
ATOM 5916 N N . LYS B 1 213 ? 12.453 -21.453 10.43 1 97.06 213 LYS B N 1
ATOM 5917 C CA . LYS B 1 213 ? 12.719 -22.609 11.273 1 97.06 213 LYS B CA 1
ATOM 5918 C C . LYS B 1 213 ? 11.93 -22.531 12.578 1 97.06 213 LYS B C 1
ATOM 5920 O O . LYS B 1 213 ? 11.391 -23.531 13.055 1 97.06 213 LYS B O 1
ATOM 5925 N N . LYS B 1 214 ? 11.906 -21.344 13.094 1 96.69 214 LYS B N 1
ATOM 5926 C CA . LYS B 1 214 ? 11.148 -21.156 14.328 1 96.69 214 LYS B CA 1
ATOM 5927 C C . LYS B 1 214 ? 9.664 -21.422 14.117 1 96.69 214 LYS B C 1
ATOM 5929 O O . LYS B 1 214 ? 9.016 -22.031 14.969 1 96.69 214 LYS B O 1
ATOM 5934 N N . LEU B 1 215 ? 9.156 -21 13.023 1 97.25 215 LEU B N 1
ATOM 5935 C CA . LEU B 1 215 ? 7.75 -21.25 12.711 1 97.25 215 LEU B CA 1
ATOM 5936 C C . LEU B 1 215 ? 7.473 -22.75 12.594 1 97.25 215 LEU B C 1
ATOM 5938 O O . LEU B 1 215 ? 6.445 -23.234 13.078 1 97.25 215 LEU B O 1
ATOM 5942 N N . GLU B 1 216 ? 8.359 -23.484 11.906 1 97.38 216 GLU B N 1
ATOM 5943 C CA . GLU B 1 216 ? 8.211 -24.922 11.805 1 97.38 216 GLU B CA 1
ATOM 5944 C C . GLU B 1 216 ? 8.266 -25.594 13.18 1 97.38 216 GLU B C 1
ATOM 5946 O O . GLU B 1 216 ? 7.52 -26.531 13.453 1 97.38 216 GLU B O 1
ATOM 5951 N N . GLU B 1 217 ? 9.109 -25.094 14.008 1 96.62 217 GLU B N 1
ATOM 5952 C CA . GLU B 1 217 ? 9.234 -25.625 15.359 1 96.62 217 GLU B CA 1
ATOM 5953 C C . GLU B 1 217 ? 7.941 -25.453 16.156 1 96.62 217 GLU B C 1
ATOM 5955 O O . GLU B 1 217 ? 7.488 -26.375 16.828 1 96.62 217 GLU B O 1
ATOM 5960 N N . LEU B 1 218 ? 7.383 -24.344 16.031 1 96.88 218 LEU B N 1
ATOM 5961 C CA . LEU B 1 218 ? 6.199 -24.016 16.812 1 96.88 218 LEU B CA 1
ATOM 5962 C C . LEU B 1 218 ? 4.965 -24.734 16.266 1 96.88 218 LEU B C 1
ATOM 5964 O O . LEU B 1 218 ? 4.07 -25.094 17.031 1 96.88 218 LEU B O 1
ATOM 5968 N N . THR B 1 219 ? 4.922 -24.953 15 1 96.62 219 THR B N 1
ATOM 5969 C CA . THR B 1 219 ? 3.715 -25.5 14.398 1 96.62 219 THR B CA 1
ATOM 5970 C C . THR B 1 219 ? 3.83 -27.016 14.227 1 96.62 219 THR B C 1
ATOM 5972 O O . THR B 1 219 ? 2.82 -27.703 14.109 1 96.62 219 THR B O 1
ATOM 5975 N N . GLY B 1 220 ? 5.008 -27.469 14.039 1 95.75 220 GLY B N 1
ATOM 5976 C CA . GLY B 1 220 ? 5.234 -28.875 13.758 1 95.75 220 GLY B CA 1
ATOM 5977 C C . GLY B 1 220 ? 4.941 -29.25 12.32 1 95.75 220 GLY B C 1
ATOM 5978 O O . GLY B 1 220 ? 4.805 -30.438 12 1 95.75 220 GLY B O 1
ATOM 5979 N N . LYS B 1 221 ? 4.812 -28.281 11.492 1 95.19 221 LYS B N 1
ATOM 5980 C CA . LYS B 1 221 ? 4.516 -28.516 10.078 1 95.19 221 LYS B CA 1
ATOM 5981 C C . LYS B 1 221 ? 5.594 -27.906 9.188 1 95.19 221 LYS B C 1
ATOM 5983 O O . LYS B 1 221 ? 6.305 -26.984 9.602 1 95.19 221 LYS B O 1
ATOM 5988 N N . ARG B 1 222 ? 5.68 -28.469 8.023 1 94.88 222 ARG B N 1
ATOM 5989 C CA . ARG B 1 222 ? 6.574 -27.875 7.035 1 94.88 222 ARG B CA 1
ATOM 5990 C C . ARG B 1 222 ? 5.988 -26.594 6.457 1 94.88 222 ARG B C 1
ATOM 5992 O O . ARG B 1 222 ? 4.77 -26.438 6.375 1 94.88 222 ARG B O 1
ATOM 5999 N N . ILE B 1 223 ? 6.863 -25.703 6.016 1 95.69 223 ILE B N 1
ATOM 6000 C CA . ILE B 1 223 ? 6.434 -24.406 5.488 1 95.69 223 ILE B CA 1
ATOM 6001 C C . ILE B 1 223 ? 5.48 -24.609 4.316 1 95.69 223 ILE B C 1
ATOM 6003 O O . ILE B 1 223 ? 4.473 -23.922 4.195 1 95.69 223 ILE B O 1
ATOM 6007 N N . SER B 1 224 ? 5.707 -25.594 3.451 1 92.88 224 SER B N 1
ATOM 6008 C CA . SER B 1 224 ? 4.906 -25.875 2.262 1 92.88 224 SER B CA 1
ATOM 6009 C C . SER B 1 224 ? 3.488 -26.297 2.637 1 92.88 224 SER B C 1
ATOM 6011 O O . SER B 1 224 ? 2.574 -26.219 1.812 1 92.88 224 SER B O 1
ATOM 6013 N N . GLU B 1 225 ? 3.297 -26.672 3.869 1 93.25 225 GLU B N 1
ATOM 6014 C CA . GLU B 1 225 ? 1.993 -27.156 4.316 1 93.25 225 GLU B CA 1
ATOM 6015 C C . GLU B 1 225 ? 1.217 -26.062 5.039 1 93.25 225 GLU B C 1
ATOM 6017 O O . GLU B 1 225 ? 0.021 -26.203 5.301 1 93.25 225 GLU B O 1
ATOM 6022 N N . MET B 1 226 ? 1.887 -25.047 5.305 1 95.38 226 MET B N 1
ATOM 6023 C CA . MET B 1 226 ? 1.312 -24.047 6.191 1 95.38 226 MET B CA 1
ATOM 6024 C C . MET B 1 226 ? 0.578 -22.969 5.395 1 95.38 226 MET B C 1
ATOM 6026 O O . MET B 1 226 ? -0.273 -22.266 5.938 1 95.38 226 MET B O 1
ATOM 6030 N N . PHE B 1 227 ? 0.9 -22.859 4.141 1 97 227 PHE B N 1
ATOM 6031 C CA . PHE B 1 227 ? 0.415 -21.703 3.412 1 97 227 PHE B CA 1
ATOM 6032 C C . PHE B 1 227 ? -0.287 -22.109 2.127 1 97 227 PHE B C 1
ATOM 6034 O O . PHE B 1 227 ? 0.026 -23.156 1.555 1 97 227 PHE B O 1
ATOM 6041 N N . ASP B 1 228 ? -1.261 -21.297 1.708 1 96.75 228 ASP B N 1
ATOM 6042 C CA . ASP B 1 228 ? -1.956 -21.5 0.44 1 96.75 228 ASP B CA 1
ATOM 6043 C C . ASP B 1 228 ? -1.229 -20.781 -0.702 1 96.75 228 ASP B C 1
ATOM 6045 O O . ASP B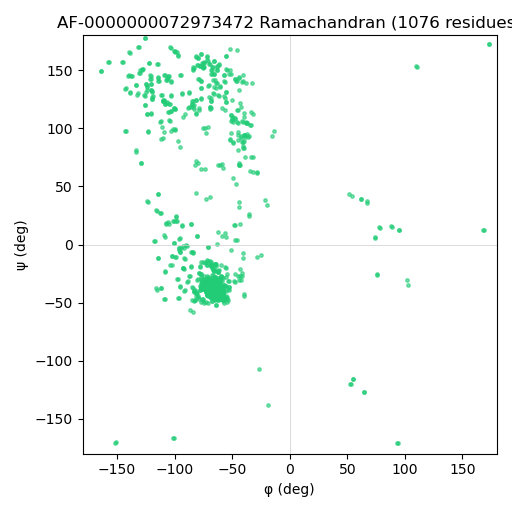 1 228 ? -1.301 -21.219 -1.853 1 96.75 228 ASP B O 1
ATOM 6049 N N . LEU B 1 229 ? -0.599 -19.672 -0.339 1 97.94 229 LEU B N 1
ATOM 6050 C CA . LEU B 1 229 ? 0.135 -18.875 -1.316 1 97.94 229 LEU B CA 1
ATOM 6051 C C . LEU B 1 229 ? 1.451 -18.375 -0.732 1 97.94 229 LEU B C 1
ATOM 6053 O O . LEU B 1 229 ? 1.482 -17.859 0.388 1 97.94 229 LEU B O 1
ATOM 6057 N N . ILE B 1 230 ? 2.539 -18.578 -1.482 1 98.19 230 ILE B N 1
ATOM 6058 C CA . ILE B 1 230 ? 3.863 -18.094 -1.111 1 98.19 230 ILE B CA 1
ATOM 6059 C C . ILE B 1 230 ? 4.379 -17.125 -2.18 1 98.19 230 ILE B C 1
ATOM 6061 O O . ILE B 1 230 ? 4.324 -17.422 -3.373 1 98.19 230 ILE B O 1
ATOM 6065 N N . CYS B 1 231 ? 4.785 -15.961 -1.757 1 98.31 231 CYS B N 1
ATOM 6066 C CA . CYS B 1 231 ? 5.297 -14.93 -2.654 1 98.31 231 CYS B CA 1
ATOM 6067 C C . CYS B 1 231 ? 6.695 -14.492 -2.236 1 98.31 231 CYS B C 1
ATOM 6069 O O . CYS B 1 231 ? 6.969 -14.328 -1.047 1 98.31 231 CYS B O 1
ATOM 6071 N N . GLY B 1 232 ? 7.605 -14.352 -3.225 1 97.06 232 GLY B N 1
ATOM 6072 C CA . GLY B 1 232 ? 8.961 -13.938 -2.904 1 97.06 232 GLY B CA 1
ATOM 6073 C C . GLY B 1 232 ? 9.586 -13.055 -3.971 1 97.06 232 GLY B C 1
ATOM 6074 O O . GLY B 1 232 ? 9.164 -13.086 -5.133 1 97.06 232 GLY B O 1
ATOM 6075 N N . VAL B 1 233 ? 10.531 -12.312 -3.576 1 94.56 233 VAL B N 1
ATOM 6076 C CA . VAL B 1 233 ? 11.289 -11.461 -4.488 1 94.56 233 VAL B CA 1
ATOM 6077 C C . VAL B 1 233 ? 12.781 -11.617 -4.215 1 94.56 233 VAL B C 1
ATOM 6079 O O . VAL B 1 233 ? 13.211 -11.664 -3.059 1 94.56 233 VAL B O 1
ATOM 6082 N N . SER B 1 234 ? 13.562 -11.703 -5.281 1 91.31 234 SER B N 1
ATOM 6083 C CA . SER B 1 234 ? 15.008 -11.875 -5.172 1 91.31 234 SER B CA 1
ATOM 6084 C C . SER B 1 234 ? 15.359 -13.055 -4.27 1 91.31 234 SER B C 1
ATOM 6086 O O . SER B 1 234 ? 14.898 -14.18 -4.496 1 91.31 234 SER B O 1
ATOM 6088 N N . THR B 1 235 ? 16.078 -12.852 -3.182 1 90.19 235 THR B N 1
ATOM 6089 C CA . THR B 1 235 ? 16.375 -13.961 -2.281 1 90.19 235 THR B CA 1
ATOM 6090 C C . THR B 1 235 ? 15.102 -14.625 -1.792 1 90.19 235 THR B C 1
ATOM 6092 O O . THR B 1 235 ? 15.07 -15.844 -1.585 1 90.19 235 THR B O 1
ATOM 6095 N N . GLY B 1 236 ? 14.078 -13.836 -1.61 1 94.69 236 GLY B N 1
ATOM 6096 C CA . GLY B 1 236 ? 12.789 -14.406 -1.254 1 94.69 236 GLY B CA 1
ATOM 6097 C C . GLY B 1 236 ? 12.242 -15.352 -2.309 1 94.69 236 GLY B C 1
ATOM 6098 O O . GLY B 1 236 ? 11.586 -16.344 -1.982 1 94.69 236 GLY B O 1
ATOM 6099 N N . ALA B 1 237 ? 12.492 -15.008 -3.555 1 94.81 237 ALA B N 1
ATOM 6100 C CA . ALA B 1 237 ? 12.086 -15.891 -4.645 1 94.81 237 ALA B CA 1
ATOM 6101 C C . ALA B 1 237 ? 12.805 -17.234 -4.57 1 94.81 237 ALA B C 1
ATOM 6103 O O . ALA B 1 237 ? 12.203 -18.281 -4.805 1 94.81 237 ALA B O 1
ATOM 6104 N N . ILE B 1 238 ? 14.031 -17.188 -4.234 1 91.5 238 ILE B N 1
ATOM 6105 C CA . ILE B 1 238 ? 14.828 -18.406 -4.105 1 91.5 238 ILE B CA 1
ATOM 6106 C C . ILE B 1 238 ? 14.273 -19.266 -2.98 1 91.5 238 ILE B C 1
ATOM 6108 O O . ILE B 1 238 ? 13.969 -20.453 -3.188 1 91.5 238 ILE B O 1
ATOM 6112 N N . ILE B 1 239 ? 14.102 -18.688 -1.854 1 94.19 239 ILE B N 1
ATOM 6113 C CA . ILE B 1 239 ? 13.625 -19.422 -0.682 1 94.19 239 ILE B CA 1
ATOM 6114 C C . ILE B 1 239 ? 12.227 -19.969 -0.946 1 94.19 239 ILE B C 1
ATOM 6116 O O . ILE B 1 239 ? 11.945 -21.141 -0.672 1 94.19 239 ILE B O 1
ATOM 6120 N N . ALA B 1 240 ? 11.383 -19.125 -1.498 1 96 240 ALA B N 1
ATOM 6121 C CA . ALA B 1 240 ? 10.008 -19.531 -1.781 1 96 240 ALA B CA 1
ATOM 6122 C C . ALA B 1 240 ? 9.969 -20.734 -2.721 1 96 240 ALA B C 1
ATOM 6124 O O . ALA B 1 240 ? 9.188 -21.656 -2.512 1 96 240 ALA B O 1
ATOM 6125 N N . SER B 1 241 ? 10.82 -20.703 -3.727 1 93.94 241 SER B N 1
ATOM 6126 C CA . SER B 1 241 ? 10.844 -21.781 -4.703 1 93.94 241 SER B CA 1
ATOM 6127 C C . SER B 1 241 ? 11.398 -23.078 -4.094 1 93.94 241 SER B C 1
ATOM 6129 O O . SER B 1 241 ? 10.883 -24.156 -4.355 1 93.94 241 SER B O 1
ATOM 6131 N N . LEU B 1 242 ? 12.398 -22.953 -3.271 1 92.75 242 LEU B N 1
ATOM 6132 C CA . LEU B 1 242 ? 13.039 -24.125 -2.688 1 92.75 242 LEU B CA 1
ATOM 6133 C C . LEU B 1 242 ? 12.141 -24.766 -1.63 1 92.75 242 LEU B C 1
ATOM 6135 O O . LEU B 1 242 ? 12.008 -25.984 -1.575 1 92.75 242 LEU B O 1
ATOM 6139 N N . VAL B 1 243 ? 11.492 -23.938 -0.845 1 92.81 243 VAL B N 1
ATOM 6140 C CA . VAL B 1 243 ? 10.688 -24.469 0.243 1 92.81 243 VAL B CA 1
ATOM 6141 C C . VAL B 1 243 ? 9.305 -24.859 -0.284 1 92.81 243 VAL B C 1
ATOM 6143 O O . VAL B 1 243 ? 8.734 -25.859 0.14 1 92.81 243 VAL B O 1
ATOM 6146 N N . GLY B 1 244 ? 8.75 -24.141 -1.163 1 87 244 GLY B N 1
ATOM 6147 C CA . GLY B 1 244 ? 7.391 -24.328 -1.629 1 87 244 GLY B CA 1
ATOM 6148 C C . GLY B 1 244 ? 7.27 -25.406 -2.693 1 87 244 GLY B C 1
ATOM 6149 O O . GLY B 1 244 ? 6.441 -26.312 -2.578 1 87 244 GLY B O 1
ATOM 6150 N N . VAL B 1 245 ? 8.156 -25.297 -3.654 1 85.94 245 VAL B N 1
ATOM 6151 C CA . VAL B 1 245 ? 8.008 -26.156 -4.828 1 85.94 245 VAL B CA 1
ATOM 6152 C C . VAL B 1 245 ? 8.898 -27.375 -4.684 1 85.94 245 VAL B C 1
ATOM 6154 O O . VAL B 1 245 ? 8.438 -28.516 -4.852 1 85.94 245 VAL B O 1
ATOM 6157 N N . LYS B 1 246 ? 10.094 -27.172 -4.309 1 86.62 246 LYS B N 1
ATOM 6158 C CA . LYS B 1 246 ? 11.031 -28.281 -4.234 1 86.62 246 LYS B CA 1
ATOM 6159 C C . LYS B 1 246 ? 10.922 -29 -2.893 1 86.62 246 LYS B C 1
ATOM 6161 O O . LYS B 1 246 ? 11.398 -30.125 -2.748 1 86.62 246 LYS B O 1
ATOM 6166 N N . ARG B 1 247 ? 10.359 -28.375 -1.93 1 88.44 247 ARG B N 1
ATOM 6167 C CA . ARG B 1 247 ? 10.094 -28.922 -0.601 1 88.44 247 ARG B CA 1
ATOM 6168 C C . ARG B 1 247 ? 11.391 -29.312 0.099 1 88.44 247 ARG B C 1
ATOM 6170 O O . ARG B 1 247 ? 11.469 -30.375 0.714 1 88.44 247 ARG B O 1
ATOM 6177 N N . TYR B 1 248 ? 12.359 -28.484 -0.097 1 90.94 248 TYR B N 1
ATOM 6178 C CA . TYR B 1 248 ? 13.586 -28.625 0.681 1 90.94 248 TYR B CA 1
ATOM 6179 C C . TYR B 1 248 ? 13.344 -28.312 2.15 1 90.94 248 TYR B C 1
ATOM 6181 O O . TYR B 1 248 ? 12.453 -27.516 2.479 1 90.94 248 TYR B O 1
ATOM 6189 N N . THR B 1 249 ? 14.156 -29 2.924 1 93.88 249 THR B N 1
ATOM 6190 C CA . THR B 1 249 ? 14.125 -28.609 4.328 1 93.88 249 THR B CA 1
ATOM 6191 C C . THR B 1 249 ? 14.852 -27.281 4.523 1 93.88 249 THR B C 1
ATOM 6193 O O . THR B 1 249 ? 15.703 -26.906 3.713 1 93.88 249 THR B O 1
ATOM 6196 N N . LEU B 1 250 ? 14.508 -26.641 5.539 1 95.56 250 LEU B N 1
ATOM 6197 C CA . LEU B 1 250 ? 15.141 -25.359 5.816 1 95.56 250 LEU B CA 1
ATOM 6198 C C . LEU B 1 250 ? 16.625 -25.531 6.121 1 95.56 250 LEU B C 1
ATOM 6200 O O . LEU B 1 250 ? 17.438 -24.656 5.824 1 95.56 250 LEU B O 1
ATOM 6204 N N . ASP B 1 251 ? 17.016 -26.625 6.668 1 93.19 251 ASP B N 1
ATOM 6205 C CA . ASP B 1 251 ? 18.422 -26.922 6.902 1 93.19 251 ASP B CA 1
ATOM 6206 C C . ASP B 1 251 ? 19.172 -27.062 5.582 1 93.19 251 ASP B C 1
ATOM 6208 O O . ASP B 1 251 ? 20.297 -26.594 5.445 1 93.19 251 ASP B O 1
ATOM 6212 N N . GLU B 1 252 ? 18.562 -27.75 4.668 1 91.25 252 GLU B N 1
ATOM 6213 C CA . GLU B 1 252 ? 19.156 -27.891 3.342 1 91.25 252 GLU B CA 1
ATOM 6214 C C . GLU B 1 252 ? 19.344 -26.531 2.67 1 91.25 252 GLU B C 1
ATOM 6216 O O . GLU B 1 252 ? 20.375 -26.266 2.055 1 91.25 252 GLU B O 1
ATOM 6221 N N . ILE B 1 253 ? 18.359 -25.75 2.812 1 91.31 253 ILE B N 1
ATOM 6222 C CA . ILE B 1 253 ? 18.406 -24.422 2.203 1 91.31 253 ILE B CA 1
ATOM 6223 C C . ILE B 1 253 ? 19.5 -23.594 2.863 1 91.31 253 ILE B C 1
ATOM 6225 O O . ILE B 1 253 ? 20.234 -22.875 2.184 1 91.31 253 ILE B O 1
ATOM 6229 N N . SER B 1 254 ? 19.578 -23.656 4.148 1 89.06 254 SER B N 1
ATOM 6230 C CA . SER B 1 254 ? 20.625 -22.953 4.875 1 89.06 254 SER B CA 1
ATOM 6231 C C . SER B 1 254 ? 22.016 -23.344 4.363 1 89.06 254 SER B C 1
ATOM 6233 O O . SER B 1 254 ? 22.891 -22.484 4.223 1 89.06 254 SER B O 1
ATOM 6235 N N . GLU B 1 255 ? 22.188 -24.531 4.094 1 85.06 255 GLU B N 1
ATOM 6236 C CA . GLU B 1 255 ? 23.469 -25.016 3.578 1 85.06 255 GLU B CA 1
ATOM 6237 C C . GLU B 1 255 ? 23.734 -24.484 2.176 1 85.06 255 GLU B C 1
ATOM 6239 O O . GLU B 1 255 ? 24.875 -24.125 1.853 1 85.06 255 GLU B O 1
ATOM 6244 N N . ILE B 1 256 ? 22.719 -24.531 1.404 1 81.19 256 ILE B N 1
ATOM 6245 C CA . ILE B 1 256 ? 22.844 -23.984 0.057 1 81.19 256 ILE B CA 1
ATOM 6246 C C . ILE B 1 256 ? 23.281 -22.516 0.13 1 81.19 256 ILE B C 1
ATOM 6248 O O . ILE B 1 256 ? 24.156 -22.078 -0.614 1 81.19 256 ILE B O 1
ATOM 6252 N N . TYR B 1 257 ? 22.703 -21.734 0.968 1 79.75 257 TYR B N 1
ATOM 6253 C CA . TYR B 1 257 ? 23.016 -20.312 1.112 1 79.75 257 TYR B CA 1
ATOM 6254 C C . TYR B 1 257 ? 24.422 -20.109 1.641 1 79.75 257 TYR B C 1
ATOM 6256 O O . TYR B 1 257 ? 25.125 -19.172 1.227 1 79.75 257 TYR B O 1
ATOM 6264 N N . LYS B 1 258 ? 24.828 -20.875 2.516 1 73.75 258 LYS B N 1
ATOM 6265 C CA . LYS B 1 258 ? 26.203 -20.797 3.023 1 73.75 258 LYS B CA 1
ATOM 6266 C C . LYS B 1 258 ? 27.219 -21.094 1.925 1 73.75 258 LYS B C 1
ATOM 6268 O O . LYS B 1 258 ? 28.234 -20.422 1.821 1 73.75 258 LYS B O 1
ATOM 6273 N N . ASN B 1 259 ? 26.844 -21.984 1.079 1 70.25 259 ASN B N 1
ATOM 6274 C CA . ASN B 1 259 ? 27.734 -22.391 0.009 1 70.25 259 ASN B CA 1
ATOM 6275 C C . ASN B 1 259 ? 27.703 -21.422 -1.158 1 70.25 259 ASN B C 1
ATOM 6277 O O . ASN B 1 259 ? 28.734 -21.141 -1.771 1 70.25 259 ASN B O 1
ATOM 6281 N N . LEU B 1 260 ? 26.516 -20.969 -1.492 1 64 260 LEU B N 1
ATOM 6282 C CA . LEU B 1 260 ? 26.328 -20.031 -2.604 1 64 260 LEU B CA 1
ATOM 6283 C C . LEU B 1 260 ? 27.047 -18.719 -2.344 1 64 260 LEU B C 1
ATOM 6285 O O . LEU B 1 260 ? 27.656 -18.156 -3.254 1 64 260 LEU B O 1
ATOM 6289 N N . SER B 1 261 ? 26.875 -18.188 -1.218 1 57.72 261 SER B N 1
ATOM 6290 C CA . SER B 1 261 ? 27.547 -16.938 -0.873 1 57.72 261 SER B CA 1
ATOM 6291 C C . SER B 1 261 ? 29.062 -17.031 -1.102 1 57.72 261 SER B C 1
ATOM 6293 O O . SER B 1 261 ? 29.672 -16.109 -1.634 1 57.72 261 SER B O 1
ATOM 6295 N N . THR B 1 262 ? 29.531 -18.141 -0.82 1 56.41 262 THR B N 1
ATOM 6296 C CA . THR B 1 262 ? 30.969 -18.359 -0.981 1 56.41 262 THR B CA 1
ATOM 6297 C C . THR B 1 262 ? 31.328 -18.516 -2.457 1 56.41 262 THR B C 1
ATOM 6299 O O . THR B 1 262 ? 32.344 -17.984 -2.904 1 56.41 262 THR B O 1
ATOM 6302 N N . GLN B 1 263 ? 30.5 -19.156 -3.123 1 57.19 263 GLN B N 1
ATOM 6303 C CA . GLN B 1 263 ? 30.828 -19.469 -4.508 1 57.19 263 GLN B CA 1
ATOM 6304 C C . GLN B 1 263 ? 30.578 -18.266 -5.418 1 57.19 263 GLN B C 1
ATOM 6306 O O . GLN B 1 263 ? 31.328 -18.031 -6.363 1 57.19 263 GLN B O 1
ATOM 6311 N N . ILE B 1 264 ? 29.469 -17.609 -5.246 1 55.06 264 ILE B N 1
ATOM 6312 C CA . ILE B 1 264 ? 29.047 -16.562 -6.152 1 55.06 264 ILE B CA 1
ATOM 6313 C C . ILE B 1 264 ? 29.828 -15.281 -5.859 1 55.06 264 ILE B C 1
ATOM 6315 O O . ILE B 1 264 ? 30.266 -14.578 -6.781 1 55.06 264 ILE B O 1
ATOM 6319 N N . PHE B 1 265 ? 30.109 -15.055 -4.605 1 52.38 265 PHE B N 1
ATOM 6320 C CA . PHE B 1 265 ? 30.641 -13.734 -4.293 1 52.38 265 PHE B CA 1
ATOM 6321 C C . PHE B 1 265 ? 32.125 -13.797 -4.059 1 52.38 265 PHE B C 1
ATOM 6323 O O . PHE B 1 265 ? 32.812 -12.758 -3.988 1 52.38 265 PHE B O 1
ATOM 6330 N N . THR B 1 266 ? 32.781 -15.031 -3.777 1 46.28 266 THR B N 1
ATOM 6331 C CA . THR B 1 266 ? 34.25 -15.141 -3.684 1 46.28 266 THR B CA 1
ATOM 6332 C C . THR B 1 266 ? 34.875 -14.883 -5.039 1 46.28 266 THR B C 1
ATOM 6334 O O . THR B 1 266 ? 36 -14.352 -5.109 1 46.28 266 THR B O 1
ATOM 6337 N N . GLN B 1 267 ? 34.281 -15.453 -6.016 1 44.62 267 GLN B N 1
ATOM 6338 C CA . GLN B 1 267 ? 35.031 -15.328 -7.273 1 44.62 267 GLN B CA 1
ATOM 6339 C C . GLN B 1 267 ? 35.188 -13.867 -7.668 1 44.62 267 GLN B C 1
ATOM 6341 O O . GLN B 1 267 ? 36.156 -13.516 -8.367 1 44.62 267 GLN B O 1
ATOM 6346 N N . SER B 1 268 ? 34.281 -13.07 -7.309 1 40.5 268 SER B N 1
ATOM 6347 C CA . SER B 1 268 ? 34.469 -11.695 -7.75 1 40.5 268 SER B CA 1
ATOM 6348 C C . SER B 1 268 ? 35.656 -11.062 -7.035 1 40.5 268 SER B C 1
ATOM 6350 O O . SER B 1 268 ? 36.219 -10.078 -7.516 1 40.5 268 SER B O 1
ATOM 6352 N N . ALA B 1 269 ? 35.906 -11.453 -5.773 1 37.34 269 ALA B N 1
ATOM 6353 C CA . ALA B 1 269 ? 37.031 -10.859 -5.07 1 37.34 269 ALA B CA 1
ATOM 6354 C C . ALA B 1 269 ? 38.344 -11.242 -5.734 1 37.34 269 ALA B C 1
ATOM 6356 O O . ALA B 1 269 ? 39.281 -10.453 -5.754 1 37.34 269 ALA B O 1
ATOM 6357 N N . LEU B 1 270 ? 38.531 -12.359 -6.148 1 31.69 270 LEU B N 1
ATOM 6358 C CA . LEU B 1 270 ? 39.75 -12.773 -6.793 1 31.69 270 LEU B CA 1
ATOM 6359 C C . LEU B 1 270 ? 39.75 -12.406 -8.273 1 31.69 270 LEU B C 1
ATOM 6361 O O . LEU B 1 270 ? 40.812 -12.266 -8.891 1 31.69 270 LEU B O 1
ATOM 6365 N N . LYS B 1 271 ? 38.656 -12.711 -9.062 1 38.31 271 LYS B N 1
ATOM 6366 C CA . LYS B 1 271 ? 38.688 -12.32 -10.469 1 38.31 271 LYS B CA 1
ATOM 6367 C C . LYS B 1 271 ? 38.406 -10.828 -10.625 1 38.31 271 LYS B C 1
ATOM 6369 O O . LYS B 1 271 ? 37.281 -10.367 -10.398 1 38.31 271 LYS B O 1
ATOM 6374 N N . GLY B 1 272 ? 39.219 -9.867 -10.148 1 31.92 272 GLY B N 1
ATOM 6375 C CA . GLY B 1 272 ? 39.406 -8.43 -10.094 1 31.92 272 GLY B CA 1
ATOM 6376 C C . GLY B 1 272 ? 38.625 -7.68 -11.156 1 31.92 272 GLY B C 1
ATOM 6377 O O . GLY B 1 272 ? 37.719 -8.234 -11.781 1 31.92 272 GLY B O 1
ATOM 6378 N N . THR B 1 273 ? 39.375 -6.508 -11.875 1 33.97 273 THR B N 1
ATOM 6379 C CA . THR B 1 273 ? 39.25 -5.25 -12.609 1 33.97 273 THR B CA 1
ATOM 6380 C C . THR B 1 273 ? 38.719 -5.488 -14.016 1 33.97 273 THR B C 1
ATOM 6382 O O . THR B 1 273 ? 38.219 -4.562 -14.656 1 33.97 273 THR B O 1
ATOM 6385 N N . SER B 1 274 ? 39.188 -6.516 -14.734 1 32.47 274 SER B N 1
ATOM 6386 C CA . SER B 1 274 ? 39.094 -6.461 -16.188 1 32.47 274 SER B CA 1
ATOM 6387 C C . SER B 1 274 ? 37.688 -6.715 -16.688 1 32.47 274 SER B C 1
ATOM 6389 O O . SER B 1 274 ? 37.219 -6.094 -17.641 1 32.47 274 SER B O 1
ATOM 6391 N N . SER B 1 275 ? 37.062 -7.727 -16.234 1 33.88 275 SER B N 1
ATOM 6392 C CA . SER B 1 275 ? 35.781 -8.117 -16.812 1 33.88 275 SER B CA 1
ATOM 6393 C C . SER B 1 275 ? 34.656 -7.211 -16.328 1 33.88 275 SER B C 1
ATOM 6395 O O . SER B 1 275 ? 33.531 -7.289 -16.828 1 33.88 275 SER B O 1
ATOM 6397 N N . LEU B 1 276 ? 34.875 -6.477 -15.312 1 34.69 276 LEU B N 1
ATOM 6398 C CA . LEU B 1 276 ? 33.938 -5.473 -14.797 1 34.69 276 LEU B CA 1
ATOM 6399 C C . LEU B 1 276 ? 33.688 -4.395 -15.844 1 34.69 276 LEU B C 1
ATOM 6401 O O . LEU B 1 276 ? 32.625 -3.768 -15.836 1 34.69 276 LEU B O 1
ATOM 6405 N N . VAL B 1 277 ? 34.812 -3.939 -16.5 1 32.78 277 VAL B N 1
ATOM 6406 C CA . VAL B 1 277 ? 34.812 -2.787 -17.391 1 32.78 277 VAL B CA 1
ATOM 6407 C C . VAL B 1 277 ? 33.844 -3.035 -18.547 1 32.78 277 VAL B C 1
ATOM 6409 O O . VAL B 1 277 ? 33.25 -2.094 -19.078 1 32.78 277 VAL B O 1
ATOM 6412 N N . TRP B 1 278 ? 33.938 -4.234 -19.156 1 31.55 278 TRP B N 1
ATOM 6413 C CA . TRP B 1 278 ? 33.188 -4.348 -20.406 1 31.55 278 TRP B CA 1
ATOM 6414 C C . TRP B 1 278 ? 31.75 -4.762 -20.125 1 31.55 278 TRP B C 1
ATOM 6416 O O . TRP B 1 278 ? 30.859 -4.453 -20.922 1 31.55 278 TRP B O 1
ATOM 6426 N N . SER B 1 279 ? 31.562 -6.059 -19.328 1 35.56 279 SER B N 1
ATOM 6427 C CA . SER B 1 279 ? 30.234 -6.637 -19.125 1 35.56 279 SER B CA 1
ATOM 6428 C C . SER B 1 279 ? 29.656 -6.234 -17.781 1 35.56 279 SER B C 1
ATOM 6430 O O . SER B 1 279 ? 30.328 -6.332 -16.75 1 35.56 279 SER B O 1
ATOM 6432 N N . HIS B 1 280 ? 28.969 -5.168 -17.641 1 40.03 280 HIS B N 1
ATOM 6433 C CA . HIS B 1 280 ? 28.266 -4.535 -16.516 1 40.03 280 HIS B CA 1
ATOM 6434 C C . HIS B 1 280 ? 27.797 -5.574 -15.508 1 40.03 280 HIS B C 1
ATOM 6436 O O . HIS B 1 280 ? 26.922 -5.285 -14.68 1 40.03 280 HIS B O 1
ATOM 6442 N N . SER B 1 281 ? 27.844 -6.812 -15.773 1 46.91 281 SER B N 1
ATOM 6443 C CA . SER B 1 281 ? 27.406 -7.793 -14.781 1 46.91 281 SER B CA 1
ATOM 6444 C C . SER B 1 281 ? 28.594 -8.422 -14.07 1 46.91 281 SER B C 1
ATOM 6446 O O . SER B 1 281 ? 29.531 -8.914 -14.719 1 46.91 281 SER B O 1
ATOM 6448 N N . TYR B 1 282 ? 28.984 -7.941 -12.773 1 46.19 282 TYR B N 1
ATOM 6449 C CA . TYR B 1 282 ? 30.141 -8.242 -11.938 1 46.19 282 TYR B CA 1
ATOM 6450 C C . TYR B 1 282 ? 30.281 -9.75 -11.719 1 46.19 282 TYR B C 1
ATOM 6452 O O . TYR B 1 282 ? 31.391 -10.266 -11.594 1 46.19 282 TYR B O 1
ATOM 6460 N N . TYR B 1 283 ? 29.219 -10.414 -11.555 1 53.56 283 TYR B N 1
ATOM 6461 C CA . TYR B 1 283 ? 29.359 -11.805 -11.141 1 53.56 283 TYR B CA 1
ATOM 6462 C C . TYR B 1 283 ? 29.047 -12.758 -12.289 1 53.56 283 TYR B C 1
ATOM 6464 O O . TYR B 1 283 ? 28.375 -12.375 -13.25 1 53.56 283 TYR B O 1
ATOM 6472 N N . ASP B 1 284 ? 29.766 -13.891 -12.391 1 59.25 284 ASP B N 1
ATOM 6473 C CA . ASP B 1 284 ? 29.594 -14.938 -13.398 1 59.25 284 ASP B CA 1
ATOM 6474 C C . ASP B 1 284 ? 28.141 -15.359 -13.523 1 59.25 284 ASP B C 1
ATOM 6476 O O . ASP B 1 284 ? 27.672 -16.219 -12.773 1 59.25 284 ASP B O 1
ATOM 6480 N N . THR B 1 285 ? 27.391 -14.727 -14.32 1 69.44 285 THR B N 1
ATOM 6481 C CA . THR B 1 285 ? 25.969 -14.961 -14.594 1 69.44 285 THR B CA 1
ATOM 6482 C C . THR B 1 285 ? 25.734 -16.406 -15.039 1 69.44 285 THR B C 1
ATOM 6484 O O . THR B 1 285 ? 24.766 -17.031 -14.633 1 69.44 285 THR B O 1
ATOM 6487 N N . ALA B 1 286 ? 26.625 -16.969 -15.766 1 72.88 286 ALA B N 1
ATOM 6488 C CA . ALA B 1 286 ? 26.484 -18.328 -16.281 1 72.88 286 ALA B CA 1
ATOM 6489 C C . ALA B 1 286 ? 26.578 -19.359 -15.156 1 72.88 286 ALA B C 1
ATOM 6491 O O . ALA B 1 286 ? 25.828 -20.344 -15.141 1 72.88 286 ALA B O 1
ATOM 6492 N N . ARG B 1 287 ? 27.484 -19.172 -14.336 1 72.88 287 ARG B N 1
ATOM 6493 C CA . ARG B 1 287 ? 27.641 -20.078 -13.203 1 72.88 287 ARG B CA 1
ATOM 6494 C C . ARG B 1 287 ? 26.422 -20.016 -12.289 1 72.88 287 ARG B C 1
ATOM 6496 O O . ARG B 1 287 ? 25.953 -21.047 -11.797 1 72.88 287 ARG B O 1
ATOM 6503 N N . TRP B 1 288 ? 25.969 -18.906 -12.078 1 76.06 288 TRP B N 1
ATOM 6504 C CA . TRP B 1 288 ? 24.766 -18.703 -11.281 1 76.06 288 TRP B CA 1
ATOM 6505 C C . TRP B 1 288 ? 23.578 -19.422 -11.891 1 76.06 288 TRP B C 1
ATOM 6507 O O . TRP B 1 288 ? 22.828 -20.109 -11.188 1 76.06 288 TRP B O 1
ATOM 6517 N N . GLU B 1 289 ? 23.422 -19.312 -13.125 1 80.81 289 GLU B N 1
ATOM 6518 C CA . GLU B 1 289 ? 22.328 -19.969 -13.828 1 80.81 289 GLU B CA 1
ATOM 6519 C C . GLU B 1 289 ? 22.453 -21.5 -13.727 1 80.81 289 GLU B C 1
ATOM 6521 O O . GLU B 1 289 ? 21.453 -22.188 -13.539 1 80.81 289 GLU B O 1
ATOM 6526 N N . LYS B 1 290 ? 23.609 -21.906 -13.844 1 81.88 290 LYS B N 1
ATOM 6527 C CA . LYS B 1 290 ? 23.844 -23.344 -13.734 1 81.88 290 LYS B CA 1
ATOM 6528 C C . LYS B 1 290 ? 23.5 -23.859 -12.336 1 81.88 290 LYS B C 1
ATOM 6530 O O . LYS B 1 290 ? 22.906 -24.922 -12.195 1 81.88 290 LYS B O 1
ATOM 6535 N N . LEU B 1 291 ? 23.891 -23.156 -11.383 1 79.12 291 LEU B N 1
ATOM 6536 C CA . LEU B 1 291 ? 23.594 -23.547 -10 1 79.12 291 LEU B CA 1
ATOM 6537 C C . LEU B 1 291 ? 22.078 -23.578 -9.766 1 79.12 291 LEU B C 1
ATOM 6539 O O . LEU B 1 291 ? 21.578 -24.484 -9.102 1 79.12 291 LEU B O 1
ATOM 6543 N N . LEU B 1 292 ? 21.406 -22.641 -10.273 1 83.5 292 LEU B N 1
ATOM 6544 C CA . LEU B 1 292 ? 19.953 -22.594 -10.141 1 83.5 292 LEU B CA 1
ATOM 6545 C C . LEU B 1 292 ? 19.312 -23.797 -10.82 1 83.5 292 LEU B C 1
ATOM 6547 O O . LEU B 1 292 ? 18.422 -24.438 -10.258 1 83.5 292 LEU B O 1
ATOM 6551 N N . GLN B 1 293 ? 19.828 -24.062 -11.984 1 86.81 293 GLN B N 1
ATOM 6552 C CA . GLN B 1 293 ? 19.297 -25.188 -12.742 1 86.81 293 GLN B CA 1
ATOM 6553 C C . GLN B 1 293 ? 19.531 -26.516 -12.008 1 86.81 293 GLN B C 1
ATOM 6555 O O . GLN B 1 293 ? 18.672 -27.391 -12.008 1 86.81 293 GLN B O 1
ATOM 6560 N N . GLU B 1 294 ? 20.625 -26.578 -11.398 1 84.19 294 GLU B N 1
ATOM 6561 C CA . GLU B 1 294 ? 20.984 -27.797 -10.68 1 84.19 294 GLU B CA 1
ATOM 6562 C C . GLU B 1 294 ? 20.109 -27.969 -9.438 1 84.19 294 GLU B C 1
ATOM 6564 O O . GLU B 1 294 ? 19.688 -29.078 -9.117 1 84.19 294 GLU B O 1
ATOM 6569 N N . GLN B 1 295 ? 19.875 -26.953 -8.789 1 82.12 295 GLN B N 1
ATOM 6570 C CA . GLN B 1 295 ? 19.141 -27.031 -7.527 1 82.12 295 GLN B CA 1
ATOM 6571 C C . GLN B 1 295 ? 17.641 -27.062 -7.762 1 82.12 295 GLN B C 1
ATOM 6573 O O . GLN B 1 295 ? 16.906 -27.766 -7.062 1 82.12 295 GLN B O 1
ATOM 6578 N N . ILE B 1 296 ? 17.125 -26.297 -8.695 1 85.5 296 ILE B N 1
ATOM 6579 C CA . ILE B 1 296 ? 15.688 -26.125 -8.883 1 85.5 296 ILE B CA 1
ATOM 6580 C C . ILE B 1 296 ? 15.195 -27.094 -9.961 1 85.5 296 ILE B C 1
ATOM 6582 O O . ILE B 1 296 ? 14.07 -27.594 -9.883 1 85.5 296 ILE B O 1
ATOM 6586 N N . GLY B 1 297 ? 16 -27.328 -10.969 1 84 297 GLY B N 1
ATOM 6587 C CA . GLY B 1 297 ? 15.617 -28.219 -12.062 1 84 297 GLY B CA 1
ATOM 6588 C C . GLY B 1 297 ? 14.977 -27.484 -13.227 1 84 297 GLY B C 1
ATOM 6589 O O . GLY B 1 297 ? 14.953 -26.25 -13.258 1 84 297 GLY B O 1
ATOM 6590 N N . ASN B 1 298 ? 14.422 -28.281 -14.203 1 88.94 298 ASN B N 1
ATOM 6591 C CA . ASN B 1 298 ? 13.898 -27.734 -15.453 1 88.94 298 ASN B CA 1
ATOM 6592 C C . ASN B 1 298 ? 12.391 -27.922 -15.555 1 88.94 298 ASN B C 1
ATOM 6594 O O . ASN B 1 298 ? 11.875 -28.281 -16.625 1 88.94 298 ASN B O 1
ATOM 6598 N N . GLN B 1 299 ? 11.781 -27.672 -14.531 1 91.75 299 GLN B N 1
ATOM 6599 C CA . GLN B 1 299 ? 10.328 -27.766 -14.523 1 91.75 299 GLN B CA 1
ATOM 6600 C C . GLN B 1 299 ? 9.695 -26.391 -14.773 1 91.75 299 GLN B C 1
ATOM 6602 O O . GLN B 1 299 ? 10.227 -25.375 -14.352 1 91.75 299 GLN B O 1
ATOM 6607 N N . THR B 1 300 ? 8.555 -26.469 -15.469 1 94.38 300 THR B N 1
ATOM 6608 C CA . THR B 1 300 ? 7.805 -25.219 -15.656 1 94.38 300 THR B CA 1
ATOM 6609 C C . THR B 1 300 ? 7.027 -24.859 -14.391 1 94.38 300 THR B C 1
ATOM 6611 O O . THR B 1 300 ? 6.711 -25.734 -13.586 1 94.38 300 THR B O 1
ATOM 6614 N N . LEU B 1 301 ? 6.785 -23.672 -14.227 1 96.31 301 LEU B N 1
ATOM 6615 C CA . LEU B 1 301 ? 6.027 -23.219 -13.07 1 96.31 301 LEU B CA 1
ATOM 6616 C C . LEU B 1 301 ? 4.688 -23.938 -12.969 1 96.31 301 LEU B C 1
ATOM 6618 O O . LEU B 1 301 ? 4.34 -24.469 -11.914 1 96.31 301 LEU B O 1
ATOM 6622 N N . ILE B 1 302 ? 3.971 -24.078 -14.055 1 96.44 302 ILE B N 1
ATOM 6623 C CA . ILE B 1 302 ? 2.607 -24.594 -14.039 1 96.44 302 ILE B CA 1
ATOM 6624 C C . ILE B 1 302 ? 2.627 -26.094 -13.719 1 96.44 302 ILE B C 1
ATOM 6626 O O . ILE B 1 302 ? 1.691 -26.609 -13.109 1 96.44 302 ILE B O 1
ATOM 6630 N N . SER B 1 303 ? 3.67 -26.766 -14.078 1 94.94 303 SER B N 1
ATOM 6631 C CA . SER B 1 303 ? 3.752 -28.203 -13.852 1 94.94 303 SER B CA 1
ATOM 6632 C C . SER B 1 303 ? 3.85 -28.531 -12.359 1 94.94 303 SER B C 1
ATOM 6634 O O . SER B 1 303 ? 3.564 -29.656 -11.945 1 94.94 303 SER B O 1
ATOM 6636 N N . THR B 1 304 ? 4.223 -27.547 -11.586 1 94.56 304 THR B N 1
ATOM 6637 C CA . THR B 1 304 ? 4.312 -27.781 -10.148 1 94.56 304 THR B CA 1
ATOM 6638 C C . THR B 1 304 ? 2.928 -27.984 -9.539 1 94.56 304 THR B C 1
ATOM 6640 O O . THR B 1 304 ? 2.797 -28.531 -8.445 1 94.56 304 THR B O 1
ATOM 6643 N N . ALA B 1 305 ? 1.97 -27.609 -10.234 1 93.94 305 ALA B N 1
ATOM 6644 C CA . ALA B 1 305 ? 0.592 -27.734 -9.766 1 93.94 305 ALA B CA 1
ATOM 6645 C C . ALA B 1 305 ? 0.158 -29.203 -9.766 1 93.94 305 ALA B C 1
ATOM 6647 O O . ALA B 1 305 ? -0.864 -29.547 -9.164 1 93.94 305 ALA B O 1
ATOM 6648 N N . ARG B 1 306 ? 0.914 -30.047 -10.398 1 94.25 306 ARG B N 1
ATOM 6649 C CA . ARG B 1 306 ? 0.584 -31.469 -10.414 1 94.25 306 ARG B CA 1
ATOM 6650 C C . ARG B 1 306 ? 0.569 -32.031 -9 1 94.25 306 ARG B C 1
ATOM 6652 O O . ARG B 1 306 ? -0.185 -32.969 -8.711 1 94.25 306 ARG B O 1
ATOM 6659 N N . SER B 1 307 ? 1.396 -31.438 -8.203 1 90.81 307 SER B N 1
ATOM 6660 C CA . SER B 1 307 ? 1.431 -31.875 -6.812 1 90.81 307 SER B CA 1
ATOM 6661 C C . SER B 1 307 ? 0.344 -31.188 -5.992 1 90.81 307 SER B C 1
ATOM 6663 O O . SER B 1 307 ? 0.317 -29.953 -5.895 1 90.81 307 SER B O 1
ATOM 6665 N N . SER B 1 308 ? -0.488 -31.984 -5.367 1 86.06 308 SER B N 1
ATOM 6666 C CA . SER B 1 308 ? -1.592 -31.438 -4.578 1 86.06 308 SER B CA 1
ATOM 6667 C C . SER B 1 308 ? -1.084 -30.734 -3.33 1 86.06 308 SER B C 1
ATOM 6669 O O . SER B 1 308 ? -1.809 -29.938 -2.723 1 86.06 308 SER B O 1
ATOM 6671 N N . HIS B 1 309 ? 0.114 -30.953 -3.012 1 86.25 309 HIS B N 1
ATOM 6672 C CA . HIS B 1 309 ? 0.646 -30.391 -1.776 1 86.25 309 HIS B CA 1
ATOM 6673 C C . HIS B 1 309 ? 1.48 -29.141 -2.053 1 86.25 309 HIS B C 1
ATOM 6675 O O . HIS B 1 309 ? 1.988 -28.516 -1.124 1 86.25 309 HIS B O 1
ATOM 6681 N N . CYS B 1 310 ? 1.555 -28.797 -3.271 1 91.88 310 CYS B N 1
ATOM 6682 C CA . CYS B 1 310 ? 2.332 -27.609 -3.627 1 91.88 310 CYS B CA 1
ATOM 6683 C C . CYS B 1 310 ? 1.498 -26.344 -3.484 1 91.88 310 CYS B C 1
ATOM 6685 O O . CYS B 1 310 ? 0.438 -26.219 -4.102 1 91.88 310 CYS B O 1
ATOM 6687 N N . PRO B 1 311 ? 1.977 -25.453 -2.633 1 95.62 311 PRO B N 1
ATOM 6688 C CA . PRO B 1 311 ? 1.26 -24.172 -2.559 1 95.62 311 PRO B CA 1
ATOM 6689 C C . PRO B 1 311 ? 1.358 -23.359 -3.852 1 95.62 311 PRO B C 1
ATOM 6691 O O . PRO B 1 311 ? 2.227 -23.625 -4.684 1 95.62 311 PRO B O 1
ATOM 6694 N N . ARG B 1 312 ? 0.383 -22.469 -3.99 1 97.06 312 ARG B N 1
ATOM 6695 C CA . ARG B 1 312 ? 0.546 -21.5 -5.074 1 97.06 312 ARG B CA 1
ATOM 6696 C C . ARG B 1 312 ? 1.771 -20.625 -4.84 1 97.06 312 ARG B C 1
ATOM 6698 O O . ARG B 1 312 ? 2.064 -20.25 -3.705 1 97.06 312 ARG B O 1
ATOM 6705 N N . LEU B 1 313 ? 2.486 -20.391 -5.93 1 97.31 313 LEU B N 1
ATOM 6706 C CA . LEU B 1 313 ? 3.732 -19.641 -5.863 1 97.31 313 LEU B CA 1
ATOM 6707 C C . LEU B 1 313 ? 3.699 -18.438 -6.816 1 97.31 313 LEU B C 1
ATOM 6709 O O . LEU B 1 313 ? 3.307 -18.578 -7.977 1 97.31 313 LEU B O 1
ATOM 6713 N N . CYS B 1 314 ? 4.07 -17.281 -6.316 1 96.81 314 CYS B N 1
ATOM 6714 C CA . CYS B 1 314 ? 4.332 -16.156 -7.207 1 96.81 314 CYS B CA 1
ATOM 6715 C C . CYS B 1 314 ? 5.652 -15.484 -6.855 1 96.81 314 CYS B C 1
ATOM 6717 O O . CYS B 1 314 ? 5.945 -15.25 -5.684 1 96.81 314 CYS B O 1
ATOM 6719 N N . VAL B 1 315 ? 6.461 -15.273 -7.828 1 96.62 315 VAL B N 1
ATOM 6720 C CA . VAL B 1 315 ? 7.742 -14.594 -7.695 1 96.62 315 VAL B CA 1
ATOM 6721 C C . VAL B 1 315 ? 7.77 -13.367 -8.602 1 96.62 315 VAL B C 1
ATOM 6723 O O . VAL B 1 315 ? 7.199 -13.375 -9.695 1 96.62 315 VAL B O 1
ATOM 6726 N N . LEU B 1 316 ? 8.438 -12.336 -8.148 1 95.75 316 LEU B N 1
ATOM 6727 C CA . LEU B 1 316 ? 8.32 -11.055 -8.836 1 95.75 316 LEU B CA 1
ATOM 6728 C C . LEU B 1 316 ? 9.648 -10.648 -9.461 1 95.75 316 LEU B C 1
ATOM 6730 O O . LEU B 1 316 ? 10.703 -10.844 -8.859 1 95.75 316 LEU B O 1
ATOM 6734 N N . SER B 1 317 ? 9.578 -10.094 -10.633 1 93.38 317 SER B N 1
ATOM 6735 C CA . SER B 1 317 ? 10.672 -9.375 -11.281 1 93.38 317 SER B CA 1
ATOM 6736 C C . SER B 1 317 ? 10.219 -8.023 -11.812 1 93.38 317 SER B C 1
ATOM 6738 O O . SER B 1 317 ? 9.039 -7.672 -11.703 1 93.38 317 SER B O 1
ATOM 6740 N N . ALA B 1 318 ? 11.148 -7.242 -12.219 1 87.31 318 ALA B N 1
ATOM 6741 C CA . ALA B 1 318 ? 10.852 -5.957 -12.844 1 87.31 318 ALA B CA 1
ATOM 6742 C C . ALA B 1 318 ? 11.227 -5.969 -14.328 1 87.31 318 ALA B C 1
ATOM 6744 O O . ALA B 1 318 ? 12.336 -6.383 -14.688 1 87.31 318 ALA B O 1
ATOM 6745 N N . VAL B 1 319 ? 10.305 -5.586 -15.141 1 85.25 319 VAL B N 1
ATOM 6746 C CA . VAL B 1 319 ? 10.578 -5.473 -16.562 1 85.25 319 VAL B CA 1
ATOM 6747 C C . VAL B 1 319 ? 10.984 -4.039 -16.906 1 85.25 319 VAL B C 1
ATOM 6749 O O . VAL B 1 319 ? 10.266 -3.09 -16.578 1 85.25 319 VAL B O 1
ATOM 6752 N N . VAL B 1 320 ? 12.102 -3.904 -17.625 1 75.19 320 VAL B N 1
ATOM 6753 C CA . VAL B 1 320 ? 12.688 -2.572 -17.734 1 75.19 320 VAL B CA 1
ATOM 6754 C C . VAL B 1 320 ? 12.617 -2.098 -19.172 1 75.19 320 VAL B C 1
ATOM 6756 O O . VAL B 1 320 ? 12.883 -0.93 -19.469 1 75.19 320 VAL B O 1
ATOM 6759 N N . ASN B 1 321 ? 12.297 -2.934 -20.078 1 70.75 321 ASN B N 1
ATOM 6760 C CA . ASN B 1 321 ? 12.328 -2.512 -21.484 1 70.75 321 ASN B CA 1
ATOM 6761 C C . ASN B 1 321 ? 10.938 -2.137 -21.984 1 70.75 321 ASN B C 1
ATOM 6763 O O . ASN B 1 321 ? 10.625 -2.318 -23.156 1 70.75 321 ASN B O 1
ATOM 6767 N N . GLN B 1 322 ? 10.117 -1.79 -21.203 1 70.31 322 GLN B N 1
ATOM 6768 C CA . GLN B 1 322 ? 8.812 -1.222 -21.547 1 70.31 322 GLN B CA 1
ATOM 6769 C C . GLN B 1 322 ? 8.805 0.288 -21.328 1 70.31 322 GLN B C 1
ATOM 6771 O O . GLN B 1 322 ? 9.812 0.873 -20.938 1 70.31 322 GLN B O 1
ATOM 6776 N N . SER B 1 323 ? 7.809 0.9 -21.781 1 62.72 323 SER B N 1
ATOM 6777 C CA . SER B 1 323 ? 7.699 2.344 -21.609 1 62.72 323 SER B CA 1
ATOM 6778 C C . SER B 1 323 ? 7.844 2.734 -20.141 1 62.72 323 SER B C 1
ATOM 6780 O O . SER B 1 323 ? 8.398 3.787 -19.828 1 62.72 323 SER B O 1
ATOM 6782 N N . ARG B 1 324 ? 7.395 1.828 -19.312 1 67.44 324 ARG B N 1
ATOM 6783 C CA . ARG B 1 324 ? 7.523 2.033 -17.875 1 67.44 324 ARG B CA 1
ATOM 6784 C C . ARG B 1 324 ? 7.961 0.75 -17.172 1 67.44 324 ARG B C 1
ATOM 6786 O O . ARG B 1 324 ? 7.66 -0.351 -17.641 1 67.44 324 ARG B O 1
ATOM 6793 N N . LEU B 1 325 ? 8.789 1.038 -16.125 1 76.31 325 LEU B N 1
ATOM 6794 C CA . LEU B 1 325 ? 9.125 -0.093 -15.273 1 76.31 325 LEU B CA 1
ATOM 6795 C C . LEU B 1 325 ? 7.867 -0.767 -14.734 1 76.31 325 LEU B C 1
ATOM 6797 O O . LEU B 1 325 ? 6.977 -0.097 -14.203 1 76.31 325 LEU B O 1
ATOM 6801 N N . SER B 1 326 ? 7.734 -2.088 -15.016 1 82.5 326 SER B N 1
ATOM 6802 C CA . SER B 1 326 ? 6.535 -2.805 -14.594 1 82.5 326 SER B CA 1
ATOM 6803 C C . SER B 1 326 ? 6.891 -4.098 -13.867 1 82.5 326 SER B C 1
ATOM 6805 O O . SER B 1 326 ? 7.906 -4.727 -14.172 1 82.5 326 SER B O 1
ATOM 6807 N N . ALA B 1 327 ? 6.066 -4.43 -12.961 1 88.25 327 ALA B N 1
ATOM 6808 C CA . ALA B 1 327 ? 6.238 -5.699 -12.266 1 88.25 327 ALA B CA 1
ATOM 6809 C C . ALA B 1 327 ? 5.777 -6.867 -13.133 1 88.25 327 ALA B C 1
ATOM 6811 O O . ALA B 1 327 ? 4.82 -6.738 -13.898 1 88.25 327 ALA B O 1
ATOM 6812 N N . TYR B 1 328 ? 6.496 -7.902 -13.078 1 93.81 328 TYR B N 1
ATOM 6813 C CA . TYR B 1 328 ? 6.141 -9.164 -13.727 1 93.81 328 TYR B CA 1
ATOM 6814 C C . TYR B 1 328 ? 6.004 -10.281 -12.695 1 93.81 328 TYR B C 1
ATOM 6816 O O . TYR B 1 328 ? 6.922 -10.523 -11.906 1 93.81 328 TYR B O 1
ATOM 6824 N N . VAL B 1 329 ? 4.867 -10.922 -12.711 1 96.75 329 VAL B N 1
ATOM 6825 C CA . VAL B 1 329 ? 4.594 -11.961 -11.719 1 96.75 329 VAL B CA 1
ATOM 6826 C C . VAL B 1 329 ? 4.695 -13.344 -12.375 1 96.75 329 VAL B C 1
ATOM 6828 O O . VAL B 1 329 ? 3.898 -13.68 -13.25 1 96.75 329 VAL B O 1
ATOM 6831 N N . PHE B 1 330 ? 5.719 -14.125 -11.922 1 97.62 330 PHE B N 1
ATOM 6832 C CA . PHE B 1 330 ? 5.797 -15.531 -12.305 1 97.62 330 PHE B CA 1
ATOM 6833 C C . PHE B 1 330 ? 4.883 -16.375 -11.422 1 97.62 330 PHE B C 1
ATOM 6835 O O . PHE B 1 330 ? 5.016 -16.375 -10.195 1 97.62 330 PHE B O 1
ATOM 6842 N N . ARG B 1 331 ? 4.02 -17.094 -12.078 1 97.69 331 ARG B N 1
ATOM 6843 C CA . ARG B 1 331 ? 2.957 -17.812 -11.367 1 97.69 331 ARG B CA 1
ATOM 6844 C C . ARG B 1 331 ? 3.035 -19.312 -11.617 1 97.69 331 ARG B C 1
ATOM 6846 O O . ARG B 1 331 ? 3.303 -19.734 -12.742 1 97.69 331 ARG B O 1
ATOM 6853 N N . ASN B 1 332 ? 2.752 -20.125 -10.617 1 97.12 332 ASN B N 1
ATOM 6854 C CA . ASN B 1 332 ? 2.535 -21.547 -10.883 1 97.12 332 ASN B CA 1
ATOM 6855 C C . ASN B 1 332 ? 1.048 -21.875 -10.969 1 97.12 332 ASN B C 1
ATOM 6857 O O . ASN B 1 332 ? 0.645 -23.016 -10.711 1 97.12 332 ASN B O 1
ATOM 6861 N N . TYR B 1 333 ? 0.245 -20.938 -11.195 1 96.88 333 TYR B N 1
ATOM 6862 C CA . TYR B 1 333 ? -1.197 -21 -11.406 1 96.88 333 TYR B CA 1
ATOM 6863 C C . TYR B 1 333 ? -1.62 -20.047 -12.523 1 96.88 333 TYR B C 1
ATOM 6865 O O . TYR B 1 333 ? -0.815 -19.25 -13.016 1 96.88 333 TYR B O 1
ATOM 6873 N N . SER B 1 334 ? -2.799 -20.25 -12.961 1 96.38 334 SER B N 1
ATOM 6874 C CA . SER B 1 334 ? -3.453 -19.281 -13.844 1 96.38 334 SER B CA 1
ATOM 6875 C C . SER B 1 334 ? -4.668 -18.656 -13.172 1 96.38 334 SER B C 1
ATOM 6877 O O . SER B 1 334 ? -5.188 -19.188 -12.188 1 96.38 334 SER B O 1
ATOM 6879 N N . LEU B 1 335 ? -4.965 -17.516 -13.648 1 95.44 335 LEU B N 1
ATOM 6880 C CA . LEU B 1 335 ? -6.125 -16.828 -13.086 1 95.44 335 LEU B CA 1
ATOM 6881 C C . LEU B 1 335 ? -7.414 -17.297 -13.75 1 95.44 335 LEU B C 1
ATOM 6883 O O . LEU B 1 335 ? -7.391 -17.781 -14.883 1 95.44 335 LEU B O 1
ATOM 6887 N N . PRO B 1 336 ? -8.539 -17.266 -13.023 1 92.69 336 PRO B N 1
ATOM 6888 C CA . PRO B 1 336 ? -9.82 -17.672 -13.617 1 92.69 336 PRO B CA 1
ATOM 6889 C C . PRO B 1 336 ? -10.156 -16.906 -14.891 1 92.69 336 PRO B C 1
ATOM 6891 O O . PRO B 1 336 ? -9.602 -15.836 -15.133 1 92.69 336 PRO B O 1
ATOM 6894 N N . CYS B 1 337 ? -11.078 -17.5 -15.609 1 87.88 337 CYS B N 1
ATOM 6895 C CA . CYS B 1 337 ? -11.492 -16.891 -16.859 1 87.88 337 CYS B CA 1
ATOM 6896 C C . CYS B 1 337 ? -12.07 -15.5 -16.625 1 87.88 337 CYS B C 1
ATOM 6898 O O . CYS B 1 337 ? -12.797 -15.281 -15.656 1 87.88 337 CYS B O 1
ATOM 6900 N N . ARG B 1 338 ? -11.742 -14.57 -17.375 1 84 338 ARG B N 1
ATOM 6901 C CA . ARG B 1 338 ? -12.227 -13.195 -17.375 1 84 338 ARG B CA 1
ATOM 6902 C C . ARG B 1 338 ? -11.664 -12.406 -16.203 1 84 338 ARG B C 1
ATOM 6904 O O . ARG B 1 338 ? -12.203 -11.359 -15.836 1 84 338 ARG B O 1
ATOM 6911 N N . VAL B 1 339 ? -10.773 -13.023 -15.484 1 90.31 339 VAL B N 1
ATOM 6912 C CA . VAL B 1 339 ? -10.078 -12.328 -14.406 1 90.31 339 VAL B CA 1
ATOM 6913 C C . VAL B 1 339 ? -8.664 -11.961 -14.852 1 90.31 339 VAL B C 1
ATOM 6915 O O . VAL B 1 339 ? -7.949 -12.797 -15.414 1 90.31 339 VAL B O 1
ATOM 6918 N N . GLN B 1 340 ? -8.422 -10.695 -14.648 1 88 340 GLN B N 1
ATOM 6919 C CA . GLN B 1 340 ? -7.09 -10.227 -15.031 1 88 340 GLN B CA 1
ATOM 6920 C C . GLN B 1 340 ? -6.391 -9.555 -13.852 1 88 340 GLN B C 1
ATOM 6922 O O . GLN B 1 340 ? -7.016 -8.812 -13.094 1 88 340 GLN B O 1
ATOM 6927 N N . SER B 1 341 ? -5.113 -9.93 -13.812 1 90.31 341 SER B N 1
ATOM 6928 C CA . SER B 1 341 ? -4.293 -9.273 -12.797 1 90.31 341 SER B CA 1
ATOM 6929 C C . SER B 1 341 ? -3.852 -7.891 -13.258 1 90.31 341 SER B C 1
ATOM 6931 O O . SER B 1 341 ? -3.754 -7.629 -14.461 1 90.31 341 SER B O 1
ATOM 6933 N N . GLN B 1 342 ? -3.594 -7.062 -12.281 1 87.12 342 GLN B N 1
ATOM 6934 C CA . GLN B 1 342 ? -3.033 -5.75 -12.586 1 87.12 342 GLN B CA 1
ATOM 6935 C C . GLN B 1 342 ? -1.569 -5.859 -13 1 87.12 342 GLN B C 1
ATOM 6937 O O . GLN B 1 342 ? -1.006 -4.914 -13.562 1 87.12 342 GLN B O 1
ATOM 6942 N N . TYR B 1 343 ? -1.008 -7 -12.727 1 90.38 343 TYR B N 1
ATOM 6943 C CA . TYR B 1 343 ? 0.406 -7.203 -13.023 1 90.38 343 TYR B CA 1
ATOM 6944 C C . TYR B 1 343 ? 0.587 -8.133 -14.211 1 90.38 343 TYR B C 1
ATOM 6946 O O . TYR B 1 343 ? -0.146 -9.117 -14.359 1 90.38 343 TYR B O 1
ATOM 6954 N N . LEU B 1 344 ? 1.573 -7.758 -14.984 1 90.56 344 LEU B N 1
ATOM 6955 C CA . LEU B 1 344 ? 1.976 -8.695 -16.031 1 90.56 344 LEU B CA 1
ATOM 6956 C C . LEU B 1 344 ? 2.494 -9.992 -15.422 1 90.56 344 LEU B C 1
ATOM 6958 O O . LEU B 1 344 ? 2.957 -10.008 -14.273 1 90.56 344 LEU B O 1
ATOM 6962 N N . GLY B 1 345 ? 2.35 -11.039 -16.203 1 93.81 345 GLY B N 1
ATOM 6963 C CA . GLY B 1 345 ? 2.887 -12.289 -15.695 1 93.81 345 GLY B CA 1
ATOM 6964 C C . GLY B 1 345 ? 2.549 -13.484 -16.562 1 93.81 345 GLY B C 1
ATOM 6965 O O . GLY B 1 345 ? 1.892 -13.344 -17.594 1 93.81 345 GLY B O 1
ATOM 6966 N N . SER B 1 346 ? 3.18 -14.609 -16.172 1 94.19 346 SER B N 1
ATOM 6967 C CA . SER B 1 346 ? 2.979 -15.852 -16.922 1 94.19 346 SER B CA 1
ATOM 6968 C C . SER B 1 346 ? 3.289 -17.062 -16.062 1 94.19 346 SER B C 1
ATOM 6970 O O . SER B 1 346 ? 3.965 -16.953 -15.031 1 94.19 346 SER B O 1
ATOM 6972 N N . HIS B 1 347 ? 2.695 -18.156 -16.484 1 95.88 347 HIS B N 1
ATOM 6973 C CA . HIS B 1 347 ? 2.967 -19.422 -15.812 1 95.88 347 HIS B CA 1
ATOM 6974 C C . HIS B 1 347 ? 3.799 -20.344 -16.703 1 95.88 347 HIS B C 1
ATOM 6976 O O . HIS B 1 347 ? 4.066 -21.484 -16.328 1 95.88 347 HIS B O 1
ATOM 6982 N N . LYS B 1 348 ? 4.289 -19.859 -17.828 1 93.62 348 LYS B N 1
ATOM 6983 C CA . LYS B 1 348 ? 4.883 -20.719 -18.859 1 93.62 348 LYS B CA 1
ATOM 6984 C C . LYS B 1 348 ? 6.387 -20.859 -18.656 1 93.62 348 LYS B C 1
ATOM 6986 O O . LYS B 1 348 ? 7.012 -21.75 -19.234 1 93.62 348 LYS B O 1
ATOM 6991 N N . HIS B 1 349 ? 6.941 -20.094 -17.828 1 94.56 349 HIS B N 1
ATOM 6992 C CA . HIS B 1 349 ? 8.391 -20.078 -17.672 1 94.56 349 HIS B CA 1
ATOM 6993 C C . HIS B 1 349 ? 8.852 -21.219 -16.766 1 94.56 349 HIS B C 1
ATOM 6995 O O . HIS B 1 349 ? 8.039 -21.828 -16.062 1 94.56 349 HIS B O 1
ATOM 7001 N N . LEU B 1 350 ? 10.141 -21.469 -16.906 1 94.81 350 LEU B N 1
ATOM 7002 C CA . LEU B 1 350 ? 10.766 -22.406 -15.984 1 94.81 350 LEU B CA 1
ATOM 7003 C C . LEU B 1 350 ? 10.977 -21.766 -14.617 1 94.81 350 LEU B C 1
ATOM 7005 O O . LEU B 1 350 ? 11.172 -20.547 -14.523 1 94.81 350 LEU B O 1
ATOM 7009 N N . ILE B 1 351 ? 10.977 -22.594 -13.609 1 94.19 351 ILE B N 1
ATOM 7010 C CA . ILE B 1 351 ? 11.117 -22.094 -12.25 1 94.19 351 ILE B CA 1
ATOM 7011 C C . ILE B 1 351 ? 12.453 -21.375 -12.094 1 94.19 351 ILE B C 1
ATOM 7013 O O . ILE B 1 351 ? 12.516 -20.281 -11.523 1 94.19 351 ILE B O 1
ATOM 7017 N N . TRP B 1 352 ? 13.523 -22 -12.594 1 91.75 352 TRP B N 1
ATOM 7018 C CA . TRP B 1 352 ? 14.836 -21.391 -12.43 1 91.75 352 TRP B CA 1
ATOM 7019 C C . TRP B 1 352 ? 14.922 -20.062 -13.188 1 91.75 352 TRP B C 1
ATOM 7021 O O . TRP B 1 352 ? 15.602 -19.141 -12.75 1 91.75 352 TRP B O 1
ATOM 7031 N N . GLU B 1 353 ? 14.203 -19.922 -14.312 1 93.38 353 GLU B N 1
ATOM 7032 C CA . GLU B 1 353 ? 14.148 -18.656 -15.047 1 93.38 353 GLU B CA 1
ATOM 7033 C C . GLU B 1 353 ? 13.461 -17.562 -14.227 1 93.38 353 GLU B C 1
ATOM 7035 O O . GLU B 1 353 ? 13.891 -16.406 -14.242 1 93.38 353 GLU B O 1
ATOM 7040 N N . ALA B 1 354 ? 12.398 -17.984 -13.586 1 94.5 354 ALA B N 1
ATOM 7041 C CA . ALA B 1 354 ? 11.664 -17.047 -12.734 1 94.5 354 ALA B CA 1
ATOM 7042 C C . ALA B 1 354 ? 12.555 -16.516 -11.602 1 94.5 354 ALA B C 1
ATOM 7044 O O . ALA B 1 354 ? 12.586 -15.32 -11.336 1 94.5 354 ALA B O 1
ATOM 7045 N N . VAL B 1 355 ? 13.227 -17.406 -10.992 1 92.38 355 VAL B N 1
ATOM 7046 C CA . VAL B 1 355 ? 14.102 -17.047 -9.883 1 92.38 355 VAL B CA 1
ATOM 7047 C C . VAL B 1 355 ? 15.25 -16.172 -10.383 1 92.38 355 VAL B C 1
ATOM 7049 O O . VAL B 1 355 ? 15.602 -15.172 -9.758 1 92.38 355 VAL B O 1
ATOM 7052 N N . ARG B 1 356 ? 15.812 -16.531 -11.492 1 89.81 356 ARG B N 1
ATOM 7053 C CA . ARG B 1 356 ? 16.906 -15.773 -12.094 1 89.81 356 ARG B CA 1
ATOM 7054 C C . ARG B 1 356 ? 16.453 -14.359 -12.438 1 89.81 356 ARG B C 1
ATOM 7056 O O . ARG B 1 356 ? 17.188 -13.391 -12.219 1 89.81 356 ARG B O 1
ATOM 7063 N N . ALA B 1 357 ? 15.32 -14.305 -13 1 90.75 357 ALA B N 1
ATOM 7064 C CA . ALA B 1 357 ? 14.766 -13 -13.352 1 90.75 357 ALA B CA 1
ATOM 7065 C C . ALA B 1 357 ? 14.531 -12.148 -12.109 1 90.75 357 ALA B C 1
ATOM 7067 O O . ALA B 1 357 ? 14.836 -10.953 -12.102 1 90.75 357 ALA B O 1
ATOM 7068 N N . SER B 1 358 ? 14.016 -12.688 -11.078 1 91.88 358 SER B N 1
ATOM 7069 C CA . SER B 1 358 ? 13.664 -11.992 -9.844 1 91.88 358 SER B CA 1
ATOM 7070 C C . SER B 1 358 ? 14.914 -11.523 -9.102 1 91.88 358 SER B C 1
ATOM 7072 O O . SER B 1 358 ? 14.875 -10.523 -8.391 1 91.88 358 SER B O 1
ATOM 7074 N N . ALA B 1 359 ? 15.992 -12.211 -9.258 1 84 359 ALA B N 1
ATOM 7075 C CA . ALA B 1 359 ? 17.188 -11.914 -8.484 1 84 359 ALA B CA 1
ATOM 7076 C C . ALA B 1 359 ? 18.234 -11.203 -9.336 1 84 359 ALA B C 1
ATOM 7078 O O . ALA B 1 359 ? 19.422 -11.172 -8.992 1 84 359 ALA B O 1
ATOM 7079 N N . ALA B 1 360 ? 17.844 -10.641 -10.453 1 76.25 360 ALA B N 1
ATOM 7080 C CA . ALA B 1 360 ? 18.75 -9.922 -11.328 1 76.25 360 ALA B CA 1
ATOM 7081 C C . ALA B 1 360 ? 19.016 -8.508 -10.812 1 76.25 360 ALA B C 1
ATOM 7083 O O . ALA B 1 360 ? 18.578 -7.527 -11.414 1 76.25 360 ALA B O 1
ATOM 7084 N N . ALA B 1 361 ? 19.734 -8.391 -9.711 1 66.19 361 ALA B N 1
ATOM 7085 C CA . ALA B 1 361 ? 20 -7.113 -9.047 1 66.19 361 ALA B CA 1
ATOM 7086 C C . ALA B 1 361 ? 20.828 -6.199 -9.938 1 66.19 361 ALA B C 1
ATOM 7088 O O . ALA B 1 361 ? 21.797 -6.645 -10.562 1 66.19 361 ALA B O 1
ATOM 7089 N N . PRO B 1 362 ? 20.344 -4.984 -9.938 1 61.66 362 PRO B N 1
ATOM 7090 C CA . PRO B 1 362 ? 21.109 -4.055 -10.766 1 61.66 362 PRO B CA 1
ATOM 7091 C C . PRO B 1 362 ? 22.578 -3.979 -10.367 1 61.66 362 PRO B C 1
ATOM 7093 O O . PRO B 1 362 ? 22.906 -4.059 -9.172 1 61.66 362 PRO B O 1
ATOM 7096 N N . THR B 1 363 ? 23.406 -3.811 -11.188 1 55.72 363 THR B N 1
ATOM 7097 C CA . THR B 1 363 ? 24.844 -3.637 -11.055 1 55.72 363 THR B CA 1
ATOM 7098 C C . THR B 1 363 ? 25.531 -4.969 -10.766 1 55.72 363 THR B C 1
ATOM 7100 O O . THR B 1 363 ? 26.719 -5.133 -11.023 1 55.72 363 THR B O 1
ATOM 7103 N N . TYR B 1 364 ? 24.766 -5.887 -10.164 1 51.38 364 TYR B N 1
ATOM 7104 C CA . TYR B 1 364 ? 25.406 -7.141 -9.797 1 51.38 364 TYR B CA 1
ATOM 7105 C C . TYR B 1 364 ? 25.281 -8.172 -10.914 1 51.38 364 TYR B C 1
ATOM 7107 O O . TYR B 1 364 ? 26.219 -8.922 -11.188 1 51.38 364 TYR B O 1
ATOM 7115 N N . PHE B 1 365 ? 24.141 -8.094 -11.438 1 51.78 365 PHE B N 1
ATOM 7116 C CA . PHE B 1 365 ? 23.875 -9.07 -12.484 1 51.78 365 PHE B CA 1
ATOM 7117 C C . PHE B 1 365 ? 23.328 -8.375 -13.734 1 51.78 365 PHE B C 1
ATOM 7119 O O . PHE B 1 365 ? 22.688 -7.324 -13.641 1 51.78 365 PHE B O 1
ATOM 7126 N N . GLU B 1 366 ? 23.625 -8.992 -14.867 1 59.53 366 GLU B N 1
ATOM 7127 C CA . GLU B 1 366 ? 23.062 -8.516 -16.125 1 59.53 366 GLU B CA 1
ATOM 7128 C C . GLU B 1 366 ? 21.547 -8.727 -16.156 1 59.53 366 GLU B C 1
ATOM 7130 O O . GLU B 1 366 ? 21.031 -9.625 -15.5 1 59.53 366 GLU B O 1
ATOM 7135 N N . GLU B 1 367 ? 20.984 -7.898 -16.891 1 70.06 367 GLU B N 1
ATOM 7136 C CA . GLU B 1 367 ? 19.562 -8.094 -17.156 1 70.06 367 GLU B CA 1
ATOM 7137 C C . GLU B 1 367 ? 19.297 -9.461 -17.766 1 70.06 367 GLU B C 1
ATOM 7139 O O . GLU B 1 367 ? 20.156 -10.008 -18.469 1 70.06 367 GLU B O 1
ATOM 7144 N N . PHE B 1 368 ? 18.219 -10.078 -17.344 1 77 368 PHE B N 1
ATOM 7145 C CA . PHE B 1 368 ? 17.828 -11.391 -17.844 1 77 368 PHE B CA 1
ATOM 7146 C C . PHE B 1 368 ? 16.75 -11.281 -18.906 1 77 368 PHE B C 1
ATOM 7148 O O . PHE B 1 368 ? 15.656 -10.773 -18.641 1 77 368 PHE B O 1
ATOM 7155 N N . LYS B 1 369 ? 17.094 -11.688 -20.016 1 77.81 369 LYS B N 1
ATOM 7156 C CA . LYS B 1 369 ? 16.141 -11.617 -21.109 1 77.81 369 LYS B CA 1
ATOM 7157 C C . LYS B 1 369 ? 15.273 -12.867 -21.172 1 77.81 369 LYS B C 1
ATOM 7159 O O . LYS B 1 369 ? 15.789 -13.984 -21.203 1 77.81 369 LYS B O 1
ATOM 7164 N N . LEU B 1 370 ? 14.078 -12.75 -21.016 1 86.31 370 LEU B N 1
ATOM 7165 C CA . LEU B 1 370 ? 13.086 -13.805 -21.219 1 86.31 370 LEU B CA 1
ATOM 7166 C C . LEU B 1 370 ? 12.078 -13.414 -22.281 1 86.31 370 LEU B C 1
ATOM 7168 O O . LEU B 1 370 ? 11.273 -12.5 -22.094 1 86.31 370 LEU B O 1
ATOM 7172 N N . GLU B 1 371 ? 12.102 -14.141 -23.438 1 81.06 371 GLU B N 1
ATOM 7173 C CA . GLU B 1 371 ? 11.289 -13.758 -24.578 1 81.06 371 GLU B CA 1
ATOM 7174 C C . GLU B 1 371 ? 11.562 -12.312 -25 1 81.06 371 GLU B C 1
ATOM 7176 O O . GLU B 1 371 ? 12.711 -11.938 -25.234 1 81.06 371 GLU B O 1
ATOM 7181 N N . ASN B 1 372 ? 10.625 -11.445 -24.906 1 78.56 372 ASN B N 1
ATOM 7182 C CA . ASN B 1 372 ? 10.812 -10.07 -25.359 1 78.56 372 ASN B CA 1
ATOM 7183 C C . ASN B 1 372 ? 10.922 -9.109 -24.172 1 78.56 372 ASN B C 1
ATOM 7185 O O . ASN B 1 372 ? 10.875 -7.891 -24.344 1 78.56 372 ASN B O 1
ATOM 7189 N N . MET B 1 373 ? 11.188 -9.758 -23.078 1 83.75 373 MET B N 1
ATOM 7190 C CA . MET B 1 373 ? 11.219 -8.906 -21.906 1 83.75 373 MET B CA 1
ATOM 7191 C C . MET B 1 373 ? 12.586 -8.961 -21.234 1 83.75 373 MET B C 1
ATOM 7193 O O . MET B 1 373 ? 13.203 -10.023 -21.156 1 83.75 373 MET B O 1
ATOM 7197 N N . LEU B 1 374 ? 12.984 -7.82 -20.859 1 82.25 374 LEU B N 1
ATOM 7198 C CA . LEU B 1 374 ? 14.219 -7.707 -20.078 1 82.25 374 LEU B CA 1
ATOM 7199 C C . LEU B 1 374 ? 13.906 -7.547 -18.594 1 82.25 374 LEU B C 1
ATOM 7201 O O . LEU B 1 374 ? 13.312 -6.547 -18.188 1 82.25 374 LEU B O 1
ATOM 7205 N N . HIS B 1 375 ? 14.359 -8.523 -17.844 1 85.38 375 HIS B N 1
ATOM 7206 C CA . HIS B 1 375 ? 14 -8.586 -16.438 1 85.38 375 HIS B CA 1
ATOM 7207 C C . HIS B 1 375 ? 15.164 -8.125 -15.555 1 85.38 375 HIS B C 1
ATOM 7209 O O . HIS B 1 375 ? 16.328 -8.422 -15.844 1 85.38 375 HIS B O 1
ATOM 7215 N N . GLN B 1 376 ? 14.805 -7.395 -14.547 1 82.56 376 GLN B N 1
ATOM 7216 C CA . GLN B 1 376 ? 15.703 -7.055 -13.445 1 82.56 376 GLN B CA 1
ATOM 7217 C C . GLN B 1 376 ? 15.094 -7.438 -12.102 1 82.56 376 GLN B C 1
ATOM 7219 O O . GLN B 1 376 ? 13.992 -7.992 -12.047 1 82.56 376 GLN B O 1
ATOM 7224 N N . ASP B 1 377 ? 15.875 -7.199 -11.102 1 81.12 377 ASP B N 1
ATOM 7225 C CA . ASP B 1 377 ? 15.445 -7.566 -9.758 1 81.12 377 ASP B CA 1
ATOM 7226 C C . ASP B 1 377 ? 14.094 -6.938 -9.414 1 81.12 377 ASP B C 1
ATOM 7228 O O . ASP B 1 377 ? 13.914 -5.73 -9.586 1 81.12 377 ASP B O 1
ATOM 7232 N N . GLY B 1 378 ? 13.219 -7.785 -8.914 1 82.19 378 GLY B N 1
ATOM 7233 C CA . GLY B 1 378 ? 11.883 -7.324 -8.547 1 82.19 378 GLY B CA 1
ATOM 7234 C C . GLY B 1 378 ? 11.891 -6.359 -7.375 1 82.19 378 GLY B C 1
ATOM 7235 O O . GLY B 1 378 ? 10.922 -5.621 -7.172 1 82.19 378 GLY B O 1
ATOM 7236 N N . GLY B 1 379 ? 12.875 -6.387 -6.629 1 79.56 379 GLY B N 1
ATOM 7237 C CA . GLY B 1 379 ? 12.977 -5.551 -5.441 1 79.56 379 GLY B CA 1
ATOM 7238 C C . GLY B 1 379 ? 13.016 -4.07 -5.758 1 79.56 379 GLY B C 1
ATOM 7239 O O . GLY B 1 379 ? 12.734 -3.236 -4.895 1 79.56 379 GLY B O 1
ATOM 7240 N N . ILE B 1 380 ? 13.281 -3.781 -6.949 1 75.94 380 ILE B N 1
ATOM 7241 C CA . ILE B 1 380 ? 13.344 -2.381 -7.352 1 75.94 380 ILE B CA 1
ATOM 7242 C C . ILE B 1 380 ? 11.945 -1.761 -7.27 1 75.94 380 ILE B C 1
ATOM 7244 O O . ILE B 1 380 ? 11.805 -0.569 -6.988 1 75.94 380 ILE B O 1
ATOM 7248 N N . LEU B 1 381 ? 11 -2.645 -7.414 1 77.5 381 LEU B N 1
ATOM 7249 C CA . LEU B 1 381 ? 9.625 -2.154 -7.375 1 77.5 381 LEU B CA 1
ATOM 7250 C C . LEU B 1 381 ? 8.93 -2.588 -6.09 1 77.5 381 LEU B C 1
ATOM 7252 O O . LEU B 1 381 ? 8.227 -1.794 -5.461 1 77.5 381 LEU B O 1
ATOM 7256 N N . PHE B 1 382 ? 9.141 -3.896 -5.828 1 86.06 382 PHE B N 1
ATOM 7257 C CA . PHE B 1 382 ? 8.43 -4.492 -4.703 1 86.06 382 PHE B CA 1
ATOM 7258 C C . PHE B 1 382 ? 9.375 -5.324 -3.846 1 86.06 382 PHE B C 1
ATOM 7260 O O . PHE B 1 382 ? 9.273 -6.555 -3.812 1 86.06 382 PHE B O 1
ATOM 7267 N N . ASN B 1 383 ? 10.094 -4.66 -3.043 1 88.56 383 ASN B N 1
ATOM 7268 C CA . ASN B 1 383 ? 10.992 -5.445 -2.203 1 88.56 383 ASN B CA 1
ATOM 7269 C C . ASN B 1 383 ? 10.242 -6.148 -1.078 1 88.56 383 ASN B C 1
ATOM 7271 O O . ASN B 1 383 ? 10.734 -7.125 -0.513 1 88.56 383 ASN B O 1
ATOM 7275 N N . ASN B 1 384 ? 9.227 -5.539 -0.645 1 93.19 384 ASN B N 1
ATOM 7276 C CA . ASN B 1 384 ? 8.188 -6.199 0.142 1 93.19 384 ASN B CA 1
ATOM 7277 C C . ASN B 1 384 ? 6.984 -6.57 -0.717 1 93.19 384 ASN B C 1
ATOM 7279 O O . ASN B 1 384 ? 6.121 -5.73 -0.978 1 93.19 384 ASN B O 1
ATOM 7283 N N . PRO B 1 385 ? 6.945 -7.863 -1.124 1 95.5 385 PRO B N 1
ATOM 7284 C CA . PRO B 1 385 ? 5.938 -8.227 -2.121 1 95.5 385 PRO B CA 1
ATOM 7285 C C . PRO B 1 385 ? 4.586 -8.57 -1.495 1 95.5 385 PRO B C 1
ATOM 7287 O O . PRO B 1 385 ? 3.725 -9.148 -2.158 1 95.5 385 PRO B O 1
ATOM 7290 N N . THR B 1 386 ? 4.297 -8.211 -0.297 1 96.62 386 THR B N 1
ATOM 7291 C CA . THR B 1 386 ? 3.117 -8.648 0.44 1 96.62 386 THR B CA 1
ATOM 7292 C C . THR B 1 386 ? 1.845 -8.117 -0.219 1 96.62 386 THR B C 1
ATOM 7294 O O . THR B 1 386 ? 0.85 -8.844 -0.323 1 96.62 386 THR B O 1
ATOM 7297 N N . ALA B 1 387 ? 1.926 -6.93 -0.674 1 93.31 387 ALA B N 1
ATOM 7298 C CA . ALA B 1 387 ? 0.744 -6.363 -1.317 1 93.31 387 ALA B CA 1
ATOM 7299 C C . ALA B 1 387 ? 0.394 -7.125 -2.592 1 93.31 387 ALA B C 1
ATOM 7301 O O . ALA B 1 387 ? -0.782 -7.355 -2.883 1 93.31 387 ALA B O 1
ATOM 7302 N N . VAL B 1 388 ? 1.38 -7.484 -3.316 1 94.62 388 VAL B N 1
ATOM 7303 C CA . VAL B 1 388 ? 1.166 -8.25 -4.539 1 94.62 388 VAL B CA 1
ATOM 7304 C C . VAL B 1 388 ? 0.604 -9.625 -4.195 1 94.62 388 VAL B C 1
ATOM 7306 O O . VAL B 1 388 ? -0.299 -10.125 -4.875 1 94.62 388 VAL B O 1
ATOM 7309 N N . ALA B 1 389 ? 1.141 -10.195 -3.162 1 97.62 389 ALA B N 1
ATOM 7310 C CA . ALA B 1 389 ? 0.658 -11.5 -2.719 1 97.62 389 ALA B CA 1
ATOM 7311 C C . ALA B 1 389 ? -0.826 -11.445 -2.369 1 97.62 389 ALA B C 1
ATOM 7313 O O . ALA B 1 389 ? -1.595 -12.328 -2.758 1 97.62 389 ALA B O 1
ATOM 7314 N N . ILE B 1 390 ? -1.189 -10.445 -1.667 1 96.69 390 ILE B N 1
ATOM 7315 C CA . ILE B 1 390 ? -2.584 -10.289 -1.269 1 96.69 390 ILE B CA 1
ATOM 7316 C C . ILE B 1 390 ? -3.455 -10.094 -2.506 1 96.69 390 ILE B C 1
ATOM 7318 O O . ILE B 1 390 ? -4.531 -10.68 -2.615 1 96.69 390 ILE B O 1
ATOM 7322 N N . HIS B 1 391 ? -2.965 -9.289 -3.428 1 95.56 391 HIS B N 1
ATOM 7323 C CA . HIS B 1 391 ? -3.682 -9.062 -4.676 1 95.56 391 HIS B CA 1
ATOM 7324 C C . HIS B 1 391 ? -3.936 -10.375 -5.41 1 95.56 391 HIS B C 1
ATOM 7326 O O . HIS B 1 391 ? -5.062 -10.648 -5.832 1 95.56 391 HIS B O 1
ATOM 7332 N N . GLU B 1 392 ? -2.938 -11.148 -5.512 1 96.81 392 GLU B N 1
ATOM 7333 C CA . GLU B 1 392 ? -3.047 -12.422 -6.215 1 96.81 392 GLU B CA 1
ATOM 7334 C C . GLU B 1 392 ? -3.979 -13.383 -5.48 1 96.81 392 GLU B C 1
ATOM 7336 O O . GLU B 1 392 ? -4.754 -14.102 -6.109 1 96.81 392 GLU B O 1
ATOM 7341 N N . ALA B 1 393 ? -3.908 -13.383 -4.199 1 97 393 ALA B N 1
ATOM 7342 C CA . ALA B 1 393 ? -4.777 -14.25 -3.404 1 97 393 ALA B CA 1
ATOM 7343 C C . ALA B 1 393 ? -6.246 -13.891 -3.613 1 97 393 ALA B C 1
ATOM 7345 O O . ALA B 1 393 ? -7.098 -14.781 -3.715 1 97 393 ALA B O 1
ATOM 7346 N N . ARG B 1 394 ? -6.465 -12.625 -3.711 1 94.44 394 ARG B N 1
ATOM 7347 C CA . ARG B 1 394 ? -7.84 -12.164 -3.883 1 94.44 394 ARG B CA 1
ATOM 7348 C C . ARG B 1 394 ? -8.375 -12.547 -5.258 1 94.44 394 ARG B C 1
ATOM 7350 O O . ARG B 1 394 ? -9.578 -12.766 -5.426 1 94.44 394 ARG B O 1
ATOM 7357 N N . LEU B 1 395 ? -7.488 -12.594 -6.207 1 95.06 395 LEU B N 1
ATOM 7358 C CA . LEU B 1 395 ? -7.906 -13.008 -7.543 1 95.06 395 LEU B CA 1
ATOM 7359 C C . LEU B 1 395 ? -8.203 -14.508 -7.582 1 95.06 395 LEU B C 1
ATOM 7361 O O . LEU B 1 395 ? -9.125 -14.945 -8.273 1 95.06 395 LEU B O 1
ATOM 7365 N N . LEU B 1 396 ? -7.484 -15.273 -6.812 1 95.38 396 LEU B N 1
ATOM 7366 C CA . LEU B 1 396 ? -7.629 -16.734 -6.809 1 95.38 396 LEU B CA 1
ATOM 7367 C C . LEU B 1 396 ? -8.812 -17.156 -5.949 1 95.38 396 LEU B C 1
ATOM 7369 O O . LEU B 1 396 ? -9.539 -18.094 -6.301 1 95.38 396 LEU B O 1
ATOM 7373 N N . TRP B 1 397 ? -8.953 -16.5 -4.812 1 93.69 397 TRP B N 1
ATOM 7374 C CA . TRP B 1 397 ? -9.992 -16.844 -3.85 1 93.69 397 TRP B CA 1
ATOM 7375 C C . TRP B 1 397 ? -10.781 -15.602 -3.439 1 93.69 397 TRP B C 1
ATOM 7377 O O . TRP B 1 397 ? -10.711 -15.164 -2.287 1 93.69 397 TRP B O 1
ATOM 7387 N N . PRO B 1 398 ? -11.578 -15.039 -4.293 1 89 398 PRO B N 1
ATOM 7388 C CA . PRO B 1 398 ? -12.266 -13.773 -4.039 1 89 398 PRO B CA 1
ATOM 7389 C C . PRO B 1 398 ? -13.234 -13.859 -2.863 1 89 398 PRO B C 1
ATOM 7391 O O . PRO B 1 398 ? -13.5 -12.844 -2.201 1 89 398 PRO B O 1
ATOM 7394 N N . GLU B 1 399 ? -13.703 -15.055 -2.533 1 87.12 399 GLU B N 1
ATOM 7395 C CA . GLU B 1 399 ? -14.742 -15.156 -1.506 1 87.12 399 GLU B CA 1
ATOM 7396 C C . GLU B 1 399 ? -14.148 -15.617 -0.175 1 87.12 399 GLU B C 1
ATOM 7398 O O . GLU B 1 399 ? -14.844 -15.625 0.844 1 87.12 399 GLU B O 1
ATOM 7403 N N . ALA B 1 400 ? -12.93 -16.031 -0.196 1 91.06 400 ALA B N 1
ATOM 7404 C CA . ALA B 1 400 ? -12.305 -16.531 1.03 1 91.06 400 ALA B CA 1
ATOM 7405 C C . ALA B 1 400 ? -11.672 -15.391 1.818 1 91.06 400 ALA B C 1
ATOM 7407 O O . ALA B 1 400 ? -10.938 -14.562 1.255 1 91.06 400 ALA B O 1
ATOM 7408 N N . PRO B 1 401 ? -11.992 -15.344 3.125 1 92.19 401 PRO B N 1
ATOM 7409 C CA . PRO B 1 401 ? -11.305 -14.336 3.93 1 92.19 401 PRO B CA 1
ATOM 7410 C C . PRO B 1 401 ? -9.82 -14.648 4.125 1 92.19 401 PRO B C 1
ATOM 7412 O O . PRO B 1 401 ? -9.414 -15.805 4.047 1 92.19 401 PRO B O 1
ATOM 7415 N N . ILE B 1 402 ? -9.102 -13.602 4.363 1 94.94 402 ILE B N 1
ATOM 7416 C CA . ILE B 1 402 ? -7.691 -13.805 4.684 1 94.94 402 ILE B CA 1
ATOM 7417 C C . ILE B 1 402 ? -7.551 -14.242 6.137 1 94.94 402 ILE B C 1
ATOM 7419 O O . ILE B 1 402 ? -7.957 -13.531 7.055 1 94.94 402 ILE B O 1
ATOM 7423 N N . GLN B 1 403 ? -7.039 -15.438 6.312 1 96.56 403 GLN B N 1
ATOM 7424 C CA . GLN B 1 403 ? -6.805 -15.969 7.652 1 96.56 403 GLN B CA 1
ATOM 7425 C C . GLN B 1 403 ? -5.566 -15.344 8.281 1 96.56 403 GLN B C 1
ATOM 7427 O O . GLN B 1 403 ? -5.598 -14.938 9.445 1 96.56 403 GLN B O 1
ATOM 7432 N N . CYS B 1 404 ? -4.559 -15.328 7.5 1 96.94 404 CYS B N 1
ATOM 7433 C CA . CYS B 1 404 ? -3.35 -14.703 8.031 1 96.94 404 CYS B CA 1
ATOM 7434 C C . CYS B 1 404 ? -2.363 -14.398 6.91 1 96.94 404 CYS B C 1
ATOM 7436 O O . CYS B 1 404 ? -2.334 -15.094 5.891 1 96.94 404 CYS B O 1
ATOM 7438 N N . VAL B 1 405 ? -1.593 -13.352 7.078 1 98.44 405 VAL B N 1
ATOM 7439 C CA . VAL B 1 405 ? -0.501 -12.914 6.211 1 98.44 405 VAL B CA 1
ATOM 7440 C C . VAL B 1 405 ? 0.788 -12.805 7.02 1 98.44 405 VAL B C 1
ATOM 7442 O O . VAL B 1 405 ? 0.883 -11.977 7.934 1 98.44 405 VAL B O 1
ATOM 7445 N N . LEU B 1 406 ? 1.749 -13.664 6.746 1 98.62 406 LEU B N 1
ATOM 7446 C CA . LEU B 1 406 ? 3.068 -13.57 7.363 1 98.62 406 LEU B CA 1
ATOM 7447 C C . LEU B 1 406 ? 4.086 -12.992 6.383 1 98.62 406 LEU B C 1
ATOM 7449 O O . LEU B 1 406 ? 4.344 -13.586 5.328 1 98.62 406 LEU B O 1
ATOM 7453 N N . SER B 1 407 ? 4.57 -11.859 6.699 1 98.25 407 SER B N 1
ATOM 7454 C CA . SER B 1 407 ? 5.562 -11.156 5.891 1 98.25 407 SER B CA 1
ATOM 7455 C C . SER B 1 407 ? 6.934 -11.172 6.562 1 98.25 407 SER B C 1
ATOM 7457 O O . SER B 1 407 ? 7.09 -10.672 7.676 1 98.25 407 SER B O 1
ATOM 7459 N N . PHE B 1 408 ? 7.922 -11.719 5.895 1 97.81 408 PHE B N 1
ATOM 7460 C CA . PHE B 1 408 ? 9.266 -11.828 6.461 1 97.81 408 PHE B CA 1
ATOM 7461 C C . PHE B 1 408 ? 10.227 -10.891 5.742 1 97.81 408 PHE B C 1
ATOM 7463 O O . PHE B 1 408 ? 10.375 -10.961 4.52 1 97.81 408 PHE B O 1
ATOM 7470 N N . GLY B 1 409 ? 10.844 -10.031 6.555 1 95.19 409 GLY B N 1
ATOM 7471 C CA . GLY B 1 409 ? 11.859 -9.133 6.031 1 95.19 409 GLY B CA 1
ATOM 7472 C C . GLY B 1 409 ? 13.273 -9.648 6.242 1 95.19 409 GLY B C 1
ATOM 7473 O O . GLY B 1 409 ? 13.492 -10.57 7.031 1 95.19 409 GLY B O 1
ATOM 7474 N N . THR B 1 410 ? 14.195 -9.039 5.465 1 90.69 410 THR B N 1
ATOM 7475 C CA . THR B 1 410 ? 15.586 -9.453 5.551 1 90.69 410 THR B CA 1
ATOM 7476 C C . THR B 1 410 ? 16.391 -8.469 6.395 1 90.69 410 THR B C 1
ATOM 7478 O O . THR B 1 410 ? 17.609 -8.336 6.219 1 90.69 410 THR B O 1
ATOM 7481 N N . GLY B 1 411 ? 15.734 -7.754 7.172 1 88.44 411 GLY B N 1
ATOM 7482 C CA . GLY B 1 411 ? 16.406 -6.902 8.141 1 88.44 411 GLY B CA 1
ATOM 7483 C C . GLY B 1 411 ? 16.297 -5.422 7.812 1 88.44 411 GLY B C 1
ATOM 7484 O O . GLY B 1 411 ? 16.109 -5.051 6.652 1 88.44 411 GLY B O 1
ATOM 7485 N N . ARG B 1 412 ? 16.391 -4.574 8.914 1 80.81 412 ARG B N 1
ATOM 7486 C CA . ARG B 1 412 ? 16.375 -3.121 8.789 1 80.81 412 ARG B CA 1
ATOM 7487 C C . ARG B 1 412 ? 17.375 -2.482 9.75 1 80.81 412 ARG B C 1
ATOM 7489 O O . ARG B 1 412 ? 17.797 -3.105 10.727 1 80.81 412 ARG B O 1
ATOM 7496 N N . THR B 1 413 ? 17.938 -1.409 9.273 1 70.06 413 THR B N 1
ATOM 7497 C CA . THR B 1 413 ? 18.844 -0.687 10.156 1 70.06 413 THR B CA 1
ATOM 7498 C C . THR B 1 413 ? 18.281 0.688 10.5 1 70.06 413 THR B C 1
ATOM 7500 O O . THR B 1 413 ? 17.422 1.215 9.789 1 70.06 413 THR B O 1
ATOM 7503 N N . ILE B 1 414 ? 18.516 1.133 11.75 1 57.28 414 ILE B N 1
ATOM 7504 C CA . ILE B 1 414 ? 18.172 2.504 12.109 1 57.28 414 ILE B CA 1
ATOM 7505 C C . ILE B 1 414 ? 19.094 3.477 11.391 1 57.28 414 ILE B C 1
ATOM 7507 O O . ILE B 1 414 ? 20.312 3.268 11.344 1 57.28 414 ILE B O 1
ATOM 7511 N N . PRO B 1 415 ? 18.484 4.32 10.516 1 51.59 415 PRO B N 1
ATOM 7512 C CA . PRO B 1 415 ? 19.375 5.27 9.859 1 51.59 415 PRO B CA 1
ATOM 7513 C C . PRO B 1 415 ? 20.359 5.918 10.828 1 51.59 415 PRO B C 1
ATOM 7515 O O . PRO B 1 415 ? 20 6.219 11.969 1 51.59 415 PRO B O 1
ATOM 7518 N N . LEU B 1 416 ? 21.688 5.523 10.844 1 45.44 416 LEU B N 1
ATOM 7519 C CA . LEU B 1 416 ? 22.641 6.262 11.656 1 45.44 416 LEU B CA 1
ATOM 7520 C C . LEU B 1 416 ? 22.453 7.766 11.484 1 45.44 416 LEU B C 1
ATOM 7522 O O . LEU B 1 416 ? 22.297 8.25 10.359 1 45.44 416 LEU B O 1
ATOM 7526 N N . PRO B 1 417 ? 22.078 8.438 12.539 1 43.34 417 PRO B N 1
ATOM 7527 C CA . PRO B 1 417 ? 22.078 9.898 12.414 1 43.34 417 PRO B CA 1
ATOM 7528 C C . PRO B 1 417 ? 23.281 10.43 11.648 1 43.34 417 PRO B C 1
ATOM 7530 O O . PRO B 1 417 ? 24.375 9.898 11.773 1 43.34 417 PRO B O 1
ATOM 7533 N N . VAL B 1 418 ? 23.094 10.844 10.445 1 41.88 418 VAL B N 1
ATOM 7534 C CA . VAL B 1 418 ? 24.219 11.539 9.812 1 41.88 418 VAL B CA 1
ATOM 7535 C C . VAL B 1 418 ? 24.938 12.391 10.852 1 41.88 418 VAL B C 1
ATOM 7537 O O . VAL B 1 418 ? 24.312 13.109 11.633 1 41.88 418 VAL B O 1
ATOM 7540 N N . ASP B 1 419 ? 26.031 11.984 11.297 1 39.53 419 ASP B N 1
ATOM 7541 C CA . ASP B 1 419 ? 26.828 12.875 12.125 1 39.53 419 ASP B CA 1
ATOM 7542 C C . ASP B 1 419 ? 26.672 14.328 11.68 1 39.53 419 ASP B C 1
ATOM 7544 O O . ASP B 1 419 ? 26.984 14.664 10.531 1 39.53 419 ASP B O 1
ATOM 7548 N N . PRO B 1 420 ? 25.891 15.086 12.414 1 38.66 420 PRO B N 1
ATOM 7549 C CA . PRO B 1 420 ? 25.828 16.5 12.07 1 38.66 420 PRO B CA 1
ATOM 7550 C C . PRO B 1 420 ? 27.172 17.094 11.68 1 38.66 420 PRO B C 1
ATOM 7552 O O . PRO B 1 420 ? 27.234 18.078 10.938 1 38.66 420 PRO B O 1
ATOM 7555 N N . ASN B 1 421 ? 28.156 16.734 12.406 1 38.91 421 ASN B N 1
ATOM 7556 C CA . ASN B 1 421 ? 29.484 17.312 12.211 1 38.91 421 ASN B CA 1
ATOM 7557 C C . ASN B 1 421 ? 30.094 16.891 10.875 1 38.91 421 ASN B C 1
ATOM 7559 O O . ASN B 1 421 ? 31.141 17.391 10.484 1 38.91 421 ASN B O 1
ATOM 7563 N N . THR B 1 422 ? 29.953 15.828 10.484 1 38.78 422 THR B N 1
ATOM 7564 C CA . THR B 1 422 ? 30.469 15.586 9.133 1 38.78 422 THR B CA 1
ATOM 7565 C C . THR B 1 422 ? 29.578 16.266 8.094 1 38.78 422 THR B C 1
ATOM 7567 O O . THR B 1 422 ? 28.578 15.703 7.652 1 38.78 422 THR B O 1
ATOM 7570 N N . GLN B 1 423 ? 29.141 17.391 8.391 1 35.09 423 GLN B N 1
ATOM 7571 C CA . GLN B 1 423 ? 28.578 18.312 7.414 1 35.09 423 GLN B CA 1
ATOM 7572 C C . GLN B 1 423 ? 29.297 18.219 6.074 1 35.09 423 GLN B C 1
ATOM 7574 O O . GLN B 1 423 ? 30.156 19.047 5.773 1 35.09 423 GLN B O 1
ATOM 7579 N N . LYS B 1 424 ? 29.891 17.156 5.707 1 37 424 LYS B N 1
ATOM 7580 C CA . LYS B 1 424 ? 30.266 17.344 4.309 1 37 424 LYS B CA 1
ATOM 7581 C C . LYS B 1 424 ? 29.172 18.094 3.545 1 37 424 LYS B C 1
ATOM 7583 O O . LYS B 1 424 ? 28 17.781 3.67 1 37 424 LYS B O 1
ATOM 7588 N N . ALA B 1 425 ? 29.453 19.375 3.27 1 35.88 425 ALA B N 1
ATOM 7589 C CA . ALA B 1 425 ? 28.719 20.297 2.4 1 35.88 425 ALA B CA 1
ATOM 7590 C C . ALA B 1 425 ? 27.75 19.547 1.494 1 35.88 425 ALA B C 1
ATOM 7592 O O . ALA B 1 425 ? 28.125 18.562 0.853 1 35.88 425 ALA B O 1
ATOM 7593 N N . VAL B 1 426 ? 26.531 19.422 1.921 1 40.72 426 VAL B N 1
ATOM 7594 C CA . VAL B 1 426 ? 25.484 18.984 0.996 1 40.72 426 VAL B CA 1
ATOM 7595 C C . VAL B 1 426 ? 25.922 19.25 -0.442 1 40.72 426 VAL B C 1
ATOM 7597 O O . VAL B 1 426 ? 25.859 20.391 -0.919 1 40.72 426 VAL B O 1
ATOM 7600 N N . ARG B 1 427 ? 27.219 19.031 -0.725 1 37 427 ARG B N 1
ATOM 7601 C CA . ARG B 1 427 ? 27.547 19.094 -2.146 1 37 427 ARG B CA 1
ATOM 7602 C C . ARG B 1 427 ? 26.469 18.422 -2.988 1 37 427 ARG B C 1
ATOM 7604 O O . ARG B 1 427 ? 25.719 17.578 -2.492 1 37 427 ARG B O 1
ATOM 7611 N N . ASN B 1 428 ? 26.203 19.031 -4.09 1 41.69 428 ASN B N 1
ATOM 7612 C CA . ASN B 1 428 ? 25.391 18.594 -5.211 1 41.69 428 ASN B CA 1
ATOM 7613 C C . ASN B 1 428 ? 25.438 17.078 -5.395 1 41.69 428 ASN B C 1
ATOM 7615 O O . ASN B 1 428 ? 26.516 16.516 -5.637 1 41.69 428 ASN B O 1
ATOM 7619 N N . SER B 1 429 ? 24.75 16.328 -4.551 1 51.5 429 SER B N 1
ATOM 7620 C CA . SER B 1 429 ? 24.734 14.875 -4.676 1 51.5 429 SER B CA 1
ATOM 7621 C C . SER B 1 429 ? 24.812 14.445 -6.137 1 51.5 429 SER B C 1
ATOM 7623 O O . SER B 1 429 ? 24.188 15.062 -7.004 1 51.5 429 SER B O 1
ATOM 7625 N N . SER B 1 430 ? 25.906 13.773 -6.621 1 55.97 430 SER B N 1
ATOM 7626 C CA . SER B 1 430 ? 26.031 13.164 -7.941 1 55.97 430 SER B CA 1
ATOM 7627 C C . SER B 1 430 ? 24.781 12.391 -8.32 1 55.97 430 SER B C 1
ATOM 7629 O O . SER B 1 430 ? 24 11.992 -7.449 1 55.97 430 SER B O 1
ATOM 7631 N N . TRP B 1 431 ? 24.484 12.445 -9.5 1 58.53 431 TRP B N 1
ATOM 7632 C CA . TRP B 1 431 ? 23.375 11.672 -10.039 1 58.53 431 TRP B CA 1
ATOM 7633 C C . TRP B 1 431 ? 23.438 10.219 -9.562 1 58.53 431 TRP B C 1
ATOM 7635 O O . TRP B 1 431 ? 22.406 9.594 -9.312 1 58.53 431 TRP B O 1
ATOM 7645 N N . LYS B 1 432 ? 24.734 9.75 -9.375 1 60.78 432 LYS B N 1
ATOM 7646 C CA . LYS B 1 432 ? 24.891 8.375 -8.906 1 60.78 432 LYS B CA 1
ATOM 7647 C C . LYS B 1 432 ? 24.391 8.227 -7.473 1 60.78 432 LYS B C 1
ATOM 7649 O O . LYS B 1 432 ? 23.703 7.254 -7.148 1 60.78 432 LYS B O 1
ATOM 7654 N N . SER B 1 433 ? 24.734 9.219 -6.719 1 63.84 433 SER B N 1
ATOM 7655 C CA . SER B 1 433 ? 24.297 9.156 -5.324 1 63.84 433 SER B CA 1
ATOM 7656 C C . SER B 1 433 ? 22.781 9.297 -5.211 1 63.84 433 SER B C 1
ATOM 7658 O O . SER B 1 433 ? 22.156 8.609 -4.406 1 63.84 433 SER B O 1
ATOM 7660 N N . LYS B 1 434 ? 22.344 10.148 -6.059 1 63.22 434 LYS B N 1
ATOM 7661 C CA . LYS B 1 434 ? 20.906 10.336 -6.062 1 63.22 434 LYS B CA 1
ATOM 7662 C C . LYS B 1 434 ? 20.188 9.062 -6.52 1 63.22 434 LYS B C 1
ATOM 7664 O O . LYS B 1 434 ? 19.156 8.688 -5.965 1 63.22 434 LYS B O 1
ATOM 7669 N N . PHE B 1 435 ? 20.828 8.438 -7.465 1 62.94 435 PHE B N 1
ATOM 7670 C CA . PHE B 1 435 ? 20.281 7.188 -7.98 1 62.94 435 PHE B CA 1
ATOM 7671 C C . PHE B 1 435 ? 20.219 6.125 -6.891 1 62.94 435 PHE B C 1
ATOM 7673 O O . PHE B 1 435 ? 19.172 5.504 -6.68 1 62.94 435 PHE B O 1
ATOM 7680 N N . TYR B 1 436 ? 21.234 6.016 -6.199 1 65.06 436 TYR B N 1
ATOM 7681 C CA . TYR B 1 436 ? 21.281 4.973 -5.18 1 65.06 436 TYR B CA 1
ATOM 7682 C C . TYR B 1 436 ? 20.328 5.289 -4.027 1 65.06 436 TYR B C 1
ATOM 7684 O O . TYR B 1 436 ? 19.75 4.383 -3.438 1 65.06 436 TYR B O 1
ATOM 7692 N N . ALA B 1 437 ? 20.188 6.547 -3.807 1 65.5 437 ALA B N 1
ATOM 7693 C CA . ALA B 1 437 ? 19.266 6.945 -2.75 1 65.5 437 ALA B CA 1
ATOM 7694 C C . ALA B 1 437 ? 17.828 6.598 -3.125 1 65.5 437 ALA B C 1
ATOM 7696 O O . ALA B 1 437 ? 17.047 6.148 -2.279 1 65.5 437 ALA B O 1
ATOM 7697 N N . ILE B 1 438 ? 17.578 6.73 -4.355 1 65.5 438 ILE B N 1
ATOM 7698 C CA . ILE B 1 438 ? 16.234 6.438 -4.844 1 65.5 438 ILE B CA 1
ATOM 7699 C C . ILE B 1 438 ? 16 4.93 -4.832 1 65.5 438 ILE B C 1
ATOM 7701 O O . ILE B 1 438 ? 14.938 4.465 -4.406 1 65.5 438 ILE B O 1
ATOM 7705 N N . ILE B 1 439 ? 17 4.207 -5.219 1 65.44 439 ILE B N 1
ATOM 7706 C CA . ILE B 1 439 ? 16.875 2.754 -5.23 1 65.44 439 ILE B CA 1
ATOM 7707 C C . ILE B 1 439 ? 16.703 2.242 -3.803 1 65.44 439 ILE B C 1
ATOM 7709 O O . ILE B 1 439 ? 15.859 1.375 -3.549 1 65.44 439 ILE B O 1
ATOM 7713 N N . GLU B 1 440 ? 17.469 2.854 -2.971 1 66.38 440 GLU B N 1
ATOM 7714 C CA . GLU B 1 440 ? 17.359 2.453 -1.57 1 66.38 440 GLU B CA 1
ATOM 7715 C C . GLU B 1 440 ? 15.977 2.744 -1.019 1 66.38 440 GLU B C 1
ATOM 7717 O O . GLU B 1 440 ? 15.406 1.933 -0.283 1 66.38 440 GLU B O 1
ATOM 7722 N N . SER B 1 441 ? 15.492 3.809 -1.462 1 64.81 441 SER B N 1
ATOM 7723 C CA . SER B 1 441 ? 14.148 4.18 -1.021 1 64.81 441 SER B CA 1
ATOM 7724 C C . SER B 1 441 ? 13.094 3.287 -1.655 1 64.81 441 SER B C 1
ATOM 7726 O O . SER B 1 441 ? 12.148 2.865 -0.986 1 64.81 441 SER B O 1
ATOM 7728 N N . ALA B 1 442 ? 13.328 3.094 -2.949 1 62.19 442 ALA B N 1
ATOM 7729 C CA . ALA B 1 442 ? 12.383 2.256 -3.678 1 62.19 442 ALA B CA 1
ATOM 7730 C C . ALA B 1 442 ? 12.359 0.836 -3.119 1 62.19 442 ALA B C 1
ATOM 7732 O O . ALA B 1 442 ? 11.352 0.137 -3.221 1 62.19 442 ALA B O 1
ATOM 7733 N N . THR B 1 443 ? 13.438 0.501 -2.479 1 60 443 THR B N 1
ATOM 7734 C CA . THR B 1 443 ? 13.562 -0.855 -1.955 1 60 443 THR B CA 1
ATOM 7735 C C . THR B 1 443 ? 13.148 -0.907 -0.487 1 60 443 THR B C 1
ATOM 7737 O O . THR B 1 443 ? 13.281 -1.944 0.165 1 60 443 THR B O 1
ATOM 7740 N N . ASP B 1 444 ? 12.68 0.268 -0.088 1 69.19 444 ASP B N 1
ATOM 7741 C CA . ASP B 1 444 ? 12.195 0.301 1.289 1 69.19 444 ASP B CA 1
ATOM 7742 C C . ASP B 1 444 ? 10.961 -0.576 1.46 1 69.19 444 ASP B C 1
ATOM 7744 O O . ASP B 1 444 ? 10.031 -0.511 0.652 1 69.19 444 ASP B O 1
ATOM 7748 N N . THR B 1 445 ? 11.008 -1.456 2.488 1 75.69 445 THR B N 1
ATOM 7749 C CA . THR B 1 445 ? 9.961 -2.445 2.723 1 75.69 445 THR B CA 1
ATOM 7750 C C . THR B 1 445 ? 8.953 -1.933 3.746 1 75.69 445 THR B C 1
ATOM 7752 O O . THR B 1 445 ? 7.863 -2.492 3.885 1 75.69 445 THR B O 1
ATOM 7755 N N . GLU B 1 446 ? 9.203 -0.803 4.348 1 80.94 446 GLU B N 1
ATOM 7756 C CA . GLU B 1 446 ? 8.406 -0.388 5.504 1 80.94 446 GLU B CA 1
ATOM 7757 C C . GLU B 1 446 ? 7.16 0.374 5.07 1 80.94 446 GLU B C 1
ATOM 7759 O O . GLU B 1 446 ? 6.152 0.377 5.781 1 80.94 446 GLU B O 1
ATOM 7764 N N . GLY B 1 447 ? 7.262 1.009 3.914 1 81.88 447 GLY B N 1
ATOM 7765 C CA . GLY B 1 447 ? 6.062 1.655 3.41 1 81.88 447 GLY B CA 1
ATOM 7766 C C . GLY B 1 447 ? 4.891 0.702 3.252 1 81.88 447 GLY B C 1
ATOM 7767 O O . GLY B 1 447 ? 3.785 0.988 3.713 1 81.88 447 GLY B O 1
ATOM 7768 N N . VAL B 1 448 ? 5.156 -0.435 2.66 1 87.31 448 VAL B N 1
ATOM 7769 C CA . VAL B 1 448 ? 4.129 -1.454 2.463 1 87.31 448 VAL B CA 1
ATOM 7770 C C . VAL B 1 448 ? 3.656 -1.98 3.814 1 87.31 448 VAL B C 1
ATOM 7772 O O . VAL B 1 448 ? 2.455 -2.146 4.035 1 87.31 448 VAL B O 1
ATOM 7775 N N . HIS B 1 449 ? 4.609 -2.182 4.695 1 91.56 449 HIS B N 1
ATOM 7776 C CA . HIS B 1 449 ? 4.27 -2.65 6.035 1 91.56 449 HIS B CA 1
ATOM 7777 C C . HIS B 1 449 ? 3.328 -1.678 6.738 1 91.56 449 HIS B C 1
ATOM 7779 O O . HIS B 1 449 ? 2.33 -2.094 7.332 1 91.56 449 HIS B O 1
ATOM 7785 N N . THR B 1 450 ? 3.617 -0.411 6.668 1 88.12 450 THR B N 1
ATOM 7786 C CA . THR B 1 450 ? 2.791 0.598 7.316 1 88.12 450 THR B CA 1
ATOM 7787 C C . THR B 1 450 ? 1.369 0.571 6.762 1 88.12 450 THR B C 1
ATOM 7789 O O . THR B 1 450 ? 0.4 0.578 7.527 1 88.12 450 THR B O 1
ATOM 7792 N N . MET B 1 451 ? 1.291 0.485 5.527 1 88.81 451 MET B N 1
ATOM 7793 C CA . MET B 1 451 ? -0.018 0.469 4.883 1 88.81 451 MET B CA 1
ATOM 7794 C C . MET B 1 451 ? -0.814 -0.764 5.297 1 88.81 451 MET B C 1
ATOM 7796 O O . MET B 1 451 ? -1.987 -0.657 5.66 1 88.81 451 MET B O 1
ATOM 7800 N N . LEU B 1 452 ? -0.189 -1.878 5.254 1 93.62 452 LEU B N 1
ATOM 7801 C CA . LEU B 1 452 ? -0.876 -3.119 5.59 1 93.62 452 LEU B CA 1
ATOM 7802 C C . LEU B 1 452 ? -1.252 -3.148 7.066 1 93.62 452 LEU B C 1
ATOM 7804 O O . LEU B 1 452 ? -2.322 -3.645 7.43 1 93.62 452 LEU B O 1
ATOM 7808 N N . SER B 1 453 ? -0.402 -2.584 7.895 1 92.06 453 SER B N 1
ATOM 7809 C CA . SER B 1 453 ? -0.679 -2.518 9.328 1 92.06 453 SER B CA 1
ATOM 7810 C C . SER B 1 453 ? -1.897 -1.646 9.617 1 92.06 453 SER B C 1
ATOM 7812 O O . SER B 1 453 ? -2.643 -1.905 10.562 1 92.06 453 SER B O 1
ATOM 7814 N N . ASP B 1 454 ? -2.07 -0.641 8.797 1 89.69 454 ASP B N 1
ATOM 7815 C CA . ASP B 1 454 ? -3.184 0.285 8.984 1 89.69 454 ASP B CA 1
ATOM 7816 C C . ASP B 1 454 ? -4.488 -0.314 8.461 1 89.69 454 ASP B C 1
ATOM 7818 O O . ASP B 1 454 ? -5.57 0.036 8.938 1 89.69 454 ASP B O 1
ATOM 7822 N N . LEU B 1 455 ? -4.375 -1.244 7.539 1 90.81 455 LEU B N 1
ATOM 7823 C CA . LEU B 1 455 ? -5.578 -1.643 6.816 1 90.81 455 LEU B CA 1
ATOM 7824 C C . LEU B 1 455 ? -6.023 -3.039 7.234 1 90.81 455 LEU B C 1
ATOM 7826 O O . LEU B 1 455 ? -7.18 -3.418 7.02 1 90.81 455 LEU B O 1
ATOM 7830 N N . LEU B 1 456 ? -5.098 -3.836 7.738 1 92.31 456 LEU B N 1
ATOM 7831 C CA . LEU B 1 456 ? -5.441 -5.18 8.195 1 92.31 456 LEU B CA 1
ATOM 7832 C C . LEU B 1 456 ? -5.402 -5.262 9.719 1 92.31 456 LEU B C 1
ATOM 7834 O O . LEU B 1 456 ? -4.578 -4.609 10.359 1 92.31 456 LEU B O 1
ATOM 7838 N N . PRO B 1 457 ? -6.273 -6.066 10.281 1 91.31 457 PRO B N 1
ATOM 7839 C CA . PRO B 1 457 ? -6.211 -6.258 11.727 1 91.31 457 PRO B CA 1
ATOM 7840 C C . PRO B 1 457 ? -4.902 -6.895 12.188 1 91.31 457 PRO B C 1
ATOM 7842 O O . PRO B 1 457 ? -4.34 -7.73 11.477 1 91.31 457 PRO B O 1
ATOM 7845 N N . PRO B 1 458 ? -4.496 -6.566 13.391 1 90.75 458 PRO B N 1
ATOM 7846 C CA . PRO B 1 458 ? -3.24 -7.113 13.914 1 90.75 458 PRO B CA 1
ATOM 7847 C C . PRO B 1 458 ? -3.285 -8.625 14.102 1 90.75 458 PRO B C 1
ATOM 7849 O O . PRO B 1 458 ? -2.24 -9.281 14.125 1 90.75 458 PRO B O 1
ATOM 7852 N N . SER B 1 459 ? -4.445 -9.141 14.133 1 93.69 459 SER B N 1
ATOM 7853 C CA . SER B 1 459 ? -4.574 -10.578 14.32 1 93.69 459 SER B CA 1
ATOM 7854 C C . SER B 1 459 ? -4.43 -11.328 13 1 93.69 459 SER B C 1
ATOM 7856 O O . SER B 1 459 ? -4.352 -12.555 12.977 1 93.69 459 SER B O 1
ATOM 7858 N N . ILE B 1 460 ? -4.359 -10.609 11.938 1 95.25 460 ILE B N 1
ATOM 7859 C CA . ILE B 1 460 ? -4.324 -11.219 10.609 1 95.25 460 ILE B CA 1
ATOM 7860 C C . ILE B 1 460 ? -2.953 -11 9.977 1 95.25 460 ILE B C 1
ATOM 7862 O O . ILE B 1 460 ? -2.416 -11.891 9.32 1 95.25 460 ILE B O 1
ATOM 7866 N N . TYR B 1 461 ? -2.434 -9.875 10.219 1 97.31 461 TYR B N 1
ATOM 7867 C CA . TYR B 1 461 ? -1.198 -9.492 9.547 1 97.31 461 TYR B CA 1
ATOM 7868 C C . TYR B 1 461 ? -0.028 -9.469 10.523 1 97.31 461 TYR B C 1
ATOM 7870 O O . TYR B 1 461 ? -0.05 -8.734 11.508 1 97.31 461 TYR B O 1
ATOM 7878 N N . TYR B 1 462 ? 1.07 -10.266 10.18 1 97.88 462 TYR B N 1
ATOM 7879 C CA . TYR B 1 462 ? 2.283 -10.336 10.984 1 97.88 462 TYR B CA 1
ATOM 7880 C C . TYR B 1 462 ? 3.516 -10.016 10.141 1 97.88 462 TYR B C 1
ATOM 7882 O O . TYR B 1 462 ? 3.789 -10.695 9.148 1 97.88 462 TYR B O 1
ATOM 7890 N N . ARG B 1 463 ? 4.219 -8.992 10.516 1 96.94 463 ARG B N 1
ATOM 7891 C CA . ARG B 1 463 ? 5.484 -8.648 9.875 1 96.94 463 ARG B CA 1
ATOM 7892 C C . ARG B 1 463 ? 6.664 -8.984 10.781 1 96.94 463 ARG B C 1
ATOM 7894 O O . ARG B 1 463 ? 6.711 -8.562 11.938 1 96.94 463 ARG B O 1
ATOM 7901 N N . PHE B 1 464 ? 7.566 -9.797 10.312 1 97.06 464 PHE B N 1
ATOM 7902 C CA . PHE B 1 464 ? 8.797 -10.141 11.008 1 97.06 464 PHE B CA 1
ATOM 7903 C C . PHE B 1 464 ? 10.008 -9.586 10.273 1 97.06 464 PHE B C 1
ATOM 7905 O O . PHE B 1 464 ? 10.383 -10.078 9.203 1 97.06 464 PHE B O 1
ATOM 7912 N N . ASN B 1 465 ? 10.594 -8.578 10.773 1 94.38 465 ASN B N 1
ATOM 7913 C CA . ASN B 1 465 ? 11.734 -7.898 10.172 1 94.38 465 ASN B CA 1
ATOM 7914 C C . ASN B 1 465 ? 12.734 -7.434 11.227 1 94.38 465 ASN B C 1
ATOM 7916 O O . ASN B 1 465 ? 12.633 -6.316 11.734 1 94.38 465 ASN B O 1
ATOM 7920 N N . PRO B 1 466 ? 13.773 -8.148 11.484 1 92.25 466 PRO B N 1
ATOM 7921 C CA . PRO B 1 466 ? 14.719 -7.855 12.562 1 92.25 466 PRO B CA 1
ATOM 7922 C C . PRO B 1 466 ? 15.516 -6.578 12.312 1 92.25 466 PRO B C 1
ATOM 7924 O O . PRO B 1 466 ? 15.812 -6.242 11.164 1 92.25 466 PRO B O 1
ATOM 7927 N N . TYR B 1 467 ? 15.828 -5.902 13.422 1 87.06 467 TYR B N 1
ATOM 7928 C CA . TYR B 1 467 ? 16.844 -4.848 13.375 1 87.06 467 TYR B CA 1
ATOM 7929 C C . TYR B 1 467 ? 18.25 -5.441 13.344 1 87.06 467 TYR B C 1
ATOM 7931 O O . TYR B 1 467 ? 18.547 -6.363 14.102 1 87.06 467 TYR B O 1
ATOM 7939 N N . LEU B 1 468 ? 19.031 -4.914 12.492 1 85.75 468 LEU B N 1
ATOM 7940 C CA . LEU B 1 468 ? 20.375 -5.453 12.328 1 85.75 468 LEU B CA 1
ATOM 7941 C C . LEU B 1 468 ? 21.422 -4.527 12.953 1 85.75 468 LEU B C 1
ATOM 7943 O O . LEU B 1 468 ? 21.281 -3.305 12.914 1 85.75 468 LEU B O 1
ATOM 7947 N N . THR B 1 469 ? 22.375 -5.109 13.469 1 76.25 469 THR B N 1
ATOM 7948 C CA . THR B 1 469 ? 23.516 -4.367 13.984 1 76.25 469 THR B CA 1
ATOM 7949 C C . THR B 1 469 ? 24.234 -3.641 12.859 1 76.25 469 THR B C 1
ATOM 7951 O O . THR B 1 469 ? 24.641 -2.484 13.016 1 76.25 469 THR B O 1
ATOM 7954 N N . GLU B 1 470 ? 24.344 -4.371 11.781 1 72.5 470 GLU B N 1
ATOM 7955 C CA . GLU B 1 470 ? 24.953 -3.834 10.57 1 72.5 470 GLU B CA 1
ATOM 7956 C C . GLU B 1 470 ? 24.234 -4.32 9.32 1 72.5 470 GLU B C 1
ATOM 7958 O O . GLU B 1 470 ? 23.906 -5.5 9.211 1 72.5 470 GLU B O 1
ATOM 7963 N N . MET B 1 471 ? 24.078 -3.207 8.547 1 69.06 471 MET B N 1
ATOM 7964 C CA . MET B 1 471 ? 23.453 -3.602 7.285 1 69.06 471 MET B CA 1
ATOM 7965 C C . MET B 1 471 ? 24.484 -4.168 6.316 1 69.06 471 MET B C 1
ATOM 7967 O O . MET B 1 471 ? 25.391 -3.449 5.867 1 69.06 471 MET B O 1
ATOM 7971 N N . LEU B 1 472 ? 24.359 -5.434 6.066 1 63.88 472 LEU B N 1
ATOM 7972 C CA . LEU B 1 472 ? 25.297 -6.078 5.168 1 63.88 472 LEU B CA 1
ATOM 7973 C C . LEU B 1 472 ? 24.953 -5.781 3.711 1 63.88 472 LEU B C 1
ATOM 7975 O O . LEU B 1 472 ? 23.781 -5.676 3.359 1 63.88 472 LEU B O 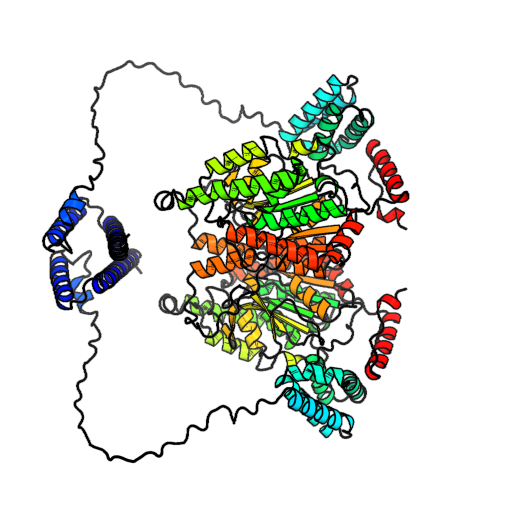1
ATOM 7979 N N . ASP B 1 473 ? 25.984 -5.613 2.969 1 64.19 473 ASP B N 1
ATOM 7980 C CA . ASP B 1 473 ? 25.797 -5.543 1.522 1 64.19 473 ASP B CA 1
ATOM 7981 C C . ASP B 1 473 ? 25.203 -6.84 0.983 1 64.19 473 ASP B C 1
ATOM 7983 O O . ASP B 1 473 ? 25.359 -7.902 1.583 1 64.19 473 ASP B O 1
ATOM 7987 N N . ILE B 1 474 ? 24.578 -6.719 -0.073 1 58.16 474 ILE B N 1
ATOM 7988 C CA . ILE B 1 474 ? 23.844 -7.832 -0.675 1 58.16 474 ILE B CA 1
ATOM 7989 C C . ILE B 1 474 ? 24.812 -8.977 -0.975 1 58.16 474 ILE B C 1
ATOM 7991 O O . ILE B 1 474 ? 24.453 -10.148 -0.879 1 58.16 474 ILE B O 1
ATOM 7995 N N . ALA B 1 475 ? 26.094 -8.633 -1.206 1 56 475 ALA B N 1
ATOM 7996 C CA . ALA B 1 475 ? 27.078 -9.625 -1.631 1 56 475 ALA B CA 1
ATOM 7997 C C . ALA B 1 475 ? 28.125 -9.844 -0.55 1 56 475 ALA B C 1
ATOM 7999 O O . ALA B 1 475 ? 29.25 -10.273 -0.845 1 56 475 ALA B O 1
ATOM 8000 N N . GLU B 1 476 ? 27.75 -9.609 0.666 1 63.25 476 GLU B N 1
ATOM 8001 C CA . GLU B 1 476 ? 28.703 -9.75 1.758 1 63.25 476 GLU B CA 1
ATOM 8002 C C . GLU B 1 476 ? 29.094 -11.203 1.978 1 63.25 476 GLU B C 1
ATOM 8004 O O . GLU B 1 476 ? 28.219 -12.078 2.051 1 63.25 476 GLU B O 1
ATOM 8009 N N . ILE B 1 477 ? 30.406 -11.492 1.971 1 63.47 477 ILE B N 1
ATOM 8010 C CA . ILE B 1 477 ? 30.844 -12.875 2.09 1 63.47 477 ILE B CA 1
ATOM 8011 C C . ILE B 1 477 ? 31.672 -13.047 3.367 1 63.47 477 ILE B C 1
ATOM 8013 O O . ILE B 1 477 ? 32.125 -14.156 3.684 1 63.47 477 ILE B O 1
ATOM 8017 N N . ASP B 1 478 ? 31.812 -12.016 4.168 1 74.81 478 ASP B N 1
ATOM 8018 C CA . ASP B 1 478 ? 32.594 -12.117 5.398 1 74.81 478 ASP B CA 1
ATOM 8019 C C . ASP B 1 478 ? 31.875 -13.008 6.418 1 74.81 478 ASP B C 1
ATOM 8021 O O . ASP B 1 478 ? 30.781 -12.688 6.879 1 74.81 478 ASP B O 1
ATOM 8025 N N . PRO B 1 479 ? 32.562 -14.094 6.766 1 77.31 479 PRO B N 1
ATOM 8026 C CA . PRO B 1 479 ? 31.922 -15.047 7.68 1 77.31 479 PRO B CA 1
ATOM 8027 C C . PRO B 1 479 ? 31.562 -14.43 9.031 1 77.31 479 PRO B C 1
ATOM 8029 O O . PRO B 1 479 ? 30.562 -14.797 9.641 1 77.31 479 PRO B O 1
ATOM 8032 N N . LYS B 1 480 ? 32.344 -13.539 9.461 1 79.88 480 LYS B N 1
ATOM 8033 C CA . LYS B 1 480 ? 32.062 -12.898 10.742 1 79.88 480 LYS B CA 1
ATOM 8034 C C . LYS B 1 480 ? 30.797 -12.07 10.672 1 79.88 480 LYS B C 1
ATOM 8036 O O . LYS B 1 480 ? 30.016 -12.031 11.633 1 79.88 480 LYS B O 1
ATOM 8041 N N . LYS B 1 481 ? 30.656 -11.539 9.562 1 81.56 481 LYS B N 1
ATOM 8042 C CA . LYS B 1 481 ? 29.469 -10.727 9.383 1 81.56 481 LYS B CA 1
ATOM 8043 C C . LYS B 1 481 ? 28.219 -11.602 9.25 1 81.56 481 LYS B C 1
ATOM 8045 O O . LYS B 1 481 ? 27.141 -11.234 9.734 1 81.56 481 LYS B O 1
ATOM 8050 N N . VAL B 1 482 ? 28.422 -12.664 8.648 1 81 482 VAL B N 1
ATOM 8051 C CA . VAL B 1 482 ? 27.312 -13.609 8.516 1 81 482 VAL B CA 1
ATOM 8052 C C . VAL B 1 482 ? 26.953 -14.172 9.891 1 81 482 VAL B C 1
ATOM 8054 O O . VAL B 1 482 ? 25.766 -14.344 10.203 1 81 482 VAL B O 1
ATOM 8057 N N . GLU B 1 483 ? 27.953 -14.438 10.695 1 84.44 483 GLU B N 1
ATOM 8058 C CA . GLU B 1 483 ? 27.703 -14.914 12.055 1 84.44 483 GLU B CA 1
ATOM 8059 C C . GLU B 1 483 ? 26.953 -13.867 12.875 1 84.44 483 GLU B C 1
ATOM 8061 O O . GLU B 1 483 ? 26.094 -14.219 13.688 1 84.44 483 GLU B O 1
ATOM 8066 N N . GLN B 1 484 ? 27.328 -12.719 12.656 1 86.88 484 GLN B N 1
ATOM 8067 C CA . GLN B 1 484 ? 26.625 -11.641 13.344 1 86.88 484 GLN B CA 1
ATOM 8068 C C . GLN B 1 484 ? 25.156 -11.578 12.93 1 86.88 484 GLN B C 1
ATOM 8070 O O . GLN B 1 484 ? 24.281 -11.312 13.758 1 86.88 484 GLN B O 1
ATOM 8075 N N . LEU B 1 485 ? 24.938 -11.758 11.719 1 87.12 485 LEU B N 1
ATOM 8076 C CA . LEU B 1 485 ? 23.562 -11.797 11.211 1 87.12 485 LEU B CA 1
ATOM 8077 C C . LEU B 1 485 ? 22.75 -12.891 11.906 1 87.12 485 LEU B C 1
ATOM 8079 O O . LEU B 1 485 ? 21.594 -12.68 12.258 1 87.12 485 LEU B O 1
ATOM 8083 N N . LEU B 1 486 ? 23.391 -14.008 12.102 1 88.44 486 LEU B N 1
ATOM 8084 C CA . LEU B 1 486 ? 22.734 -15.125 12.766 1 88.44 486 LEU B CA 1
ATOM 8085 C C . LEU B 1 486 ? 22.438 -14.797 14.227 1 88.44 486 LEU B C 1
ATOM 8087 O O . LEU B 1 486 ? 21.391 -15.164 14.758 1 88.44 486 LEU B O 1
ATOM 8091 N N . ARG B 1 487 ? 23.328 -14.078 14.828 1 90.44 487 ARG B N 1
ATOM 8092 C CA . ARG B 1 487 ? 23.109 -13.656 16.203 1 90.44 487 ARG B CA 1
ATOM 8093 C C . ARG B 1 487 ? 21.953 -12.672 16.312 1 90.44 487 ARG B C 1
ATOM 8095 O O . ARG B 1 487 ? 21.156 -12.742 17.25 1 90.44 487 ARG B O 1
ATOM 8102 N N . ASP B 1 488 ? 21.891 -11.828 15.367 1 91.25 488 ASP B N 1
ATOM 8103 C CA . ASP B 1 488 ? 20.781 -10.883 15.328 1 91.25 488 ASP B CA 1
ATOM 8104 C C . ASP B 1 488 ? 19.453 -11.617 15.188 1 91.25 488 ASP B C 1
ATOM 8106 O O . ASP B 1 488 ? 18.453 -11.227 15.805 1 91.25 488 ASP B O 1
ATOM 8110 N N . ALA B 1 489 ? 19.453 -12.641 14.391 1 92.25 489 ALA B N 1
ATOM 8111 C CA . ALA B 1 489 ? 18.234 -13.422 14.195 1 92.25 489 ALA B CA 1
ATOM 8112 C C . ALA B 1 489 ? 17.797 -14.094 15.5 1 92.25 489 ALA B C 1
ATOM 8114 O O . ALA B 1 489 ? 16.625 -14.047 15.867 1 92.25 489 ALA B O 1
ATOM 8115 N N . VAL B 1 490 ? 18.734 -14.641 16.203 1 92.31 490 VAL B N 1
ATOM 8116 C CA . VAL B 1 490 ? 18.438 -15.352 17.453 1 92.31 490 VAL B CA 1
ATOM 8117 C C . VAL B 1 490 ? 17.891 -14.367 18.484 1 92.31 490 VAL B C 1
ATOM 8119 O O . VAL B 1 490 ? 16.938 -14.68 19.188 1 92.31 490 VAL B O 1
ATOM 8122 N N . MET B 1 491 ? 18.5 -13.219 18.547 1 92.94 491 MET B N 1
ATOM 8123 C CA . MET B 1 491 ? 18.031 -12.203 19.484 1 92.94 491 MET B CA 1
ATOM 8124 C C . MET B 1 491 ? 16.625 -11.734 19.125 1 92.94 491 MET B C 1
ATOM 8126 O O . MET B 1 491 ? 15.797 -11.516 20.016 1 92.94 491 MET B O 1
ATOM 8130 N N . TYR B 1 492 ? 16.406 -11.586 17.875 1 95.06 492 TYR B N 1
ATOM 8131 C CA . TYR B 1 492 ? 15.078 -11.172 17.422 1 95.06 492 TYR B CA 1
ATOM 8132 C C . TYR B 1 492 ? 14.031 -12.211 17.797 1 95.06 492 TYR B C 1
ATOM 8134 O O . TYR B 1 492 ? 12.93 -11.859 18.234 1 95.06 492 TYR B O 1
ATOM 8142 N N . LEU B 1 493 ? 14.367 -13.477 17.609 1 95.62 493 LEU B N 1
ATOM 8143 C CA . LEU B 1 493 ? 13.445 -14.562 17.906 1 95.62 493 LEU B CA 1
ATOM 8144 C C . LEU B 1 493 ? 13.109 -14.586 19.391 1 95.62 493 LEU B C 1
ATOM 8146 O O . LEU B 1 493 ? 11.953 -14.781 19.766 1 95.62 493 LEU B O 1
ATOM 8150 N N . ARG B 1 494 ? 14.031 -14.32 20.234 1 94 494 ARG B N 1
ATOM 8151 C CA . ARG B 1 494 ? 13.82 -14.312 21.672 1 94 494 ARG B CA 1
ATOM 8152 C C . ARG B 1 494 ? 12.922 -13.156 22.078 1 94 494 ARG B C 1
ATOM 8154 O O . ARG B 1 494 ? 12.016 -13.328 22.906 1 94 494 ARG B O 1
ATOM 8161 N N . ARG B 1 495 ? 13.117 -12.047 21.453 1 94.38 495 ARG B N 1
ATOM 8162 C CA . ARG B 1 495 ? 12.383 -10.836 21.828 1 94.38 495 ARG B CA 1
ATOM 8163 C C . ARG B 1 495 ? 10.961 -10.875 21.297 1 94.38 495 ARG B C 1
ATOM 8165 O O . ARG B 1 495 ? 10.07 -10.227 21.844 1 94.38 495 ARG B O 1
ATOM 8172 N N . ASN B 1 496 ? 10.781 -11.633 20.234 1 95.75 496 ASN B N 1
ATOM 8173 C CA . ASN B 1 496 ? 9.469 -11.633 19.594 1 95.75 496 ASN B CA 1
ATOM 8174 C C . ASN B 1 496 ? 8.805 -13.008 19.672 1 95.75 496 ASN B C 1
ATOM 8176 O O . ASN B 1 496 ? 8.039 -13.391 18.797 1 95.75 496 ASN B O 1
ATOM 8180 N N . GLU B 1 497 ? 9.102 -13.727 20.672 1 95.19 497 GLU B N 1
ATOM 8181 C CA . GLU B 1 497 ? 8.586 -15.078 20.844 1 95.19 497 GLU B CA 1
ATOM 8182 C C . GLU B 1 497 ? 7.062 -15.086 20.906 1 95.19 497 GLU B C 1
ATOM 8184 O O . GLU B 1 497 ? 6.418 -15.961 20.328 1 95.19 497 GLU B O 1
ATOM 8189 N N . ASP B 1 498 ? 6.5 -14.094 21.547 1 96.31 498 ASP B N 1
ATOM 8190 C CA . ASP B 1 498 ? 5.051 -14.023 21.688 1 96.31 498 ASP B CA 1
ATOM 8191 C C . ASP B 1 498 ? 4.375 -13.82 20.328 1 96.31 498 ASP B C 1
ATOM 8193 O O . ASP B 1 498 ? 3.334 -14.414 20.047 1 96.31 498 ASP B O 1
ATOM 8197 N N . LYS B 1 499 ? 4.965 -12.977 19.578 1 96.69 499 LYS B N 1
ATOM 8198 C CA . LYS B 1 499 ? 4.426 -12.719 18.25 1 96.69 499 LYS B CA 1
ATOM 8199 C C . LYS B 1 499 ? 4.473 -13.969 17.375 1 96.69 499 LYS B C 1
ATOM 8201 O O . LYS B 1 499 ? 3.52 -14.266 16.656 1 96.69 499 LYS B O 1
ATOM 8206 N N . PHE B 1 500 ? 5.543 -14.75 17.469 1 97.5 500 PHE B N 1
ATOM 8207 C CA . PHE B 1 500 ? 5.672 -16 16.734 1 97.5 500 PHE B CA 1
ATOM 8208 C C . PHE B 1 500 ? 4.633 -17.016 17.203 1 97.5 500 PHE B C 1
ATOM 8210 O O . PHE B 1 500 ? 4.043 -17.719 16.391 1 97.5 500 PHE B O 1
ATOM 8217 N N . HIS B 1 501 ? 4.375 -17.047 18.484 1 97.31 501 HIS B N 1
ATOM 8218 C CA . HIS B 1 501 ? 3.381 -17.969 19.031 1 97.31 501 HIS B CA 1
ATOM 8219 C C . HIS B 1 501 ? 1.979 -17.609 18.547 1 97.31 501 HIS B C 1
ATOM 8221 O O . HIS B 1 501 ? 1.196 -18.5 18.203 1 97.31 501 HIS B O 1
ATOM 8227 N N . GLU B 1 502 ? 1.737 -16.391 18.531 1 97.5 502 GLU B N 1
ATOM 8228 C CA . GLU B 1 502 ? 0.428 -15.945 18.062 1 97.5 502 GLU B CA 1
ATOM 8229 C C . GLU B 1 502 ? 0.231 -16.281 16.594 1 97.5 502 GLU B C 1
ATOM 8231 O O . GLU B 1 502 ? -0.822 -16.781 16.203 1 97.5 502 GLU B O 1
ATOM 8236 N N . ALA B 1 503 ? 1.242 -15.969 15.805 1 97.62 503 ALA B N 1
ATOM 8237 C CA . ALA B 1 503 ? 1.17 -16.266 14.375 1 97.62 503 ALA B CA 1
ATOM 8238 C C . ALA B 1 503 ? 0.974 -17.766 14.141 1 97.62 503 ALA B C 1
ATOM 8240 O O . ALA B 1 503 ? 0.163 -18.156 13.297 1 97.62 503 ALA B O 1
ATOM 8241 N N . ALA B 1 504 ? 1.7 -18.594 14.883 1 97.81 504 ALA B N 1
ATOM 8242 C CA . ALA B 1 504 ? 1.587 -20.047 14.75 1 97.81 504 ALA B CA 1
ATOM 8243 C C . ALA B 1 504 ? 0.18 -20.516 15.109 1 97.81 504 ALA B C 1
ATOM 8245 O O . ALA B 1 504 ? -0.377 -21.391 14.43 1 97.81 504 ALA B O 1
ATOM 8246 N N . ARG B 1 505 ? -0.355 -19.922 16.109 1 97 505 ARG B N 1
ATOM 8247 C CA . ARG B 1 505 ? -1.701 -20.297 16.531 1 97 505 ARG B CA 1
ATOM 8248 C C . ARG B 1 505 ? -2.727 -19.984 15.445 1 97 505 ARG B C 1
ATOM 8250 O O . ARG B 1 505 ? -3.598 -20.812 15.164 1 97 505 ARG B O 1
ATOM 8257 N N . VAL B 1 506 ? -2.631 -18.859 14.867 1 96.81 506 VAL B N 1
ATOM 8258 C CA . VAL B 1 506 ? -3.58 -18.438 13.836 1 96.81 506 VAL B CA 1
ATOM 8259 C C . VAL B 1 506 ? -3.395 -19.312 12.594 1 96.81 506 VAL B C 1
ATOM 8261 O O . VAL B 1 506 ? -4.371 -19.703 11.945 1 96.81 506 VAL B O 1
ATOM 8264 N N . LEU B 1 507 ? -2.156 -19.641 12.266 1 96.5 507 LEU B N 1
ATOM 8265 C CA . LEU B 1 507 ? -1.822 -20.453 11.102 1 96.5 507 LEU B CA 1
ATOM 8266 C C . LEU B 1 507 ? -2.43 -21.844 11.227 1 96.5 507 LEU B C 1
ATOM 8268 O O . LEU B 1 507 ? -2.812 -22.453 10.219 1 96.5 507 LEU B O 1
ATOM 8272 N N . LEU B 1 508 ? -2.578 -22.297 12.414 1 95.62 508 LEU B N 1
ATOM 8273 C CA . LEU B 1 508 ? -2.98 -23.688 12.648 1 95.62 508 LEU B CA 1
ATOM 8274 C C . LEU B 1 508 ? -4.496 -23.797 12.766 1 95.62 508 LEU B C 1
ATOM 8276 O O . LEU B 1 508 ? -5.035 -24.906 12.898 1 95.62 508 LEU B O 1
ATOM 8280 N N . GLN B 1 509 ? -5.137 -22.641 12.695 1 94.75 509 GLN B N 1
ATOM 8281 C CA . GLN B 1 509 ? -6.594 -22.703 12.789 1 94.75 509 GLN B CA 1
ATOM 8282 C C . GLN B 1 509 ? -7.18 -23.516 11.641 1 94.75 509 GLN B C 1
ATOM 8284 O O . GLN B 1 509 ? -6.848 -23.281 10.477 1 94.75 509 GLN B O 1
ATOM 8289 N N . GLU B 1 510 ? -7.984 -24.453 12 1 92.56 510 GLU B N 1
ATOM 8290 C CA . GLU B 1 510 ? -8.586 -25.344 11.016 1 92.56 510 GLU B CA 1
ATOM 8291 C C . GLU B 1 510 ? -10.016 -24.906 10.68 1 92.56 510 GLU B C 1
ATOM 8293 O O . GLU B 1 510 ? -10.602 -24.094 11.391 1 92.56 510 GLU B O 1
ATOM 8298 N N . LYS B 1 511 ? -10.43 -25.484 9.648 1 92.56 511 LYS B N 1
ATOM 8299 C CA . LYS B 1 511 ? -11.805 -25.25 9.242 1 92.56 511 LYS B CA 1
ATOM 8300 C C . LYS B 1 511 ? -12.797 -25.812 10.258 1 92.56 511 LYS B C 1
ATOM 8302 O O . LYS B 1 511 ? -12.555 -26.875 10.836 1 92.56 511 LYS B O 1
ATOM 8307 N N . SER B 1 512 ? -13.891 -25.094 10.352 1 91.12 512 SER B N 1
ATOM 8308 C CA . SER B 1 512 ? -14.992 -25.625 11.148 1 91.12 512 SER B CA 1
ATOM 8309 C C . SER B 1 512 ? -15.75 -26.719 10.398 1 91.12 512 SER B C 1
ATOM 8311 O O . SER B 1 512 ? -15.555 -26.891 9.195 1 91.12 512 SER B O 1
ATOM 8313 N N . LEU B 1 513 ? -16.547 -27.5 11.078 1 92 513 LEU B N 1
ATOM 8314 C CA . LEU B 1 513 ? -17.359 -28.531 10.453 1 92 513 LEU B CA 1
ATOM 8315 C C . LEU B 1 513 ? -18.328 -27.922 9.445 1 92 513 LEU B C 1
ATOM 8317 O O . LEU B 1 513 ? -18.578 -28.516 8.391 1 92 513 LEU B O 1
ATOM 8321 N N . SER B 1 514 ? -18.75 -26.812 9.828 1 90.62 514 SER B N 1
ATOM 8322 C CA . SER B 1 514 ? -19.672 -26.125 8.914 1 90.62 514 SER B CA 1
ATOM 8323 C C . SER B 1 514 ? -18.953 -25.703 7.629 1 90.62 514 SER B C 1
ATOM 8325 O O . SER B 1 514 ? -19.516 -25.828 6.539 1 90.62 514 SER B O 1
ATOM 8327 N N . GLN B 1 515 ? -17.766 -25.281 7.766 1 89.88 515 GLN B N 1
ATOM 8328 C CA . GLN B 1 515 ? -17 -24.875 6.594 1 89.88 515 GLN B CA 1
ATOM 8329 C C . GLN B 1 515 ? -16.672 -26.078 5.707 1 89.88 515 GLN B C 1
ATOM 8331 O O . GLN B 1 515 ? -16.734 -25.984 4.477 1 89.88 515 GLN B O 1
ATOM 8336 N N . LYS B 1 516 ? -16.391 -27.188 6.273 1 91.56 516 LYS B N 1
ATOM 8337 C CA . LYS B 1 516 ? -16.094 -28.406 5.516 1 91.56 516 LYS B CA 1
ATOM 8338 C C . LYS B 1 516 ? -17.328 -28.875 4.746 1 91.56 516 LYS B C 1
ATOM 8340 O O . LYS B 1 516 ? -17.219 -29.344 3.611 1 91.56 516 LYS B O 1
ATOM 8345 N N . ALA B 1 517 ? -18.422 -28.719 5.379 1 91.25 517 ALA B N 1
ATOM 8346 C CA . ALA B 1 517 ? -19.672 -29.094 4.727 1 91.25 517 ALA B CA 1
ATOM 8347 C C . ALA B 1 517 ? -19.953 -28.203 3.529 1 91.25 517 ALA B C 1
ATOM 8349 O O . ALA B 1 517 ? -20.391 -28.672 2.477 1 91.25 517 ALA B O 1
ATOM 8350 N N . ILE B 1 518 ? -19.703 -27.031 3.727 1 88.5 518 ILE B N 1
ATOM 8351 C CA . ILE B 1 518 ? -19.938 -26.062 2.652 1 88.5 518 ILE B CA 1
ATOM 8352 C C . ILE B 1 518 ? -19 -26.344 1.491 1 88.5 518 ILE B C 1
ATOM 8354 O O . ILE B 1 518 ? -19.391 -26.266 0.325 1 88.5 518 ILE B O 1
ATOM 8358 N N . ASP B 1 519 ? -17.766 -26.656 1.813 1 89.19 519 ASP B N 1
ATOM 8359 C CA . ASP B 1 519 ? -16.797 -27 0.779 1 89.19 519 ASP B CA 1
ATOM 8360 C C . ASP B 1 519 ? -17.25 -28.234 -0.013 1 89.19 519 ASP B C 1
ATOM 8362 O O . ASP B 1 519 ? -17.125 -28.266 -1.24 1 89.19 519 ASP B O 1
ATOM 8366 N N . TRP B 1 520 ? -17.719 -29.125 0.695 1 89.38 520 TRP B N 1
ATOM 8367 C CA . TRP B 1 520 ? -18.188 -30.344 0.06 1 89.38 520 TRP B CA 1
ATOM 8368 C C . TRP B 1 520 ? -19.391 -30.062 -0.845 1 89.38 520 TRP B C 1
ATOM 8370 O O . TRP B 1 520 ? -19.438 -30.547 -1.979 1 89.38 520 TRP B O 1
ATOM 8380 N N . LEU B 1 521 ? -20.266 -29.297 -0.361 1 88.88 521 LEU B N 1
ATOM 8381 C CA . LEU B 1 521 ? -21.438 -28.938 -1.14 1 88.88 521 LEU B CA 1
ATOM 8382 C C . LEU B 1 521 ? -21.047 -28.141 -2.385 1 88.88 521 LEU B C 1
ATOM 8384 O O . LEU B 1 521 ? -21.625 -28.344 -3.459 1 88.88 521 LEU B O 1
ATOM 8388 N N . SER B 1 522 ? -20.125 -27.297 -2.188 1 88.94 522 SER B N 1
ATOM 8389 C CA . SER B 1 522 ? -19.656 -26.484 -3.311 1 88.94 522 SER B CA 1
ATOM 8390 C C . SER B 1 522 ? -19 -27.359 -4.379 1 88.94 522 SER B C 1
ATOM 8392 O O . SER B 1 522 ? -19.203 -27.141 -5.574 1 88.94 522 SER B O 1
ATOM 8394 N N . LEU B 1 523 ? -18.281 -28.312 -3.965 1 87.5 523 LEU B N 1
ATOM 8395 C CA . LEU B 1 523 ? -17.625 -29.219 -4.898 1 87.5 523 LEU B CA 1
ATOM 8396 C C . LEU B 1 523 ? -18.641 -30.031 -5.691 1 87.5 523 LEU B C 1
ATOM 8398 O O . LEU B 1 523 ? -18.5 -30.203 -6.902 1 87.5 523 LEU B O 1
ATOM 8402 N N . GLN B 1 524 ? -19.656 -30.453 -5.023 1 88.38 524 GLN B N 1
ATOM 8403 C CA . GLN B 1 524 ? -20.703 -31.203 -5.695 1 88.38 524 GLN B CA 1
ATOM 8404 C C . GLN B 1 524 ? -21.422 -30.359 -6.73 1 88.38 524 GLN B C 1
ATOM 8406 O O . GLN B 1 524 ? -21.75 -30.828 -7.82 1 88.38 524 GLN B O 1
ATOM 8411 N N . GLN B 1 525 ? -21.562 -29.188 -6.32 1 87.81 525 GLN B N 1
ATOM 8412 C CA . GLN B 1 525 ? -22.219 -28.266 -7.246 1 87.81 525 GLN B CA 1
ATOM 8413 C C . GLN B 1 525 ? -21.328 -27.984 -8.453 1 87.81 525 GLN B C 1
ATOM 8415 O O . GLN B 1 525 ? -21.812 -27.938 -9.586 1 87.81 525 GLN B O 1
ATOM 8420 N N . GLU B 1 526 ? -20.094 -27.844 -8.18 1 88.81 526 GLU B N 1
ATOM 8421 C CA . GLU B 1 526 ? -19.156 -27.547 -9.258 1 88.81 526 GLU B CA 1
ATOM 8422 C C . GLU B 1 526 ? -19.031 -28.734 -10.211 1 88.81 526 GLU B C 1
ATOM 8424 O O . GLU B 1 526 ? -18.922 -28.562 -11.43 1 88.81 526 GLU B O 1
ATOM 8429 N N . ILE B 1 527 ? -19.062 -29.875 -9.719 1 87.56 527 ILE B N 1
ATOM 8430 C CA . ILE B 1 527 ? -18.984 -31.094 -10.516 1 87.56 527 ILE B CA 1
ATOM 8431 C C . ILE B 1 527 ? -20.203 -31.172 -11.445 1 87.56 527 ILE B C 1
ATOM 8433 O O . ILE B 1 527 ? -20.094 -31.641 -12.578 1 87.56 527 ILE B O 1
ATOM 8437 N N . ARG B 1 528 ? -21.266 -30.609 -10.938 1 87 528 ARG B N 1
ATOM 8438 C CA . ARG B 1 528 ? -22.5 -30.656 -11.719 1 87 528 ARG B CA 1
ATOM 8439 C C . ARG B 1 528 ? -22.609 -29.438 -12.633 1 87 528 ARG B C 1
ATOM 8441 O O . ARG B 1 528 ? -23.594 -29.281 -13.359 1 87 528 ARG B O 1
ATOM 8448 N N . GLY B 1 529 ? -21.641 -28.578 -12.57 1 84.31 529 GLY B N 1
ATOM 8449 C CA . GLY B 1 529 ? -21.578 -27.453 -13.484 1 84.31 529 GLY B CA 1
ATOM 8450 C C . GLY B 1 529 ? -22.203 -26.188 -12.914 1 84.31 529 GLY B C 1
ATOM 8451 O O . GLY B 1 529 ? -22.438 -25.234 -13.656 1 84.31 529 GLY B O 1
ATOM 8452 N N . PHE B 1 530 ? -22.453 -26.25 -11.633 1 80.5 530 PHE B N 1
ATOM 8453 C CA . PHE B 1 530 ? -23.047 -25.078 -11.008 1 80.5 530 PHE B CA 1
ATOM 8454 C C . PHE B 1 530 ? -22 -24.219 -10.32 1 80.5 530 PHE B C 1
ATOM 8456 O O . PHE B 1 530 ? -20.844 -24.641 -10.18 1 80.5 530 PHE B O 1
ATOM 8463 N N . ARG B 1 531 ? -22.516 -22.953 -10.008 1 75.62 531 ARG B N 1
ATOM 8464 C CA . ARG B 1 531 ? -21.609 -22.031 -9.344 1 75.62 531 ARG B CA 1
ATOM 8465 C C . ARG B 1 531 ? -21.438 -22.406 -7.871 1 75.62 531 ARG B C 1
ATOM 8467 O O . ARG B 1 531 ? -22.328 -23 -7.266 1 75.62 531 ARG B O 1
ATOM 8474 N N . ARG B 1 532 ? -20.25 -21.938 -7.363 1 75.69 532 ARG B N 1
ATOM 8475 C CA . ARG B 1 532 ? -19.922 -22.172 -5.957 1 75.69 532 ARG B CA 1
ATOM 8476 C C . ARG B 1 532 ? -20.891 -21.438 -5.043 1 75.69 532 ARG B C 1
ATOM 8478 O O . ARG B 1 532 ? -21.375 -20.344 -5.375 1 75.69 532 ARG B O 1
ATOM 8485 N N . VAL B 1 533 ? -21.266 -22.031 -3.955 1 68.94 533 VAL B N 1
ATOM 8486 C CA . VAL B 1 533 ? -22.109 -21.406 -2.941 1 68.94 533 VAL B CA 1
ATOM 8487 C C . VAL B 1 533 ? -21.328 -20.281 -2.25 1 68.94 533 VAL B C 1
ATOM 8489 O O . VAL B 1 533 ? -20.188 -20.484 -1.824 1 68.94 533 VAL B O 1
ATOM 8492 N N . PRO B 1 534 ? -21.906 -19.016 -2.291 1 65.12 534 PRO B N 1
ATOM 8493 C CA . PRO B 1 534 ? -21.203 -17.938 -1.59 1 65.12 534 PRO B CA 1
ATOM 8494 C C . PRO B 1 534 ? -20.969 -18.25 -0.115 1 65.12 534 PRO B C 1
ATOM 8496 O O . PRO B 1 534 ? -21.859 -18.781 0.561 1 65.12 534 PRO B O 1
ATOM 8499 N N . GLN B 1 535 ? -19.703 -18.141 0.28 1 60.28 535 GLN B N 1
ATOM 8500 C CA . GLN B 1 535 ? -19.344 -18.453 1.657 1 60.28 535 GLN B CA 1
ATOM 8501 C C . GLN B 1 535 ? -20.062 -17.547 2.641 1 60.28 535 GLN B C 1
ATOM 8503 O O . GLN B 1 535 ? -20.203 -17.875 3.82 1 60.28 535 GLN B O 1
ATOM 8508 N N . THR B 1 536 ? -20.359 -16.25 2.236 1 54.5 536 THR B N 1
ATOM 8509 C CA . THR B 1 536 ? -21.062 -15.336 3.127 1 54.5 536 THR B CA 1
ATOM 8510 C C . THR B 1 536 ? -22.422 -15.898 3.516 1 54.5 536 THR B C 1
ATOM 8512 O O . THR B 1 536 ? -23.031 -15.461 4.504 1 54.5 536 THR B O 1
ATOM 8515 N N . LEU B 1 537 ? -22.953 -16.625 2.789 1 46.66 537 LEU B N 1
ATOM 8516 C CA . LEU B 1 537 ? -24.297 -17.109 3.055 1 46.66 537 LEU B CA 1
ATOM 8517 C C . LEU B 1 537 ? -24.328 -18 4.293 1 46.66 537 LEU B C 1
ATOM 8519 O O . LEU B 1 537 ? -25.375 -18.156 4.926 1 46.66 537 LEU B O 1
ATOM 8523 N N . LEU B 1 538 ? -23.266 -18.719 4.531 1 43.31 538 LEU B N 1
ATOM 8524 C CA . LEU B 1 538 ? -23.469 -19.688 5.594 1 43.31 538 LEU B CA 1
ATOM 8525 C C . LEU B 1 538 ? -23.047 -19.109 6.949 1 43.31 538 LEU B C 1
ATOM 8527 O O . LEU B 1 538 ? -23.266 -19.75 7.984 1 43.31 538 LEU B O 1
ATOM 8531 N N . THR B 1 539 ? -22.281 -18.156 6.984 1 40.28 539 THR B N 1
ATOM 8532 C CA . THR B 1 539 ? -22.016 -17.625 8.312 1 40.28 539 THR B CA 1
ATOM 8533 C C . THR B 1 539 ? -23.141 -16.703 8.766 1 40.28 539 THR B C 1
ATOM 8535 O O . THR B 1 539 ? -23.062 -16.078 9.828 1 40.28 539 THR B O 1
ATOM 8538 N N . ALA B 1 540 ? -24.203 -16.625 8.023 1 30.19 540 ALA B N 1
ATOM 8539 C CA . ALA B 1 540 ? -25.406 -16.047 8.609 1 30.19 540 ALA B CA 1
ATOM 8540 C C . ALA B 1 540 ? -26.156 -17.078 9.453 1 30.19 540 ALA B C 1
ATOM 8542 O O . ALA B 1 540 ? -26.297 -18.25 9.055 1 30.19 540 ALA B O 1
#

Nearest PDB structures (foldseek):
  6aun-assembly1_A  TM=6.302E-01  e=6.884E-17  Cricetulus griseus
  7xyv-assembly1_B  TM=3.554E-01  e=7.220E-01  Homo sapiens
  7xyx-assembly1_B  TM=3.678E-01  e=1.565E+00  Homo sapiens
  7xys-assembly2_D  TM=3.531E-01  e=1.091E+00  Homo sapiens
  7ep2-assembly2_C  TM=3.545E-01  e=9.525E+00  Homo sapiens

pLDDT: mean 74.83, std 24.64, range [18.59, 98.62]

Radius of gyration: 35.53 Å; Cα contacts (8 Å, |Δi|>4): 1614; chains: 2; bounding box: 92×100×101 Å